Protein AF-0000000080438584 (afdb_homodimer)

Structure (mmCIF, N/CA/C/O backbone):
data_AF-0000000080438584-model_v1
#
loop_
_entity.id
_entity.type
_entity.pdbx_description
1 polymer 'PTS system, trehalose-specific IIBC component'
#
loop_
_atom_site.group_PDB
_atom_site.id
_atom_site.type_symbol
_atom_site.label_atom_id
_atom_site.label_alt_id
_atom_site.label_comp_id
_atom_site.label_asym_id
_atom_site.label_entity_id
_atom_site.label_seq_id
_atom_site.pdbx_PDB_ins_code
_atom_site.Cartn_x
_atom_site.Cartn_y
_atom_site.Cartn_z
_atom_site.occupancy
_atom_site.B_iso_or_equiv
_atom_site.auth_seq_id
_atom_site.auth_comp_id
_atom_site.auth_asym_id
_atom_site.auth_atom_id
_atom_site.pdbx_PDB_model_num
ATOM 1 N N . MET A 1 1 ? -42.281 -22.984 -20.922 1 45.28 1 MET A N 1
ATOM 2 C CA . MET A 1 1 ? -42.969 -23.578 -19.781 1 45.28 1 MET A CA 1
ATOM 3 C C . MET A 1 1 ? -42.281 -24.875 -19.344 1 45.28 1 MET A C 1
ATOM 5 O O . MET A 1 1 ? -42.062 -25.109 -18.156 1 45.28 1 MET A O 1
ATOM 9 N N . GLU A 1 2 ? -42 -25.75 -20.297 1 49.56 2 GLU A N 1
ATOM 10 C CA . GLU A 1 2 ? -41.312 -27.031 -20.109 1 49.56 2 GLU A CA 1
ATOM 11 C C . GLU A 1 2 ? -39.906 -26.812 -19.594 1 49.56 2 GLU A C 1
ATOM 13 O O . GLU A 1 2 ? -39.438 -27.547 -18.703 1 49.56 2 GLU A O 1
ATOM 18 N N . ASN A 1 3 ? -39.344 -25.703 -20.047 1 60.94 3 ASN A N 1
ATOM 19 C CA . ASN A 1 3 ? -37.969 -25.359 -19.734 1 60.94 3 ASN A CA 1
ATOM 20 C C . ASN A 1 3 ? -37.844 -24.828 -18.297 1 60.94 3 ASN A C 1
ATOM 22 O O . ASN A 1 3 ? -36.875 -25.156 -17.609 1 60.94 3 ASN A O 1
ATOM 26 N N . THR A 1 4 ? -39 -24.234 -17.891 1 71.56 4 THR A N 1
ATOM 27 C CA . THR A 1 4 ? -38.969 -23.703 -16.531 1 71.56 4 THR A CA 1
ATOM 28 C C . THR A 1 4 ? -39.219 -24.828 -15.516 1 71.56 4 THR A C 1
ATOM 30 O O . THR A 1 4 ? -38.625 -24.859 -14.453 1 71.56 4 THR A O 1
ATOM 33 N N . LYS A 1 5 ? -40.219 -25.75 -15.867 1 77.62 5 LYS A N 1
ATOM 34 C CA . LYS A 1 5 ? -40.531 -26.859 -14.969 1 77.62 5 LYS A CA 1
ATOM 35 C C . LYS A 1 5 ? -39.312 -27.766 -14.773 1 77.62 5 LYS A C 1
ATOM 37 O O . LYS A 1 5 ? -39.031 -28.203 -13.664 1 77.62 5 LYS A O 1
ATOM 42 N N . GLN A 1 6 ? -38.688 -28.109 -15.766 1 82.81 6 GLN A N 1
ATOM 43 C CA . GLN A 1 6 ? -37.5 -28.938 -15.688 1 82.81 6 GLN A CA 1
ATOM 44 C C . GLN A 1 6 ? -36.406 -28.266 -14.836 1 82.81 6 GLN A C 1
ATOM 46 O O . GLN A 1 6 ? -35.719 -28.938 -14.062 1 82.81 6 GLN A O 1
ATOM 51 N N . PHE A 1 7 ? -36.281 -27.047 -15.031 1 88.5 7 PHE A N 1
ATOM 52 C CA . PHE A 1 7 ? -35.344 -26.25 -14.25 1 88.5 7 PHE A CA 1
ATOM 53 C C . PHE A 1 7 ? -35.625 -26.391 -12.758 1 88.5 7 PHE A C 1
ATOM 55 O O . PHE A 1 7 ? -34.719 -26.641 -11.961 1 88.5 7 PHE A O 1
ATOM 62 N N . GLU A 1 8 ? -36.875 -26.25 -12.391 1 90.25 8 GLU A N 1
ATOM 63 C CA . GLU A 1 8 ? -37.25 -26.344 -10.992 1 90.25 8 GLU A CA 1
ATOM 64 C C . GLU A 1 8 ? -37.031 -27.75 -10.453 1 90.25 8 GLU A C 1
ATOM 66 O O . GLU A 1 8 ? -36.625 -27.922 -9.305 1 90.25 8 GLU A O 1
ATOM 71 N N . ASP A 1 9 ? -37.344 -28.641 -11.32 1 90.88 9 ASP A N 1
ATOM 72 C CA . ASP A 1 9 ? -37.156 -30.031 -10.922 1 90.88 9 ASP A CA 1
ATOM 73 C C . ASP A 1 9 ? -35.656 -30.328 -10.711 1 90.88 9 ASP A C 1
ATOM 75 O O . ASP A 1 9 ? -35.312 -31.031 -9.766 1 90.88 9 ASP A O 1
ATOM 79 N N . ASP A 1 10 ? -34.844 -29.906 -11.555 1 92.44 10 ASP A N 1
ATOM 80 C CA . ASP A 1 10 ? -33.406 -30.078 -11.43 1 92.44 10 ASP A CA 1
ATOM 81 C C . ASP A 1 10 ? -32.906 -29.484 -10.117 1 92.44 10 ASP A C 1
ATOM 83 O O . ASP A 1 10 ? -32.062 -30.094 -9.453 1 92.44 10 ASP A O 1
ATOM 87 N N . LEU A 1 11 ? -33.375 -28.359 -9.734 1 92.69 11 LEU A N 1
ATOM 88 C CA . LEU A 1 11 ? -32.938 -27.688 -8.523 1 92.69 11 LEU A CA 1
ATOM 89 C C . LEU A 1 11 ? -33.344 -28.453 -7.281 1 92.69 11 LEU A C 1
ATOM 91 O O . LEU A 1 11 ? -32.594 -28.531 -6.301 1 92.69 11 LEU A O 1
ATOM 95 N N . LYS A 1 12 ? -34.562 -28.922 -7.363 1 92.88 12 LYS A N 1
ATOM 96 C CA . LYS A 1 12 ? -35 -29.75 -6.258 1 92.88 12 LYS A CA 1
ATOM 97 C C . LYS A 1 12 ? -34.156 -31 -6.121 1 92.88 12 LYS A C 1
ATOM 99 O O . LYS A 1 12 ? -33.844 -31.438 -5.008 1 92.88 12 LYS A O 1
ATOM 104 N N . GLU A 1 13 ? -33.844 -31.469 -7.242 1 93.38 13 GLU A N 1
ATOM 105 C CA . GLU A 1 13 ? -32.969 -32.625 -7.242 1 93.38 13 GLU A CA 1
ATOM 106 C C . GLU A 1 13 ? -31.578 -32.281 -6.703 1 93.38 13 GLU A C 1
ATOM 108 O O . GLU A 1 13 ? -30.953 -33.125 -6.023 1 93.38 13 GLU A O 1
ATOM 113 N N . ILE A 1 14 ? -31.062 -31.156 -7.07 1 94.19 14 ILE A N 1
ATOM 114 C CA . ILE A 1 14 ? -29.781 -30.703 -6.547 1 94.19 14 ILE A CA 1
ATOM 115 C C . ILE A 1 14 ? -29.844 -30.625 -5.023 1 94.19 14 ILE A C 1
ATOM 117 O O . ILE A 1 14 ? -28.953 -31.094 -4.332 1 94.19 14 ILE A O 1
ATOM 121 N N . LEU A 1 15 ? -30.906 -30.078 -4.543 1 94.25 15 LEU A N 1
ATOM 122 C CA . LEU A 1 15 ? -31.094 -29.938 -3.104 1 94.25 15 LEU A CA 1
ATOM 123 C C . LEU A 1 15 ? -31.109 -31.312 -2.426 1 94.25 15 LEU A C 1
ATOM 125 O O . LEU A 1 15 ? -30.5 -31.484 -1.361 1 94.25 15 LEU A O 1
ATOM 129 N N . GLU A 1 16 ? -31.781 -32.156 -3.055 1 93.56 16 GLU A N 1
ATOM 130 C CA . GLU A 1 16 ? -31.828 -33.531 -2.518 1 93.56 16 GLU A CA 1
ATOM 131 C C . GLU A 1 16 ? -30.453 -34.188 -2.562 1 93.56 16 GLU A C 1
ATOM 133 O O . GLU A 1 16 ? -30.062 -34.875 -1.629 1 93.56 16 GLU A O 1
ATOM 138 N N . ALA A 1 17 ? -29.828 -33.938 -3.59 1 94.69 17 ALA A N 1
ATOM 139 C CA . ALA A 1 17 ? -28.516 -34.562 -3.812 1 94.69 17 ALA A CA 1
ATOM 140 C C . ALA A 1 17 ? -27.484 -34.031 -2.834 1 94.69 17 ALA A C 1
ATOM 142 O O . ALA A 1 17 ? -26.516 -34.75 -2.498 1 94.69 17 ALA A O 1
ATOM 143 N N . VAL A 1 18 ? -27.672 -32.844 -2.334 1 94.62 18 VAL A N 1
ATOM 144 C CA . VAL A 1 18 ? -26.703 -32.281 -1.4 1 94.62 18 VAL A CA 1
ATOM 145 C C . VAL A 1 18 ? -27.094 -32.625 0.032 1 94.62 18 VAL A C 1
ATOM 147 O O . VAL A 1 18 ? -26.516 -32.125 0.988 1 94.62 18 VAL A O 1
ATOM 150 N N . GLY A 1 19 ? -28.047 -33.469 0.205 1 92.94 19 GLY A N 1
ATOM 151 C CA . GLY A 1 19 ? -28.438 -33.969 1.517 1 92.94 19 GLY A CA 1
ATOM 152 C C . GLY A 1 19 ? -29.719 -33.375 2.031 1 92.94 19 GLY A C 1
ATOM 153 O O . GLY A 1 19 ? -30.062 -33.531 3.205 1 92.94 19 GLY A O 1
ATOM 154 N N . GLY A 1 20 ? -30.359 -32.625 1.155 1 92.56 20 GLY A N 1
ATOM 155 C CA . GLY A 1 20 ? -31.625 -32.031 1.567 1 92.56 20 GLY A CA 1
ATOM 156 C C . GLY A 1 20 ? -31.453 -30.688 2.244 1 92.56 20 GLY A C 1
ATOM 157 O O . GLY A 1 20 ? -30.344 -30.281 2.566 1 92.56 20 GLY A O 1
ATOM 158 N N . GLU A 1 21 ? -32.562 -30.062 2.4 1 92.88 21 GLU A N 1
ATOM 159 C CA . GLU A 1 21 ? -32.594 -28.719 2.99 1 92.88 21 GLU A CA 1
ATOM 160 C C . GLU A 1 21 ? -31.969 -28.719 4.383 1 92.88 21 GLU A C 1
ATOM 162 O O . GLU A 1 21 ? -31.266 -27.781 4.758 1 92.88 21 GLU A O 1
ATOM 167 N N . ASN A 1 22 ? -32.188 -29.688 5.094 1 92.31 22 ASN A N 1
ATOM 168 C CA . ASN A 1 22 ? -31.719 -29.781 6.473 1 92.31 22 ASN A CA 1
ATOM 169 C C . ASN A 1 22 ? -30.188 -29.891 6.535 1 92.31 22 ASN A C 1
ATOM 171 O O . ASN A 1 22 ? -29.594 -29.625 7.578 1 92.31 22 ASN A O 1
ATOM 175 N N . ASN A 1 23 ? -29.641 -30.234 5.453 1 94.44 23 ASN A N 1
ATOM 176 C CA . ASN A 1 23 ? -28.188 -30.406 5.426 1 94.44 23 ASN A CA 1
ATOM 177 C C . ASN A 1 23 ? -27.484 -29.125 5 1 94.44 23 ASN A C 1
ATOM 179 O O . ASN A 1 23 ? -26.25 -29.078 4.977 1 94.44 23 ASN A O 1
ATOM 183 N N . VAL A 1 24 ? -28.219 -28.172 4.605 1 93.56 24 VAL A N 1
ATOM 184 C CA . VAL A 1 24 ? -27.641 -26.922 4.113 1 93.56 24 VAL A CA 1
ATOM 185 C C . VAL A 1 24 ? -27.75 -25.844 5.191 1 93.56 24 VAL A C 1
ATOM 187 O O . VAL A 1 24 ? -28.844 -25.469 5.586 1 93.56 24 VAL A O 1
ATOM 190 N N . SER A 1 25 ? -26.625 -25.422 5.648 1 90.5 25 SER A N 1
ATOM 191 C CA . SER A 1 25 ? -26.594 -24.344 6.633 1 90.5 25 SER A CA 1
ATOM 192 C C . SER A 1 25 ? -26.844 -22.984 5.98 1 90.5 25 SER A C 1
ATOM 194 O O . SER A 1 25 ? -27.656 -22.203 6.453 1 90.5 25 SER A O 1
ATOM 196 N N . MET A 1 26 ? -26.062 -22.766 4.961 1 91.75 26 MET A N 1
ATOM 197 C CA . MET A 1 26 ? -26.141 -21.516 4.203 1 91.75 26 MET A CA 1
ATOM 198 C C . MET A 1 26 ? -25.844 -21.75 2.729 1 91.75 26 MET A C 1
ATOM 200 O O . MET A 1 26 ? -25.25 -22.781 2.367 1 91.75 26 MET A O 1
ATOM 204 N N . ALA A 1 27 ? -26.375 -20.828 1.953 1 91.75 27 ALA A N 1
ATOM 205 C CA . ALA A 1 27 ? -26.094 -20.891 0.523 1 91.75 27 ALA A CA 1
ATOM 206 C C . ALA A 1 27 ? -25.75 -19.516 -0.041 1 91.75 27 ALA A C 1
ATOM 208 O O . ALA A 1 27 ? -26.234 -18.5 0.47 1 91.75 27 ALA A O 1
ATOM 209 N N . THR A 1 28 ? -24.844 -19.422 -0.886 1 90.25 28 THR A N 1
ATOM 210 C CA . THR A 1 28 ? -24.516 -18.234 -1.672 1 90.25 28 THR A CA 1
ATOM 211 C C . THR A 1 28 ? -24.172 -18.625 -3.107 1 90.25 28 THR A C 1
ATOM 213 O O . THR A 1 28 ? -24.453 -19.75 -3.541 1 90.25 28 THR A O 1
ATOM 216 N N . HIS A 1 29 ? -24 -17.703 -3.932 1 84.88 29 HIS A N 1
ATOM 217 C CA . HIS A 1 29 ? -23.656 -18.047 -5.305 1 84.88 29 HIS A CA 1
ATOM 218 C C . HIS A 1 29 ? -22.672 -17.031 -5.887 1 84.88 29 HIS A C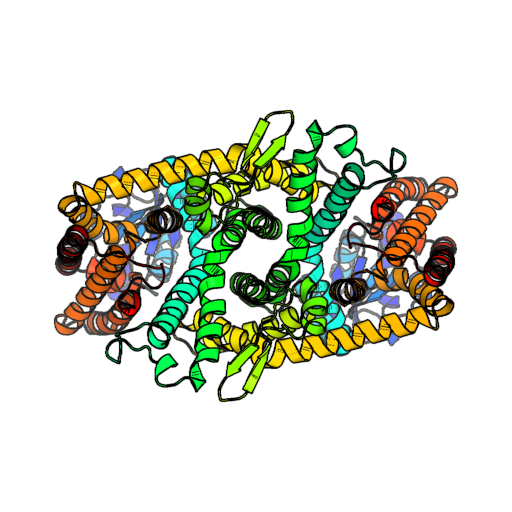 1
ATOM 220 O O . HIS A 1 29 ? -22.484 -15.945 -5.332 1 84.88 29 HIS A O 1
ATOM 226 N N . CYS A 1 30 ? -21.875 -17.438 -6.781 1 76.56 30 CYS A N 1
ATOM 227 C CA . CYS A 1 30 ? -21.078 -16.547 -7.605 1 76.56 30 CYS A CA 1
ATOM 228 C C . CYS A 1 30 ? -21.578 -16.531 -9.039 1 76.56 30 CYS A C 1
ATOM 230 O O . CYS A 1 30 ? -22.766 -16.719 -9.289 1 76.56 30 CYS A O 1
ATOM 232 N N . ILE A 1 31 ? -20.766 -16.25 -9.984 1 68.56 31 ILE A N 1
ATOM 233 C CA . ILE A 1 31 ? -21.172 -16.016 -11.367 1 68.56 31 ILE A CA 1
ATOM 234 C C . ILE A 1 31 ? -21.609 -17.328 -12 1 68.56 31 ILE A C 1
ATOM 236 O O . ILE A 1 31 ? -22.516 -17.359 -12.836 1 68.56 31 ILE A O 1
ATOM 240 N N . THR A 1 32 ? -20.969 -18.438 -11.578 1 69.62 32 THR A N 1
ATOM 241 C CA . THR A 1 32 ? -21.266 -19.672 -12.281 1 69.62 32 THR A CA 1
ATOM 242 C C . THR A 1 32 ? -21.672 -20.781 -11.305 1 69.62 32 THR A C 1
ATOM 244 O O . THR A 1 32 ? -22.094 -21.859 -11.711 1 69.62 32 THR A O 1
ATOM 247 N N . ARG A 1 33 ? -21.484 -20.531 -10.023 1 86.5 33 ARG A N 1
ATOM 248 C CA . ARG A 1 33 ? -21.594 -21.656 -9.094 1 86.5 33 ARG A CA 1
ATOM 249 C C . ARG A 1 33 ? -22.578 -21.328 -7.961 1 86.5 33 ARG A C 1
ATOM 251 O O . ARG A 1 33 ? -22.625 -20.188 -7.5 1 86.5 33 ARG A O 1
ATOM 258 N N . LEU A 1 34 ? -23.359 -22.406 -7.574 1 89.94 34 LEU A N 1
ATOM 259 C CA . LEU A 1 34 ? -24.047 -22.422 -6.289 1 89.94 34 LEU A CA 1
ATOM 260 C C . LEU A 1 34 ? -23.141 -22.938 -5.184 1 89.94 34 LEU A C 1
ATOM 262 O O . LEU A 1 34 ? -22.438 -23.938 -5.359 1 89.94 34 LEU A O 1
ATOM 266 N N . ARG A 1 35 ? -23.016 -22.188 -4.227 1 90.69 35 ARG A N 1
ATOM 267 C CA . ARG A 1 35 ? -22.156 -22.562 -3.117 1 90.69 35 ARG A CA 1
ATOM 268 C C . ARG A 1 35 ? -22.969 -22.906 -1.875 1 90.69 35 ARG A C 1
ATOM 270 O O . ARG A 1 35 ? -23.781 -22.094 -1.426 1 90.69 35 ARG A O 1
ATOM 277 N N . PHE A 1 36 ? -22.75 -24.109 -1.349 1 92.44 36 PHE A N 1
ATOM 278 C CA . PHE A 1 36 ? -23.469 -24.578 -0.174 1 92.44 36 PHE A CA 1
ATOM 279 C C . PHE A 1 36 ? -22.531 -24.781 1.004 1 92.44 36 PHE A C 1
ATOM 281 O O . PHE A 1 36 ? -21.422 -25.281 0.84 1 92.44 36 PHE A O 1
ATOM 288 N N . ILE A 1 37 ? -22.828 -24.25 2.082 1 92.56 37 ILE A N 1
ATOM 289 C CA . ILE A 1 37 ? -22.219 -24.688 3.338 1 92.56 37 ILE A CA 1
ATOM 290 C C . ILE A 1 37 ? -23.062 -25.812 3.953 1 92.56 37 ILE A C 1
ATOM 292 O O . ILE A 1 37 ? -24.156 -25.578 4.461 1 92.56 37 ILE A O 1
ATOM 296 N N . LEU A 1 38 ? -22.547 -26.984 3.914 1 92.19 38 LEU A N 1
ATOM 297 C CA . LEU A 1 38 ? -23.297 -28.156 4.32 1 92.19 38 LEU A CA 1
ATOM 298 C C . LEU A 1 38 ? -22.938 -28.562 5.746 1 92.19 38 LEU A C 1
ATOM 300 O O . LEU A 1 38 ? -21.797 -28.406 6.176 1 92.19 38 LEU A O 1
ATOM 304 N N . LYS A 1 39 ? -23.891 -29.031 6.418 1 90.75 39 LYS A N 1
ATOM 305 C CA . LYS A 1 39 ? -23.656 -29.562 7.75 1 90.75 39 LYS A CA 1
ATOM 306 C C . LYS A 1 39 ? -22.797 -30.828 7.68 1 90.75 39 LYS A C 1
ATOM 308 O O . LYS A 1 39 ? -21.906 -31.031 8.5 1 90.75 39 LYS A O 1
ATOM 313 N N . ASP A 1 40 ? -23.109 -31.656 6.75 1 91.75 40 ASP A N 1
ATOM 314 C CA . ASP A 1 40 ? -22.391 -32.906 6.523 1 91.75 40 ASP A CA 1
ATOM 315 C C . ASP A 1 40 ? -22.203 -33.188 5.031 1 91.75 40 ASP A C 1
ATOM 317 O O . ASP A 1 40 ? -23.156 -33.531 4.332 1 91.75 40 ASP A O 1
ATOM 321 N N . GLU A 1 41 ? -20.984 -33.125 4.605 1 90.06 41 GLU A N 1
ATOM 322 C CA . GLU A 1 41 ? -20.703 -33.312 3.186 1 90.06 41 GLU A CA 1
ATOM 323 C C . GLU A 1 41 ? -20.797 -34.781 2.795 1 90.06 41 GLU A C 1
ATOM 325 O O . GLU A 1 41 ? -20.922 -35.094 1.612 1 90.06 41 GLU A O 1
ATOM 330 N N . GLY A 1 42 ? -20.75 -35.625 3.758 1 89.75 42 GLY A N 1
ATOM 331 C CA . GLY A 1 42 ? -20.875 -37.062 3.504 1 89.75 42 GLY A CA 1
ATOM 332 C C . GLY A 1 42 ? -22.234 -37.438 2.963 1 89.75 42 GLY A C 1
ATOM 333 O O . GLY A 1 42 ? -22.391 -38.5 2.363 1 89.75 42 GLY A O 1
ATOM 334 N N . LYS A 1 43 ? -23.188 -36.594 3.121 1 92.88 43 LYS A N 1
ATOM 335 C CA . LYS A 1 43 ? -24.562 -36.875 2.697 1 92.88 43 LYS A CA 1
ATOM 336 C C . LYS A 1 43 ? -24.781 -36.5 1.234 1 92.88 43 LYS A C 1
ATOM 338 O O . LYS A 1 43 ? -25.844 -36.719 0.68 1 92.88 43 LYS A O 1
ATOM 343 N N . VAL A 1 44 ? -23.75 -35.938 0.698 1 93.12 44 VAL A N 1
ATOM 344 C CA . VAL A 1 44 ? -23.891 -35.5 -0.693 1 93.12 44 VAL A CA 1
ATOM 345 C C . VAL A 1 44 ? -23.828 -36.75 -1.61 1 93.12 44 VAL A C 1
ATOM 347 O O . VAL A 1 44 ? -22.953 -37.594 -1.477 1 93.12 44 VAL A O 1
ATOM 350 N N . ASN A 1 45 ? -24.812 -36.844 -2.457 1 92.06 45 ASN A N 1
ATOM 351 C CA . ASN A 1 45 ? -24.828 -37.875 -3.504 1 92.06 45 ASN A CA 1
ATOM 352 C C . ASN A 1 45 ? -24.266 -37.344 -4.816 1 92.06 45 ASN A C 1
ATOM 354 O O . ASN A 1 45 ? -25.016 -36.938 -5.703 1 92.06 45 ASN A O 1
ATOM 358 N N . GLU A 1 46 ? -22.984 -37.469 -4.961 1 86.38 46 GLU A N 1
ATOM 359 C CA . GLU A 1 46 ? -22.297 -36.875 -6.098 1 86.38 46 GLU A CA 1
ATOM 360 C C . GLU A 1 46 ? -22.719 -37.531 -7.406 1 86.38 46 GLU A C 1
ATOM 362 O O . GLU A 1 46 ? -22.766 -36.875 -8.453 1 86.38 46 GLU A O 1
ATOM 367 N N . LEU A 1 47 ? -22.969 -38.812 -7.367 1 81.75 47 LEU A N 1
ATOM 368 C CA . LEU A 1 47 ? -23.406 -39.531 -8.562 1 81.75 47 LEU A CA 1
ATOM 369 C C . LEU A 1 47 ? -24.719 -38.969 -9.086 1 81.75 47 LEU A C 1
ATOM 371 O O . LEU A 1 47 ? -24.875 -38.75 -10.289 1 81.75 47 LEU A O 1
ATOM 375 N N . ASN A 1 48 ? -25.578 -38.812 -8.188 1 87.5 48 ASN A N 1
ATOM 376 C CA . ASN A 1 48 ? -26.859 -38.219 -8.586 1 87.5 48 ASN A CA 1
ATOM 377 C C . ASN A 1 48 ? -26.703 -36.812 -9.109 1 87.5 48 ASN A C 1
ATOM 379 O O . ASN A 1 48 ? -27.344 -36.406 -10.078 1 87.5 48 ASN A O 1
ATOM 383 N N . LEU A 1 49 ? -25.844 -36.062 -8.477 1 88.69 49 LEU A N 1
ATOM 384 C CA . LEU A 1 49 ? -25.625 -34.688 -8.867 1 88.69 49 LEU A CA 1
ATOM 385 C C . LEU A 1 49 ? -25.125 -34.594 -10.305 1 88.69 49 LEU A C 1
ATOM 387 O O . LEU A 1 49 ? -25.547 -33.719 -11.062 1 88.69 49 LEU A O 1
ATOM 391 N N . LYS A 1 50 ? -24.328 -35.5 -10.672 1 78.81 50 LYS A N 1
ATOM 392 C CA . LYS A 1 50 ? -23.703 -35.531 -11.992 1 78.81 50 LYS A CA 1
ATOM 393 C C . LYS A 1 50 ? -24.734 -35.844 -13.078 1 78.81 50 LYS A C 1
ATOM 395 O O . LYS A 1 50 ? -24.547 -35.469 -14.234 1 78.81 50 LYS A O 1
ATOM 400 N N . ASN A 1 51 ? -25.797 -36.406 -12.68 1 80.31 51 ASN A N 1
ATOM 401 C CA . ASN A 1 51 ? -26.797 -36.844 -13.648 1 80.31 51 ASN A CA 1
ATOM 402 C C . ASN A 1 51 ? -27.891 -35.812 -13.852 1 80.31 51 ASN A C 1
ATOM 404 O O . ASN A 1 51 ? -28.75 -35.938 -14.711 1 80.31 51 ASN A O 1
ATOM 408 N N . ILE A 1 52 ? -27.719 -34.812 -13.07 1 86.75 52 ILE A N 1
ATOM 409 C CA . ILE A 1 52 ? -28.688 -33.75 -13.219 1 86.75 52 ILE A CA 1
ATOM 410 C C . ILE A 1 52 ? -28.297 -32.844 -14.398 1 86.75 52 ILE A C 1
ATOM 412 O O . ILE A 1 52 ? -27.156 -32.375 -14.469 1 86.75 52 ILE A O 1
ATOM 416 N N . GLY A 1 53 ? -29.141 -32.625 -15.203 1 79.5 53 GLY A N 1
ATOM 417 C CA . GLY A 1 53 ? -28.875 -31.891 -16.438 1 79.5 53 GLY A CA 1
ATOM 418 C C . GLY A 1 53 ? -28.344 -30.484 -16.188 1 79.5 53 GLY A C 1
ATOM 419 O O . GLY A 1 53 ? -27.438 -30.031 -16.906 1 79.5 53 GLY A O 1
ATOM 420 N N . LEU A 1 54 ? -28.766 -29.875 -15.18 1 81.44 54 LEU A N 1
ATOM 421 C CA . LEU A 1 54 ? -28.406 -28.5 -14.867 1 81.44 54 LEU A CA 1
ATOM 422 C C . LEU A 1 54 ? -27 -28.406 -14.32 1 81.44 54 LEU A C 1
ATOM 424 O O . LEU A 1 54 ? -26.375 -27.328 -14.352 1 81.44 54 LEU A O 1
ATOM 428 N N . VAL A 1 55 ? -26.5 -29.484 -13.891 1 85.69 55 VAL A N 1
ATOM 429 C CA . VAL A 1 55 ? -25.234 -29.5 -13.18 1 85.69 55 VAL A CA 1
ATOM 430 C C . VAL A 1 55 ? -24.094 -29.797 -14.164 1 85.69 55 VAL A C 1
ATOM 432 O O . VAL A 1 55 ? -24.125 -30.797 -14.875 1 85.69 55 VAL A O 1
ATOM 435 N N . LYS A 1 56 ? -23.141 -28.938 -14.148 1 73.38 56 LYS A N 1
ATOM 436 C CA . LYS A 1 56 ? -21.984 -29.078 -15.031 1 73.38 56 LYS A CA 1
ATOM 437 C C . LYS A 1 56 ? -20.797 -29.672 -14.281 1 73.38 56 LYS A C 1
ATOM 439 O O . LYS A 1 56 ? -19.812 -30.094 -14.898 1 73.38 56 LYS A O 1
ATOM 444 N N . GLY A 1 57 ? -20.844 -29.672 -13.016 1 75.44 57 GLY A N 1
ATOM 445 C CA . GLY A 1 57 ? -19.797 -30.203 -12.148 1 75.44 57 GLY A CA 1
ATOM 446 C C . GLY A 1 57 ? -19.984 -29.828 -10.695 1 75.44 57 GLY A C 1
ATOM 447 O O . GLY A 1 57 ? -20.875 -29.031 -10.359 1 75.44 57 GLY A O 1
ATOM 448 N N . ASN A 1 58 ? -19.375 -30.562 -9.836 1 81.81 58 ASN A N 1
ATOM 449 C CA . ASN A 1 58 ? -19.406 -30.234 -8.422 1 81.81 58 ASN A CA 1
ATOM 450 C C . ASN A 1 58 ? -18.047 -30.484 -7.754 1 81.81 58 ASN A C 1
ATOM 452 O O . ASN A 1 58 ? -17.234 -31.266 -8.266 1 81.81 58 ASN A O 1
ATOM 456 N N . PHE A 1 59 ? -17.703 -29.719 -6.832 1 77.75 59 PHE A N 1
ATOM 457 C CA . PHE A 1 59 ? -16.516 -29.969 -6.02 1 77.75 59 PHE A CA 1
ATOM 458 C C . PHE A 1 59 ? -16.641 -29.312 -4.652 1 77.75 59 PHE A C 1
ATOM 460 O O . PHE A 1 59 ? -17.516 -28.453 -4.453 1 77.75 59 PHE A O 1
ATOM 467 N N . SER A 1 60 ? -15.93 -29.875 -3.695 1 81.44 60 SER A N 1
ATOM 468 C CA . SER A 1 60 ? -15.82 -29.281 -2.367 1 81.44 60 SER A CA 1
ATOM 469 C C . SER A 1 60 ? -14.5 -28.547 -2.197 1 81.44 60 SER A C 1
ATOM 471 O O . SER A 1 60 ? -13.438 -29.094 -2.482 1 81.44 60 SER A O 1
ATOM 473 N N . ALA A 1 61 ? -14.664 -27.281 -1.983 1 76.31 61 ALA A N 1
ATOM 474 C CA . ALA A 1 61 ? -13.453 -26.484 -1.761 1 76.31 61 ALA A CA 1
ATOM 475 C C . ALA A 1 61 ? -13.68 -25.438 -0.678 1 76.31 61 ALA A C 1
ATOM 477 O O . ALA A 1 61 ? -14.727 -24.781 -0.644 1 76.31 61 ALA A O 1
ATOM 478 N N . ASN A 1 62 ? -12.711 -25.297 0.162 1 76.88 62 ASN A N 1
ATOM 479 C CA . ASN A 1 62 ? -12.711 -24.234 1.163 1 76.88 62 ASN A CA 1
ATOM 480 C C . ASN A 1 62 ? -13.938 -24.297 2.064 1 76.88 62 ASN A C 1
ATOM 482 O O . ASN A 1 62 ? -14.57 -23.281 2.348 1 76.88 62 ASN A O 1
ATOM 486 N N . GLY A 1 63 ? -14.383 -25.453 2.301 1 78.94 63 GLY A N 1
ATOM 487 C CA . GLY A 1 63 ? -15.5 -25.672 3.205 1 78.94 63 GLY A CA 1
ATOM 488 C C . GLY A 1 63 ? -16.844 -25.484 2.539 1 78.94 63 GLY A C 1
ATOM 489 O O . GLY A 1 63 ? -17.891 -25.484 3.209 1 78.94 63 GLY A O 1
ATOM 490 N N . GLN A 1 64 ? -16.734 -25.25 1.327 1 86.31 64 GLN A N 1
ATOM 491 C CA . GLN A 1 64 ? -17.969 -25.062 0.571 1 86.31 64 GLN A CA 1
ATOM 492 C C . GLN A 1 64 ? -18.141 -26.156 -0.481 1 86.31 64 GLN A C 1
ATOM 494 O O . GLN A 1 64 ? -17.156 -26.562 -1.122 1 86.31 64 GLN A O 1
ATOM 499 N N . PHE A 1 65 ? -19.328 -26.625 -0.495 1 89.19 65 PHE A N 1
ATOM 500 C CA . PHE A 1 65 ? -19.672 -27.516 -1.597 1 89.19 65 PHE A CA 1
ATOM 501 C C . PHE A 1 65 ? -20.25 -26.734 -2.766 1 89.19 65 PHE A C 1
ATOM 503 O O . PHE A 1 65 ? -21.266 -26.047 -2.615 1 89.19 65 PHE A O 1
ATOM 510 N N . GLN A 1 66 ? -19.547 -26.797 -3.826 1 88.19 66 GLN A N 1
ATOM 511 C CA . GLN A 1 66 ? -19.891 -25.938 -4.949 1 88.19 66 GLN A CA 1
ATOM 512 C C . GLN A 1 66 ? -20.438 -26.75 -6.121 1 88.19 66 GLN A C 1
ATOM 514 O O . GLN A 1 66 ? -19.906 -27.797 -6.457 1 88.19 66 GLN A O 1
ATOM 519 N N . VAL A 1 67 ? -21.641 -26.312 -6.625 1 88.44 67 VAL A N 1
ATOM 520 C CA . VAL A 1 67 ? -22.281 -26.906 -7.797 1 88.44 67 VAL A CA 1
ATOM 521 C C . VAL A 1 67 ? -22.219 -25.938 -8.969 1 88.44 67 VAL A C 1
ATOM 523 O O . VAL A 1 67 ? -22.75 -24.828 -8.891 1 88.44 67 VAL A O 1
ATOM 526 N N . ILE A 1 68 ? -21.578 -26.375 -10.016 1 82.31 68 ILE A N 1
ATOM 527 C CA . ILE A 1 68 ? -21.391 -25.516 -11.188 1 82.31 68 ILE A CA 1
ATOM 528 C C . ILE A 1 68 ? -22.625 -25.578 -12.078 1 82.31 68 ILE A C 1
ATOM 530 O O . ILE A 1 68 ? -23.016 -26.656 -12.547 1 82.31 68 ILE A O 1
ATOM 534 N N . ILE A 1 69 ? -23.297 -24.516 -12.273 1 80.75 69 ILE A N 1
ATOM 535 C CA . ILE A 1 69 ? -24.516 -24.438 -13.094 1 80.75 69 ILE A CA 1
ATOM 536 C C . ILE A 1 69 ? -24.219 -23.625 -14.352 1 80.75 69 ILE A C 1
ATOM 538 O O . ILE A 1 69 ? -24.578 -24.047 -15.461 1 80.75 69 ILE A O 1
ATOM 542 N N . GLY A 1 70 ? -23.594 -22.453 -14.234 1 71.12 70 GLY A N 1
ATOM 543 C CA . GLY A 1 70 ? -23.281 -21.578 -15.344 1 71.12 70 GLY A CA 1
ATOM 544 C C . GLY A 1 70 ? -23.734 -20.141 -15.109 1 71.12 70 GLY A C 1
ATOM 545 O O . GLY A 1 70 ? -24.562 -19.875 -14.227 1 71.12 70 GLY A O 1
ATOM 546 N N . PRO A 1 71 ? -23.156 -19.234 -15.898 1 65.75 71 PRO A N 1
ATOM 547 C CA . PRO A 1 71 ? -23.469 -17.828 -15.711 1 65.75 71 PRO A CA 1
ATOM 548 C C . PRO A 1 71 ? -24.922 -17.5 -16.047 1 65.75 71 PRO A C 1
ATOM 550 O O . PRO A 1 71 ? -25.484 -18.047 -17 1 65.75 71 PRO A O 1
ATOM 553 N N . GLY A 1 72 ? -25.594 -16.609 -15.312 1 69.06 72 GLY A N 1
ATOM 554 C CA . GLY A 1 72 ? -26.984 -16.219 -15.5 1 69.06 72 GLY A CA 1
ATOM 555 C C . GLY A 1 72 ? -27.969 -17.203 -14.875 1 69.06 72 GLY A C 1
ATOM 556 O O . GLY A 1 72 ? -28.828 -16.797 -14.086 1 69.06 72 GLY A O 1
ATOM 557 N N . THR A 1 73 ? -27.703 -18.422 -15.195 1 79.69 73 THR A N 1
ATOM 558 C CA . THR A 1 73 ? -28.594 -19.453 -14.703 1 79.69 73 THR A CA 1
ATOM 559 C C . THR A 1 73 ? -28.438 -19.625 -13.195 1 79.69 73 THR A C 1
ATOM 561 O O . THR A 1 73 ? -29.406 -19.953 -12.5 1 79.69 73 THR A O 1
ATOM 564 N N . VAL A 1 74 ? -27.281 -19.281 -12.75 1 86.94 74 VAL A N 1
ATOM 565 C CA . VAL A 1 74 ? -27 -19.5 -11.328 1 86.94 74 VAL A CA 1
ATOM 566 C C . VAL A 1 74 ? -27.812 -18.5 -10.492 1 86.94 74 VAL A C 1
ATOM 568 O O . VAL A 1 74 ? -28.281 -18.844 -9.406 1 86.94 74 VAL A O 1
ATOM 571 N N . ASP A 1 75 ? -28 -17.328 -10.953 1 81.94 75 ASP A N 1
ATOM 572 C CA . ASP A 1 75 ? -28.766 -16.328 -10.234 1 81.94 75 ASP A CA 1
ATOM 573 C C . ASP A 1 75 ? -30.219 -16.797 -10.031 1 81.94 75 ASP A C 1
ATOM 575 O O . ASP A 1 75 ? -30.766 -16.656 -8.938 1 81.94 75 ASP A O 1
ATOM 579 N N . ARG A 1 76 ? -30.781 -17.25 -11.102 1 86.38 76 ARG A N 1
ATOM 580 C CA . ARG A 1 76 ? -32.156 -17.766 -11.055 1 86.38 76 ARG A CA 1
ATOM 581 C C . ARG A 1 76 ? -32.25 -18.969 -10.133 1 86.38 76 ARG A C 1
ATOM 583 O O . ARG A 1 76 ? -33.25 -19.141 -9.43 1 86.38 76 ARG A O 1
ATOM 590 N N . ALA A 1 77 ? -31.219 -19.734 -10.234 1 89.81 77 ALA A N 1
ATOM 591 C CA . ALA A 1 77 ? -31.188 -20.953 -9.406 1 89.81 77 ALA A CA 1
ATOM 592 C C . ALA A 1 77 ? -31.141 -20.594 -7.926 1 89.81 77 ALA A C 1
ATOM 594 O O . ALA A 1 77 ? -31.891 -21.172 -7.121 1 89.81 77 ALA A O 1
ATOM 595 N N . TYR A 1 78 ? -30.25 -19.719 -7.605 1 91.25 78 TYR A N 1
ATOM 596 C CA . TYR A 1 78 ? -30.094 -19.266 -6.227 1 91.25 78 TYR A CA 1
ATOM 597 C C . TYR A 1 78 ? -31.391 -18.688 -5.691 1 91.25 78 TYR A C 1
ATOM 599 O O . TYR A 1 78 ? -31.844 -19.047 -4.598 1 91.25 78 TYR A O 1
ATOM 607 N N . ASP A 1 79 ? -32.031 -17.859 -6.434 1 88.06 79 ASP A N 1
ATOM 608 C CA . ASP A 1 79 ? -33.281 -17.234 -6.035 1 88.06 79 ASP A CA 1
ATOM 609 C C . ASP A 1 79 ? -34.375 -18.266 -5.809 1 88.06 79 ASP A C 1
ATOM 611 O O . ASP A 1 79 ? -35.156 -18.188 -4.84 1 88.06 79 ASP A O 1
ATOM 615 N N . TYR A 1 80 ? -34.469 -19.125 -6.715 1 89.5 80 TYR A N 1
ATOM 616 C CA . TYR A 1 80 ? -35.469 -20.172 -6.598 1 89.5 80 TYR A CA 1
ATOM 617 C C . TYR A 1 80 ? -35.219 -21.031 -5.363 1 89.5 80 TYR A C 1
ATOM 619 O O . TYR A 1 80 ? -36.156 -21.359 -4.625 1 89.5 80 TYR A O 1
ATOM 627 N N . LEU A 1 81 ? -34 -21.375 -5.164 1 90.62 81 LEU A N 1
ATOM 628 C CA . LEU A 1 81 ? -33.625 -22.203 -4.02 1 90.62 81 LEU A CA 1
ATOM 629 C C . LEU A 1 81 ? -34.031 -21.531 -2.711 1 90.62 81 LEU A C 1
ATOM 631 O O . LEU A 1 81 ? -34.594 -22.188 -1.816 1 90.62 81 LEU A O 1
ATOM 635 N N . LEU A 1 82 ? -33.781 -20.297 -2.629 1 90 82 LEU A N 1
ATOM 636 C CA . LEU A 1 82 ? -34.125 -19.562 -1.419 1 90 82 LEU A CA 1
ATOM 637 C C . LEU A 1 82 ? -35.656 -19.438 -1.259 1 90 82 LEU A C 1
ATOM 639 O O . LEU A 1 82 ? -36.156 -19.375 -0.137 1 90 82 LEU A O 1
ATOM 643 N N . SER A 1 83 ? -36.312 -19.406 -2.355 1 89.19 83 SER A N 1
ATOM 644 C CA . SER A 1 83 ? -37.75 -19.25 -2.32 1 89.19 83 SER A CA 1
ATOM 645 C C . SER A 1 83 ? -38.438 -20.531 -1.866 1 89.19 83 SER A C 1
ATOM 647 O O . SER A 1 83 ? -39.531 -20.469 -1.284 1 89.19 83 SER A O 1
ATOM 649 N N . ILE A 1 84 ? -37.875 -21.625 -2.158 1 89.69 84 ILE A N 1
ATOM 650 C CA . ILE A 1 84 ? -38.562 -22.891 -1.891 1 89.69 84 ILE A CA 1
ATOM 651 C C . ILE A 1 84 ? -38.031 -23.5 -0.598 1 89.69 84 ILE A C 1
ATOM 653 O O . ILE A 1 84 ? -38.5 -24.562 -0.16 1 89.69 84 ILE A O 1
ATOM 657 N N . THR A 1 85 ? -37.031 -22.906 -0.099 1 90.5 85 THR A N 1
ATOM 658 C CA . THR A 1 85 ? -36.406 -23.453 1.105 1 90.5 85 THR A CA 1
ATOM 659 C C . THR A 1 85 ? -36.281 -22.391 2.186 1 90.5 85 THR A C 1
ATOM 661 O O . THR A 1 85 ? -36.562 -21.203 1.935 1 90.5 85 THR A O 1
ATOM 664 N N . ASN A 1 86 ? -35.906 -22.844 3.385 1 86.69 86 ASN A N 1
ATOM 665 C CA . ASN A 1 86 ? -35.656 -21.938 4.492 1 86.69 86 ASN A CA 1
ATOM 666 C C . ASN A 1 86 ? -34.156 -21.688 4.684 1 86.69 86 ASN A C 1
ATOM 668 O O . ASN A 1 86 ? -33.719 -21.297 5.77 1 86.69 86 ASN A O 1
ATOM 672 N N . ILE A 1 87 ? -33.438 -22.062 3.73 1 87.31 87 ILE A N 1
ATOM 673 C CA . ILE A 1 87 ? -32 -21.859 3.791 1 87.31 87 ILE A CA 1
ATOM 674 C C . ILE A 1 87 ? -31.703 -20.359 3.857 1 87.31 87 ILE A C 1
ATOM 676 O O . ILE A 1 87 ? -32.344 -19.562 3.17 1 87.31 87 ILE A O 1
ATOM 680 N N . LYS A 1 88 ? -30.797 -19.969 4.73 1 81.44 88 LYS A N 1
ATOM 681 C CA . LYS A 1 88 ? -30.391 -18.578 4.871 1 81.44 88 LYS A CA 1
ATOM 682 C C . LYS A 1 88 ? -29.469 -18.141 3.727 1 81.44 88 LYS A C 1
ATOM 684 O O . LYS A 1 88 ? -28.406 -18.719 3.537 1 81.44 88 LYS A O 1
ATOM 689 N N . GLY A 1 89 ? -29.984 -17.359 2.912 1 83.88 89 GLY A N 1
ATOM 690 C CA . GLY A 1 89 ? -29.125 -16.719 1.928 1 83.88 89 GLY A CA 1
ATOM 691 C C . GLY A 1 89 ? -28.203 -15.664 2.527 1 83.88 89 GLY A C 1
ATOM 692 O O . GLY A 1 89 ? -28.625 -14.844 3.338 1 83.88 89 GLY A O 1
ATOM 693 N N . VAL A 1 90 ? -26.984 -15.844 2.348 1 79.62 90 VAL A N 1
ATOM 694 C CA . VAL A 1 90 ? -26.047 -14.922 2.975 1 79.62 90 VAL A CA 1
ATOM 695 C C . VAL A 1 90 ? -25.141 -14.312 1.912 1 79.62 90 VAL A C 1
ATOM 697 O O . VAL A 1 90 ? -25.125 -14.758 0.763 1 79.62 90 VAL A O 1
ATOM 700 N N . SER A 1 91 ? -24.562 -13.172 2.334 1 74.62 91 SER A N 1
ATOM 701 C CA . SER A 1 91 ? -23.578 -12.562 1.455 1 74.62 91 SER A CA 1
ATOM 702 C C . SER A 1 91 ? -22.375 -13.477 1.267 1 74.62 91 SER A C 1
ATOM 704 O O . SER A 1 91 ? -22.188 -14.438 2.02 1 74.62 91 SER A O 1
ATOM 706 N N . LYS A 1 92 ? -21.656 -13.312 0.267 1 73.5 92 LYS A N 1
ATOM 707 C CA . LYS A 1 92 ? -20.438 -14.07 -0.014 1 73.5 92 LYS A CA 1
ATOM 708 C C . LYS A 1 92 ? -19.484 -14.039 1.173 1 73.5 92 LYS A C 1
ATOM 710 O O . LYS A 1 92 ? -18.875 -15.055 1.52 1 73.5 92 LYS A O 1
ATOM 715 N N . SER A 1 93 ? -19.391 -12.891 1.768 1 73.31 93 SER A N 1
ATOM 716 C CA . SER A 1 93 ? -18.469 -12.711 2.887 1 73.31 93 SER A CA 1
ATOM 717 C C . SER A 1 93 ? -18.891 -13.547 4.09 1 73.31 93 SER A C 1
ATOM 719 O O . SER A 1 93 ? -18.062 -14.203 4.723 1 73.31 93 SER A O 1
ATOM 721 N N . GLU A 1 94 ? -20.125 -13.547 4.336 1 75.25 94 GLU A N 1
ATOM 722 C CA . GLU A 1 94 ? -20.656 -14.328 5.449 1 75.25 94 GLU A CA 1
ATOM 723 C C . GLU A 1 94 ? -20.5 -15.82 5.203 1 75.25 94 GLU A C 1
ATOM 725 O O . GLU A 1 94 ? -20.172 -16.578 6.125 1 75.25 94 GLU A O 1
ATOM 730 N N . ALA A 1 95 ? -20.797 -16.234 3.953 1 78.06 95 ALA A N 1
ATOM 731 C CA . ALA A 1 95 ? -20.625 -17.641 3.598 1 78.06 95 ALA A CA 1
ATOM 732 C C . ALA A 1 95 ? -19.172 -18.078 3.771 1 78.06 95 ALA A C 1
ATOM 734 O O . ALA A 1 95 ? -18.906 -19.188 4.254 1 78.06 95 ALA A O 1
ATOM 735 N N . LYS A 1 96 ? -18.312 -17.25 3.43 1 76.88 96 LYS A N 1
ATOM 736 C CA . LYS A 1 96 ? -16.891 -17.562 3.555 1 76.88 96 LYS A CA 1
ATOM 737 C C . LYS A 1 96 ? -16.5 -17.719 5.02 1 76.88 96 LYS A C 1
ATOM 739 O O . LYS A 1 96 ? -15.711 -18.609 5.355 1 76.88 96 LYS A O 1
ATOM 744 N N . ASP A 1 97 ? -17 -16.922 5.777 1 77.88 97 ASP A N 1
ATOM 745 C CA . ASP A 1 97 ? -16.688 -16.969 7.203 1 77.88 97 ASP A CA 1
ATOM 746 C C . ASP A 1 97 ? -17.188 -18.281 7.82 1 77.88 97 ASP A C 1
ATOM 748 O O . ASP A 1 97 ? -16.5 -18.891 8.633 1 77.88 97 ASP A O 1
ATOM 752 N N . GLU A 1 98 ? -18.359 -18.656 7.453 1 78.19 98 GLU A N 1
ATOM 753 C CA . GLU A 1 98 ? -18.938 -19.891 7.98 1 78.19 98 GLU A CA 1
ATOM 754 C C . GLU A 1 98 ? -18.203 -21.109 7.445 1 78.19 98 GLU A C 1
ATOM 756 O O . GLU A 1 98 ? -18.016 -22.109 8.164 1 78.19 98 GLU A O 1
ATOM 761 N N . ALA A 1 99 ? -17.828 -21.078 6.219 1 79.94 99 ALA A N 1
ATOM 762 C CA . ALA A 1 99 ? -17.094 -22.172 5.594 1 79.94 99 ALA A CA 1
ATOM 763 C C . ALA A 1 99 ? -15.719 -22.359 6.227 1 79.94 99 ALA A C 1
ATOM 765 O O . ALA A 1 99 ? -15.234 -23.484 6.359 1 79.94 99 ALA A O 1
ATOM 766 N N . ALA A 1 100 ? -15.195 -21.312 6.574 1 77.44 100 ALA A N 1
ATOM 767 C CA . ALA A 1 100 ? -13.852 -21.328 7.152 1 77.44 100 ALA A CA 1
ATOM 768 C C . ALA A 1 100 ? -13.828 -22.141 8.445 1 77.44 100 ALA A C 1
ATOM 770 O O . ALA A 1 100 ? -12.812 -22.734 8.797 1 77.44 100 ALA A O 1
ATOM 771 N N . LYS A 1 101 ? -14.922 -22.25 9.102 1 77.56 101 LYS A N 1
ATOM 772 C CA . LYS A 1 101 ? -15.023 -22.953 10.375 1 77.56 101 LYS A CA 1
ATOM 773 C C . LYS A 1 101 ? -14.875 -24.453 10.188 1 77.56 101 LYS A C 1
ATOM 775 O O . LYS A 1 101 ? -14.555 -25.188 11.133 1 77.56 101 LYS A O 1
ATOM 780 N N . LYS A 1 102 ? -14.969 -24.875 9.008 1 79.19 102 LYS A N 1
ATOM 781 C CA . LYS A 1 102 ? -14.953 -26.312 8.734 1 79.19 102 LYS A CA 1
ATOM 782 C C . LYS A 1 102 ? -13.586 -26.766 8.227 1 79.19 102 LYS A C 1
ATOM 784 O O . LYS A 1 102 ? -13.344 -27.953 8.047 1 79.19 102 LYS A O 1
ATOM 789 N N . LEU A 1 103 ? -12.727 -25.875 8.062 1 81.06 103 LEU A N 1
ATOM 790 C CA . LEU A 1 103 ? -11.422 -26.188 7.496 1 81.06 103 LEU A CA 1
ATOM 791 C C . LEU A 1 103 ? -10.445 -26.609 8.586 1 81.06 103 LEU A C 1
ATOM 793 O O . LEU A 1 103 ? -10.516 -26.109 9.711 1 81.06 103 LEU A O 1
ATOM 797 N N . ASN A 1 104 ? -9.57 -27.672 8.281 1 82.31 104 ASN A N 1
ATOM 798 C CA . ASN A 1 104 ? -8.469 -27.984 9.188 1 82.31 104 ASN A CA 1
ATOM 799 C C . ASN A 1 104 ? -7.41 -26.891 9.188 1 82.31 104 ASN A C 1
ATOM 801 O O . ASN A 1 104 ? -7.453 -25.984 8.359 1 82.31 104 ASN A O 1
ATOM 805 N N . PRO A 1 105 ? -6.547 -26.875 10.109 1 84.44 105 PRO A N 1
ATOM 806 C CA . PRO A 1 105 ? -5.59 -25.781 10.258 1 84.44 105 PRO A CA 1
ATOM 807 C C . PRO A 1 105 ? -4.711 -25.594 9.023 1 84.44 105 PRO A C 1
ATOM 809 O O . PRO A 1 105 ? -4.387 -24.453 8.648 1 84.44 105 PRO A O 1
ATOM 812 N N . ILE A 1 106 ? -4.32 -26.578 8.406 1 83.38 106 ILE A N 1
ATOM 813 C CA . ILE A 1 106 ? -3.473 -26.484 7.223 1 83.38 106 ILE A CA 1
ATOM 814 C C . ILE A 1 106 ? -4.266 -25.891 6.062 1 83.38 106 ILE A C 1
ATOM 816 O O . ILE A 1 106 ? -3.764 -25.016 5.352 1 83.38 106 ILE A O 1
ATOM 820 N N . GLN A 1 107 ? -5.535 -26.375 5.875 1 79.25 107 GLN A N 1
ATOM 821 C CA . GLN A 1 107 ? -6.398 -25.844 4.828 1 79.25 107 GLN A CA 1
ATOM 822 C C . GLN A 1 107 ? -6.676 -24.359 5.055 1 79.25 107 GLN A C 1
ATOM 824 O O . GLN A 1 107 ? -6.738 -23.578 4.098 1 79.25 107 GLN A O 1
ATOM 829 N N . LEU A 1 108 ? -6.781 -24.062 6.285 1 83.38 108 LEU A N 1
ATOM 830 C CA . LEU A 1 108 ? -7.035 -22.672 6.629 1 83.38 108 LEU A CA 1
ATOM 831 C C . LEU A 1 108 ? -5.828 -21.797 6.301 1 83.38 108 LEU A C 1
ATOM 833 O O . LEU A 1 108 ? -5.98 -20.672 5.809 1 83.38 108 LEU A O 1
ATOM 837 N N . ALA A 1 109 ? -4.676 -22.266 6.582 1 85.69 109 ALA A N 1
ATOM 838 C CA . ALA A 1 109 ? -3.449 -21.531 6.27 1 85.69 109 ALA A CA 1
ATOM 839 C C . ALA A 1 109 ? -3.309 -21.312 4.766 1 85.69 109 ALA A C 1
ATOM 841 O O . ALA A 1 109 ? -2.945 -20.234 4.32 1 85.69 109 ALA A O 1
ATOM 842 N N . ILE A 1 110 ? -3.619 -22.312 4.078 1 83.25 110 ILE A N 1
ATOM 843 C CA . ILE A 1 110 ? -3.514 -22.25 2.625 1 83.25 110 ILE A CA 1
ATOM 844 C C . ILE A 1 110 ? -4.523 -21.234 2.078 1 83.25 110 ILE A C 1
ATOM 846 O O . ILE A 1 110 ? -4.199 -20.438 1.194 1 83.25 110 ILE A O 1
ATOM 850 N N . LYS A 1 111 ? -5.715 -21.266 2.58 1 82 111 LYS A N 1
ATOM 851 C CA . LYS A 1 111 ? -6.742 -20.328 2.16 1 82 111 LYS A CA 1
ATOM 852 C C . LYS A 1 111 ? -6.328 -18.891 2.469 1 82 111 LYS A C 1
ATOM 854 O O . LYS A 1 111 ? -6.543 -17.984 1.656 1 82 111 LYS A O 1
ATOM 859 N N . THR A 1 112 ? -5.793 -18.719 3.6 1 87 112 THR A N 1
ATOM 860 C CA . THR A 1 112 ? -5.332 -17.391 4.008 1 87 112 THR A CA 1
ATOM 861 C C . THR A 1 112 ? -4.266 -16.875 3.051 1 87 112 THR A C 1
ATOM 863 O O . THR A 1 112 ? -4.309 -15.711 2.645 1 87 112 THR A O 1
ATOM 866 N N . LEU A 1 113 ? -3.416 -17.703 2.732 1 87.38 113 LEU A N 1
ATOM 867 C CA . LEU A 1 113 ? -2.361 -17.344 1.796 1 87.38 113 LEU A CA 1
ATOM 868 C C . LEU A 1 113 ? -2.949 -16.953 0.444 1 87.38 113 LEU A C 1
ATOM 870 O O . LEU A 1 113 ? -2.529 -15.953 -0.155 1 87.38 113 LEU A O 1
ATOM 874 N N . SER A 1 114 ? -3.885 -17.703 0.018 1 83.56 114 SER A N 1
ATOM 875 C CA . SER A 1 114 ? -4.535 -17.406 -1.256 1 83.56 114 SER A CA 1
ATOM 876 C C . SER A 1 114 ? -5.254 -16.062 -1.213 1 83.56 114 SER A C 1
ATOM 878 O O . SER A 1 114 ? -5.168 -15.281 -2.156 1 83.56 114 SER A O 1
ATOM 880 N N . ASP A 1 115 ? -5.914 -15.852 -0.137 1 86.06 115 ASP A N 1
ATOM 881 C CA . ASP A 1 115 ? -6.672 -14.609 0.031 1 86.06 115 ASP A CA 1
ATOM 882 C C . ASP A 1 115 ? -5.742 -13.398 0.046 1 86.06 115 ASP A C 1
ATOM 884 O O . ASP A 1 115 ? -6.137 -12.305 -0.367 1 86.06 115 ASP A O 1
ATOM 888 N N . ILE A 1 116 ? -4.551 -13.594 0.464 1 92.56 116 ILE A N 1
ATOM 889 C CA . ILE A 1 116 ? -3.58 -12.508 0.566 1 92.56 116 ILE A CA 1
ATOM 890 C C . ILE A 1 116 ? -2.967 -12.234 -0.804 1 92.56 116 ILE A C 1
ATOM 892 O O . ILE A 1 116 ? -2.695 -11.078 -1.151 1 92.56 116 ILE A O 1
ATOM 896 N N . PHE A 1 117 ? -2.854 -13.211 -1.633 1 88.44 117 PHE A N 1
ATOM 897 C CA . PHE A 1 117 ? -2.111 -13.062 -2.879 1 88.44 117 PHE A CA 1
ATOM 898 C C . PHE A 1 117 ? -3.035 -12.641 -4.012 1 88.44 117 PHE A C 1
ATOM 900 O O . PHE A 1 117 ? -2.596 -12.008 -4.977 1 88.44 117 PHE A O 1
ATOM 907 N N . ILE A 1 118 ? -4.27 -12.93 -3.936 1 86.44 118 ILE A N 1
ATOM 908 C CA . ILE A 1 118 ? -5.211 -12.633 -5.012 1 86.44 118 ILE A CA 1
ATOM 909 C C . ILE A 1 118 ? -5.211 -11.133 -5.297 1 86.44 118 ILE A C 1
ATOM 911 O O . ILE A 1 118 ? -5.082 -10.711 -6.453 1 86.44 118 ILE A O 1
ATOM 915 N N . PRO A 1 119 ? -5.227 -10.328 -4.25 1 89.94 119 PRO A N 1
ATOM 916 C CA . PRO A 1 119 ? -5.277 -8.883 -4.516 1 89.94 119 PRO A CA 1
ATOM 917 C C . PRO A 1 119 ? -3.975 -8.352 -5.105 1 89.94 119 PRO A C 1
ATOM 919 O O . PRO A 1 119 ? -3.963 -7.273 -5.707 1 89.94 119 PRO A O 1
ATOM 922 N N . ILE A 1 120 ? -2.883 -9.039 -4.957 1 93.75 120 ILE A N 1
ATOM 923 C CA . ILE A 1 120 ? -1.606 -8.5 -5.41 1 93.75 120 ILE A CA 1
ATOM 924 C C . ILE A 1 120 ? -1.233 -9.109 -6.758 1 93.75 120 ILE A C 1
ATOM 926 O O . ILE A 1 120 ? -0.215 -8.75 -7.352 1 93.75 120 ILE A O 1
ATOM 930 N N . LEU A 1 121 ? -2.082 -10.016 -7.324 1 88.19 121 LEU A N 1
ATOM 931 C CA . LEU A 1 121 ? -1.818 -10.719 -8.57 1 88.19 121 LEU A CA 1
ATOM 932 C C . LEU A 1 121 ? -1.599 -9.734 -9.719 1 88.19 121 LEU A C 1
ATOM 934 O O . LEU A 1 121 ? -0.696 -9.922 -10.539 1 88.19 121 LEU A O 1
ATOM 938 N N . PRO A 1 122 ? -2.393 -8.625 -9.797 1 90.38 122 PRO A N 1
ATOM 939 C CA . PRO A 1 122 ? -2.172 -7.699 -10.906 1 90.38 122 PRO A CA 1
ATOM 940 C C . PRO A 1 122 ? -0.756 -7.129 -10.922 1 90.38 122 PRO A C 1
ATOM 942 O O . PRO A 1 122 ? -0.179 -6.934 -12 1 90.38 122 PRO A O 1
ATOM 945 N N . ALA A 1 123 ? -0.21 -6.883 -9.789 1 94.25 123 ALA A N 1
ATOM 946 C CA . ALA A 1 123 ? 1.152 -6.359 -9.703 1 94.25 123 ALA A CA 1
ATOM 947 C C . ALA A 1 123 ? 2.168 -7.414 -10.141 1 94.25 123 ALA A C 1
ATOM 949 O O . ALA A 1 123 ? 3.143 -7.102 -10.828 1 94.25 123 ALA A O 1
ATOM 950 N N . ILE A 1 124 ? 1.928 -8.664 -9.734 1 89.19 124 ILE A N 1
ATOM 951 C CA . ILE A 1 124 ? 2.834 -9.766 -10.047 1 89.19 124 ILE A CA 1
ATOM 952 C C . ILE A 1 124 ? 2.791 -10.055 -11.547 1 89.19 124 ILE A C 1
ATOM 954 O O . ILE A 1 124 ? 3.834 -10.195 -12.188 1 89.19 124 ILE A O 1
ATOM 958 N N . VAL A 1 125 ? 1.605 -10.117 -12.094 1 87.5 125 VAL A N 1
ATOM 959 C CA . VAL A 1 125 ? 1.417 -10.367 -13.516 1 87.5 125 VAL A CA 1
ATOM 960 C C . VAL A 1 125 ? 2.074 -9.25 -14.328 1 87.5 125 VAL A C 1
ATOM 962 O O . VAL A 1 125 ? 2.74 -9.508 -15.328 1 87.5 125 VAL A O 1
ATOM 965 N N . THR A 1 126 ? 1.895 -8.016 -13.891 1 92.62 126 THR A N 1
ATOM 966 C CA . THR A 1 126 ? 2.514 -6.871 -14.547 1 92.62 126 THR A CA 1
ATOM 967 C C . THR A 1 126 ? 4.035 -7.008 -14.555 1 92.62 126 THR A C 1
ATOM 969 O O . THR A 1 126 ? 4.672 -6.824 -15.594 1 92.62 126 THR A O 1
ATOM 972 N N . ALA A 1 127 ? 4.59 -7.344 -13.422 1 92.5 127 ALA A N 1
ATOM 973 C CA . ALA A 1 127 ? 6.035 -7.508 -13.305 1 92.5 127 ALA A CA 1
ATOM 974 C C . ALA A 1 127 ? 6.539 -8.594 -14.25 1 92.5 127 ALA A C 1
ATOM 976 O O . ALA A 1 127 ? 7.523 -8.391 -14.969 1 92.5 127 ALA A O 1
ATOM 977 N N . GLY A 1 128 ? 5.855 -9.68 -14.297 1 86.69 128 GLY A N 1
ATOM 978 C CA . GLY A 1 128 ? 6.254 -10.781 -15.164 1 86.69 128 GLY A CA 1
ATOM 979 C C . GLY A 1 128 ? 6.191 -10.43 -16.641 1 86.69 128 GLY A C 1
ATOM 980 O O . GLY A 1 128 ? 7.117 -10.742 -17.391 1 86.69 128 GLY A O 1
ATOM 981 N N . LEU A 1 129 ? 5.137 -9.812 -17.047 1 88.75 129 LEU A N 1
ATOM 982 C CA . LEU A 1 129 ? 4.949 -9.453 -18.438 1 88.75 129 LEU A CA 1
ATOM 983 C C . LEU A 1 129 ? 5.992 -8.43 -18.891 1 88.75 129 LEU A C 1
ATOM 985 O O . LEU A 1 129 ? 6.562 -8.555 -19.969 1 88.75 129 LEU A O 1
ATOM 989 N N . LEU A 1 130 ? 6.188 -7.445 -18.078 1 92.5 130 LEU A N 1
ATOM 990 C CA . LEU A 1 130 ? 7.117 -6.387 -18.438 1 92.5 130 LEU A CA 1
ATOM 991 C C . LEU A 1 130 ? 8.562 -6.883 -18.375 1 92.5 130 LEU A C 1
ATOM 993 O O . LEU A 1 130 ? 9.414 -6.434 -19.141 1 92.5 130 LEU A O 1
ATOM 997 N N . LEU A 1 131 ? 8.852 -7.758 -17.469 1 88.94 131 LEU A N 1
ATOM 998 C CA . LEU A 1 131 ? 10.172 -8.391 -17.484 1 88.94 131 LEU A CA 1
ATOM 999 C C . LEU A 1 131 ? 10.367 -9.188 -18.766 1 88.94 131 LEU A C 1
ATOM 1001 O O . LEU A 1 131 ? 11.484 -9.25 -19.297 1 88.94 131 LEU A O 1
ATOM 1005 N N . GLY A 1 132 ? 9.281 -9.906 -19.172 1 85.94 132 GLY A N 1
ATOM 1006 C CA . GLY A 1 132 ? 9.328 -10.547 -20.484 1 85.94 132 GLY A CA 1
ATOM 1007 C C . GLY A 1 132 ? 9.641 -9.578 -21.609 1 85.94 132 GLY A C 1
ATOM 1008 O O . GLY A 1 132 ? 10.453 -9.883 -22.484 1 85.94 132 GLY A O 1
ATOM 1009 N N . LEU A 1 133 ? 8.992 -8.461 -21.578 1 89.88 133 LEU A N 1
ATOM 1010 C CA . LEU A 1 133 ? 9.258 -7.43 -22.578 1 89.88 133 LEU A CA 1
ATOM 1011 C C . LEU A 1 133 ? 10.711 -6.973 -22.5 1 89.88 133 LEU A C 1
ATOM 1013 O O . LEU A 1 133 ? 11.359 -6.793 -23.531 1 89.88 133 LEU A O 1
ATOM 1017 N N . ASN A 1 134 ? 11.188 -6.75 -21.328 1 90.5 134 ASN A N 1
ATOM 1018 C CA . ASN A 1 134 ? 12.594 -6.375 -21.156 1 90.5 134 ASN A CA 1
ATOM 1019 C C . ASN A 1 134 ? 13.531 -7.445 -21.703 1 90.5 134 ASN A C 1
ATOM 1021 O O . ASN A 1 134 ? 14.562 -7.129 -22.297 1 90.5 134 ASN A O 1
ATOM 1025 N N . ASN A 1 135 ? 13.188 -8.664 -21.516 1 85.88 135 ASN A N 1
ATOM 1026 C CA . ASN A 1 135 ? 14.008 -9.758 -22.016 1 85.88 135 ASN A CA 1
ATOM 1027 C C . ASN A 1 135 ? 14.047 -9.773 -23.547 1 85.88 135 ASN A C 1
ATOM 1029 O O . ASN A 1 135 ? 15.078 -10.102 -24.141 1 85.88 135 ASN A O 1
ATOM 1033 N N . ILE A 1 136 ? 12.938 -9.484 -24.141 1 88.69 136 ILE A N 1
ATOM 1034 C CA . ILE A 1 136 ? 12.875 -9.414 -25.594 1 88.69 136 ILE A CA 1
ATOM 1035 C C . ILE A 1 136 ? 13.805 -8.305 -26.094 1 88.69 136 ILE A C 1
ATOM 1037 O O . ILE A 1 136 ? 14.484 -8.461 -27.109 1 88.69 136 ILE A O 1
ATOM 1041 N N . LEU A 1 137 ? 13.891 -7.262 -25.375 1 91.06 137 LEU A N 1
ATOM 1042 C CA . LEU A 1 137 ? 14.672 -6.102 -25.781 1 91.06 137 LEU A CA 1
ATOM 1043 C C . LEU A 1 137 ? 16.141 -6.285 -25.438 1 91.06 137 LEU A C 1
ATOM 1045 O O . LEU A 1 137 ? 17.016 -5.973 -26.266 1 91.06 137 LEU A O 1
ATOM 1049 N N . ALA A 1 138 ? 16.484 -6.832 -24.312 1 90 138 ALA A N 1
ATOM 1050 C CA . ALA A 1 138 ? 17.844 -6.82 -23.781 1 90 138 ALA A CA 1
ATOM 1051 C C . ALA A 1 138 ? 18.453 -8.219 -23.797 1 90 138 ALA A C 1
ATOM 1053 O O . ALA A 1 138 ? 19.672 -8.375 -23.641 1 90 138 ALA A O 1
ATOM 1054 N N . GLY A 1 139 ? 17.578 -9.227 -24 1 86.62 139 GLY A N 1
ATOM 1055 C CA . GLY A 1 139 ? 18.094 -10.586 -24.016 1 86.62 139 GLY A CA 1
ATOM 1056 C C . GLY A 1 139 ? 18.891 -10.898 -25.281 1 86.62 139 GLY A C 1
ATOM 1057 O O . GLY A 1 139 ? 18.531 -10.453 -26.375 1 86.62 139 GLY A O 1
ATOM 1058 N N . GLN A 1 140 ? 19.891 -11.617 -25.078 1 86.81 140 GLN A N 1
ATOM 1059 C CA . GLN A 1 140 ? 20.719 -11.984 -26.219 1 86.81 140 GLN A CA 1
ATOM 1060 C C . GLN A 1 140 ? 20.219 -13.25 -26.891 1 86.81 140 GLN A C 1
ATOM 1062 O O . GLN A 1 140 ? 19.672 -14.133 -26.234 1 86.81 140 GLN A O 1
ATOM 1067 N N . GLY A 1 141 ? 20.297 -13.367 -28.203 1 81.81 141 GLY A N 1
ATOM 1068 C CA . GLY A 1 141 ? 20.062 -14.609 -28.922 1 81.81 141 GLY A CA 1
ATOM 1069 C C . GLY A 1 141 ? 18.594 -14.828 -29.25 1 81.81 141 GLY A C 1
ATOM 1070 O O . GLY A 1 141 ? 18.188 -15.938 -29.609 1 81.81 141 GLY A O 1
ATOM 1071 N N . ILE A 1 142 ? 17.781 -13.82 -29.062 1 81.81 142 ILE A N 1
ATOM 1072 C CA . ILE A 1 142 ? 16.359 -13.992 -29.344 1 81.81 142 ILE A CA 1
ATOM 1073 C C . ILE A 1 142 ? 16.078 -13.727 -30.812 1 81.81 142 ILE A C 1
ATOM 1075 O O . ILE A 1 142 ? 15.461 -14.555 -31.484 1 81.81 142 ILE A O 1
ATOM 1079 N N . PHE A 1 143 ? 16.578 -12.57 -31.281 1 85.56 143 PHE A N 1
ATOM 1080 C CA . PHE A 1 143 ? 16.344 -12.211 -32.656 1 85.56 143 PHE A CA 1
ATOM 1081 C C . PHE A 1 143 ? 17.625 -12.297 -33.469 1 85.56 143 PHE A C 1
ATOM 1083 O O . PHE A 1 143 ? 17.594 -12.492 -34.688 1 85.56 143 PHE A O 1
ATOM 1090 N N . TYR A 1 144 ? 18.734 -11.984 -32.812 1 87 144 TYR A N 1
ATOM 1091 C CA . TYR A 1 144 ? 20.047 -11.984 -33.438 1 87 144 TYR A CA 1
ATOM 1092 C C . TYR A 1 144 ? 21.016 -12.898 -32.688 1 87 144 TYR A C 1
ATOM 1094 O O . TYR A 1 144 ? 20.953 -13 -31.469 1 87 144 TYR A O 1
ATOM 1102 N N . ALA A 1 145 ? 21.938 -13.375 -33.438 1 86.12 145 ALA A N 1
ATOM 1103 C CA . ALA A 1 145 ? 22.922 -14.266 -32.844 1 86.12 145 ALA A CA 1
ATOM 1104 C C . ALA A 1 145 ? 23.844 -13.5 -31.875 1 86.12 145 ALA A C 1
ATOM 1106 O O . ALA A 1 145 ? 24.516 -12.555 -32.281 1 86.12 145 ALA A O 1
ATOM 1107 N N . ASN A 1 146 ? 23.828 -13.703 -30.656 1 86.56 146 ASN A N 1
ATOM 1108 C CA . ASN A 1 146 ? 24.703 -13.258 -29.594 1 86.56 146 ASN A CA 1
ATOM 1109 C C . ASN A 1 146 ? 24.516 -11.773 -29.297 1 86.56 146 ASN A C 1
ATOM 1111 O O . ASN A 1 146 ? 25.406 -11.125 -28.75 1 86.56 146 ASN A O 1
ATOM 1115 N N . LYS A 1 147 ? 23.516 -11.227 -29.984 1 90.56 147 LYS A N 1
ATOM 1116 C CA . LYS A 1 147 ? 23.25 -9.812 -29.719 1 90.56 147 LYS A CA 1
ATOM 1117 C C . LYS A 1 147 ? 21.812 -9.609 -29.266 1 90.56 147 LYS A C 1
ATOM 1119 O O . LYS A 1 147 ? 20.922 -10.375 -29.625 1 90.56 147 LYS A O 1
ATOM 1124 N N . SER A 1 148 ? 21.625 -8.602 -28.422 1 91.06 148 SER A N 1
ATOM 1125 C CA . SER A 1 148 ? 20.281 -8.195 -28.031 1 91.06 148 SER A CA 1
ATOM 1126 C C . SER A 1 148 ? 19.734 -7.129 -28.984 1 91.06 148 SER A C 1
ATOM 1128 O O . SER A 1 148 ? 20.484 -6.551 -29.781 1 91.06 148 SER A O 1
ATOM 1130 N N . LEU A 1 149 ? 18.453 -6.922 -28.953 1 91.25 149 LEU A N 1
ATOM 1131 C CA . LEU A 1 149 ? 17.812 -5.914 -29.797 1 91.25 149 LEU A CA 1
ATOM 1132 C C . LEU A 1 149 ? 18.375 -4.531 -29.516 1 91.25 149 LEU A C 1
ATOM 1134 O O . LEU A 1 149 ? 18.562 -3.736 -30.438 1 91.25 149 LEU A O 1
ATOM 1138 N N . ILE A 1 150 ? 18.688 -4.246 -28.266 1 91.5 150 ILE A N 1
ATOM 1139 C CA . ILE A 1 150 ? 19.125 -2.904 -27.906 1 91.5 150 ILE A CA 1
ATOM 1140 C C . ILE A 1 150 ? 20.594 -2.727 -28.281 1 91.5 150 ILE A C 1
ATOM 1142 O O . ILE A 1 150 ? 21.078 -1.598 -28.406 1 91.5 150 ILE A O 1
ATOM 1146 N N . GLN A 1 151 ? 21.297 -3.734 -28.391 1 91 151 GLN A N 1
ATOM 1147 C CA . GLN A 1 151 ? 22.656 -3.639 -28.906 1 91 151 GLN A CA 1
ATOM 1148 C C . GLN A 1 151 ? 22.656 -3.303 -30.391 1 91 151 GLN A C 1
ATOM 1150 O O . GLN A 1 151 ? 23.531 -2.594 -30.875 1 91 151 GLN A O 1
ATOM 1155 N N . VAL A 1 152 ? 21.719 -3.84 -31.156 1 92.31 152 VAL A N 1
ATOM 1156 C CA . VAL A 1 152 ? 21.562 -3.553 -32.594 1 92.31 152 VAL A CA 1
ATOM 1157 C C . VAL A 1 152 ? 20.953 -2.168 -32.781 1 92.31 152 VAL A C 1
ATOM 1159 O O . VAL A 1 152 ? 21.344 -1.421 -33.656 1 92.31 152 VAL A O 1
ATOM 1162 N N . TYR A 1 153 ? 20.016 -1.841 -31.922 1 93.25 153 TYR A N 1
ATOM 1163 C CA . TYR A 1 153 ? 19.344 -0.54 -31.938 1 93.25 153 TYR A CA 1
ATOM 1164 C C . TYR A 1 153 ? 19.547 0.196 -30.625 1 93.25 153 TYR A C 1
ATOM 1166 O O . TYR A 1 153 ? 18.609 0.304 -29.828 1 93.25 153 TYR A O 1
ATOM 1174 N N . PRO A 1 154 ? 20.641 0.86 -30.453 1 91.38 154 PRO A N 1
ATOM 1175 C CA . PRO A 1 154 ? 21 1.473 -29.172 1 91.38 154 PRO A CA 1
ATOM 1176 C C . PRO A 1 154 ? 20.062 2.594 -28.75 1 91.38 154 PRO A C 1
ATOM 1178 O O . PRO A 1 154 ? 19.984 2.936 -27.578 1 91.38 154 PRO A O 1
ATOM 1181 N N . ALA A 1 155 ? 19.297 3.113 -29.734 1 91.5 155 ALA A N 1
ATOM 1182 C CA . ALA A 1 155 ? 18.359 4.199 -29.469 1 91.5 155 ALA A CA 1
ATOM 1183 C C . ALA A 1 155 ? 17.25 3.748 -28.5 1 91.5 155 ALA A C 1
ATOM 1185 O O . ALA A 1 155 ? 16.625 4.574 -27.844 1 91.5 155 ALA A O 1
ATOM 1186 N N . TRP A 1 156 ? 17.109 2.383 -28.297 1 93.12 156 TRP A N 1
ATOM 1187 C CA . TRP A 1 156 ? 16.031 1.837 -27.484 1 93.12 156 TRP A CA 1
ATOM 1188 C C . TRP A 1 156 ? 16.547 1.423 -26.109 1 93.12 156 TRP A C 1
ATOM 1190 O O . TRP A 1 156 ? 15.789 0.939 -25.266 1 93.12 156 TRP A O 1
ATOM 1200 N N . ALA A 1 157 ? 17.828 1.657 -25.844 1 93 157 ALA A N 1
ATOM 1201 C CA . ALA A 1 157 ? 18.453 1.192 -24.609 1 93 157 ALA A CA 1
ATOM 1202 C C . ALA A 1 157 ? 17.812 1.858 -23.391 1 93 157 ALA A C 1
ATOM 1204 O O . ALA A 1 157 ? 17.531 1.2 -22.391 1 93 157 ALA A O 1
ATOM 1205 N N . GLY A 1 158 ? 17.609 3.166 -23.516 1 94.94 158 GLY A N 1
ATOM 1206 C CA . GLY A 1 158 ? 16.953 3.875 -22.438 1 94.94 158 GLY A CA 1
ATOM 1207 C C . GLY A 1 158 ? 15.555 3.365 -22.156 1 94.94 158 GLY A C 1
ATOM 1208 O O . GLY A 1 158 ? 15.148 3.26 -20.984 1 94.94 158 GLY A O 1
ATOM 1209 N N . PHE A 1 159 ? 14.859 3.055 -23.156 1 95.88 159 PHE A N 1
ATOM 1210 C CA . PHE A 1 159 ? 13.516 2.514 -23.016 1 95.88 159 PHE A CA 1
ATOM 1211 C C . PHE A 1 159 ? 13.539 1.17 -22.297 1 95.88 159 PHE A C 1
ATOM 1213 O O . PHE A 1 159 ? 12.75 0.936 -21.391 1 95.88 159 PHE A O 1
ATOM 1220 N N . ALA A 1 160 ? 14.43 0.336 -22.719 1 94.62 160 ALA A N 1
ATOM 1221 C CA . ALA A 1 160 ? 14.547 -0.989 -22.125 1 94.62 160 ALA A CA 1
ATOM 1222 C C . ALA A 1 160 ? 14.867 -0.889 -20.625 1 94.62 160 ALA A C 1
ATOM 1224 O O . ALA A 1 160 ? 14.32 -1.636 -19.812 1 94.62 160 ALA A O 1
ATOM 1225 N N . GLU A 1 161 ? 15.742 0.01 -20.312 1 95.5 161 GLU A N 1
ATOM 1226 C CA . GLU A 1 161 ? 16.125 0.179 -18.906 1 95.5 161 GLU A CA 1
ATOM 1227 C C . GLU A 1 161 ? 14.969 0.716 -18.078 1 95.5 161 GLU A C 1
ATOM 1229 O O . GLU A 1 161 ? 14.781 0.304 -16.938 1 95.5 161 GLU A O 1
ATOM 1234 N N . MET A 1 162 ? 14.25 1.661 -18.641 1 97.31 162 MET A N 1
ATOM 1235 C CA . MET A 1 162 ? 13.078 2.18 -17.953 1 97.31 162 MET A CA 1
ATOM 1236 C C . MET A 1 162 ? 12.047 1.075 -17.719 1 97.31 162 MET A C 1
ATOM 1238 O O . MET A 1 162 ? 11.484 0.965 -16.625 1 97.31 162 MET A O 1
ATOM 1242 N N . VAL A 1 163 ? 11.852 0.262 -18.703 1 96.44 163 VAL A N 1
ATOM 1243 C CA . VAL A 1 163 ? 10.922 -0.86 -18.609 1 96.44 163 VAL A CA 1
ATOM 1244 C C . VAL A 1 163 ? 11.391 -1.817 -17.5 1 96.44 163 VAL A C 1
ATOM 1246 O O . VAL A 1 163 ? 10.578 -2.318 -16.719 1 96.44 163 VAL A O 1
ATOM 1249 N N . ASN A 1 164 ? 12.641 -2.023 -17.469 1 95.12 164 ASN A N 1
ATOM 1250 C CA . ASN A 1 164 ? 13.195 -2.924 -16.453 1 95.12 164 ASN A CA 1
ATOM 1251 C C . ASN A 1 164 ? 12.938 -2.406 -15.047 1 95.12 164 ASN A C 1
ATOM 1253 O O . ASN A 1 164 ? 12.617 -3.182 -14.141 1 95.12 164 ASN A O 1
ATOM 1257 N N . VAL A 1 165 ? 13.086 -1.096 -14.844 1 96.81 165 VAL A N 1
ATOM 1258 C CA . VAL A 1 165 ? 12.859 -0.486 -13.539 1 96.81 165 VAL A CA 1
ATOM 1259 C C . VAL A 1 165 ? 11.391 -0.658 -13.133 1 96.81 165 VAL A C 1
ATOM 1261 O O . VAL A 1 165 ? 11.094 -1.05 -12.008 1 96.81 165 VAL A O 1
ATOM 1264 N N . ILE A 1 166 ? 10.508 -0.389 -14.062 1 97.69 166 ILE A N 1
ATOM 1265 C CA . ILE A 1 166 ? 9.078 -0.512 -13.812 1 97.69 166 ILE A CA 1
ATOM 1266 C C . ILE A 1 166 ? 8.727 -1.969 -13.523 1 97.69 166 ILE A C 1
ATOM 1268 O O . ILE A 1 166 ? 7.973 -2.258 -12.586 1 97.69 166 ILE A O 1
ATOM 1272 N N . ALA A 1 167 ? 9.32 -2.859 -14.25 1 93.88 167 ALA A N 1
ATOM 1273 C CA . ALA A 1 167 ? 9.008 -4.285 -14.188 1 93.88 167 ALA A CA 1
ATOM 1274 C C . ALA A 1 167 ? 9.469 -4.891 -12.867 1 93.88 167 ALA A C 1
ATOM 1276 O O . ALA A 1 167 ? 8.734 -5.648 -12.234 1 93.88 167 ALA A O 1
ATOM 1277 N N . ASN A 1 168 ? 10.609 -4.574 -12.422 1 93.19 168 ASN A N 1
ATOM 1278 C CA . ASN A 1 168 ? 11.211 -5.277 -11.289 1 93.19 168 ASN A CA 1
ATOM 1279 C C . ASN A 1 168 ? 10.75 -4.699 -9.961 1 93.19 168 ASN A C 1
ATOM 1281 O O . ASN A 1 168 ? 10.992 -5.285 -8.898 1 93.19 168 ASN A O 1
ATOM 1285 N N . THR A 1 169 ? 10.055 -3.586 -9.961 1 97.25 169 THR A N 1
ATOM 1286 C CA . THR A 1 169 ? 9.695 -2.859 -8.75 1 97.25 169 THR A CA 1
ATOM 1287 C C . THR A 1 169 ? 8.805 -3.711 -7.848 1 97.25 169 THR A C 1
ATOM 1289 O O . THR A 1 169 ? 9.039 -3.809 -6.645 1 97.25 169 THR A O 1
ATOM 1292 N N . SER A 1 170 ? 7.805 -4.344 -8.438 1 95.25 170 SER A N 1
ATOM 1293 C CA . SER A 1 170 ? 6.883 -5.141 -7.637 1 95.25 170 SER A CA 1
ATOM 1294 C C . SER A 1 170 ? 7.605 -6.273 -6.918 1 95.25 170 SER A C 1
ATOM 1296 O O . SER A 1 170 ? 7.297 -6.582 -5.766 1 95.25 170 SER A O 1
ATOM 1298 N N . PHE A 1 171 ? 8.578 -6.852 -7.578 1 90.12 171 PHE A N 1
ATOM 1299 C CA . PHE A 1 171 ? 9.312 -7.949 -6.969 1 90.12 171 PHE A CA 1
ATOM 1300 C C . PHE A 1 171 ? 10.273 -7.434 -5.906 1 90.12 171 PHE A C 1
ATOM 1302 O O . PHE A 1 171 ? 10.445 -8.062 -4.859 1 90.12 171 PHE A O 1
ATOM 1309 N N . THR A 1 172 ? 10.898 -6.312 -6.199 1 93.06 172 THR A N 1
ATOM 1310 C CA . THR A 1 172 ? 11.836 -5.707 -5.266 1 93.06 172 THR A CA 1
ATOM 1311 C C . THR A 1 172 ? 11.148 -5.363 -3.947 1 93.06 172 THR A C 1
ATOM 1313 O O . THR A 1 172 ? 11.742 -5.48 -2.877 1 93.06 172 THR A O 1
ATOM 1316 N N . PHE A 1 173 ? 9.883 -4.988 -4.047 1 97.44 173 PHE A N 1
ATOM 1317 C CA . PHE A 1 173 ? 9.148 -4.547 -2.863 1 97.44 173 PHE A CA 1
ATOM 1318 C C . PHE A 1 173 ? 7.949 -5.449 -2.605 1 97.44 173 PHE A C 1
ATOM 1320 O O . PHE A 1 173 ? 6.906 -4.984 -2.15 1 97.44 173 PHE A O 1
ATOM 1327 N N . LEU A 1 174 ? 8.086 -6.68 -3 1 94.94 174 LEU A N 1
ATOM 1328 C CA . LEU A 1 174 ? 7 -7.648 -2.852 1 94.94 174 LEU A CA 1
ATOM 1329 C C . LEU A 1 174 ? 6.477 -7.664 -1.42 1 94.94 174 LEU A C 1
ATOM 1331 O O . LEU A 1 174 ? 5.277 -7.832 -1.194 1 94.94 174 LEU A O 1
ATOM 1335 N N . THR A 1 175 ? 7.324 -7.473 -0.406 1 97 175 THR A N 1
ATOM 1336 C CA . THR A 1 175 ? 6.953 -7.516 1.005 1 97 175 THR A CA 1
ATOM 1337 C C . THR A 1 175 ? 5.957 -6.41 1.335 1 97 175 THR A C 1
ATOM 1339 O O . THR A 1 175 ? 5.062 -6.598 2.162 1 97 175 THR A O 1
ATOM 1342 N N . ALA A 1 176 ? 6.086 -5.234 0.722 1 98.44 176 ALA A N 1
ATOM 1343 C CA . ALA A 1 176 ? 5.148 -4.141 0.952 1 98.44 176 ALA A CA 1
ATOM 1344 C C . ALA A 1 176 ? 3.756 -4.492 0.435 1 98.44 176 ALA A C 1
ATOM 1346 O O . ALA A 1 176 ? 2.75 -4.184 1.079 1 98.44 176 ALA A O 1
ATOM 1347 N N . LEU A 1 177 ? 3.734 -5.125 -0.738 1 97.88 177 LEU A N 1
ATOM 1348 C CA . LEU A 1 177 ? 2.461 -5.508 -1.336 1 97.88 177 LEU A CA 1
ATOM 1349 C C . LEU A 1 177 ? 1.782 -6.602 -0.519 1 97.88 177 LEU A C 1
ATOM 1351 O O . LEU A 1 177 ? 0.578 -6.535 -0.263 1 97.88 177 LEU A O 1
ATOM 1355 N N . VAL A 1 178 ? 2.566 -7.59 -0.097 1 96.25 178 VAL A N 1
ATOM 1356 C CA . VAL A 1 178 ? 2.041 -8.664 0.736 1 96.25 178 VAL A CA 1
ATOM 1357 C C . VAL A 1 178 ? 1.583 -8.102 2.08 1 96.25 178 VAL A C 1
ATOM 1359 O O . VAL A 1 178 ? 0.532 -8.492 2.596 1 96.25 178 VAL A O 1
ATOM 1362 N N . GLY A 1 179 ? 2.381 -7.223 2.65 1 98.31 179 GLY A N 1
ATOM 1363 C CA . GLY A 1 179 ? 1.995 -6.586 3.9 1 98.31 179 GLY A CA 1
ATOM 1364 C C . GLY A 1 179 ? 0.675 -5.844 3.811 1 98.31 179 GLY A C 1
ATOM 1365 O O . GLY A 1 179 ? -0.158 -5.938 4.715 1 98.31 179 GLY A O 1
ATOM 1366 N N . TRP A 1 180 ? 0.478 -5.098 2.754 1 98.38 180 TRP A N 1
ATOM 1367 C CA . TRP A 1 180 ? -0.773 -4.391 2.502 1 98.38 180 TRP A CA 1
ATOM 1368 C C . TRP A 1 180 ? -1.951 -5.355 2.482 1 98.38 180 TRP A C 1
ATOM 1370 O O . TRP A 1 180 ? -2.939 -5.156 3.193 1 98.38 180 TRP A O 1
ATOM 1380 N N . SER A 1 181 ? -1.835 -6.383 1.684 1 96.62 181 SER A N 1
ATOM 1381 C CA . SER A 1 181 ? -2.918 -7.344 1.513 1 96.62 181 SER A CA 1
ATOM 1382 C C . SER A 1 181 ? -3.145 -8.156 2.785 1 96.62 181 SER A C 1
ATOM 1384 O O . SER A 1 181 ? -4.285 -8.438 3.154 1 96.62 181 SER A O 1
ATOM 1386 N N . ALA A 1 182 ? -2.092 -8.562 3.438 1 97.38 182 ALA A N 1
ATOM 1387 C CA . ALA A 1 182 ? -2.193 -9.344 4.668 1 97.38 182 ALA A CA 1
ATOM 1388 C C . ALA A 1 182 ? -2.873 -8.539 5.773 1 97.38 182 ALA A C 1
ATOM 1390 O O . ALA A 1 182 ? -3.709 -9.062 6.508 1 97.38 182 ALA A O 1
ATOM 1391 N N . ALA A 1 183 ? -2.451 -7.262 5.945 1 98.25 183 ALA A N 1
ATOM 1392 C CA . ALA A 1 183 ? -3.088 -6.422 6.957 1 98.25 183 ALA A CA 1
ATOM 1393 C C . ALA A 1 183 ? -4.594 -6.332 6.727 1 98.25 183 ALA A C 1
ATOM 1395 O O . ALA A 1 183 ? -5.375 -6.387 7.68 1 98.25 183 ALA A O 1
ATOM 1396 N N . LYS A 1 184 ? -4.984 -6.164 5.496 1 95.75 184 LYS A N 1
ATOM 1397 C CA . LYS A 1 184 ? -6.406 -6.125 5.16 1 95.75 184 LYS A CA 1
ATOM 1398 C C . LYS A 1 184 ? -7.098 -7.434 5.531 1 95.75 184 LYS A C 1
ATOM 1400 O O . LYS A 1 184 ? -8.172 -7.426 6.129 1 95.75 184 LYS A O 1
ATOM 1405 N N . LYS A 1 185 ? -6.48 -8.5 5.176 1 93.56 185 LYS A N 1
ATOM 1406 C CA . LYS A 1 185 ? -7.051 -9.82 5.441 1 93.56 185 LYS A CA 1
ATOM 1407 C C . LYS A 1 185 ? -7.227 -10.055 6.938 1 93.56 185 LYS A C 1
ATOM 1409 O O . LYS A 1 185 ? -8.242 -10.602 7.371 1 93.56 185 LYS A O 1
ATOM 1414 N N . PHE A 1 186 ? -6.27 -9.633 7.727 1 96.62 186 PHE A N 1
ATOM 1415 C CA . PHE A 1 186 ? -6.281 -9.891 9.164 1 96.62 186 PHE A CA 1
ATOM 1416 C C . PHE A 1 186 ? -7.105 -8.836 9.891 1 96.62 186 PHE A C 1
ATOM 1418 O O . PHE A 1 186 ? -7.281 -8.906 11.109 1 96.62 186 PHE A O 1
ATOM 1425 N N . GLY A 1 187 ? -7.598 -7.816 9.18 1 94.94 187 GLY A N 1
ATOM 1426 C CA . GLY A 1 187 ? -8.5 -6.832 9.75 1 94.94 187 GLY A CA 1
ATOM 1427 C C . GLY A 1 187 ? -7.785 -5.656 10.383 1 94.94 187 GLY A C 1
ATOM 1428 O O . GLY A 1 187 ? -8.312 -5.023 11.305 1 94.94 187 GLY A O 1
ATOM 1429 N N . GLY A 1 188 ? -6.613 -5.406 9.953 1 96.62 188 GLY A N 1
ATOM 1430 C CA . GLY A 1 188 ? -5.855 -4.281 10.477 1 96.62 188 GLY A CA 1
ATOM 1431 C C . GLY A 1 188 ? -5.785 -3.113 9.516 1 96.62 188 GLY A C 1
ATOM 1432 O O . GLY A 1 188 ? -6.523 -3.068 8.523 1 96.62 188 GLY A O 1
ATOM 1433 N N . ASN A 1 189 ? -4.98 -2.092 9.852 1 96.25 189 ASN A N 1
ATOM 1434 C CA . ASN A 1 189 ? -4.75 -0.924 9.008 1 96.25 189 ASN A CA 1
ATOM 1435 C C . ASN A 1 189 ? -3.811 -1.243 7.852 1 96.25 189 ASN A C 1
ATOM 1437 O O . ASN A 1 189 ? -2.631 -1.532 8.07 1 96.25 189 ASN A O 1
ATOM 1441 N N . PRO A 1 190 ? -4.301 -1.176 6.633 1 97.69 190 PRO A N 1
ATOM 1442 C CA . PRO A 1 190 ? -3.457 -1.502 5.48 1 97.69 190 PRO A CA 1
ATOM 1443 C C . PRO A 1 190 ? -2.205 -0.633 5.398 1 97.69 190 PRO A C 1
ATOM 1445 O O . PRO A 1 190 ? -1.154 -1.099 4.949 1 97.69 190 PRO A O 1
ATOM 1448 N N . LEU A 1 191 ? -2.316 0.582 5.844 1 98 191 LEU A N 1
ATOM 1449 C CA . LEU A 1 191 ? -1.176 1.491 5.836 1 98 191 LEU A CA 1
ATOM 1450 C C . LEU A 1 191 ? -0.015 0.917 6.641 1 98 191 LEU A C 1
ATOM 1452 O O . LEU A 1 191 ? 1.132 0.938 6.188 1 98 191 LEU A O 1
ATOM 1456 N N . LEU A 1 192 ? -0.312 0.408 7.824 1 98.31 192 LEU A N 1
ATOM 1457 C CA . LEU A 1 192 ? 0.731 -0.129 8.688 1 98.31 192 LEU A CA 1
ATOM 1458 C C . LEU A 1 192 ? 1.342 -1.39 8.086 1 98.31 192 LEU A C 1
ATOM 1460 O O . LEU A 1 192 ? 2.533 -1.653 8.266 1 98.31 192 LEU A O 1
ATOM 1464 N N . GLY A 1 193 ? 0.516 -2.162 7.359 1 98.62 193 GLY A N 1
ATOM 1465 C CA . GLY A 1 193 ? 1.038 -3.314 6.645 1 98.62 193 GLY A CA 1
ATOM 1466 C C . GLY A 1 193 ? 2.043 -2.941 5.57 1 98.62 193 GLY A C 1
ATOM 1467 O O . GLY A 1 193 ? 3.064 -3.613 5.406 1 98.62 193 GLY A O 1
ATOM 1468 N N . ILE A 1 194 ? 1.757 -1.866 4.809 1 98.75 194 ILE A N 1
ATOM 1469 C CA . ILE A 1 194 ? 2.678 -1.376 3.787 1 98.75 194 ILE A CA 1
ATOM 1470 C C . ILE A 1 194 ? 3.998 -0.972 4.438 1 98.75 194 ILE A C 1
ATOM 1472 O O . ILE A 1 194 ? 5.07 -1.382 3.984 1 98.75 194 ILE A O 1
ATOM 1476 N N . VAL A 1 195 ? 3.904 -0.223 5.535 1 98.69 195 VAL A N 1
ATOM 1477 C CA . VAL A 1 195 ? 5.094 0.307 6.195 1 98.69 195 VAL A CA 1
ATOM 1478 C C . VAL A 1 195 ? 5.934 -0.842 6.75 1 98.69 195 VAL A C 1
ATOM 1480 O O . VAL A 1 195 ? 7.156 -0.854 6.602 1 98.69 195 VAL A O 1
ATOM 1483 N N . LEU A 1 196 ? 5.242 -1.796 7.383 1 98.75 196 LEU A N 1
ATOM 1484 C CA . LEU A 1 196 ? 5.965 -2.941 7.922 1 98.75 196 LEU A CA 1
ATOM 1485 C C . LEU A 1 196 ? 6.688 -3.699 6.816 1 98.75 196 LEU A C 1
ATOM 1487 O O . LEU A 1 196 ? 7.848 -4.09 6.98 1 98.75 196 LEU A O 1
ATOM 1491 N N . GLY A 1 197 ? 5.984 -3.961 5.703 1 98.56 197 GLY A N 1
ATOM 1492 C CA . GLY A 1 197 ? 6.629 -4.609 4.57 1 98.56 197 GLY A CA 1
ATOM 1493 C C . GLY A 1 197 ? 7.844 -3.854 4.066 1 98.56 197 GLY A C 1
ATOM 1494 O O . GLY A 1 197 ? 8.844 -4.465 3.672 1 98.56 197 GLY A O 1
ATOM 1495 N N . LEU A 1 198 ? 7.77 -2.531 4.078 1 98.62 198 LEU A N 1
ATOM 1496 C CA . LEU A 1 198 ? 8.859 -1.688 3.604 1 98.62 198 LEU A CA 1
ATOM 1497 C C . LEU A 1 198 ? 10.016 -1.679 4.602 1 98.62 198 LEU A C 1
ATOM 1499 O O . LEU A 1 198 ? 11.18 -1.591 4.211 1 98.62 198 LEU A O 1
ATOM 1503 N N . ILE A 1 199 ? 9.711 -1.774 5.922 1 98.62 199 ILE A N 1
ATOM 1504 C CA . ILE A 1 199 ? 10.742 -1.869 6.953 1 98.62 199 ILE A CA 1
ATOM 1505 C C . ILE A 1 199 ? 11.625 -3.082 6.684 1 98.62 199 ILE A C 1
ATOM 1507 O O . ILE A 1 199 ? 12.852 -3.002 6.805 1 98.62 199 ILE A O 1
ATOM 1511 N N . LEU A 1 200 ? 11.047 -4.141 6.215 1 97.94 200 LEU A N 1
ATOM 1512 C CA . LEU A 1 200 ? 11.742 -5.414 6.047 1 97.94 200 LEU A CA 1
ATOM 1513 C C . LEU A 1 200 ? 12.617 -5.391 4.797 1 97.94 200 LEU A C 1
ATOM 1515 O O . LEU A 1 200 ? 13.43 -6.297 4.582 1 97.94 200 LEU A O 1
ATOM 1519 N N . VAL A 1 201 ? 12.453 -4.336 3.951 1 97.06 201 VAL A N 1
ATOM 1520 C CA . VAL A 1 201 ? 13.297 -4.25 2.76 1 97.06 201 VAL A CA 1
ATOM 1521 C C . VAL A 1 201 ? 13.945 -2.869 2.688 1 97.06 201 VAL A C 1
ATOM 1523 O O . VAL A 1 201 ? 14.258 -2.381 1.599 1 97.06 201 VAL A O 1
ATOM 1526 N N . ASN A 1 202 ? 14.008 -2.217 3.838 1 97.12 202 ASN A N 1
ATOM 1527 C CA . ASN A 1 202 ? 14.648 -0.908 3.904 1 97.12 202 ASN A CA 1
ATOM 1528 C C . ASN A 1 202 ? 16.047 -0.94 3.309 1 97.12 202 ASN A C 1
ATOM 1530 O O . ASN A 1 202 ? 16.797 -1.901 3.514 1 97.12 202 ASN A O 1
ATOM 1534 N N . PRO A 1 203 ? 16.516 0.072 2.584 1 94.31 203 PRO A N 1
ATOM 1535 C CA . PRO A 1 203 ? 17.828 0.081 1.912 1 94.31 203 PRO A CA 1
ATOM 1536 C C . PRO A 1 203 ? 19 0.036 2.891 1 94.31 203 PRO A C 1
ATOM 1538 O O . PRO A 1 203 ? 20.125 -0.277 2.498 1 94.31 203 PRO A O 1
ATOM 1541 N N . ALA A 1 204 ? 18.766 0.316 4.152 1 94.44 204 ALA A N 1
ATOM 1542 C CA . ALA A 1 204 ? 19.812 0.241 5.172 1 94.44 204 ALA A CA 1
ATOM 1543 C C . ALA A 1 204 ? 20.156 -1.209 5.488 1 94.44 204 ALA A C 1
ATOM 1545 O O . ALA A 1 204 ? 21.188 -1.484 6.098 1 94.44 204 ALA A O 1
ATOM 1546 N N . LEU A 1 205 ? 19.359 -2.145 5.078 1 95.75 205 LEU A N 1
ATOM 1547 C CA . LEU A 1 205 ? 19.578 -3.568 5.312 1 95.75 205 LEU A CA 1
ATOM 1548 C C . LEU A 1 205 ? 20.266 -4.215 4.117 1 95.75 205 LEU A C 1
ATOM 1550 O O . LEU A 1 205 ? 20.109 -3.758 2.98 1 95.75 205 LEU A O 1
ATOM 1554 N N . LEU A 1 206 ? 21.031 -5.191 4.406 1 93.5 206 LEU A N 1
ATOM 1555 C CA . LEU A 1 206 ? 21.609 -5.973 3.318 1 93.5 206 LEU A CA 1
ATOM 1556 C C . LEU A 1 206 ? 20.516 -6.621 2.475 1 93.5 206 LEU A C 1
ATOM 1558 O O . LEU A 1 206 ? 19.625 -7.285 3.008 1 93.5 206 LEU A O 1
ATOM 1562 N N . ASN A 1 207 ? 20.578 -6.406 1.185 1 90.5 207 ASN A N 1
ATOM 1563 C CA . ASN A 1 207 ? 19.594 -6.996 0.285 1 90.5 207 ASN A CA 1
ATOM 1564 C C . ASN A 1 207 ? 19.609 -8.523 0.345 1 90.5 207 ASN A C 1
ATOM 1566 O O . ASN A 1 207 ? 20.688 -9.125 0.295 1 90.5 207 ASN A O 1
ATOM 1570 N N . ALA A 1 208 ? 18.531 -9.086 0.388 1 85.12 208 ALA A N 1
ATOM 1571 C CA . ALA A 1 208 ? 18.422 -10.539 0.516 1 85.12 208 ALA A CA 1
ATOM 1572 C C . ALA A 1 208 ? 19.062 -11.242 -0.679 1 85.12 208 ALA A C 1
ATOM 1574 O O . ALA A 1 208 ? 19.625 -12.328 -0.539 1 85.12 208 ALA A O 1
ATOM 1575 N N . TYR A 1 209 ? 19.016 -10.648 -1.836 1 80.31 209 TYR A N 1
ATOM 1576 C CA . TYR A 1 209 ? 19.562 -11.242 -3.049 1 80.31 209 TYR A CA 1
ATOM 1577 C C . TYR A 1 209 ? 21.094 -11.25 -3.01 1 80.31 209 TYR A C 1
ATOM 1579 O O . TYR A 1 209 ? 21.734 -12.008 -3.744 1 80.31 209 TYR A O 1
ATOM 1587 N N . SER A 1 210 ? 21.672 -10.414 -2.137 1 84.38 210 SER A N 1
ATOM 1588 C CA . SER A 1 210 ? 23.125 -10.328 -1.999 1 84.38 210 SER A CA 1
ATOM 1589 C C . SER A 1 210 ? 23.609 -11.102 -0.775 1 84.38 210 SER A C 1
ATOM 1591 O O . SER A 1 210 ? 24.781 -11.062 -0.44 1 84.38 210 SER A O 1
ATOM 1593 N N . TYR A 1 211 ? 22.688 -11.742 -0.066 1 84.94 211 TYR A N 1
ATOM 1594 C CA . TYR A 1 211 ? 23 -12.438 1.178 1 84.94 211 TYR A CA 1
ATOM 1595 C C . TYR A 1 211 ? 24 -13.57 0.936 1 84.94 211 TYR A C 1
ATOM 1597 O O . TYR A 1 211 ? 24.969 -13.727 1.684 1 84.94 211 TYR A O 1
ATOM 1605 N N . GLY A 1 212 ? 23.797 -14.391 -0.103 1 81 212 GLY A N 1
ATOM 1606 C CA . GLY A 1 212 ? 24.688 -15.5 -0.408 1 81 212 GLY A CA 1
ATOM 1607 C C . GLY A 1 212 ? 26.125 -15.062 -0.598 1 81 212 GLY A C 1
ATOM 1608 O O . GLY A 1 212 ? 27.047 -15.688 -0.066 1 81 212 GLY A O 1
ATOM 1609 N N . GLN A 1 213 ? 26.266 -13.953 -1.33 1 83.81 213 GLN A N 1
ATOM 1610 C CA . GLN A 1 213 ? 27.609 -13.422 -1.57 1 83.81 213 GLN A CA 1
ATOM 1611 C C . GLN A 1 213 ? 28.219 -12.883 -0.283 1 83.81 213 GLN A C 1
ATOM 1613 O O . GLN A 1 213 ? 29.422 -13.039 -0.053 1 83.81 213 GLN A O 1
ATOM 1618 N N . ALA A 1 214 ? 27.406 -12.289 0.51 1 88.38 214 ALA A N 1
ATOM 1619 C CA . ALA A 1 214 ? 27.875 -11.734 1.776 1 88.38 214 ALA A CA 1
ATOM 1620 C C . ALA A 1 214 ? 28.312 -12.844 2.732 1 88.38 214 ALA A C 1
ATOM 1622 O O . ALA A 1 214 ? 29.281 -12.688 3.469 1 88.38 214 ALA A O 1
ATOM 1623 N N . VAL A 1 215 ? 27.594 -13.914 2.762 1 87 215 VAL A N 1
ATOM 1624 C CA . VAL A 1 215 ? 27.938 -15.055 3.605 1 87 215 VAL A CA 1
ATOM 1625 C C . VAL A 1 215 ? 29.281 -15.648 3.152 1 87 215 VAL A C 1
ATOM 1627 O O . VAL A 1 215 ? 30.141 -15.945 3.977 1 87 215 VAL A O 1
ATOM 1630 N N . ALA A 1 216 ? 29.453 -15.812 1.868 1 86.06 216 ALA A N 1
ATOM 1631 C CA . ALA A 1 216 ? 30.672 -16.375 1.306 1 86.06 216 ALA A CA 1
ATOM 1632 C C . ALA A 1 216 ? 31.891 -15.516 1.646 1 86.06 216 ALA A C 1
ATOM 1634 O O . ALA A 1 216 ? 32.969 -16.047 1.87 1 86.06 216 ALA A O 1
ATOM 1635 N N . LYS A 1 217 ? 31.688 -14.242 1.763 1 92.12 217 LYS A N 1
ATOM 1636 C CA . LYS A 1 217 ? 32.781 -13.312 2.043 1 92.12 217 LYS A CA 1
ATOM 1637 C C . LYS A 1 217 ? 32.875 -13 3.535 1 92.12 217 LYS A C 1
ATOM 1639 O O . LYS A 1 217 ? 33.656 -12.156 3.953 1 92.12 217 LYS A O 1
ATOM 1644 N N . HIS A 1 218 ? 32 -13.602 4.336 1 90.75 218 HIS A N 1
ATOM 1645 C CA . HIS A 1 218 ? 31.953 -13.375 5.777 1 90.75 218 HIS A CA 1
ATOM 1646 C C . HIS A 1 218 ? 31.75 -11.891 6.09 1 90.75 218 HIS A C 1
ATOM 1648 O O . HIS A 1 218 ? 32.406 -11.344 6.961 1 90.75 218 HIS A O 1
ATOM 1654 N N . ALA A 1 219 ? 30.891 -11.273 5.293 1 92.5 219 ALA A N 1
ATOM 1655 C CA . ALA A 1 219 ? 30.703 -9.828 5.402 1 92.5 219 ALA A CA 1
ATOM 1656 C C . ALA A 1 219 ? 29.25 -9.477 5.66 1 92.5 219 ALA A C 1
ATOM 1658 O O . ALA A 1 219 ? 28.75 -8.453 5.188 1 92.5 219 ALA A O 1
ATOM 1659 N N . VAL A 1 220 ? 28.562 -10.367 6.332 1 92.69 220 VAL A N 1
ATOM 1660 C CA . VAL A 1 220 ? 27.172 -10.062 6.672 1 92.69 220 VAL A CA 1
ATOM 1661 C C . VAL A 1 220 ? 27.141 -9.047 7.812 1 92.69 220 VAL A C 1
ATOM 1663 O O . VAL A 1 220 ? 27.672 -9.297 8.891 1 92.69 220 VAL A O 1
ATOM 1666 N N . PRO A 1 221 ? 26.547 -7.875 7.574 1 95.31 221 PRO A N 1
ATOM 1667 C CA . PRO A 1 221 ? 26.469 -6.883 8.648 1 95.31 221 PRO A CA 1
ATOM 1668 C C . PRO A 1 221 ? 25.609 -7.344 9.82 1 95.31 221 PRO A C 1
ATOM 1670 O O . PRO A 1 221 ? 24.641 -8.094 9.625 1 95.31 221 PRO A O 1
ATOM 1673 N N . THR A 1 222 ? 25.969 -6.883 11.031 1 95.06 222 THR A N 1
ATOM 1674 C CA . THR A 1 222 ? 25.25 -7.297 12.219 1 95.06 222 THR A CA 1
ATOM 1675 C C . THR A 1 222 ? 24.969 -6.105 13.133 1 95.06 222 THR A C 1
ATOM 1677 O O . THR A 1 222 ? 25.656 -5.086 13.055 1 95.06 222 THR A O 1
ATOM 1680 N N . TRP A 1 223 ? 23.906 -6.156 13.836 1 95.06 223 TRP A N 1
ATOM 1681 C CA . TRP A 1 223 ? 23.625 -5.293 14.977 1 95.06 223 TRP A CA 1
ATOM 1682 C C . TRP A 1 223 ? 24.078 -5.949 16.281 1 95.06 223 TRP A C 1
ATOM 1684 O O . TRP A 1 223 ? 23.938 -7.164 16.453 1 95.06 223 TRP A O 1
ATOM 1694 N N . SER A 1 224 ? 24.641 -5.137 17.156 1 93.06 224 SER A N 1
ATOM 1695 C CA . SER A 1 224 ? 24.969 -5.625 18.5 1 93.06 224 SER A CA 1
ATOM 1696 C C . SER A 1 224 ? 23.906 -5.191 19.516 1 93.06 224 SER A C 1
ATOM 1698 O O . SER A 1 224 ? 23.688 -3.996 19.703 1 93.06 224 SER A O 1
ATOM 1700 N N . LEU A 1 225 ? 23.188 -6.168 20.047 1 92.5 225 LEU A N 1
ATOM 1701 C CA . LEU A 1 225 ? 22.172 -5.898 21.047 1 92.5 225 LEU A CA 1
ATOM 1702 C C . LEU A 1 225 ? 22.438 -6.699 22.328 1 92.5 225 LEU A C 1
ATOM 1704 O O . LEU A 1 225 ? 22.344 -7.93 22.312 1 92.5 225 LEU A O 1
ATOM 1708 N N . PHE A 1 226 ? 22.844 -6 23.375 1 92 226 PHE A N 1
ATOM 1709 C CA . PHE A 1 226 ? 23.109 -6.578 24.672 1 92 226 PHE A CA 1
ATOM 1710 C C . PHE A 1 226 ? 24.141 -7.699 24.562 1 92 226 PHE A C 1
ATOM 1712 O O . PHE A 1 226 ? 23.969 -8.773 25.141 1 92 226 PHE A O 1
ATOM 1719 N N . GLY A 1 227 ? 25.125 -7.594 23.703 1 88.25 227 GLY A N 1
ATOM 1720 C CA . GLY A 1 227 ? 26.219 -8.539 23.578 1 88.25 227 GLY A CA 1
ATOM 1721 C C . GLY A 1 227 ? 25.953 -9.633 22.547 1 88.25 227 GLY A C 1
ATOM 1722 O O . GLY A 1 227 ? 26.812 -10.461 22.266 1 88.25 227 GLY A O 1
ATOM 1723 N N . HIS A 1 228 ? 24.797 -9.656 21.984 1 93.06 228 HIS A N 1
ATOM 1724 C CA . HIS A 1 228 ? 24.438 -10.641 20.953 1 93.06 228 HIS A CA 1
ATOM 1725 C C . HIS A 1 228 ? 24.406 -10 19.578 1 93.06 228 HIS A C 1
ATOM 1727 O O . HIS A 1 228 ? 23.969 -8.852 19.422 1 93.06 228 HIS A O 1
ATOM 1733 N N . ALA A 1 229 ? 24.875 -10.75 18.625 1 93.62 229 ALA A N 1
ATOM 1734 C CA . ALA A 1 229 ? 24.891 -10.258 17.25 1 93.62 229 ALA A CA 1
ATOM 1735 C C . ALA A 1 229 ? 23.656 -10.711 16.484 1 93.62 229 ALA A C 1
ATOM 1737 O O . ALA A 1 229 ? 23.281 -11.883 16.531 1 93.62 229 ALA A O 1
ATOM 1738 N N . PHE A 1 230 ? 23 -9.781 15.867 1 94.75 230 PHE A N 1
ATOM 1739 C CA . PHE A 1 230 ? 21.844 -10.047 15.016 1 94.75 230 PHE A CA 1
ATOM 1740 C C . PHE A 1 230 ? 22.109 -9.586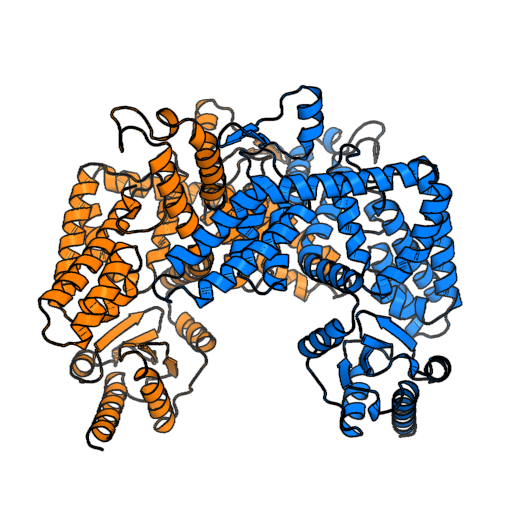 13.586 1 94.75 230 PHE A C 1
ATOM 1742 O O . PHE A 1 230 ? 22.656 -8.508 13.367 1 94.75 230 PHE A O 1
ATOM 1749 N N . GLN A 1 231 ? 21.75 -10.406 12.656 1 94.19 231 GLN A N 1
ATOM 1750 C CA . GLN A 1 231 ? 22.031 -10.086 11.266 1 94.19 231 GLN A CA 1
ATOM 1751 C C . GLN A 1 231 ? 21.188 -8.906 10.789 1 94.19 231 GLN A C 1
ATOM 1753 O O . GLN A 1 231 ? 19.984 -8.844 11.062 1 94.19 231 GLN A O 1
ATOM 1758 N N . LYS A 1 232 ? 21.875 -7.957 10.164 1 95.75 232 LYS A N 1
ATOM 1759 C CA . LYS A 1 232 ? 21.234 -6.777 9.578 1 95.75 232 LYS A CA 1
ATOM 1760 C C . LYS A 1 232 ? 20.875 -7.012 8.117 1 95.75 232 LYS A C 1
ATOM 1762 O O . LYS A 1 232 ? 21.5 -6.43 7.223 1 95.75 232 LYS A O 1
ATOM 1767 N N . ILE A 1 233 ? 19.891 -7.828 7.863 1 93.94 233 ILE A N 1
ATOM 1768 C CA . ILE A 1 233 ? 19.562 -8.25 6.508 1 93.94 233 ILE A CA 1
ATOM 1769 C C . ILE A 1 233 ? 18.109 -7.902 6.199 1 93.94 233 ILE A C 1
ATOM 1771 O O . ILE A 1 233 ? 17.281 -7.816 7.105 1 93.94 233 ILE A O 1
ATOM 1775 N N . GLY A 1 234 ? 17.875 -7.645 4.953 1 94.5 234 GLY A N 1
ATOM 1776 C CA . GLY A 1 234 ? 16.516 -7.465 4.465 1 94.5 234 GLY A CA 1
ATOM 1777 C C . GLY A 1 234 ? 15.852 -8.766 4.051 1 94.5 234 GLY A C 1
ATOM 1778 O O . GLY A 1 234 ? 16.5 -9.812 4.016 1 94.5 234 GLY A O 1
ATOM 1779 N N . TYR A 1 235 ? 14.594 -8.672 3.777 1 93.56 235 TYR A N 1
ATOM 1780 C CA . TYR A 1 235 ? 13.828 -9.875 3.459 1 93.56 235 TYR A CA 1
ATOM 1781 C C . TYR A 1 235 ? 13.133 -9.734 2.107 1 93.56 235 TYR A C 1
ATOM 1783 O O . TYR A 1 235 ? 11.953 -10.062 1.971 1 93.56 235 TYR A O 1
ATOM 1791 N N . GLN A 1 236 ? 13.836 -9.148 1.153 1 90.25 236 GLN A N 1
ATOM 1792 C CA . GLN A 1 236 ? 13.32 -9.047 -0.208 1 90.25 236 GLN A CA 1
ATOM 1793 C C . GLN A 1 236 ? 12.945 -10.422 -0.76 1 90.25 236 GLN A C 1
ATOM 1795 O O . GLN A 1 236 ? 13.703 -11.383 -0.604 1 90.25 236 GLN A O 1
ATOM 1800 N N . GLY A 1 237 ? 11.797 -10.5 -1.356 1 85.88 237 GLY A N 1
ATOM 1801 C CA . GLY A 1 237 ? 11.359 -11.734 -1.983 1 85.88 237 GLY A CA 1
ATOM 1802 C C . GLY A 1 237 ? 10.875 -12.773 -0.986 1 85.88 237 GLY A C 1
ATOM 1803 O O . GLY A 1 237 ? 10.391 -13.836 -1.375 1 85.88 237 GLY A O 1
ATOM 1804 N N . GLN A 1 238 ? 11.023 -12.492 0.282 1 88.19 238 GLN A N 1
ATOM 1805 C CA . GLN A 1 238 ? 10.594 -13.43 1.314 1 88.19 238 GLN A CA 1
ATOM 1806 C C . GLN A 1 238 ? 9.156 -13.156 1.739 1 88.19 238 GLN A C 1
ATOM 1808 O O . GLN A 1 238 ? 8.859 -12.094 2.289 1 88.19 238 GLN A O 1
ATOM 1813 N N . VAL A 1 239 ? 8.312 -14.133 1.63 1 90.19 239 VAL A N 1
ATOM 1814 C CA . VAL A 1 239 ? 6.891 -13.945 1.9 1 90.19 239 VAL A CA 1
ATOM 1815 C C . VAL A 1 239 ? 6.59 -14.289 3.357 1 90.19 239 VAL A C 1
ATOM 1817 O O . VAL A 1 239 ? 5.789 -13.617 4.012 1 90.19 239 VAL A O 1
ATOM 1820 N N . LEU A 1 240 ? 7.273 -15.281 3.908 1 92.06 240 LEU A N 1
ATOM 1821 C CA . LEU A 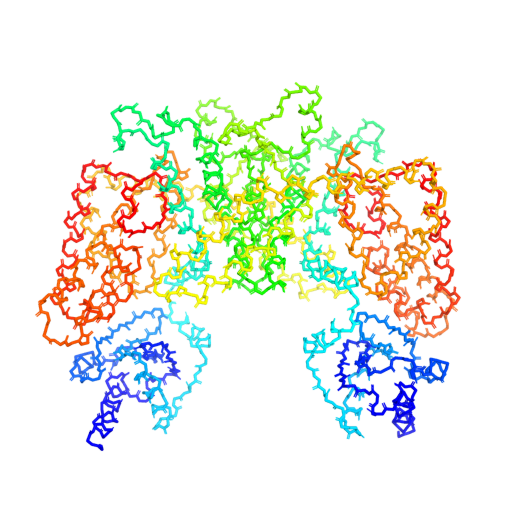1 240 ? 6.922 -15.812 5.223 1 92.06 240 LEU A CA 1
ATOM 1822 C C . LEU A 1 240 ? 7.195 -14.789 6.316 1 92.06 240 LEU A C 1
ATOM 1824 O O . LEU A 1 240 ? 6.355 -14.57 7.191 1 92.06 240 LEU A O 1
ATOM 1828 N N . PRO A 1 241 ? 8.336 -14.102 6.289 1 94.94 241 PRO A N 1
ATOM 1829 C CA . PRO A 1 241 ? 8.609 -13.117 7.336 1 94.94 241 PRO A CA 1
ATOM 1830 C C . PRO A 1 241 ? 7.555 -12.016 7.395 1 94.94 241 PRO A C 1
ATOM 1832 O O . PRO A 1 241 ? 7.105 -11.641 8.484 1 94.94 241 PRO A O 1
ATOM 1835 N N . VAL A 1 242 ? 7.137 -11.508 6.281 1 96.81 242 VAL A N 1
ATOM 1836 C CA . VAL A 1 242 ? 6.195 -10.391 6.273 1 96.81 242 VAL A CA 1
ATOM 1837 C C . VAL A 1 242 ? 4.809 -10.883 6.684 1 96.81 242 VAL A C 1
ATOM 1839 O O . VAL A 1 242 ? 4.055 -10.164 7.34 1 96.81 242 VAL A O 1
ATOM 1842 N N . LEU A 1 243 ? 4.461 -12.133 6.328 1 95.44 243 LEU A N 1
ATOM 1843 C CA . LEU A 1 243 ? 3.16 -12.68 6.691 1 95.44 243 LEU A CA 1
ATOM 1844 C C . LEU A 1 243 ? 3.025 -12.805 8.203 1 95.44 243 LEU A C 1
ATOM 1846 O O . LEU A 1 243 ? 2.045 -12.328 8.789 1 95.44 243 LEU A O 1
ATOM 1850 N N . VAL A 1 244 ? 3.988 -13.367 8.836 1 96.75 244 VAL A N 1
ATOM 1851 C CA . VAL A 1 244 ? 3.951 -13.586 10.273 1 96.75 244 VAL A CA 1
ATOM 1852 C C . VAL A 1 244 ? 4.059 -12.242 11 1 96.75 244 VAL A C 1
ATOM 1854 O O . VAL A 1 244 ? 3.338 -12 11.977 1 96.75 244 VAL A O 1
ATOM 1857 N N . SER A 1 245 ? 4.938 -11.398 10.578 1 98.5 245 SER A N 1
ATOM 1858 C CA . SER A 1 245 ? 5.102 -10.086 11.195 1 98.5 245 SER A CA 1
ATOM 1859 C C . SER A 1 245 ? 3.814 -9.273 11.117 1 98.5 245 SER A C 1
ATOM 1861 O O . SER A 1 245 ? 3.438 -8.602 12.086 1 98.5 245 SER A O 1
ATOM 1863 N N . THR A 1 246 ? 3.182 -9.305 9.945 1 98.62 246 THR A N 1
ATOM 1864 C CA . THR A 1 246 ? 1.952 -8.539 9.781 1 98.62 246 THR A CA 1
ATOM 1865 C C . THR A 1 246 ? 0.849 -9.086 10.688 1 98.62 246 THR A C 1
ATOM 1867 O O . THR A 1 246 ? 0.052 -8.32 11.234 1 98.62 246 THR A O 1
ATOM 1870 N N . TYR A 1 247 ? 0.778 -10.422 10.805 1 98.19 247 TYR A N 1
ATOM 1871 C CA . TYR A 1 247 ? -0.204 -11.023 11.695 1 98.19 247 TYR A CA 1
ATOM 1872 C C . TYR A 1 247 ? -0.025 -10.523 13.125 1 98.19 247 TYR A C 1
ATOM 1874 O O . TYR A 1 247 ? -0.994 -10.125 13.773 1 98.19 247 TYR A O 1
ATOM 1882 N N . ILE A 1 248 ? 1.187 -10.484 13.57 1 98.5 248 ILE A N 1
ATOM 1883 C CA . ILE A 1 248 ? 1.505 -10.039 14.922 1 98.5 248 ILE A CA 1
ATOM 1884 C C . ILE A 1 248 ? 1.229 -8.547 15.047 1 98.5 248 ILE A C 1
ATOM 1886 O O . ILE A 1 248 ? 0.69 -8.094 16.062 1 98.5 248 ILE A O 1
ATOM 1890 N N . MET A 1 249 ? 1.578 -7.766 14.102 1 98.62 249 MET A N 1
ATOM 1891 C CA . MET A 1 249 ? 1.35 -6.32 14.109 1 98.62 249 MET A CA 1
ATOM 1892 C C . MET A 1 249 ? -0.133 -6.008 14.281 1 98.62 249 MET A C 1
ATOM 1894 O O . MET A 1 249 ? -0.499 -5.125 15.062 1 98.62 249 MET A O 1
ATOM 1898 N N . VAL A 1 250 ? -0.962 -6.746 13.531 1 98.44 250 VAL A N 1
ATOM 1899 C CA . VAL A 1 250 ? -2.4 -6.512 13.578 1 98.44 250 VAL A CA 1
ATOM 1900 C C . VAL A 1 250 ? -2.939 -6.871 14.961 1 98.44 250 VAL A C 1
ATOM 1902 O O . VAL A 1 250 ? -3.82 -6.188 15.492 1 98.44 250 VAL A O 1
ATOM 1905 N N . LYS A 1 251 ? -2.432 -7.926 15.539 1 98.25 251 LYS A N 1
ATOM 1906 C CA . LYS A 1 251 ? -2.842 -8.305 16.891 1 98.25 251 LYS A CA 1
ATOM 1907 C C . LYS A 1 251 ? -2.48 -7.219 17.891 1 98.25 251 LYS A C 1
ATOM 1909 O O . LYS A 1 251 ? -3.279 -6.887 18.781 1 98.25 251 LYS A O 1
ATOM 1914 N N . ILE A 1 252 ? -1.326 -6.691 17.781 1 98.38 252 ILE A N 1
ATOM 1915 C CA . ILE A 1 252 ? -0.887 -5.625 18.672 1 98.38 252 ILE A CA 1
ATOM 1916 C C . ILE A 1 252 ? -1.729 -4.375 18.438 1 98.38 252 ILE A C 1
ATOM 1918 O O . ILE A 1 252 ? -2.148 -3.713 19.391 1 98.38 252 ILE A O 1
ATOM 1922 N N . GLU A 1 253 ? -1.887 -4.039 17.172 1 97.62 253 GLU A N 1
ATOM 1923 C CA . GLU A 1 253 ? -2.699 -2.879 16.812 1 97.62 253 GLU A CA 1
ATOM 1924 C C . GLU A 1 253 ? -4.094 -2.971 17.438 1 97.62 253 GLU A C 1
ATOM 1926 O O . GLU A 1 253 ? -4.582 -2.008 18.031 1 97.62 253 GLU A O 1
ATOM 1931 N N . LYS A 1 254 ? -4.738 -4.121 17.297 1 96 254 LYS A N 1
ATOM 1932 C CA . LYS A 1 254 ? -6.086 -4.328 17.828 1 96 254 LYS A CA 1
ATOM 1933 C C . LYS A 1 254 ? -6.094 -4.25 19.359 1 96 254 LYS A C 1
ATOM 1935 O O . LYS A 1 254 ? -7.012 -3.686 19.953 1 96 254 LYS A O 1
ATOM 1940 N N . PHE A 1 255 ? -5.098 -4.84 19.953 1 97.69 255 PHE A N 1
ATOM 1941 C CA . PHE A 1 255 ? -4.961 -4.777 21.406 1 97.69 255 PHE A CA 1
ATOM 1942 C C . PHE A 1 255 ? -4.82 -3.336 21.875 1 97.69 255 PHE A C 1
ATOM 1944 O O . PHE A 1 255 ? -5.492 -2.918 22.828 1 97.69 255 PHE A O 1
ATOM 1951 N N . MET A 1 256 ? -3.959 -2.596 21.188 1 96.44 256 MET A N 1
ATOM 1952 C CA . MET A 1 256 ? -3.719 -1.203 21.562 1 96.44 256 MET A CA 1
ATOM 1953 C C . MET A 1 256 ? -4.969 -0.36 21.344 1 96.44 256 MET A C 1
ATOM 1955 O O . MET A 1 256 ? -5.273 0.526 22.141 1 96.44 256 MET A O 1
ATOM 1959 N N . ASN A 1 257 ? -5.68 -0.6 20.266 1 91.81 257 ASN A N 1
ATOM 1960 C CA . ASN A 1 257 ? -6.895 0.153 19.969 1 91.81 257 ASN A CA 1
ATOM 1961 C C . ASN A 1 257 ? -7.953 -0.049 21.047 1 91.81 257 ASN A C 1
ATOM 1963 O O . ASN A 1 257 ? -8.773 0.838 21.297 1 91.81 257 ASN A O 1
ATOM 1967 N N . LYS A 1 258 ? -7.965 -1.162 21.688 1 92.25 258 LYS A N 1
ATOM 1968 C CA . LYS A 1 258 ? -8.93 -1.481 22.734 1 92.25 258 LYS A CA 1
ATOM 1969 C C . LYS A 1 258 ? -8.578 -0.767 24.031 1 92.25 258 LYS A C 1
ATOM 1971 O O . LYS A 1 258 ? -9.469 -0.341 24.766 1 92.25 258 LYS A O 1
ATOM 1976 N N . ILE A 1 259 ? -7.34 -0.509 24.297 1 95.31 259 ILE A N 1
ATOM 1977 C CA . ILE A 1 259 ? -6.945 -0.043 25.625 1 95.31 259 ILE A CA 1
ATOM 1978 C C . ILE A 1 259 ? -6.629 1.45 25.562 1 95.31 259 ILE A C 1
ATOM 1980 O O . ILE A 1 259 ? -6.723 2.146 26.578 1 95.31 259 ILE A O 1
ATOM 1984 N N . VAL A 1 260 ? -6.184 1.959 24.453 1 90.62 260 VAL A N 1
ATOM 1985 C CA . VAL A 1 260 ? -5.75 3.35 24.359 1 90.62 260 VAL A CA 1
ATOM 1986 C C . VAL A 1 260 ? -6.961 4.254 24.125 1 90.62 260 VAL A C 1
ATOM 1988 O O . VAL A 1 260 ? -7.793 3.982 23.266 1 90.62 260 VAL A O 1
ATOM 1991 N N . PRO A 1 261 ? -7.027 5.32 24.938 1 84.38 261 PRO A N 1
ATOM 1992 C CA . PRO A 1 261 ? -8.109 6.285 24.703 1 84.38 261 PRO A CA 1
ATOM 1993 C C . PRO A 1 261 ? -8.031 6.938 23.328 1 84.38 261 PRO A C 1
ATOM 1995 O O . PRO A 1 261 ? -6.941 7.145 22.797 1 84.38 261 PRO A O 1
ATOM 1998 N N . ASP A 1 262 ? -9.078 7.309 22.719 1 78.88 262 ASP A N 1
ATOM 1999 C CA . ASP A 1 262 ? -9.227 7.812 21.359 1 78.88 262 ASP A CA 1
ATOM 2000 C C . ASP A 1 262 ? -8.297 9 21.109 1 78.88 262 ASP A C 1
ATOM 2002 O O . ASP A 1 262 ? -7.711 9.125 20.031 1 78.88 262 ASP A O 1
ATOM 2006 N N . SER A 1 263 ? -8.125 9.836 22.109 1 74.88 263 SER A N 1
ATOM 2007 C CA . SER A 1 263 ? -7.348 11.062 21.953 1 74.88 263 SER A CA 1
ATOM 2008 C C . SER A 1 263 ? -5.863 10.75 21.781 1 74.88 263 SER A C 1
ATOM 2010 O O . SER A 1 263 ? -5.109 11.594 21.281 1 74.88 263 SER A O 1
ATOM 2012 N N . PHE A 1 264 ? -5.453 9.5 22.125 1 85 264 PHE A N 1
ATOM 2013 C CA . PHE A 1 264 ? -4.035 9.164 22.109 1 85 264 PHE A CA 1
ATOM 2014 C C . PHE A 1 264 ? -3.748 8.102 21.047 1 85 264 PHE A C 1
ATOM 2016 O O . PHE A 1 264 ? -2.6 7.691 20.875 1 85 264 PHE A O 1
ATOM 2023 N N . LYS A 1 265 ? -4.715 7.684 20.344 1 86.88 265 LYS A N 1
ATOM 2024 C CA . LYS A 1 265 ? -4.566 6.562 19.422 1 86.88 265 LYS A CA 1
ATOM 2025 C C . LYS A 1 265 ? -3.576 6.895 18.312 1 86.88 265 LYS A C 1
ATOM 2027 O O . LYS A 1 265 ? -2.736 6.066 17.953 1 86.88 265 LYS A O 1
ATOM 2032 N N . LEU A 1 266 ? -3.605 8.125 17.797 1 83.38 266 LEU A N 1
ATOM 2033 C CA . LEU A 1 266 ? -2.717 8.531 16.719 1 83.38 266 LEU A CA 1
ATOM 2034 C C . LEU A 1 266 ? -1.261 8.5 17.172 1 83.38 266 LEU A C 1
ATOM 2036 O O . LEU A 1 266 ? -0.367 8.195 16.375 1 83.38 266 LEU A O 1
ATOM 2040 N N . LEU A 1 267 ? -1.033 8.695 18.469 1 86.12 267 LEU A N 1
ATOM 2041 C CA . LEU A 1 267 ? 0.315 8.852 19 1 86.12 267 LEU A CA 1
ATOM 2042 C C . LEU A 1 267 ? 0.878 7.52 19.469 1 86.12 267 LEU A C 1
ATOM 2044 O O . LEU A 1 267 ? 2.098 7.34 19.531 1 86.12 267 LEU A O 1
ATOM 2048 N N . LEU A 1 268 ? -0.014 6.594 19.797 1 92.81 268 LEU A N 1
ATOM 2049 C CA . LEU A 1 268 ? 0.498 5.434 20.516 1 92.81 268 LEU A CA 1
ATOM 2050 C C . LEU A 1 268 ? 0.281 4.152 19.719 1 92.81 268 LEU A C 1
ATOM 2052 O O . LEU A 1 268 ? 1.139 3.268 19.703 1 92.81 268 LEU A O 1
ATOM 2056 N N . VAL A 1 269 ? -0.784 4.055 19.031 1 94.44 269 VAL A N 1
ATOM 2057 C CA . VAL A 1 269 ? -1.182 2.768 18.469 1 94.44 269 VAL A CA 1
ATOM 2058 C C . VAL A 1 269 ? -0.22 2.377 17.344 1 94.44 269 VAL A C 1
ATOM 2060 O O . VAL A 1 269 ? 0.457 1.349 17.438 1 94.44 269 VAL A O 1
ATOM 2063 N N . ALA A 1 270 ? -0.103 3.244 16.328 1 95.44 270 ALA A N 1
ATOM 2064 C CA . ALA A 1 270 ? 0.744 2.922 15.18 1 95.44 270 ALA A CA 1
ATOM 2065 C C . ALA A 1 270 ? 2.215 2.865 15.586 1 95.44 270 ALA A C 1
ATOM 2067 O O . ALA A 1 270 ? 2.926 1.921 15.234 1 95.44 270 ALA A O 1
ATOM 2068 N N . PRO A 1 271 ? 2.715 3.838 16.406 1 95.5 271 PRO A N 1
ATOM 2069 C CA . PRO A 1 271 ? 4.125 3.805 16.797 1 95.5 271 PRO A CA 1
ATOM 2070 C C . PRO A 1 271 ? 4.488 2.553 17.594 1 95.5 271 PRO A C 1
ATOM 2072 O O . PRO A 1 271 ? 5.52 1.929 17.328 1 95.5 271 PRO A O 1
ATOM 2075 N N . ILE A 1 272 ? 3.664 2.154 18.5 1 97.94 272 ILE A N 1
ATOM 2076 C CA . ILE A 1 272 ? 3.951 0.979 19.312 1 97.94 272 ILE A CA 1
ATOM 2077 C C . ILE A 1 272 ? 3.84 -0.282 18.453 1 97.94 272 ILE A C 1
ATOM 2079 O O . ILE A 1 272 ? 4.691 -1.17 18.531 1 97.94 272 ILE A O 1
ATOM 2083 N N . ALA A 1 273 ? 2.807 -0.361 17.641 1 98.31 273 ALA A N 1
ATOM 2084 C CA . ALA A 1 273 ? 2.604 -1.534 16.797 1 98.31 273 ALA A CA 1
ATOM 2085 C C . ALA A 1 273 ? 3.789 -1.745 15.859 1 98.31 273 ALA A C 1
ATOM 2087 O O . ALA A 1 273 ? 4.309 -2.857 15.75 1 98.31 273 ALA A O 1
ATOM 2088 N N . LEU A 1 274 ? 4.242 -0.708 15.211 1 98.31 274 LEU A N 1
ATOM 2089 C CA . LEU A 1 274 ? 5.324 -0.823 14.242 1 98.31 274 LEU A CA 1
ATOM 2090 C C . LEU A 1 274 ? 6.668 -1.018 14.945 1 98.31 274 LEU A C 1
ATOM 2092 O O . LEU A 1 274 ? 7.52 -1.769 14.469 1 98.31 274 LEU A O 1
ATOM 2096 N N . LEU A 1 275 ? 6.867 -0.335 16.062 1 98.25 275 LEU A N 1
ATOM 2097 C CA . LEU A 1 275 ? 8.133 -0.457 16.781 1 98.25 275 LEU A CA 1
ATOM 2098 C C . LEU A 1 275 ? 8.305 -1.867 17.328 1 98.25 275 LEU A C 1
ATOM 2100 O O . LEU A 1 275 ? 9.336 -2.506 17.094 1 98.25 275 LEU A O 1
ATOM 2104 N N . VAL A 1 276 ? 7.297 -2.352 18.062 1 98.44 276 VAL A N 1
ATOM 2105 C CA . VAL A 1 276 ? 7.387 -3.662 18.703 1 98.44 276 VAL A CA 1
ATOM 2106 C C . VAL A 1 276 ? 7.5 -4.746 17.625 1 98.44 276 VAL A C 1
ATOM 2108 O O . VAL A 1 276 ? 8.352 -5.633 17.719 1 98.44 276 VAL A O 1
ATOM 2111 N N . THR A 1 277 ? 6.703 -4.684 16.609 1 98.56 277 THR A N 1
ATOM 2112 C CA . THR A 1 277 ? 6.727 -5.711 15.578 1 98.56 277 THR A CA 1
ATOM 2113 C C . THR A 1 277 ? 8.016 -5.633 14.766 1 98.56 277 THR A C 1
ATOM 2115 O O . THR A 1 277 ? 8.562 -6.66 14.359 1 98.56 277 THR A O 1
ATOM 2118 N N . GLY A 1 278 ? 8.414 -4.363 14.422 1 98.25 278 GLY A N 1
ATOM 2119 C CA . GLY A 1 278 ? 9.68 -4.219 13.734 1 98.25 278 GLY A CA 1
ATOM 2120 C C . GLY A 1 278 ? 10.844 -4.863 14.469 1 98.25 278 GLY A C 1
ATOM 2121 O O . GLY A 1 278 ? 11.625 -5.605 13.875 1 98.25 278 GLY A O 1
ATOM 2122 N N . LEU A 1 279 ? 10.914 -4.602 15.789 1 97.94 279 LEU A N 1
ATOM 2123 C CA . LEU A 1 279 ? 11.961 -5.188 16.625 1 97.94 279 LEU A CA 1
ATOM 2124 C C . LEU A 1 279 ? 11.852 -6.711 16.641 1 97.94 279 LEU A C 1
ATOM 2126 O O . LEU A 1 279 ? 12.844 -7.414 16.484 1 97.94 279 LEU A O 1
ATOM 2130 N N . LEU A 1 280 ? 10.648 -7.199 16.828 1 98.19 280 LEU A N 1
ATOM 2131 C CA . LEU A 1 280 ? 10.43 -8.641 16.844 1 98.19 280 LEU A CA 1
ATOM 2132 C C . LEU A 1 280 ? 10.805 -9.266 15.508 1 98.19 280 LEU A C 1
ATOM 2134 O O . LEU A 1 280 ? 11.305 -10.391 15.461 1 98.19 280 LEU A O 1
ATOM 2138 N N . SER A 1 281 ? 10.516 -8.586 14.406 1 97.88 281 SER A N 1
ATOM 2139 C CA . SER A 1 281 ? 10.82 -9.094 13.078 1 97.88 281 SER A CA 1
ATOM 2140 C C . SER A 1 281 ? 12.32 -9.242 12.875 1 97.88 281 SER A C 1
ATOM 2142 O O . SER A 1 281 ? 12.781 -10.242 12.312 1 97.88 281 SER A O 1
ATOM 2144 N N . PHE A 1 282 ? 13.086 -8.266 13.336 1 97.12 282 PHE A N 1
ATOM 2145 C CA . PHE A 1 282 ? 14.531 -8.273 13.156 1 97.12 282 PHE A CA 1
ATOM 2146 C C . PHE A 1 282 ? 15.18 -9.305 14.07 1 97.12 282 PHE A C 1
ATOM 2148 O O . PHE A 1 282 ? 16.156 -9.945 13.695 1 97.12 282 PHE A O 1
ATOM 2155 N N . ILE A 1 283 ? 14.625 -9.508 15.266 1 96.44 283 ILE A N 1
ATOM 2156 C CA . ILE A 1 283 ? 15.312 -10.266 16.312 1 96.44 283 ILE A CA 1
ATOM 2157 C C . ILE A 1 283 ? 14.883 -11.727 16.25 1 96.44 283 ILE A C 1
ATOM 2159 O O . ILE A 1 283 ? 15.711 -12.633 16.422 1 96.44 283 ILE A O 1
ATOM 2163 N N . ILE A 1 284 ? 13.57 -11.977 15.969 1 97.31 284 ILE A N 1
ATOM 2164 C CA . ILE A 1 284 ? 13.086 -13.336 16.141 1 97.31 284 ILE A CA 1
ATOM 2165 C C . ILE A 1 284 ? 12.375 -13.789 14.867 1 97.31 284 ILE A C 1
ATOM 2167 O O . ILE A 1 284 ? 12.781 -14.773 14.242 1 97.31 284 ILE A O 1
ATOM 2171 N N . ILE A 1 285 ? 11.398 -13.109 14.375 1 97.25 285 ILE A N 1
ATOM 2172 C CA . ILE A 1 285 ? 10.508 -13.57 13.32 1 97.25 285 ILE A CA 1
ATOM 2173 C C . ILE A 1 285 ? 11.297 -13.766 12.023 1 97.25 285 ILE A C 1
ATOM 2175 O O . ILE A 1 285 ? 11.188 -14.812 11.375 1 97.25 285 ILE A O 1
ATOM 2179 N N . GLY A 1 286 ? 12.039 -12.703 11.648 1 94.69 286 GLY A N 1
ATOM 2180 C CA . GLY A 1 286 ? 12.812 -12.766 10.422 1 94.69 286 GLY A CA 1
ATOM 2181 C C . GLY A 1 286 ? 13.742 -13.961 10.359 1 94.69 286 GLY A C 1
ATOM 2182 O O . GLY A 1 286 ? 13.617 -14.805 9.469 1 94.69 286 GLY A O 1
ATOM 2183 N N . PRO A 1 287 ? 14.641 -14.047 11.344 1 93.88 287 PRO A N 1
ATOM 2184 C CA . PRO A 1 287 ? 15.594 -15.148 11.352 1 93.88 287 PRO A CA 1
ATOM 2185 C C . PRO A 1 287 ? 14.922 -16.516 11.383 1 93.88 287 PRO A C 1
ATOM 2187 O O . PRO A 1 287 ? 15.336 -17.438 10.672 1 93.88 287 PRO A O 1
ATOM 2190 N N . VAL A 1 288 ? 13.867 -16.688 12.086 1 95.81 288 VAL A N 1
ATOM 2191 C CA . VAL A 1 288 ? 13.188 -17.969 12.211 1 95.81 288 VAL A CA 1
ATOM 2192 C C . VAL A 1 288 ? 12.477 -18.312 10.898 1 95.81 288 VAL A C 1
ATOM 2194 O O . VAL A 1 288 ? 12.617 -19.422 10.383 1 95.81 288 VAL A O 1
ATOM 2197 N N . THR A 1 289 ? 11.758 -17.406 10.398 1 93.94 289 THR A N 1
ATOM 2198 C CA . THR A 1 289 ? 11 -17.672 9.18 1 93.94 289 THR A CA 1
ATOM 2199 C C . THR A 1 289 ? 11.93 -17.781 7.98 1 93.94 289 THR A C 1
ATOM 2201 O O . THR A 1 289 ? 11.641 -18.516 7.031 1 93.94 289 THR A O 1
ATOM 2204 N N . PHE A 1 290 ? 12.977 -17.047 8.07 1 89 290 PHE A N 1
ATOM 2205 C CA . PHE A 1 290 ? 13.992 -17.172 7.027 1 89 290 PHE A CA 1
ATOM 2206 C C . PHE A 1 290 ? 14.586 -18.562 7.012 1 89 290 PHE A C 1
ATOM 2208 O O . PHE A 1 290 ? 14.789 -19.156 5.941 1 89 290 PHE A O 1
ATOM 2215 N N . ALA A 1 291 ? 14.867 -19.062 8.164 1 90.62 291 ALA A N 1
ATOM 2216 C CA . ALA A 1 291 ? 15.391 -20.422 8.281 1 90.62 291 ALA A CA 1
ATOM 2217 C C . ALA A 1 291 ? 14.383 -21.438 7.781 1 90.62 291 ALA A C 1
ATOM 2219 O O . ALA A 1 291 ? 14.742 -22.406 7.102 1 90.62 291 ALA A O 1
ATOM 2220 N N . ILE A 1 292 ? 13.148 -21.234 8.094 1 92.25 292 ILE A N 1
ATOM 2221 C CA . ILE A 1 292 ? 12.086 -22.125 7.633 1 92.25 292 ILE A CA 1
ATOM 2222 C C . ILE A 1 292 ? 11.992 -22.078 6.109 1 92.25 292 ILE A C 1
ATOM 2224 O O . ILE A 1 292 ? 11.859 -23.109 5.453 1 92.25 292 ILE A O 1
ATOM 2228 N N . GLY A 1 293 ? 12.047 -20.875 5.602 1 89.06 293 GLY A N 1
ATOM 2229 C CA . GLY A 1 293 ? 12.016 -20.703 4.156 1 89.06 293 GLY A CA 1
ATOM 2230 C C . GLY A 1 293 ? 13.172 -21.391 3.453 1 89.06 293 GLY A C 1
ATOM 2231 O O . GLY A 1 293 ? 12.977 -22.031 2.418 1 89.06 293 GLY A O 1
ATOM 2232 N N . ASN A 1 294 ? 14.305 -21.312 4.051 1 86.75 294 ASN A N 1
ATOM 2233 C CA . ASN A 1 294 ? 15.484 -21.953 3.48 1 86.75 294 ASN A CA 1
ATOM 2234 C C . ASN A 1 294 ? 15.367 -23.469 3.539 1 86.75 294 ASN A C 1
ATOM 2236 O O . ASN A 1 294 ? 15.789 -24.172 2.611 1 86.75 294 ASN A O 1
ATOM 2240 N N . ALA A 1 295 ? 14.875 -23.906 4.617 1 91.06 295 ALA A N 1
ATOM 2241 C CA . ALA A 1 295 ? 14.664 -25.344 4.746 1 91.06 295 ALA A CA 1
ATOM 2242 C C . ALA A 1 295 ? 13.688 -25.859 3.693 1 91.06 295 ALA A C 1
ATOM 2244 O O . ALA A 1 295 ? 13.891 -26.922 3.102 1 91.06 295 ALA A O 1
ATOM 2245 N N . MET A 1 296 ? 12.656 -25.125 3.496 1 90 296 MET A N 1
ATOM 2246 C CA . MET A 1 296 ? 11.664 -25.469 2.479 1 90 296 MET A CA 1
ATOM 2247 C C . MET A 1 296 ? 12.297 -25.469 1.089 1 90 296 MET A C 1
ATOM 2249 O O . MET A 1 296 ? 12.094 -26.406 0.312 1 90 296 MET A O 1
ATOM 2253 N N . SER A 1 297 ? 13.031 -24.422 0.801 1 88.5 297 SER A N 1
ATOM 2254 C CA . SER A 1 297 ? 13.688 -24.312 -0.497 1 88.5 297 SER A CA 1
ATOM 2255 C C . SER A 1 297 ? 14.656 -25.469 -0.729 1 88.5 297 SER A C 1
ATOM 2257 O O . SER A 1 297 ? 14.703 -26.031 -1.819 1 88.5 297 SER A O 1
ATOM 2259 N N . SER A 1 298 ? 15.422 -25.812 0.289 1 90.62 298 SER A N 1
ATOM 2260 C CA . SER A 1 298 ? 16.359 -26.906 0.185 1 90.62 298 SER A CA 1
ATOM 2261 C C . SER A 1 298 ? 15.641 -28.234 -0.037 1 90.62 298 SER A C 1
ATOM 2263 O O . SER A 1 298 ? 16.141 -29.109 -0.747 1 90.62 298 SER A O 1
ATOM 2265 N N . GLY A 1 299 ? 14.555 -28.328 0.593 1 92.62 299 GLY A N 1
ATOM 2266 C CA . GLY A 1 299 ? 13.75 -29.516 0.393 1 92.62 299 GLY A CA 1
ATOM 2267 C C . GLY A 1 299 ? 13.273 -29.672 -1.039 1 92.62 299 GLY A C 1
ATOM 2268 O O . GLY A 1 299 ? 13.359 -30.766 -1.602 1 92.62 299 GLY A O 1
ATOM 2269 N N . PHE A 1 300 ? 12.812 -28.656 -1.658 1 90.5 300 PHE A N 1
ATOM 2270 C CA . PHE A 1 300 ? 12.352 -28.719 -3.039 1 90.5 300 PHE A CA 1
ATOM 2271 C C . PHE A 1 300 ? 13.516 -28.953 -3.992 1 90.5 300 PHE A C 1
ATOM 2273 O O . PHE A 1 300 ? 13.398 -29.719 -4.953 1 90.5 300 PHE A O 1
ATOM 2280 N N . VAL A 1 301 ? 14.617 -28.281 -3.703 1 90.06 301 VAL A N 1
ATOM 2281 C CA . VAL A 1 301 ? 15.805 -28.453 -4.539 1 90.06 301 VAL A CA 1
ATOM 2282 C C . VAL A 1 301 ? 16.266 -29.906 -4.477 1 90.06 301 VAL A C 1
ATOM 2284 O O . VAL A 1 301 ? 16.594 -30.516 -5.5 1 90.06 301 VAL A O 1
ATOM 2287 N N . TYR A 1 302 ? 16.266 -30.469 -3.297 1 93.56 302 TYR A N 1
ATOM 2288 C CA . TYR A 1 302 ? 16.641 -31.859 -3.115 1 93.56 302 TYR A CA 1
ATOM 2289 C C . TYR A 1 302 ? 15.695 -32.781 -3.885 1 93.56 302 TYR A C 1
ATOM 2291 O O . TYR A 1 302 ? 16.141 -33.719 -4.574 1 93.56 302 TYR A O 1
ATOM 2299 N N . LEU A 1 303 ? 14.469 -32.5 -3.748 1 93.38 303 LEU A N 1
ATOM 2300 C CA . LEU A 1 303 ? 13.453 -33.312 -4.406 1 93.38 303 LEU A CA 1
ATOM 2301 C C . LEU A 1 303 ? 13.648 -33.312 -5.918 1 93.38 303 LEU A C 1
ATOM 2303 O O . LEU A 1 303 ? 13.641 -34.375 -6.551 1 93.38 303 LEU A O 1
ATOM 2307 N N . PHE A 1 304 ? 13.93 -32.219 -6.555 1 92.5 304 PHE A N 1
ATOM 2308 C CA . PHE A 1 304 ? 13.984 -32.094 -8.008 1 92.5 304 PHE A CA 1
ATOM 2309 C C . PHE A 1 304 ? 15.367 -32.469 -8.523 1 92.5 304 PHE A C 1
ATOM 2311 O O . PHE A 1 304 ? 15.531 -32.781 -9.703 1 92.5 304 PHE A O 1
ATOM 2318 N N . LYS A 1 305 ? 16.328 -32.438 -7.652 1 92 305 LYS A N 1
ATOM 2319 C CA . LYS A 1 305 ? 17.656 -32.906 -8.039 1 92 305 LYS A CA 1
ATOM 2320 C C . LYS A 1 305 ? 17.719 -34.438 -8.102 1 92 305 LYS A C 1
ATOM 2322 O O . LYS A 1 305 ? 18.328 -35 -9.008 1 92 305 LYS A O 1
ATOM 2327 N N . ASN A 1 306 ? 17.047 -35.062 -7.188 1 95.38 306 ASN A N 1
ATOM 2328 C CA . ASN A 1 306 ? 17.188 -36.531 -7.047 1 95.38 306 ASN A CA 1
ATOM 2329 C C . ASN A 1 306 ? 15.992 -37.25 -7.652 1 95.38 306 ASN A C 1
ATOM 2331 O O . ASN A 1 306 ? 16.094 -38.438 -8.008 1 95.38 306 ASN A O 1
ATOM 2335 N N . TYR A 1 307 ? 14.859 -36.594 -7.68 1 96.94 307 TYR A N 1
ATOM 2336 C CA . TYR A 1 307 ? 13.641 -37.25 -8.125 1 96.94 307 TYR A CA 1
ATOM 2337 C C . TYR A 1 307 ? 12.883 -36.375 -9.125 1 96.94 307 TYR A C 1
ATOM 2339 O O . TYR A 1 307 ? 11.672 -36.188 -9.008 1 96.94 307 TYR A O 1
ATOM 2347 N N . ALA A 1 308 ? 13.523 -35.844 -10.039 1 95.81 308 ALA A N 1
ATOM 2348 C CA . ALA A 1 308 ? 12.977 -34.875 -10.984 1 95.81 308 ALA A CA 1
ATOM 2349 C C . ALA A 1 308 ? 11.789 -35.469 -11.75 1 95.81 308 ALA A C 1
ATOM 2351 O O . ALA A 1 308 ? 10.773 -34.812 -11.93 1 95.81 308 ALA A O 1
ATOM 2352 N N . LEU A 1 309 ? 11.961 -36.688 -12.25 1 97 309 LEU A N 1
ATOM 2353 C CA . LEU A 1 309 ? 10.914 -37.312 -13.039 1 97 309 LEU A CA 1
ATOM 2354 C C . LEU A 1 309 ? 9.625 -37.469 -12.234 1 97 309 LEU A C 1
ATOM 2356 O O . LEU A 1 309 ? 8.555 -37.062 -12.695 1 97 309 LEU A O 1
ATOM 2360 N N . PHE A 1 310 ? 9.766 -37.938 -11.07 1 97.38 310 PHE A N 1
ATOM 2361 C CA . PHE A 1 310 ? 8.617 -38.156 -10.203 1 97.38 310 PHE A CA 1
ATOM 2362 C C . PHE A 1 310 ? 7.992 -36.844 -9.789 1 97.38 310 PHE A C 1
ATOM 2364 O O . PHE A 1 310 ? 6.77 -36.688 -9.82 1 97.38 310 PHE A O 1
ATOM 2371 N N . ALA A 1 311 ? 8.805 -35.969 -9.336 1 96.62 311 ALA A N 1
ATOM 2372 C CA . ALA A 1 311 ? 8.328 -34.656 -8.891 1 96.62 311 ALA A CA 1
ATOM 2373 C C . ALA A 1 311 ? 7.59 -33.938 -10.008 1 96.62 311 ALA A C 1
ATOM 2375 O O . ALA A 1 311 ? 6.539 -33.344 -9.789 1 96.62 311 ALA A O 1
ATOM 2376 N N . GLY A 1 312 ? 8.133 -33.969 -11.164 1 96.88 312 GLY A N 1
ATOM 2377 C CA . GLY A 1 312 ? 7.504 -33.344 -12.312 1 96.88 312 GLY A CA 1
ATOM 2378 C C . GLY A 1 312 ? 6.164 -33.969 -12.672 1 96.88 312 GLY A C 1
ATOM 2379 O O . GLY A 1 312 ? 5.199 -33.25 -12.953 1 96.88 312 GLY A O 1
ATOM 2380 N N . LEU A 1 313 ? 6.137 -35.281 -12.656 1 97.62 313 LEU A N 1
ATOM 2381 C CA . LEU A 1 313 ? 4.898 -36 -12.953 1 97.62 313 LEU A CA 1
ATOM 2382 C C . LEU A 1 313 ? 3.809 -35.656 -11.945 1 97.62 313 LEU A C 1
ATOM 2384 O O . LEU A 1 313 ? 2.672 -35.375 -12.336 1 97.62 313 LEU A O 1
ATOM 2388 N N . LEU A 1 314 ? 4.246 -35.625 -10.773 1 96.56 314 LEU A N 1
ATOM 2389 C CA . LEU A 1 314 ? 3.281 -35.406 -9.711 1 96.56 314 LEU A CA 1
ATOM 2390 C C . LEU A 1 314 ? 2.764 -33.969 -9.758 1 96.56 314 LEU A C 1
ATOM 2392 O O . LEU A 1 314 ? 1.552 -33.719 -9.734 1 96.56 314 LEU A O 1
ATOM 2396 N N . PHE A 1 315 ? 3.645 -33.062 -9.773 1 96 315 PHE A N 1
ATOM 2397 C CA . PHE A 1 315 ? 3.256 -31.656 -9.789 1 96 315 PHE A CA 1
ATOM 2398 C C . PHE A 1 315 ? 2.434 -31.328 -11.031 1 96 315 PHE A C 1
ATOM 2400 O O . PHE A 1 315 ? 1.39 -30.688 -10.938 1 96 315 PHE A O 1
ATOM 2407 N N . GLY A 1 316 ? 2.883 -31.75 -12.172 1 96.38 316 GLY A N 1
ATOM 2408 C CA . GLY A 1 316 ? 2.184 -31.5 -13.422 1 96.38 316 GLY A CA 1
ATOM 2409 C C . GLY A 1 316 ? 0.784 -32.094 -13.453 1 96.38 316 GLY A C 1
ATOM 2410 O O . GLY A 1 316 ? -0.138 -31.469 -14 1 96.38 316 GLY A O 1
ATOM 2411 N N . PHE A 1 317 ? 0.646 -33.188 -12.828 1 96.62 317 PHE A N 1
ATOM 2412 C CA . PHE A 1 317 ? -0.643 -33.875 -12.844 1 96.62 317 PHE A CA 1
ATOM 2413 C C . PHE A 1 317 ? -1.614 -33.219 -11.867 1 96.62 317 PHE A C 1
ATOM 2415 O O . PHE A 1 317 ? -2.812 -33.125 -12.148 1 96.62 317 PHE A O 1
ATOM 2422 N N . THR A 1 318 ? -1.111 -32.719 -10.805 1 94.62 318 THR A N 1
ATOM 2423 C CA . THR A 1 318 ? -1.993 -32.312 -9.719 1 94.62 318 THR A CA 1
ATOM 2424 C C . THR A 1 318 ? -2.234 -30.797 -9.758 1 94.62 318 THR A C 1
ATOM 2426 O O . THR A 1 318 ? -3.197 -30.312 -9.172 1 94.62 318 THR A O 1
ATOM 2429 N N . TYR A 1 319 ? -1.404 -30.062 -10.414 1 94 319 TYR A N 1
ATOM 2430 C CA . TYR A 1 319 ? -1.461 -28.609 -10.328 1 94 319 TYR A CA 1
ATOM 2431 C C . TYR A 1 319 ? -2.832 -28.078 -10.75 1 94 319 TYR A C 1
ATOM 2433 O O . TYR A 1 319 ? -3.439 -27.281 -10.039 1 94 319 TYR A O 1
ATOM 2441 N N . ALA A 1 320 ? -3.363 -28.547 -11.875 1 91.81 320 ALA A N 1
ATOM 2442 C CA . ALA A 1 320 ? -4.652 -28.078 -12.375 1 91.81 320 ALA A CA 1
ATOM 2443 C C . ALA A 1 320 ? -5.777 -28.438 -11.406 1 91.81 320 ALA A C 1
ATOM 2445 O O . ALA A 1 320 ? -6.742 -27.672 -11.266 1 91.81 320 ALA A O 1
ATOM 2446 N N . ILE A 1 321 ? -5.641 -29.516 -10.703 1 87.38 321 ILE A N 1
ATOM 2447 C CA . ILE A 1 321 ? -6.609 -29.922 -9.695 1 87.38 321 ILE A CA 1
ATOM 2448 C C . ILE A 1 321 ? -6.574 -28.938 -8.516 1 87.38 321 ILE A C 1
ATOM 2450 O O . ILE A 1 321 ? -7.617 -28.531 -8.016 1 87.38 321 ILE A O 1
ATOM 2454 N N . ILE A 1 322 ? -5.395 -28.562 -8.242 1 86.75 322 ILE A N 1
ATOM 2455 C CA . ILE A 1 322 ? -5.203 -27.641 -7.125 1 86.75 322 ILE A CA 1
ATOM 2456 C C . ILE A 1 322 ? -5.75 -26.266 -7.496 1 86.75 322 ILE A C 1
ATOM 2458 O O . ILE A 1 322 ? -6.309 -25.562 -6.652 1 86.75 322 ILE A O 1
ATOM 2462 N N . VAL A 1 323 ? -5.645 -25.891 -8.719 1 85.25 323 VAL A N 1
ATOM 2463 C CA . VAL A 1 323 ? -6.164 -24.625 -9.203 1 85.25 323 VAL A CA 1
ATOM 2464 C C . VAL A 1 323 ? -7.672 -24.562 -8.992 1 85.25 323 VAL A C 1
ATOM 2466 O O . VAL A 1 323 ? -8.219 -23.516 -8.625 1 85.25 323 VAL A O 1
ATOM 2469 N N . ILE A 1 324 ? -8.336 -25.641 -9.164 1 74.38 324 ILE A N 1
ATOM 2470 C CA . ILE A 1 324 ? -9.789 -25.719 -8.984 1 74.38 324 ILE A CA 1
ATOM 2471 C C . ILE A 1 324 ? -10.148 -25.391 -7.539 1 74.38 324 ILE A C 1
ATOM 2473 O O . ILE A 1 324 ? -11.164 -24.734 -7.281 1 74.38 324 ILE A O 1
ATOM 2477 N N . THR A 1 325 ? -9.305 -25.781 -6.652 1 71.12 325 THR A N 1
ATOM 2478 C CA . THR A 1 325 ? -9.57 -25.547 -5.238 1 71.12 325 THR A CA 1
ATOM 2479 C C . THR A 1 325 ? -9.227 -24.094 -4.859 1 71.12 325 THR A C 1
ATOM 2481 O O . THR A 1 325 ? -9.625 -23.625 -3.793 1 71.12 325 THR A O 1
ATOM 2484 N N . GLY A 1 326 ? -8.547 -23.516 -5.684 1 72.31 326 GLY A N 1
ATOM 2485 C CA . GLY A 1 326 ? -8.141 -22.141 -5.398 1 72.31 326 GLY A CA 1
ATOM 2486 C C . GLY A 1 326 ? -6.895 -22.062 -4.535 1 72.31 326 GLY A C 1
ATOM 2487 O O . GLY A 1 326 ? -6.48 -20.969 -4.137 1 72.31 326 GLY A O 1
ATOM 2488 N N . MET A 1 327 ? -6.191 -23.141 -4.277 1 76.31 327 MET A N 1
ATOM 2489 C CA . MET A 1 327 ? -5.07 -23.172 -3.344 1 76.31 327 MET A CA 1
ATOM 2490 C C . MET A 1 327 ? -3.738 -23.125 -4.086 1 76.31 327 MET A C 1
ATOM 2492 O O . MET A 1 327 ? -2.676 -23.25 -3.477 1 76.31 327 MET A O 1
ATOM 2496 N N . HIS A 1 328 ? -3.807 -22.875 -5.344 1 85.81 328 HIS A N 1
ATOM 2497 C CA . HIS A 1 328 ? -2.588 -22.953 -6.141 1 85.81 328 HIS A CA 1
ATOM 2498 C C . HIS A 1 328 ? -1.67 -21.766 -5.863 1 85.81 328 HIS A C 1
ATOM 2500 O O . HIS A 1 328 ? -0.474 -21.828 -6.16 1 85.81 328 HIS A O 1
ATOM 2506 N N . ASN A 1 329 ? -2.133 -20.75 -5.234 1 82.81 329 ASN A N 1
ATOM 2507 C CA . ASN A 1 329 ? -1.331 -19.562 -4.945 1 82.81 329 ASN A CA 1
ATOM 2508 C C . ASN A 1 329 ? -0.255 -19.859 -3.904 1 82.81 329 ASN A C 1
ATOM 2510 O O . ASN A 1 329 ? 0.716 -19.109 -3.781 1 82.81 329 ASN A O 1
ATOM 2514 N N . THR A 1 330 ? -0.384 -20.906 -3.219 1 81.75 330 THR A N 1
ATOM 2515 C CA . THR A 1 330 ? 0.63 -21.328 -2.262 1 81.75 330 THR A CA 1
ATOM 2516 C C . THR A 1 330 ? 1.95 -21.625 -2.969 1 81.75 330 THR A C 1
ATOM 2518 O O . THR A 1 330 ? 3.025 -21.391 -2.412 1 81.75 330 THR A O 1
ATOM 2521 N N . PHE A 1 331 ? 1.846 -22.031 -4.121 1 87.88 331 PHE A N 1
ATOM 2522 C CA . PHE A 1 331 ? 3.062 -22.391 -4.84 1 87.88 331 PHE A CA 1
ATOM 2523 C C . PHE A 1 331 ? 3.797 -21.156 -5.32 1 87.88 331 PHE A C 1
ATOM 2525 O O . PHE A 1 331 ? 4.996 -21.203 -5.598 1 87.88 331 PHE A O 1
ATOM 2532 N N . LEU A 1 332 ? 3.045 -20.047 -5.395 1 87.69 332 LEU A N 1
ATOM 2533 C CA . LEU A 1 332 ? 3.715 -18.781 -5.652 1 87.69 332 LEU A CA 1
ATOM 2534 C C . LEU A 1 332 ? 4.695 -18.453 -4.531 1 87.69 332 LEU A C 1
ATOM 2536 O O . LEU A 1 332 ? 5.793 -17.953 -4.793 1 87.69 332 LEU A O 1
ATOM 2540 N N . VAL A 1 333 ? 4.277 -18.781 -3.346 1 86.38 333 VAL A N 1
ATOM 2541 C CA . VAL A 1 333 ? 5.121 -18.531 -2.178 1 86.38 333 VAL A CA 1
ATOM 2542 C C . VAL A 1 333 ? 6.402 -19.344 -2.283 1 86.38 333 VAL A C 1
ATOM 2544 O O . VAL A 1 333 ? 7.496 -18.844 -2.031 1 86.38 333 VAL A O 1
ATOM 2547 N N . VAL A 1 334 ? 6.195 -20.547 -2.66 1 88.56 334 VAL A N 1
ATOM 2548 C CA . VAL A 1 334 ? 7.336 -21.453 -2.783 1 88.56 334 VAL A CA 1
ATOM 2549 C C . VAL A 1 334 ? 8.297 -20.922 -3.85 1 88.56 334 VAL A C 1
ATOM 2551 O O . VAL A 1 334 ? 9.508 -20.875 -3.629 1 88.56 334 VAL A O 1
ATOM 2554 N N . ASP A 1 335 ? 7.766 -20.484 -4.941 1 91.44 335 ASP A N 1
ATOM 2555 C CA . ASP A 1 335 ? 8.602 -20 -6.035 1 91.44 335 ASP A CA 1
ATOM 2556 C C . ASP A 1 335 ? 9.312 -18.719 -5.652 1 91.44 335 ASP A C 1
ATOM 2558 O O . ASP A 1 335 ? 10.469 -18.5 -6.02 1 91.44 335 ASP A O 1
ATOM 2562 N N . PHE A 1 336 ? 8.68 -17.859 -4.961 1 88.81 336 PHE A N 1
ATOM 2563 C CA . PHE A 1 336 ? 9.344 -16.641 -4.512 1 88.81 336 PHE A CA 1
ATOM 2564 C C . PHE A 1 336 ? 10.477 -16.969 -3.553 1 88.81 336 PHE A C 1
ATOM 2566 O O . PHE A 1 336 ? 11.547 -16.344 -3.617 1 88.81 336 PHE A O 1
ATOM 2573 N N . GLN A 1 337 ? 10.195 -17.922 -2.689 1 86.19 337 GLN A N 1
ATOM 2574 C CA . GLN A 1 337 ? 11.234 -18.359 -1.759 1 86.19 337 GLN A CA 1
ATOM 2575 C C . GLN A 1 337 ? 12.438 -18.938 -2.504 1 86.19 337 GLN A C 1
ATOM 2577 O O . GLN A 1 337 ? 13.586 -18.688 -2.123 1 86.19 337 GLN A O 1
ATOM 2582 N N . LEU A 1 338 ? 12.219 -19.688 -3.512 1 88.88 338 LEU A N 1
ATOM 2583 C CA . LEU A 1 338 ? 13.289 -20.297 -4.297 1 88.88 338 LEU A CA 1
ATOM 2584 C C . LEU A 1 338 ? 14.078 -19.234 -5.055 1 88.88 338 LEU A C 1
ATOM 2586 O O . LEU A 1 338 ? 15.305 -19.312 -5.152 1 88.88 338 LEU A O 1
ATOM 2590 N N . LEU A 1 339 ? 13.352 -18.234 -5.535 1 86.62 339 LEU A N 1
ATOM 2591 C CA . LEU A 1 339 ? 14.008 -17.141 -6.234 1 86.62 339 LEU A CA 1
ATOM 2592 C C . LEU A 1 339 ? 14.938 -16.375 -5.301 1 86.62 339 LEU A C 1
ATOM 2594 O O . LEU A 1 339 ? 15.992 -15.898 -5.719 1 86.62 339 LEU A O 1
ATOM 2598 N N . ALA A 1 340 ? 14.523 -16.281 -4.102 1 81.62 340 ALA A N 1
ATOM 2599 C CA . ALA A 1 340 ? 15.273 -15.508 -3.109 1 81.62 340 ALA A CA 1
ATOM 2600 C C . ALA A 1 340 ? 16.359 -16.359 -2.461 1 81.62 340 ALA A C 1
ATOM 2602 O O . ALA A 1 340 ? 17.203 -15.852 -1.717 1 81.62 340 ALA A O 1
ATOM 2603 N N . SER A 1 341 ? 16.375 -17.609 -2.715 1 81.06 341 SER A N 1
ATOM 2604 C CA . SER A 1 341 ? 17.375 -18.531 -2.197 1 81.06 341 SER A CA 1
ATOM 2605 C C . SER A 1 341 ? 18.641 -18.516 -3.062 1 81.06 341 SER A C 1
ATOM 2607 O O . SER A 1 341 ? 18.672 -17.859 -4.098 1 81.06 341 SER A O 1
ATOM 2609 N N . PRO A 1 342 ? 19.641 -19.172 -2.682 1 76.5 342 PRO A N 1
ATOM 2610 C CA . PRO A 1 342 ? 20.859 -19.219 -3.473 1 76.5 342 PRO A CA 1
ATOM 2611 C C . PRO A 1 342 ? 20.656 -19.844 -4.852 1 76.5 342 PRO A C 1
ATOM 2613 O O . PRO A 1 342 ? 21.484 -19.672 -5.742 1 76.5 342 PRO A O 1
ATOM 2616 N N . LEU A 1 343 ? 19.562 -20.562 -5.027 1 78.62 343 LEU A N 1
ATOM 2617 C CA . LEU A 1 343 ? 19.25 -21.094 -6.352 1 78.62 343 LEU A CA 1
ATOM 2618 C C . LEU A 1 343 ? 18.969 -19.969 -7.332 1 78.62 343 LEU A C 1
ATOM 2620 O O . LEU A 1 343 ? 19.328 -20.047 -8.508 1 78.62 343 LEU A O 1
ATOM 2624 N N . HIS A 1 344 ? 18.219 -18.844 -6.941 1 81.06 344 HIS A N 1
ATOM 2625 C CA . HIS A 1 344 ? 17.906 -17.625 -7.672 1 81.06 344 HIS A CA 1
ATOM 2626 C C . HIS A 1 344 ? 16.984 -17.906 -8.852 1 81.06 344 HIS A C 1
ATOM 2628 O O . HIS A 1 344 ? 16.922 -17.109 -9.797 1 81.06 344 HIS A O 1
ATOM 2634 N N . TRP A 1 345 ? 16.406 -19.141 -8.867 1 88.31 345 TRP A N 1
ATOM 2635 C CA . TRP A 1 345 ? 15.508 -19.531 -9.945 1 88.31 345 TRP A CA 1
ATOM 2636 C C . TRP A 1 345 ? 14.188 -20.078 -9.398 1 88.31 345 TRP A C 1
ATOM 2638 O O . TRP A 1 345 ? 14.141 -20.594 -8.281 1 88.31 345 TRP A O 1
ATOM 2648 N N . ALA A 1 346 ? 13.18 -19.844 -10.227 1 90.31 346 ALA A N 1
ATOM 2649 C CA . ALA A 1 346 ? 11.906 -20.5 -9.922 1 90.31 346 ALA A CA 1
ATOM 2650 C C . ALA A 1 346 ? 11.852 -21.891 -10.516 1 90.31 346 ALA A C 1
ATOM 2652 O O . ALA A 1 346 ? 12.062 -22.078 -11.719 1 90.31 346 ALA A O 1
ATOM 2653 N N . LEU A 1 347 ? 11.578 -22.812 -9.68 1 90.56 347 LEU A N 1
ATOM 2654 C CA . LEU A 1 347 ? 11.602 -24.219 -10.07 1 90.56 347 LEU A CA 1
ATOM 2655 C C . LEU A 1 347 ? 10.234 -24.688 -10.562 1 90.56 347 LEU A C 1
ATOM 2657 O O . LEU A 1 347 ? 10.141 -25.469 -11.508 1 90.56 347 LEU A O 1
ATOM 2661 N N . LEU A 1 348 ? 9.188 -24.188 -9.953 1 93.69 348 LEU A N 1
ATOM 2662 C CA . LEU A 1 348 ? 7.848 -24.703 -10.203 1 93.69 348 LEU A CA 1
ATOM 2663 C C . LEU A 1 348 ? 7.172 -23.922 -11.328 1 93.69 348 LEU A C 1
ATOM 2665 O O . LEU A 1 348 ? 6.246 -24.422 -11.969 1 93.69 348 LEU A O 1
ATOM 2669 N N . TRP A 1 349 ? 7.582 -22.734 -11.625 1 93.31 349 TRP A N 1
ATOM 2670 C CA . TRP A 1 349 ? 6.867 -21.812 -12.492 1 93.31 349 TRP A CA 1
ATOM 2671 C C . TRP A 1 349 ? 6.797 -22.344 -13.922 1 93.31 349 TRP A C 1
ATOM 2673 O O . TRP A 1 349 ? 5.766 -22.219 -14.586 1 93.31 349 TRP A O 1
ATOM 2683 N N . PRO A 1 350 ? 7.906 -22.922 -14.445 1 95 350 PRO A N 1
ATOM 2684 C CA . PRO A 1 350 ? 7.797 -23.484 -15.789 1 95 350 PRO A CA 1
ATOM 2685 C C . PRO A 1 350 ? 6.723 -24.562 -15.891 1 95 350 PRO A C 1
ATOM 2687 O O . PRO A 1 350 ? 6.012 -24.641 -16.891 1 95 350 PRO A O 1
ATOM 2690 N N . MET A 1 351 ? 6.594 -25.328 -14.875 1 95.81 351 MET A N 1
ATOM 2691 C CA . MET A 1 351 ? 5.594 -26.391 -14.867 1 95.81 351 MET A CA 1
ATOM 2692 C C . MET A 1 351 ? 4.188 -25.812 -14.742 1 95.81 351 MET A C 1
ATOM 2694 O O . MET A 1 351 ? 3.238 -26.344 -15.32 1 95.81 351 MET A O 1
ATOM 2698 N N . VAL A 1 352 ? 4.066 -24.75 -14 1 94.62 352 VAL A N 1
ATOM 2699 C CA . VAL A 1 352 ? 2.797 -24.047 -13.906 1 94.62 352 VAL A CA 1
ATOM 2700 C C . VAL A 1 352 ? 2.385 -23.531 -15.281 1 94.62 352 VAL A C 1
ATOM 2702 O O . VAL A 1 352 ? 1.231 -23.688 -15.688 1 94.62 352 VAL A O 1
ATOM 2705 N N . ALA A 1 353 ? 3.299 -22.938 -15.992 1 95.19 353 ALA A N 1
ATOM 2706 C CA . ALA A 1 353 ? 3.035 -22.422 -17.328 1 95.19 353 ALA A CA 1
ATOM 2707 C C . ALA A 1 353 ? 2.58 -23.531 -18.266 1 95.19 353 ALA A C 1
ATOM 2709 O O . ALA A 1 353 ? 1.631 -23.359 -19.031 1 95.19 353 ALA A O 1
ATOM 2710 N N . LEU A 1 354 ? 3.234 -24.656 -18.172 1 96.25 354 LEU A N 1
ATOM 2711 C CA . LEU A 1 354 ? 2.893 -25.781 -19.047 1 96.25 354 LEU A CA 1
ATOM 2712 C C . LEU A 1 354 ? 1.509 -26.328 -18.703 1 96.25 354 LEU A C 1
ATOM 2714 O O . LEU A 1 354 ? 0.749 -26.688 -19.609 1 96.25 354 LEU A O 1
ATOM 2718 N N . SER A 1 355 ? 1.219 -26.391 -17.438 1 96.12 355 SER A N 1
ATOM 2719 C CA . SER A 1 355 ? -0.114 -26.828 -17.031 1 96.12 355 SER A CA 1
ATOM 2720 C C . SER A 1 355 ? -1.193 -25.938 -17.625 1 96.12 355 SER A C 1
ATOM 2722 O O . SER A 1 355 ? -2.199 -26.422 -18.141 1 96.12 355 SER A O 1
ATOM 2724 N N . ASN A 1 356 ? -0.971 -24.656 -17.547 1 94.69 356 ASN A N 1
ATOM 2725 C CA . ASN A 1 356 ? -1.936 -23.703 -18.078 1 94.69 356 ASN A CA 1
ATOM 2726 C C . ASN A 1 356 ? -2.051 -23.797 -19.594 1 94.69 356 ASN A C 1
ATOM 2728 O O . ASN A 1 356 ? -3.148 -23.703 -20.156 1 94.69 356 ASN A O 1
ATOM 2732 N N . ILE A 1 357 ? -0.962 -24.016 -20.266 1 96.12 357 ILE A N 1
ATOM 2733 C CA . ILE A 1 357 ? -0.934 -24.156 -21.719 1 96.12 357 ILE A CA 1
ATOM 2734 C C . ILE A 1 357 ? -1.72 -25.406 -22.125 1 96.12 357 ILE A C 1
ATOM 2736 O O . ILE A 1 357 ? -2.459 -25.391 -23.109 1 96.12 357 ILE A O 1
ATOM 2740 N N . THR A 1 358 ? -1.579 -26.469 -21.375 1 96.94 358 THR A N 1
ATOM 2741 C CA . THR A 1 358 ? -2.311 -27.688 -21.688 1 96.94 358 THR A CA 1
ATOM 2742 C C . THR A 1 358 ? -3.812 -27.469 -21.547 1 96.94 358 THR A C 1
ATOM 2744 O O . THR A 1 358 ? -4.602 -28 -22.328 1 96.94 358 THR A O 1
ATOM 2747 N N . GLN A 1 359 ? -4.215 -26.75 -20.562 1 93.81 359 GLN A N 1
ATOM 2748 C CA . GLN A 1 359 ? -5.629 -26.422 -20.406 1 93.81 359 GLN A CA 1
ATOM 2749 C C . GLN A 1 359 ? -6.141 -25.594 -21.578 1 93.81 359 GLN A C 1
ATOM 2751 O O . GLN A 1 359 ? -7.258 -25.812 -22.047 1 93.81 359 GLN A O 1
ATOM 2756 N N . GLY A 1 360 ? -5.328 -24.656 -22 1 94.69 360 GLY A N 1
ATOM 2757 C CA . GLY A 1 360 ? -5.672 -23.906 -23.188 1 94.69 360 GLY A CA 1
ATOM 2758 C C . GLY A 1 360 ? -5.797 -24.766 -24.438 1 94.69 360 GLY A C 1
ATOM 2759 O O . GLY A 1 360 ? -6.723 -24.594 -25.234 1 94.69 360 GLY A O 1
ATOM 2760 N N . SER A 1 361 ? -4.895 -25.641 -24.562 1 96.38 361 SER A N 1
ATOM 2761 C CA . SER A 1 361 ? -4.902 -26.547 -25.688 1 96.38 361 SER A CA 1
ATOM 2762 C C . SER A 1 361 ? -6.117 -27.469 -25.656 1 96.38 361 SER A C 1
ATOM 2764 O O . SER A 1 361 ? -6.688 -27.797 -26.688 1 96.38 361 SER A O 1
ATOM 2766 N N . GLY A 1 362 ? -6.406 -27.938 -24.484 1 95.38 362 GLY A N 1
ATOM 2767 C CA . GLY A 1 362 ? -7.617 -28.719 -24.328 1 95.38 362 GLY A CA 1
ATOM 2768 C C . GLY A 1 362 ? -8.875 -27.969 -24.734 1 95.38 362 GLY A C 1
ATOM 2769 O O . GLY A 1 362 ? -9.734 -28.516 -25.422 1 95.38 362 GLY A O 1
ATOM 2770 N N . ALA A 1 363 ? -8.992 -26.781 -24.281 1 92.81 363 ALA A N 1
ATOM 2771 C CA . ALA A 1 363 ? -10.141 -25.938 -24.656 1 92.81 363 ALA A CA 1
ATOM 2772 C C . ALA A 1 363 ? -10.188 -25.703 -26.156 1 92.81 363 ALA A C 1
ATOM 2774 O O . ALA A 1 363 ? -11.258 -25.734 -26.766 1 92.81 363 ALA A O 1
ATOM 2775 N N . LEU A 1 364 ? -9.039 -25.438 -26.719 1 94.19 364 LEU A N 1
ATOM 2776 C CA . LEU A 1 364 ? -8.961 -25.25 -28.156 1 94.19 364 LEU A CA 1
ATOM 2777 C C . LEU A 1 364 ? -9.359 -26.516 -28.906 1 94.19 364 LEU A C 1
ATOM 2779 O O . LEU A 1 364 ? -9.992 -26.453 -29.953 1 94.19 364 LEU A O 1
ATOM 2783 N N . ALA A 1 365 ? -8.875 -27.609 -28.438 1 94.94 365 ALA A N 1
ATOM 2784 C CA . ALA A 1 365 ? -9.258 -28.875 -29.047 1 94.94 365 ALA A CA 1
ATOM 2785 C C . ALA A 1 365 ? -10.773 -29.047 -29.062 1 94.94 365 ALA A C 1
ATOM 2787 O O . ALA A 1 365 ? -11.344 -29.531 -30.047 1 94.94 365 ALA A O 1
ATOM 2788 N N . MET A 1 366 ? -11.43 -28.703 -28.016 1 91.38 366 MET A N 1
ATOM 2789 C CA . MET A 1 366 ? -12.883 -28.828 -27.922 1 91.38 366 MET A CA 1
ATOM 2790 C C . MET A 1 366 ? -13.57 -27.875 -28.891 1 91.38 366 MET A C 1
ATOM 2792 O O . MET A 1 366 ? -14.68 -28.156 -29.359 1 91.38 366 MET A O 1
ATOM 2796 N N . PHE A 1 367 ? -12.945 -26.766 -29.141 1 91.5 367 PHE A N 1
ATOM 2797 C CA . PHE A 1 367 ? -13.43 -25.859 -30.172 1 91.5 367 PHE A CA 1
ATOM 2798 C C . PHE A 1 367 ? -13.555 -26.578 -31.5 1 91.5 367 PHE A C 1
ATOM 2800 O O . PHE A 1 367 ? -14.523 -26.359 -32.25 1 91.5 367 PHE A O 1
ATOM 2807 N N . PHE A 1 368 ? -12.625 -27.391 -31.812 1 93.19 368 PHE A N 1
ATOM 2808 C CA . PHE A 1 368 ? -12.602 -28.078 -33.094 1 93.19 368 PHE A CA 1
ATOM 2809 C C . PHE A 1 368 ? -13.469 -29.328 -33.062 1 93.19 368 PHE A C 1
ATOM 2811 O O . PHE A 1 368 ? -14.031 -29.734 -34.094 1 93.19 368 PHE A O 1
ATOM 2818 N N . LEU A 1 369 ? -13.664 -29.922 -31.938 1 91.81 369 LEU A N 1
ATOM 2819 C CA . LEU A 1 369 ? -14.281 -31.25 -31.859 1 91.81 369 LEU A CA 1
ATOM 2820 C C . LEU A 1 369 ? -15.758 -31.141 -31.484 1 91.81 369 LEU A C 1
ATOM 2822 O O . LEU A 1 369 ? -16.562 -32 -31.859 1 91.81 369 LEU A O 1
ATOM 2826 N N . SER A 1 370 ? -16.062 -30.172 -30.719 1 87.31 370 SER A N 1
ATOM 2827 C CA . SER A 1 370 ? -17.438 -30.062 -30.219 1 87.31 370 SER A CA 1
ATOM 2828 C C . SER A 1 370 ? -18.391 -29.625 -31.312 1 87.31 370 SER A C 1
ATOM 2830 O O . SER A 1 370 ? -18.016 -28.812 -32.188 1 87.31 370 SER A O 1
ATOM 2832 N N . LYS A 1 371 ? -19.594 -30.047 -31.234 1 84.06 371 LYS A N 1
ATOM 2833 C CA . LYS A 1 371 ? -20.641 -29.641 -32.188 1 84.06 371 LYS A CA 1
ATOM 2834 C C . LYS A 1 371 ? -21.547 -28.578 -31.562 1 84.06 371 LYS A C 1
ATOM 2836 O O . LYS A 1 371 ? -22.281 -27.891 -32.281 1 84.06 371 LYS A O 1
ATOM 2841 N N . ASP A 1 372 ? -21.5 -28.453 -30.312 1 80.19 372 ASP A N 1
ATOM 2842 C CA . ASP A 1 372 ? -22.297 -27.469 -29.594 1 80.19 372 ASP A CA 1
ATOM 2843 C C . ASP A 1 372 ? -21.734 -26.062 -29.781 1 80.19 372 ASP A C 1
ATOM 2845 O O . ASP A 1 372 ? -20.562 -25.812 -29.484 1 80.19 372 ASP A O 1
ATOM 2849 N N . LYS A 1 373 ? -22.547 -25.141 -30.297 1 75.31 373 LYS A N 1
ATOM 2850 C CA . LYS A 1 373 ? -22.109 -23.781 -30.625 1 75.31 373 LYS A CA 1
ATOM 2851 C C . LYS A 1 373 ? -21.609 -23.062 -29.375 1 75.31 373 LYS A C 1
ATOM 2853 O O . LYS A 1 373 ? -20.656 -22.281 -29.453 1 75.31 373 LYS A O 1
ATOM 2858 N N . LYS A 1 374 ? -22.219 -23.25 -28.297 1 70.38 374 LYS A N 1
ATOM 2859 C CA . LYS A 1 374 ? -21.828 -22.594 -27.047 1 70.38 374 LYS A CA 1
ATOM 2860 C C . LYS A 1 374 ? -20.438 -23.047 -26.594 1 70.38 374 LYS A C 1
ATOM 2862 O O . LYS A 1 374 ? -19.609 -22.219 -26.203 1 70.38 374 LYS A O 1
ATOM 2867 N N . THR A 1 375 ? -20.266 -24.328 -26.656 1 79.06 375 THR A N 1
ATOM 2868 C CA . THR A 1 375 ? -18.984 -24.906 -26.281 1 79.06 375 THR A CA 1
ATOM 2869 C C . THR A 1 375 ? -17.891 -24.469 -27.25 1 79.06 375 THR A C 1
ATOM 2871 O O . THR A 1 375 ? -16.75 -24.203 -26.828 1 79.06 375 THR A O 1
ATOM 2874 N N . LYS A 1 376 ? -18.203 -24.391 -28.5 1 83.56 376 LYS A N 1
ATOM 2875 C CA . LYS A 1 376 ? -17.25 -23.938 -29.5 1 83.56 376 LYS A CA 1
ATOM 2876 C C . LYS A 1 376 ? -16.828 -22.484 -29.25 1 83.56 376 LYS A C 1
ATOM 2878 O O . LYS A 1 376 ? -15.633 -22.172 -29.312 1 83.56 376 LYS A O 1
ATOM 2883 N N . GLY A 1 377 ? -17.781 -21.656 -29.031 1 77.94 377 GLY A N 1
ATOM 2884 C CA . GLY A 1 377 ? -17.484 -20.266 -28.75 1 77.94 377 GLY A CA 1
ATOM 2885 C C . GLY A 1 377 ? -16.641 -20.078 -27.5 1 77.94 377 GLY A C 1
ATOM 2886 O O . GLY A 1 377 ? -15.672 -19.312 -27.516 1 77.94 377 GLY A O 1
ATOM 2887 N N . LEU A 1 378 ? -16.891 -20.766 -26.484 1 78.94 378 LEU A N 1
ATOM 2888 C CA . LEU A 1 378 ? -16.141 -20.703 -25.234 1 78.94 378 LEU A CA 1
ATOM 2889 C C . LEU A 1 378 ? -14.75 -21.312 -25.375 1 78.94 378 LEU A C 1
ATOM 2891 O O . LEU A 1 378 ? -13.789 -20.828 -24.781 1 78.94 378 LEU A O 1
ATOM 2895 N N . GLY A 1 379 ? -14.727 -22.359 -26.125 1 86.06 379 GLY A N 1
ATOM 2896 C CA . GLY A 1 379 ? -13.453 -23.016 -26.359 1 86.06 379 GLY A CA 1
ATOM 2897 C C . GLY A 1 379 ? -12.406 -22.094 -26.969 1 86.06 379 GLY A C 1
ATOM 2898 O O . GLY A 1 379 ? -11.242 -22.125 -26.562 1 86.06 379 GLY A O 1
ATOM 2899 N N . ALA A 1 380 ? -12.812 -21.312 -27.859 1 86.75 380 ALA A N 1
ATOM 2900 C CA . ALA A 1 380 ? -11.875 -20.391 -28.516 1 86.75 380 ALA A CA 1
ATOM 2901 C C . ALA A 1 380 ? -11.438 -19.297 -27.562 1 86.75 380 ALA A C 1
ATOM 2903 O O . ALA A 1 380 ? -10.234 -19.078 -27.359 1 86.75 380 ALA A O 1
ATOM 2904 N N . THR A 1 381 ? -12.375 -18.656 -26.984 1 80.12 381 THR A N 1
ATOM 2905 C CA . THR A 1 381 ? -12.062 -17.516 -26.125 1 80.12 381 THR A CA 1
ATOM 2906 C C . THR A 1 381 ? -11.359 -17.969 -24.844 1 80.12 381 THR A C 1
ATOM 2908 O O . THR A 1 381 ? -10.367 -17.359 -24.438 1 80.12 381 THR A O 1
ATOM 2911 N N . ALA A 1 382 ? -11.812 -19.031 -24.266 1 84.31 382 ALA A N 1
ATOM 2912 C CA . ALA A 1 382 ? -11.234 -19.547 -23.031 1 84.31 382 ALA A CA 1
ATOM 2913 C C . ALA A 1 382 ? -9.867 -20.172 -23.297 1 84.31 382 ALA A C 1
ATOM 2915 O O . ALA A 1 382 ? -8.984 -20.125 -22.438 1 84.31 382 ALA A O 1
ATOM 2916 N N . GLY A 1 383 ? -9.727 -20.719 -24.453 1 90.81 383 GLY A N 1
ATOM 2917 C CA . GLY A 1 383 ? -8.422 -21.234 -24.812 1 90.81 383 GLY A CA 1
ATOM 2918 C C . GLY A 1 383 ? -7.348 -20.172 -24.875 1 90.81 383 GLY A C 1
ATOM 2919 O O . GLY A 1 383 ? -6.246 -20.344 -24.359 1 90.81 383 GLY A O 1
ATOM 2920 N N . ILE A 1 384 ? -7.676 -19.125 -25.438 1 89.38 384 ILE A N 1
ATOM 2921 C CA . ILE A 1 384 ? -6.738 -18.016 -25.578 1 89.38 384 ILE A CA 1
ATOM 2922 C C . ILE A 1 384 ? -6.359 -17.484 -24.203 1 89.38 384 ILE A C 1
ATOM 2924 O O . ILE A 1 384 ? -5.18 -17.234 -23.922 1 89.38 384 ILE A O 1
ATOM 2928 N N . THR A 1 385 ? -7.309 -17.312 -23.359 1 85.31 385 THR A N 1
ATOM 2929 C CA . THR A 1 385 ? -7.023 -16.781 -22.031 1 85.31 385 THR A CA 1
ATOM 2930 C C . THR A 1 385 ? -6.156 -17.75 -21.234 1 85.31 385 THR A C 1
ATOM 2932 O O . THR A 1 385 ? -5.301 -17.328 -20.453 1 85.31 385 THR A O 1
ATOM 2935 N N . ALA A 1 386 ? -6.379 -19 -21.438 1 91.38 386 ALA A N 1
ATOM 2936 C CA . ALA A 1 386 ? -5.57 -20 -20.766 1 91.38 386 ALA A CA 1
ATOM 2937 C C . ALA A 1 386 ? -4.125 -19.969 -21.25 1 91.38 386 ALA A C 1
ATOM 2939 O O . ALA A 1 386 ? -3.191 -20.125 -20.453 1 91.38 386 ALA A O 1
ATOM 2940 N N . TYR A 1 387 ? -3.932 -19.797 -22.547 1 93.44 387 TYR A N 1
ATOM 2941 C CA . TYR A 1 387 ? -2.588 -19.656 -23.094 1 93.44 387 TYR A CA 1
ATOM 2942 C C . TYR A 1 387 ? -1.881 -18.438 -22.5 1 93.44 387 TYR A C 1
ATOM 2944 O O . TYR A 1 387 ? -0.649 -18.375 -22.5 1 93.44 387 TYR A O 1
ATOM 2952 N N . LEU A 1 388 ? -2.727 -17.594 -21.984 1 87.69 388 LEU A N 1
ATOM 2953 C CA . LEU A 1 388 ? -2.164 -16.375 -21.406 1 87.69 388 LEU A CA 1
ATOM 2954 C C . LEU A 1 388 ? -2.158 -16.453 -19.891 1 87.69 388 LEU A C 1
ATOM 2956 O O . LEU A 1 388 ? -1.913 -15.453 -19.219 1 87.69 388 LEU A O 1
ATOM 2960 N N . GLY A 1 389 ? -2.473 -17.578 -19.328 1 87.81 389 GLY A N 1
ATOM 2961 C CA . GLY A 1 389 ? -2.248 -17.812 -17.922 1 87.81 389 GLY A CA 1
ATOM 2962 C C . GLY A 1 389 ? -3.523 -17.781 -17.094 1 87.81 389 GLY A C 1
ATOM 2963 O O . GLY A 1 389 ? -3.494 -18 -15.883 1 87.81 389 GLY A O 1
ATOM 2964 N N . VAL A 1 390 ? -4.668 -17.469 -17.672 1 83.94 390 VAL A N 1
ATOM 2965 C CA . VAL A 1 390 ? -5.957 -17.5 -16.984 1 83.94 390 VAL A CA 1
ATOM 2966 C C . VAL A 1 390 ? -6.738 -18.75 -17.406 1 83.94 390 VAL A C 1
ATOM 2968 O O . VAL A 1 390 ? -7.387 -18.75 -18.453 1 83.94 390 VAL A O 1
ATOM 2971 N N . THR A 1 391 ? -6.816 -19.688 -16.516 1 89 391 THR A N 1
ATOM 2972 C CA . THR A 1 391 ? -7.27 -21.016 -16.938 1 89 391 THR A CA 1
ATOM 2973 C C . THR A 1 391 ? -8.703 -21.266 -16.484 1 89 391 THR A C 1
ATOM 2975 O O . THR A 1 391 ? -9.352 -22.203 -16.953 1 89 391 THR A O 1
ATOM 2978 N N . GLU A 1 392 ? -9.242 -20.453 -15.602 1 76.19 392 GLU A N 1
ATOM 2979 C CA . GLU A 1 392 ? -10.531 -20.719 -14.977 1 76.19 392 GLU A CA 1
ATOM 2980 C C . GLU A 1 392 ? -11.641 -20.812 -16.016 1 76.19 392 GLU A C 1
ATOM 2982 O O . GLU A 1 392 ? -12.461 -21.734 -15.992 1 76.19 392 GLU A O 1
ATOM 2987 N N . PRO A 1 393 ? -11.719 -19.938 -17 1 76.19 393 PRO A N 1
ATOM 2988 C CA . PRO A 1 393 ? -12.75 -20.078 -18.031 1 76.19 393 PRO A CA 1
ATOM 2989 C C . PRO A 1 393 ? -12.602 -21.359 -18.828 1 76.19 393 PRO A C 1
ATOM 2991 O O . PRO A 1 393 ? -13.602 -22 -19.188 1 76.19 393 PRO A O 1
ATOM 2994 N N . ALA A 1 394 ? -11.414 -21.734 -19.094 1 86.56 394 ALA A N 1
ATOM 2995 C CA . ALA A 1 394 ? -11.172 -22.953 -19.859 1 86.56 394 ALA A CA 1
ATOM 2996 C C . ALA A 1 394 ? -11.516 -24.203 -19.047 1 86.56 394 ALA A C 1
ATOM 2998 O O . ALA A 1 394 ? -12.125 -25.141 -19.562 1 86.56 394 ALA A O 1
ATOM 2999 N N . MET A 1 395 ? -11.109 -24.172 -17.844 1 85.88 395 MET A N 1
ATOM 3000 C CA . MET A 1 395 ? -11.312 -25.328 -16.984 1 85.88 395 MET A CA 1
ATOM 3001 C C . MET A 1 395 ? -12.789 -25.5 -16.641 1 85.88 395 MET A C 1
ATOM 3003 O O . MET A 1 395 ? -13.367 -26.562 -16.891 1 85.88 395 MET A O 1
ATOM 3007 N N . TYR A 1 396 ? -13.43 -24.484 -16.281 1 72.19 396 TYR A N 1
ATOM 3008 C CA . TYR A 1 396 ? -14.812 -24.562 -15.812 1 72.19 396 TYR A CA 1
ATOM 3009 C C . TYR A 1 396 ? -15.789 -24.562 -16.984 1 72.19 396 TYR A C 1
ATOM 3011 O O . TYR A 1 396 ? -16.859 -25.172 -16.922 1 72.19 396 TYR A O 1
ATOM 3019 N N . GLY A 1 397 ? -15.398 -23.938 -17.969 1 73.56 397 GLY A N 1
ATOM 3020 C CA . GLY A 1 397 ? -16.328 -23.766 -19.062 1 73.56 397 GLY A CA 1
ATOM 3021 C C . GLY A 1 397 ? -16.234 -24.859 -20.109 1 73.56 397 GLY A C 1
ATOM 3022 O O . GLY A 1 397 ? -17.188 -25.109 -20.844 1 73.56 397 GLY A O 1
ATOM 3023 N N . VAL A 1 398 ? -15.086 -25.484 -20.125 1 84 398 VAL A N 1
ATOM 3024 C CA . VAL A 1 398 ? -14.906 -26.375 -21.266 1 84 398 VAL A CA 1
ATOM 3025 C C . VAL A 1 398 ? -14.375 -27.719 -20.781 1 84 398 VAL A C 1
ATOM 3027 O O . VAL A 1 398 ? -15.109 -28.719 -20.75 1 84 398 VAL A O 1
ATOM 3030 N N . THR A 1 399 ? -13.188 -27.766 -20.219 1 87.12 399 THR A N 1
ATOM 3031 C CA . THR A 1 399 ? -12.477 -29.031 -20.047 1 87.12 399 THR A CA 1
ATOM 3032 C C . THR A 1 399 ? -13.094 -29.844 -18.922 1 87.12 399 THR A C 1
ATOM 3034 O O . THR A 1 399 ? -13.258 -31.062 -19.047 1 87.12 399 THR A O 1
ATOM 3037 N N . LEU A 1 400 ? -13.422 -29.234 -17.859 1 79.62 400 LEU A N 1
ATOM 3038 C CA . LEU A 1 400 ? -13.953 -29.969 -16.703 1 79.62 400 LEU A CA 1
ATOM 3039 C C . LEU A 1 400 ? -15.336 -30.531 -17 1 79.62 400 LEU A C 1
ATOM 3041 O O . LEU A 1 400 ? -15.766 -31.484 -16.375 1 79.62 400 LEU A O 1
ATOM 3045 N N . ARG A 1 401 ? -15.984 -29.844 -17.922 1 73.5 401 ARG A N 1
ATOM 3046 C CA . ARG A 1 401 ? -17.328 -30.266 -18.281 1 73.5 401 ARG A CA 1
ATOM 3047 C C . ARG A 1 401 ? -17.297 -31.656 -18.938 1 73.5 401 ARG A C 1
ATOM 3049 O O . ARG A 1 401 ? -18.266 -32.406 -18.844 1 73.5 401 ARG A O 1
ATOM 3056 N N . TYR A 1 402 ? -16.188 -31.797 -19.547 1 76.62 402 TYR A N 1
ATOM 3057 C CA . TYR A 1 402 ? -16.031 -33.062 -20.25 1 76.62 402 TYR A CA 1
ATOM 3058 C C . TYR A 1 402 ? -14.945 -33.938 -19.594 1 76.62 402 TYR A C 1
ATOM 3060 O O . TYR A 1 402 ? -13.844 -33.438 -19.344 1 76.62 402 TYR A O 1
ATOM 3068 N N . LYS A 1 403 ? -15.117 -35.031 -19.094 1 76.81 403 LYS A N 1
ATOM 3069 C CA . LYS A 1 403 ? -14.203 -35.875 -18.359 1 76.81 403 LYS A CA 1
ATOM 3070 C C . LYS A 1 403 ? -12.93 -36.156 -19.156 1 76.81 403 LYS A C 1
ATOM 3072 O O . LYS A 1 403 ? -11.82 -36 -18.641 1 76.81 403 LYS A O 1
ATOM 3077 N N . TRP A 1 404 ? -13.031 -36.438 -20.391 1 87.12 404 TRP A N 1
ATOM 3078 C CA . TRP A 1 404 ? -11.891 -36.906 -21.156 1 87.12 404 TRP A CA 1
ATOM 3079 C C . TRP A 1 404 ? -10.961 -35.75 -21.516 1 87.12 404 TRP A C 1
ATOM 3081 O O . TRP A 1 404 ? -9.742 -35.875 -21.375 1 87.12 404 TRP A O 1
ATOM 3091 N N . PRO A 1 405 ? -11.555 -34.625 -21.938 1 90.06 405 PRO A N 1
ATOM 3092 C CA . PRO A 1 405 ? -10.656 -33.5 -22.203 1 90.06 405 PRO A CA 1
ATOM 3093 C C . PRO A 1 405 ? -9.859 -33.094 -20.969 1 90.06 405 PRO A C 1
ATOM 3095 O O . PRO A 1 405 ? -8.672 -32.781 -21.078 1 90.06 405 PRO A O 1
ATOM 3098 N N . TYR A 1 406 ? -10.398 -33.062 -19.828 1 91.56 406 TYR A N 1
ATOM 3099 C CA . TYR A 1 406 ? -9.703 -32.656 -18.609 1 91.56 406 TYR A CA 1
ATOM 3100 C C . TYR A 1 406 ? -8.602 -33.656 -18.25 1 91.56 406 TYR A C 1
ATOM 3102 O O . TYR A 1 406 ? -7.488 -33.25 -17.906 1 91.56 406 TYR A O 1
ATOM 3110 N N . LEU A 1 407 ? -8.914 -34.906 -18.375 1 94.06 407 LEU A N 1
ATOM 3111 C CA . LEU A 1 407 ? -7.934 -35.938 -18.094 1 94.06 407 LEU A CA 1
ATOM 3112 C C . LEU A 1 407 ? -6.766 -35.875 -19.062 1 94.06 407 LEU A C 1
ATOM 3114 O O . LEU A 1 407 ? -5.613 -36.062 -18.672 1 94.06 407 LEU A O 1
ATOM 3118 N N . ALA A 1 408 ? -7.074 -35.656 -20.297 1 96.12 408 ALA A N 1
ATOM 3119 C CA . ALA A 1 408 ? -6.023 -35.5 -21.297 1 96.12 408 ALA A CA 1
ATOM 3120 C C . ALA A 1 408 ? -5.102 -34.312 -20.953 1 96.12 408 ALA A C 1
ATOM 3122 O O . ALA A 1 408 ? -3.887 -34.406 -21.156 1 96.12 408 ALA A O 1
ATOM 3123 N N . CYS A 1 409 ? -5.668 -33.219 -20.484 1 96.94 409 CYS A N 1
ATOM 3124 C CA . CYS A 1 409 ? -4.875 -32.062 -20.078 1 96.94 409 CYS A CA 1
ATOM 3125 C C . CYS A 1 409 ? -3.975 -32.406 -18.891 1 96.94 409 CYS A C 1
ATOM 3127 O O . CYS A 1 409 ? -2.809 -32.031 -18.859 1 96.94 409 CYS A O 1
ATOM 3129 N N . LEU A 1 410 ? -4.473 -33.188 -17.938 1 96.62 410 LEU A N 1
ATOM 3130 C CA . LEU A 1 410 ? -3.701 -33.562 -16.75 1 96.62 410 LEU A CA 1
ATOM 3131 C C . LEU A 1 410 ? -2.514 -34.438 -17.141 1 96.62 410 LEU A C 1
ATOM 3133 O O . LEU A 1 410 ? -1.394 -34.188 -16.672 1 96.62 410 LEU A O 1
ATOM 3137 N N . ILE A 1 411 ? -2.762 -35.375 -17.969 1 97.62 411 ILE A N 1
ATOM 3138 C CA . ILE A 1 411 ? -1.725 -36.312 -18.391 1 97.62 411 ILE A CA 1
ATOM 3139 C C . ILE A 1 411 ? -0.671 -35.562 -19.203 1 97.62 411 ILE A C 1
ATOM 3141 O O . ILE A 1 411 ? 0.53 -35.781 -19.031 1 97.62 411 ILE A O 1
ATOM 3145 N N . SER A 1 412 ? -1.153 -34.75 -20.125 1 97.94 412 SER A N 1
ATOM 3146 C CA . SER A 1 412 ? -0.23 -33.969 -20.938 1 97.94 412 SER A CA 1
ATOM 3147 C C . SER A 1 412 ? 0.641 -33.062 -20.078 1 97.94 412 SER A C 1
ATOM 3149 O O . SER A 1 412 ? 1.84 -32.938 -20.328 1 97.94 412 SER A O 1
ATOM 3151 N N . SER A 1 413 ? 0.03 -32.375 -19.125 1 97.69 413 SER A N 1
ATOM 3152 C CA . SER A 1 413 ? 0.766 -31.531 -18.203 1 97.69 413 SER A CA 1
ATOM 3153 C C . SER A 1 413 ? 1.793 -32.344 -17.406 1 97.69 413 SER A C 1
ATOM 3155 O O . SER A 1 413 ? 2.918 -31.875 -17.188 1 97.69 413 SER A O 1
ATOM 3157 N N . ALA A 1 414 ? 1.413 -33.5 -16.969 1 98.25 414 ALA A N 1
ATOM 3158 C CA . ALA A 1 414 ? 2.324 -34.375 -16.234 1 98.25 414 ALA A CA 1
ATOM 3159 C C . ALA A 1 414 ? 3.541 -34.75 -17.078 1 98.25 414 ALA A C 1
ATOM 3161 O O . ALA A 1 414 ? 4.68 -34.656 -16.609 1 98.25 414 ALA A O 1
ATOM 3162 N N . CYS A 1 415 ? 3.332 -35.125 -18.281 1 98.19 415 CYS A N 1
ATOM 3163 C CA . CYS A 1 415 ? 4.406 -35.531 -19.188 1 98.19 415 CYS A CA 1
ATOM 3164 C C . CYS A 1 415 ? 5.316 -34.344 -19.5 1 98.19 415 CYS A C 1
ATOM 3166 O O . CYS A 1 415 ? 6.539 -34.5 -19.453 1 98.19 415 CYS A O 1
ATOM 3168 N N . ALA A 1 416 ? 4.746 -33.25 -19.828 1 97.62 416 ALA A N 1
ATOM 3169 C CA . ALA A 1 416 ? 5.523 -32.062 -20.141 1 97.62 416 ALA A CA 1
ATOM 3170 C C . ALA A 1 416 ? 6.348 -31.609 -18.938 1 97.62 416 ALA A C 1
ATOM 3172 O O . ALA A 1 416 ? 7.516 -31.234 -19.094 1 97.62 416 ALA A O 1
ATOM 3173 N N . SER A 1 417 ? 5.73 -31.562 -17.781 1 97.62 417 SER A N 1
ATOM 3174 C CA . SER A 1 417 ? 6.414 -31.156 -16.562 1 97.62 417 SER A CA 1
ATOM 3175 C C . SER A 1 417 ? 7.559 -32.094 -16.219 1 97.62 417 SER A C 1
ATOM 3177 O O . SER A 1 417 ? 8.633 -31.656 -15.805 1 97.62 417 SER A O 1
ATOM 3179 N N . ALA A 1 418 ? 7.293 -33.406 -16.375 1 97.62 418 ALA A N 1
ATOM 3180 C CA . ALA A 1 418 ? 8.344 -34.375 -16.141 1 97.62 418 ALA A CA 1
ATOM 3181 C C . ALA A 1 418 ? 9.531 -34.156 -17.062 1 97.62 418 ALA A C 1
ATOM 3183 O O . ALA A 1 418 ? 10.688 -34.25 -16.641 1 97.62 418 ALA A O 1
ATOM 3184 N N . TYR A 1 419 ? 9.266 -33.906 -18.281 1 97.75 419 TYR A N 1
ATOM 3185 C CA . TYR A 1 419 ? 10.305 -33.688 -19.281 1 97.75 419 TYR A CA 1
ATOM 3186 C C . TYR A 1 419 ? 11.18 -32.5 -18.906 1 97.75 419 TYR A C 1
ATOM 3188 O O . TYR A 1 419 ? 12.414 -32.594 -18.891 1 97.75 419 TYR A O 1
ATOM 3196 N N . ILE A 1 420 ? 10.594 -31.391 -18.578 1 96.44 420 ILE A N 1
ATOM 3197 C CA . ILE A 1 420 ? 11.391 -30.203 -18.312 1 96.44 420 ILE A CA 1
ATOM 3198 C C . ILE A 1 420 ? 12.07 -30.312 -16.953 1 96.44 420 ILE A C 1
ATOM 3200 O O . ILE A 1 420 ? 13.18 -29.797 -16.75 1 96.44 420 ILE A O 1
ATOM 3204 N N . ALA A 1 421 ? 11.398 -31 -16.016 1 95.81 421 ALA A N 1
ATOM 3205 C CA . ALA A 1 421 ? 12.023 -31.203 -14.719 1 95.81 421 ALA A CA 1
ATOM 3206 C C . ALA A 1 421 ? 13.312 -32 -14.852 1 95.81 421 ALA A C 1
ATOM 3208 O O . ALA A 1 421 ? 14.328 -31.672 -14.242 1 95.81 421 ALA A O 1
ATOM 3209 N N . VAL A 1 422 ? 13.336 -33.062 -15.656 1 96.25 422 VAL A N 1
ATOM 3210 C CA . VAL A 1 422 ? 14.484 -33.938 -15.844 1 96.25 422 VAL A CA 1
ATOM 3211 C C . VAL A 1 422 ? 15.594 -33.156 -16.562 1 96.25 422 VAL A C 1
ATOM 3213 O O . VAL A 1 422 ? 16.781 -33.406 -16.312 1 96.25 422 VAL A O 1
ATOM 3216 N N . HIS A 1 423 ? 15.227 -32.25 -17.391 1 95.94 423 HIS A N 1
ATOM 3217 C CA . HIS A 1 423 ? 16.219 -31.5 -18.156 1 95.94 423 HIS A CA 1
ATOM 3218 C C . HIS A 1 423 ? 16.641 -30.234 -17.438 1 95.94 423 HIS A C 1
ATOM 3220 O O . HIS A 1 423 ? 17.375 -29.406 -17.984 1 95.94 423 HIS A O 1
ATOM 3226 N N . GLY A 1 424 ? 16.109 -29.938 -16.328 1 93.12 424 GLY A N 1
ATOM 3227 C CA . GLY A 1 424 ? 16.578 -28.875 -15.453 1 93.12 424 GLY A CA 1
ATOM 3228 C C . GLY A 1 424 ? 16.156 -27.5 -15.914 1 93.12 424 GLY A C 1
ATOM 3229 O O . GLY A 1 424 ? 16.922 -26.531 -15.766 1 93.12 424 GLY A O 1
ATOM 3230 N N . VAL A 1 425 ? 15.008 -27.375 -16.531 1 92.69 425 VAL A N 1
ATOM 3231 C CA . VAL A 1 425 ? 14.516 -26.078 -16.984 1 92.69 425 VAL A CA 1
ATOM 3232 C C . VAL A 1 425 ? 14.039 -25.266 -15.797 1 92.69 425 VAL A C 1
ATOM 3234 O O . VAL A 1 425 ? 13.227 -25.734 -14.992 1 92.69 425 VAL A O 1
ATOM 3237 N N . LEU A 1 426 ? 14.547 -24.016 -15.641 1 91.5 426 LEU A N 1
ATOM 3238 C CA . LEU A 1 426 ? 14.219 -23.094 -14.562 1 91.5 426 LEU A CA 1
ATOM 3239 C C . LEU A 1 426 ? 13.781 -21.75 -15.125 1 91.5 426 LEU A C 1
ATOM 3241 O O . LEU A 1 426 ? 13.992 -21.453 -16.312 1 91.5 426 LEU A O 1
ATOM 3245 N N . ALA A 1 427 ? 13.078 -21.047 -14.289 1 90.19 427 ALA A N 1
ATOM 3246 C CA . ALA A 1 427 ? 12.633 -19.719 -14.703 1 90.19 427 ALA A CA 1
ATOM 3247 C C . ALA A 1 427 ? 13.344 -18.625 -13.906 1 90.19 427 ALA A C 1
ATOM 3249 O O . ALA A 1 427 ? 13.617 -18.797 -12.719 1 90.19 427 ALA A O 1
ATOM 3250 N N . THR A 1 428 ? 13.555 -17.484 -14.555 1 83.75 428 THR A N 1
ATOM 3251 C CA . THR A 1 428 ? 14.273 -16.375 -13.938 1 83.75 428 THR A CA 1
ATOM 3252 C C . THR A 1 428 ? 13.305 -15.453 -13.188 1 83.75 428 THR A C 1
ATOM 3254 O O . THR A 1 428 ? 13.727 -14.641 -12.359 1 83.75 428 THR A O 1
ATOM 3257 N N . SER A 1 429 ? 12.078 -15.523 -13.539 1 84.62 429 SER A N 1
ATOM 3258 C CA . SER A 1 429 ? 11.062 -14.688 -12.906 1 84.62 429 SER A CA 1
ATOM 3259 C C . SER A 1 429 ? 9.703 -15.375 -12.891 1 84.62 429 SER A C 1
ATOM 3261 O O . SER A 1 429 ? 9.539 -16.438 -13.492 1 84.62 429 SER A O 1
ATOM 3263 N N . ILE A 1 430 ? 8.844 -14.828 -12.086 1 87.19 430 ILE A N 1
ATOM 3264 C CA . ILE A 1 430 ? 7.449 -15.258 -12.016 1 87.19 430 ILE A CA 1
ATOM 3265 C C . ILE A 1 430 ? 6.551 -14.211 -12.672 1 87.19 430 ILE A C 1
ATOM 3267 O O . ILE A 1 430 ? 6.77 -13.008 -12.508 1 87.19 430 ILE A O 1
ATOM 3271 N N . GLY A 1 431 ? 5.57 -14.625 -13.461 1 85.31 431 GLY A N 1
ATOM 3272 C CA . GLY A 1 431 ? 4.688 -13.703 -14.156 1 85.31 431 GLY A CA 1
ATOM 3273 C C . GLY A 1 431 ? 3.43 -14.367 -14.688 1 85.31 431 GLY A C 1
ATOM 3274 O O . GLY A 1 431 ? 2.65 -14.93 -13.922 1 85.31 431 GLY A O 1
ATOM 3275 N N . VAL A 1 432 ? 3.346 -14.312 -16 1 82.38 432 VAL A N 1
ATOM 3276 C CA . VAL A 1 432 ? 2.193 -14.938 -16.641 1 82.38 432 VAL A CA 1
ATOM 3277 C C . VAL A 1 432 ? 2.48 -16.422 -16.891 1 82.38 432 VAL A C 1
ATOM 3279 O O . VAL A 1 432 ? 3.424 -16.75 -17.609 1 82.38 432 VAL A O 1
ATOM 3282 N N . GLY A 1 433 ? 1.664 -17.219 -16.25 1 88.62 433 GLY A N 1
ATOM 3283 C CA . GLY A 1 433 ? 1.868 -18.656 -16.328 1 88.62 433 GLY A CA 1
ATOM 3284 C C . GLY A 1 433 ? 1.29 -19.266 -17.578 1 88.62 433 GLY A C 1
ATOM 3285 O O . GLY A 1 433 ? 0.476 -20.188 -17.5 1 88.62 433 GLY A O 1
ATOM 3286 N N . GLY A 1 434 ? 1.634 -18.766 -18.688 1 91.81 434 GLY A N 1
ATOM 3287 C CA . GLY A 1 434 ? 1.252 -19.266 -20 1 91.81 434 GLY A CA 1
ATOM 3288 C C . GLY A 1 434 ? 2.361 -19.141 -21.031 1 91.81 434 GLY A C 1
ATOM 3289 O O . GLY A 1 434 ? 3.535 -19.328 -20.719 1 91.81 434 GLY A O 1
ATOM 3290 N N . LEU A 1 435 ? 2.027 -18.875 -22.234 1 90.12 435 LEU A N 1
ATOM 3291 C CA . LEU A 1 435 ? 2.977 -18.797 -23.344 1 90.12 435 LEU A CA 1
ATOM 3292 C C . LEU A 1 435 ? 4.023 -17.719 -23.078 1 90.12 435 LEU A C 1
ATOM 3294 O O . LEU A 1 435 ? 5.203 -17.906 -23.406 1 90.12 435 LEU A O 1
ATOM 3298 N N . PRO A 1 436 ? 3.619 -16.641 -22.469 1 85.88 436 PRO A N 1
ATOM 3299 C CA . PRO A 1 436 ? 4.621 -15.594 -22.219 1 85.88 436 PRO A CA 1
ATOM 3300 C C . PRO A 1 436 ? 5.711 -16.047 -21.25 1 85.88 436 PRO A C 1
ATOM 3302 O O . PRO A 1 436 ? 6.758 -15.406 -21.141 1 85.88 436 PRO A O 1
ATOM 3305 N N . ALA A 1 437 ? 5.48 -17.094 -20.5 1 88.88 437 ALA A N 1
ATOM 3306 C CA . ALA A 1 437 ? 6.445 -17.594 -19.531 1 88.88 437 ALA A CA 1
ATOM 3307 C C . ALA A 1 437 ? 7.727 -18.062 -20.203 1 88.88 437 ALA A C 1
ATOM 3309 O O . ALA A 1 437 ? 8.766 -18.203 -19.562 1 88.88 437 ALA A O 1
ATOM 3310 N N . PHE A 1 438 ? 7.742 -18.312 -21.531 1 86.31 438 PHE A N 1
ATOM 3311 C CA . PHE A 1 438 ? 8.914 -18.75 -22.281 1 86.31 438 PHE A CA 1
ATOM 3312 C C . PHE A 1 438 ? 9.93 -17.609 -22.422 1 86.31 438 PHE A C 1
ATOM 3314 O O . PHE A 1 438 ? 11.102 -17.844 -22.703 1 86.31 438 PHE A O 1
ATOM 3321 N N . LEU A 1 439 ? 9.367 -16.484 -22.156 1 78.5 439 LEU A N 1
ATOM 3322 C CA . LEU A 1 439 ? 10.227 -15.312 -22.266 1 78.5 439 LEU A CA 1
ATOM 3323 C C . LEU A 1 439 ? 10.898 -15.008 -20.922 1 78.5 439 LEU A C 1
ATOM 3325 O O . LEU A 1 439 ? 11.922 -14.32 -20.891 1 78.5 439 LEU A O 1
ATOM 3329 N N . MET B 1 1 ? -38.25 19.156 30.391 1 44.5 1 MET B N 1
ATOM 3330 C CA . MET B 1 1 ? -39.219 19.688 29.438 1 44.5 1 MET B CA 1
ATOM 3331 C C . MET B 1 1 ? -38.75 21.031 28.891 1 44.5 1 MET B C 1
ATOM 3333 O O . MET B 1 1 ? -38.844 21.281 27.688 1 44.5 1 MET B O 1
ATOM 3337 N N . GLU B 1 2 ? -38.344 21.969 29.766 1 48.97 2 GLU B N 1
ATOM 3338 C CA . GLU B 1 2 ? -37.844 23.297 29.453 1 48.97 2 GLU B CA 1
ATOM 3339 C C . GLU B 1 2 ? -36.562 23.219 28.625 1 48.97 2 GLU B C 1
ATOM 3341 O O . GLU B 1 2 ? -36.406 23.984 27.672 1 48.97 2 GLU B O 1
ATOM 3346 N N . ASN B 1 3 ? -35.844 22.156 28.906 1 60.62 3 ASN B N 1
ATOM 3347 C CA . ASN B 1 3 ? -34.562 21.922 28.281 1 60.62 3 ASN B CA 1
ATOM 3348 C C . ASN B 1 3 ? -34.719 21.422 26.844 1 60.62 3 ASN B C 1
ATOM 3350 O O . ASN B 1 3 ? -33.969 21.828 25.953 1 60.62 3 ASN B O 1
ATOM 3354 N N . THR B 1 4 ? -35.875 20.703 26.703 1 71.44 4 THR B N 1
ATOM 3355 C CA . THR B 1 4 ? -36.125 20.188 25.359 1 71.44 4 THR B CA 1
ATOM 3356 C C . THR B 1 4 ? -36.688 21.281 24.453 1 71.44 4 THR B C 1
ATOM 3358 O O . THR B 1 4 ? -36.344 21.359 23.281 1 71.44 4 THR B O 1
ATOM 3361 N N . LYS B 1 5 ? -37.656 22.094 25.031 1 77.56 5 LYS B N 1
ATOM 3362 C CA . LYS B 1 5 ? -38.25 23.156 24.25 1 77.56 5 LYS B CA 1
ATOM 3363 C C . LYS B 1 5 ? -37.219 24.188 23.797 1 77.56 5 LYS B C 1
ATOM 3365 O O . LYS B 1 5 ? -37.25 24.641 22.656 1 77.56 5 LYS B O 1
ATOM 3370 N N . GLN B 1 6 ? -36.406 24.578 24.641 1 82.69 6 GLN B N 1
ATOM 3371 C CA . GLN B 1 6 ? -35.344 25.516 24.297 1 82.69 6 GLN B CA 1
ATOM 3372 C C . GLN B 1 6 ? -34.438 24.953 23.219 1 82.69 6 GLN B C 1
ATOM 3374 O O . GLN B 1 6 ? -34 25.672 22.312 1 82.69 6 GLN B O 1
ATOM 3379 N N . PHE B 1 7 ? -34.156 23.75 23.344 1 88.5 7 PHE B N 1
ATOM 3380 C CA . PHE B 1 7 ? -33.344 23.031 22.359 1 88.5 7 PHE B CA 1
ATOM 3381 C C . PHE B 1 7 ? -34 23.141 20.969 1 88.5 7 PHE B C 1
ATOM 3383 O O . PHE B 1 7 ? -33.312 23.469 20 1 88.5 7 PHE B O 1
ATOM 3390 N N . GLU B 1 8 ? -35.25 22.891 20.906 1 90.25 8 GLU B N 1
ATOM 3391 C CA . GLU B 1 8 ? -35.969 22.938 19.641 1 90.25 8 GLU B CA 1
ATOM 3392 C C . GLU B 1 8 ? -36 24.359 19.078 1 90.25 8 GLU B C 1
ATOM 3394 O O . GLU B 1 8 ? -35.844 24.562 17.875 1 90.25 8 GLU B O 1
ATOM 3399 N N . ASP B 1 9 ? -36.188 25.219 20.016 1 90.81 9 ASP B N 1
ATOM 3400 C CA . ASP B 1 9 ? -36.188 26.625 19.594 1 90.81 9 ASP B CA 1
ATOM 3401 C C . ASP B 1 9 ? -34.844 27.062 19.062 1 90.81 9 ASP B C 1
ATOM 3403 O O . ASP B 1 9 ? -34.75 27.797 18.078 1 90.81 9 ASP B O 1
ATOM 3407 N N . ASP B 1 10 ? -33.812 26.703 19.688 1 92.44 10 ASP B N 1
ATOM 3408 C CA . ASP B 1 10 ? -32.469 27.016 19.25 1 92.44 10 ASP B CA 1
ATOM 3409 C C . ASP B 1 10 ? -32.219 26.469 17.844 1 92.44 10 ASP B C 1
ATOM 3411 O O . ASP B 1 10 ? -31.594 27.125 17.016 1 92.44 10 ASP B O 1
ATOM 3415 N N . LEU B 1 11 ? -32.656 25.281 17.562 1 92.62 11 LEU B N 1
ATOM 3416 C CA . LEU B 1 11 ? -32.438 24.656 16.266 1 92.62 11 LEU B CA 1
ATOM 3417 C C . LEU B 1 11 ? -33.219 25.375 15.164 1 92.62 11 LEU B C 1
ATOM 3419 O O . LEU B 1 11 ? -32.719 25.5 14.047 1 92.62 11 LEU B O 1
ATOM 3423 N N . LYS B 1 12 ? -34.406 25.734 15.531 1 92.88 12 LYS B N 1
ATOM 3424 C CA . LYS B 1 12 ? -35.156 26.516 14.562 1 92.88 12 LYS B CA 1
ATOM 3425 C C . LYS B 1 12 ? -34.469 27.844 14.258 1 92.88 12 LYS B C 1
ATOM 3427 O O . LYS B 1 12 ? -34.469 28.297 13.109 1 92.88 12 LYS B O 1
ATOM 3432 N N . GLU B 1 13 ? -33.969 28.328 15.289 1 93.31 13 GLU B N 1
ATOM 3433 C CA . GLU B 1 13 ? -33.219 29.578 15.109 1 93.31 13 GLU B CA 1
ATOM 3434 C C . GLU B 1 13 ? -31.969 29.359 14.266 1 93.31 13 GLU B C 1
ATOM 3436 O O . GLU B 1 13 ? -31.578 30.219 13.477 1 93.31 13 GLU B O 1
ATOM 3441 N N . ILE B 1 14 ? -31.281 28.266 14.492 1 94.25 14 ILE B N 1
ATOM 3442 C CA . ILE B 1 14 ? -30.125 27.922 13.68 1 94.25 14 ILE B CA 1
ATOM 3443 C C . ILE B 1 14 ? -30.531 27.828 12.211 1 94.25 14 ILE B C 1
ATOM 3445 O O . ILE B 1 14 ? -29.844 28.375 11.336 1 94.25 14 ILE B O 1
ATOM 3449 N N . LEU B 1 15 ? -31.609 27.188 11.969 1 94.25 15 LEU B N 1
ATOM 3450 C CA . LEU B 1 15 ? -32.094 27.031 10.609 1 94.25 15 LEU B CA 1
ATOM 3451 C C . LEU B 1 15 ? -32.375 28.375 9.969 1 94.25 15 LEU B C 1
ATOM 3453 O O . LEU B 1 15 ? -32.062 28.594 8.797 1 94.25 15 LEU B O 1
ATOM 3457 N N . GLU B 1 16 ? -32.969 29.188 10.742 1 93.5 16 GLU B N 1
ATOM 3458 C CA . GLU B 1 16 ? -33.25 30.531 10.25 1 93.5 16 GLU B CA 1
ATOM 3459 C C . GLU B 1 16 ? -31.969 31.312 9.992 1 93.5 16 GLU B C 1
ATOM 3461 O O . GLU B 1 16 ? -31.875 32.031 9 1 93.5 16 GLU B O 1
ATOM 3466 N N . ALA B 1 17 ? -31.109 31.141 10.844 1 94.69 17 ALA B N 1
ATOM 3467 C CA . ALA B 1 17 ? -29.859 31.875 10.773 1 94.69 17 ALA B CA 1
ATOM 3468 C C . ALA B 1 17 ? -29.031 31.438 9.57 1 94.69 17 ALA B C 1
ATOM 3470 O O . ALA B 1 17 ? -28.234 32.219 9.031 1 94.69 17 ALA B O 1
ATOM 3471 N N . VAL B 1 18 ? -29.234 30.234 9.117 1 94.62 18 VAL B N 1
ATOM 3472 C CA . VAL B 1 18 ? -28.453 29.75 7.984 1 94.62 18 VAL B CA 1
ATOM 3473 C C . VAL B 1 18 ? -29.188 30.062 6.684 1 94.62 18 VAL B C 1
ATOM 3475 O O . VAL B 1 18 ? -28.781 29.594 5.613 1 94.62 18 VAL B O 1
ATOM 3478 N N . GLY B 1 19 ? -30.234 30.797 6.738 1 92.94 19 GLY B N 1
ATOM 3479 C CA . GLY B 1 19 ? -30.938 31.25 5.555 1 92.94 19 GLY B CA 1
ATOM 3480 C C . GLY B 1 19 ? -32.25 30.516 5.34 1 92.94 19 GLY B C 1
ATOM 3481 O O . GLY B 1 19 ? -32.875 30.641 4.277 1 92.94 19 GLY B O 1
ATOM 3482 N N . GLY B 1 20 ? -32.594 29.734 6.32 1 92.69 20 GLY B N 1
ATOM 3483 C CA . GLY B 1 20 ? -33.875 29.031 6.199 1 92.69 20 GLY B CA 1
ATOM 3484 C C . GLY B 1 20 ? -33.75 27.703 5.488 1 92.69 20 GLY B C 1
ATOM 3485 O O . GLY B 1 20 ? -32.688 27.391 4.914 1 92.69 20 GLY B O 1
ATOM 3486 N N . GLU B 1 21 ? -34.781 26.953 5.582 1 92.88 21 GLU B N 1
ATOM 3487 C CA . GLU B 1 21 ? -34.812 25.625 5 1 92.88 21 GLU B CA 1
ATOM 3488 C C . GLU B 1 21 ? -34.531 25.672 3.5 1 92.88 21 GLU B C 1
ATOM 3490 O O . GLU B 1 21 ? -33.844 24.797 2.965 1 92.88 21 GLU B O 1
ATOM 3495 N N . ASN B 1 22 ? -35 26.625 2.865 1 92.31 22 ASN B N 1
ATOM 3496 C CA . ASN B 1 22 ? -34.844 26.734 1.418 1 92.31 22 ASN B CA 1
ATOM 3497 C C . ASN B 1 22 ? -33.406 26.984 1.012 1 92.31 22 ASN B C 1
ATOM 3499 O O . ASN B 1 22 ? -33.031 26.781 -0.145 1 92.31 22 ASN B O 1
ATOM 3503 N N . ASN B 1 23 ? -32.656 27.391 1.95 1 94.44 23 ASN B N 1
ATOM 3504 C CA . ASN B 1 23 ? -31.266 27.688 1.649 1 94.44 23 ASN B CA 1
ATOM 3505 C C . ASN B 1 23 ? -30.359 26.484 1.884 1 94.44 23 ASN B C 1
ATOM 3507 O O . ASN B 1 23 ? -29.156 26.531 1.619 1 94.44 23 ASN B O 1
ATOM 3511 N N . VAL B 1 24 ? -30.891 25.469 2.422 1 93.62 24 VAL B N 1
ATOM 3512 C CA . VAL B 1 24 ? -30.109 24.281 2.75 1 93.62 24 VAL B CA 1
ATOM 3513 C C . VAL B 1 24 ? -30.359 23.203 1.708 1 93.62 24 VAL B C 1
ATOM 3515 O O . VAL B 1 24 ? -31.484 22.703 1.565 1 93.62 24 VAL B O 1
ATOM 3518 N N . SER B 1 25 ? -29.328 22.859 0.997 1 90.5 25 SER B N 1
ATOM 3519 C CA . SER B 1 25 ? -29.438 21.781 0.015 1 90.5 25 SER B CA 1
ATOM 3520 C C . SER B 1 25 ? -29.391 20.422 0.687 1 90.5 25 SER B C 1
ATOM 3522 O O . SER B 1 25 ? -30.219 19.547 0.389 1 90.5 25 SER B O 1
ATOM 3524 N N . MET B 1 26 ? -28.391 20.281 1.501 1 91.75 26 MET B N 1
ATOM 3525 C CA . MET B 1 26 ? -28.188 19.031 2.236 1 91.75 26 MET B CA 1
ATOM 3526 C C . MET B 1 26 ? -27.578 19.297 3.607 1 91.75 26 MET B C 1
ATOM 3528 O O . MET B 1 26 ? -27.016 20.375 3.842 1 91.75 26 MET B O 1
ATOM 3532 N N . ALA B 1 27 ? -27.844 18.328 4.477 1 91.75 27 ALA B N 1
ATOM 3533 C CA . ALA B 1 27 ? -27.234 18.438 5.801 1 91.75 27 ALA B CA 1
ATOM 3534 C C . ALA B 1 27 ? -26.656 17.094 6.258 1 91.75 27 ALA B C 1
ATOM 3536 O O . ALA B 1 27 ? -27.141 16.031 5.848 1 91.75 27 ALA B O 1
ATOM 3537 N N . THR B 1 28 ? -25.562 17.109 6.871 1 90.31 28 THR B N 1
ATOM 3538 C CA . THR B 1 28 ? -24.969 15.969 7.547 1 90.31 28 THR B CA 1
ATOM 3539 C C . THR B 1 28 ? -24.344 16.391 8.875 1 90.31 28 THR B C 1
ATOM 3541 O O . THR B 1 28 ? -24.609 17.484 9.375 1 90.31 28 THR B O 1
ATOM 3544 N N . HIS B 1 29 ? -23.906 15.484 9.625 1 84.88 29 HIS B N 1
ATOM 3545 C CA . HIS B 1 29 ? -23.281 15.867 10.883 1 84.88 29 HIS B CA 1
ATOM 3546 C C . HIS B 1 29 ? -22.109 14.953 11.219 1 84.88 29 HIS B C 1
ATOM 3548 O O . HIS B 1 29 ? -21.953 13.891 10.617 1 84.88 29 HIS B O 1
ATOM 3554 N N . CYS B 1 30 ? -21.172 15.453 11.906 1 76.56 30 CYS B N 1
ATOM 3555 C CA . CYS B 1 30 ? -20.125 14.641 12.508 1 76.56 30 CYS B CA 1
ATOM 3556 C C . CYS B 1 30 ? -20.281 14.586 14.023 1 76.56 30 CYS B C 1
ATOM 3558 O O . CYS B 1 30 ? -21.391 14.68 14.539 1 76.56 30 CYS B O 1
ATOM 3560 N N . ILE B 1 31 ? -19.234 14.414 14.758 1 68.88 31 ILE B N 1
ATOM 3561 C CA . ILE B 1 31 ? -19.297 14.156 16.188 1 68.88 31 ILE B CA 1
ATOM 3562 C C . ILE B 1 31 ? -19.703 15.43 16.938 1 68.88 31 ILE B C 1
ATOM 3564 O O . ILE B 1 31 ? -20.391 15.367 17.953 1 68.88 31 ILE B O 1
ATOM 3568 N N . THR B 1 32 ? -19.297 16.594 16.406 1 69.69 32 THR B N 1
ATOM 3569 C CA . THR B 1 32 ? -19.547 17.797 17.172 1 69.69 32 THR B CA 1
ATOM 3570 C C . THR B 1 32 ? -20.25 18.844 16.312 1 69.69 32 THR B C 1
ATOM 3572 O O . THR B 1 32 ? -20.672 19.891 16.828 1 69.69 32 THR B O 1
ATOM 3575 N N . ARG B 1 33 ? -20.359 18.609 15.031 1 86.5 33 ARG B N 1
ATOM 3576 C CA . ARG B 1 33 ? -20.781 19.703 14.172 1 86.5 33 ARG B CA 1
ATOM 3577 C C . ARG B 1 33 ? -21.953 19.281 13.281 1 86.5 33 ARG B C 1
ATOM 3579 O O . ARG B 1 33 ? -22.016 18.141 12.828 1 86.5 33 ARG B O 1
ATOM 3586 N N . LEU B 1 34 ? -22.906 20.281 13.094 1 90.06 34 LEU B N 1
ATOM 3587 C CA . LEU B 1 34 ? -23.859 20.219 11.992 1 90.06 34 LEU B CA 1
ATOM 3588 C C . LEU B 1 34 ? -23.266 20.812 10.719 1 90.06 34 LEU B C 1
ATOM 3590 O O . LEU B 1 34 ? -22.641 21.875 10.75 1 90.06 34 LEU B O 1
ATOM 3594 N N . ARG B 1 35 ? -23.297 20.047 9.75 1 90.69 35 ARG B N 1
ATOM 3595 C CA . ARG B 1 35 ? -22.75 20.5 8.477 1 90.69 35 ARG B CA 1
ATOM 3596 C C . ARG B 1 35 ? -23.859 20.75 7.457 1 90.69 35 ARG B C 1
ATOM 3598 O O . ARG B 1 35 ? -24.688 19.875 7.199 1 90.69 35 ARG B O 1
ATOM 3605 N N . PHE B 1 36 ? -23.875 21.969 6.914 1 92.44 36 PHE B N 1
ATOM 3606 C CA . PHE B 1 36 ? -24.891 22.375 5.941 1 92.44 36 PHE B CA 1
ATOM 3607 C C . PHE B 1 36 ? -24.25 22.641 4.582 1 92.44 36 PHE B C 1
ATOM 3609 O O . PHE B 1 36 ? -23.188 23.25 4.496 1 92.44 36 PHE B O 1
ATOM 3616 N N . ILE B 1 37 ? -24.75 22.094 3.592 1 92.44 37 ILE B N 1
ATOM 3617 C CA . ILE B 1 37 ? -24.484 22.562 2.238 1 92.44 37 ILE B CA 1
ATOM 3618 C C . ILE B 1 37 ? -25.531 23.609 1.848 1 92.44 37 ILE B C 1
ATOM 3620 O O . ILE B 1 37 ? -26.703 23.266 1.6 1 92.44 37 ILE B O 1
ATOM 3624 N N . LEU B 1 38 ? -25.141 24.828 1.779 1 92.12 38 LEU B N 1
ATOM 3625 C CA . LEU B 1 38 ? -26.062 25.922 1.571 1 92.12 38 LEU B CA 1
ATOM 3626 C C . LEU B 1 38 ? -26.078 26.359 0.108 1 92.12 38 LEU B C 1
ATOM 3628 O O . LEU B 1 38 ? -25.062 26.297 -0.573 1 92.12 38 LEU B O 1
ATOM 3632 N N . LYS B 1 39 ? -27.203 26.719 -0.315 1 90.69 39 LYS B N 1
ATOM 3633 C CA . LYS B 1 39 ? -27.312 27.281 -1.661 1 90.69 39 LYS B CA 1
ATOM 3634 C C . LYS B 1 39 ? -26.594 28.625 -1.768 1 90.69 39 LYS B C 1
ATOM 3636 O O . LYS B 1 39 ? -25.938 28.906 -2.773 1 90.69 39 LYS B O 1
ATOM 3641 N N . ASP B 1 40 ? -26.75 29.422 -0.783 1 91.69 40 ASP B N 1
ATOM 3642 C CA . ASP B 1 40 ? -26.125 30.734 -0.708 1 91.69 40 ASP B CA 1
ATOM 3643 C C . ASP B 1 40 ? -25.625 31.016 0.705 1 91.69 40 ASP B C 1
ATOM 3645 O O . ASP B 1 40 ? -26.422 31.297 1.608 1 91.69 40 ASP B O 1
ATOM 3649 N N . GLU B 1 41 ? -24.344 31.078 0.844 1 90 41 GLU B N 1
ATOM 3650 C CA . GLU B 1 41 ? -23.766 31.297 2.164 1 90 41 GLU B CA 1
ATOM 3651 C C . GLU B 1 41 ? -23.891 32.75 2.588 1 90 41 GLU B C 1
ATOM 3653 O O . GLU B 1 41 ? -23.781 33.094 3.771 1 90 41 GLU B O 1
ATOM 3658 N N . GLY B 1 42 ? -24.172 33.594 1.652 1 89.81 42 GLY B N 1
ATOM 3659 C CA . GLY B 1 42 ? -24.359 35.031 1.949 1 89.81 42 GLY B CA 1
ATOM 3660 C C . GLY B 1 42 ? -25.594 35.281 2.793 1 89.81 42 GLY B C 1
ATOM 3661 O O . GLY B 1 42 ? -25.703 36.344 3.432 1 89.81 42 GLY B O 1
ATOM 3662 N N . LYS B 1 43 ? -26.469 34.344 2.859 1 92.88 43 LYS B N 1
ATOM 3663 C CA . LYS B 1 43 ? -27.719 34.5 3.586 1 92.88 43 LYS B CA 1
ATOM 3664 C C . LYS B 1 43 ? -27.562 34.125 5.055 1 92.88 43 LYS B C 1
ATOM 3666 O O . LYS B 1 43 ? -28.5 34.25 5.844 1 92.88 43 LYS B O 1
ATOM 3671 N N . VAL B 1 44 ? -26.391 33.656 5.332 1 93.06 44 VAL B N 1
ATOM 3672 C CA . VAL B 1 44 ? -26.156 33.25 6.711 1 93.06 44 VAL B CA 1
ATOM 3673 C C . VAL B 1 44 ? -26.016 34.469 7.609 1 93.06 44 VAL B C 1
ATOM 3675 O O . VAL B 1 44 ? -25.266 35.375 7.293 1 93.06 44 VAL B O 1
ATOM 3678 N N . ASN B 1 45 ? -26.797 34.5 8.664 1 92.06 45 ASN B N 1
ATOM 3679 C CA . ASN B 1 45 ? -26.656 35.5 9.703 1 92.06 45 ASN B CA 1
ATOM 3680 C C . ASN B 1 45 ? -25.766 35.031 10.844 1 92.06 45 ASN B C 1
ATOM 3682 O O . ASN B 1 45 ? -26.266 34.562 11.875 1 92.06 45 ASN B O 1
ATOM 3686 N N . GLU B 1 46 ? -24.5 35.281 10.695 1 86.38 46 GLU B N 1
ATOM 3687 C CA . GLU B 1 46 ? -23.516 34.75 11.633 1 86.38 46 GLU B CA 1
ATOM 3688 C C . GLU B 1 46 ? -23.688 35.406 13.016 1 86.38 46 GLU B C 1
ATOM 3690 O O . GLU B 1 46 ? -23.453 34.75 14.039 1 86.38 46 GLU B O 1
ATOM 3695 N N . LEU B 1 47 ? -24.062 36.656 13.039 1 81.75 47 LEU B N 1
ATOM 3696 C CA . LEU B 1 47 ? -24.281 37.312 14.312 1 81.75 47 LEU B CA 1
ATOM 3697 C C . LEU B 1 47 ? -25.391 36.656 15.117 1 81.75 47 LEU B C 1
ATOM 3699 O O . LEU B 1 47 ? -25.234 36.438 16.328 1 81.75 47 LEU B O 1
ATOM 3703 N N . ASN B 1 48 ? -26.406 36.406 14.438 1 87.44 48 ASN B N 1
ATOM 3704 C CA . ASN B 1 48 ? -27.516 35.719 15.102 1 87.44 48 ASN B CA 1
ATOM 3705 C C . ASN B 1 48 ? -27.109 34.312 15.562 1 87.44 48 ASN B C 1
ATOM 3707 O O . ASN B 1 48 ? -27.484 33.875 16.641 1 87.44 48 ASN B O 1
ATOM 3711 N N . LEU B 1 49 ? -26.359 33.656 14.742 1 88.69 49 LEU B N 1
ATOM 3712 C CA . LEU B 1 49 ? -25.922 32.281 15.047 1 88.69 49 LEU B CA 1
ATOM 3713 C C . LEU B 1 49 ? -25.109 32.25 16.344 1 88.69 49 LEU B C 1
ATOM 3715 O O . LEU B 1 49 ? -25.266 31.359 17.156 1 88.69 49 LEU B O 1
ATOM 3719 N N . LYS B 1 50 ? -24.344 33.25 16.531 1 78.69 50 LYS B N 1
ATOM 3720 C CA . LYS B 1 50 ? -23.438 33.312 17.672 1 78.69 50 LYS B CA 1
ATOM 3721 C C . LYS B 1 50 ? -24.219 33.562 18.969 1 78.69 50 LYS B C 1
ATOM 3723 O O . LYS B 1 50 ? -23.75 33.219 20.062 1 78.69 50 LYS B O 1
ATOM 3728 N N . ASN B 1 51 ? -25.406 34.031 18.828 1 80.12 51 ASN B N 1
ATOM 3729 C CA . ASN B 1 51 ? -26.188 34.375 20 1 80.12 51 ASN B CA 1
ATOM 3730 C C . ASN B 1 51 ? -27.109 33.25 20.422 1 80.12 51 ASN B C 1
ATOM 3732 O O . ASN B 1 51 ? -27.766 33.312 21.469 1 80.12 51 ASN B O 1
ATOM 3736 N N . ILE B 1 52 ? -27.016 32.281 19.625 1 86.88 52 ILE B N 1
ATOM 3737 C CA . ILE B 1 52 ? -27.828 31.109 19.969 1 86.88 52 ILE B CA 1
ATOM 3738 C C . ILE B 1 52 ? -27.094 30.266 21.016 1 86.88 52 ILE B C 1
ATOM 3740 O O . ILE B 1 52 ? -25.938 29.906 20.828 1 86.88 52 ILE B O 1
ATOM 3744 N N . GLY B 1 53 ? -27.719 29.953 21.984 1 79.56 53 GLY B N 1
ATOM 3745 C CA . GLY B 1 53 ? -27.109 29.266 23.125 1 79.56 53 GLY B CA 1
ATOM 3746 C C . GLY B 1 53 ? -26.516 27.922 22.734 1 79.56 53 GLY B C 1
ATOM 3747 O O . GLY B 1 53 ? -25.453 27.547 23.234 1 79.56 53 GLY B O 1
ATOM 3748 N N . LEU B 1 54 ? -27.094 27.266 21.828 1 81.56 54 LEU B N 1
ATOM 3749 C CA . LEU B 1 54 ? -26.703 25.922 21.438 1 81.56 54 LEU B CA 1
ATOM 3750 C C . LEU B 1 54 ? -25.438 25.953 20.578 1 81.56 54 LEU B C 1
ATOM 3752 O O . LEU B 1 54 ? -24.734 24.938 20.453 1 81.56 54 LEU B O 1
ATOM 3756 N N . VAL B 1 55 ? -25.156 27.078 20.078 1 85.81 55 VAL B N 1
ATOM 3757 C CA . VAL B 1 55 ? -24.078 27.219 19.094 1 85.81 55 VAL B CA 1
ATOM 3758 C C . VAL B 1 55 ? -22.781 27.609 19.797 1 85.81 55 VAL B C 1
ATOM 3760 O O . VAL B 1 55 ? -22.75 28.609 20.516 1 85.81 55 VAL B O 1
ATOM 3763 N N . LYS B 1 56 ? -21.781 26.844 19.547 1 73.81 56 LYS B N 1
ATOM 3764 C CA . LYS B 1 56 ? -20.484 27.109 20.141 1 73.81 56 LYS B CA 1
ATOM 3765 C C . LYS B 1 56 ? -19.547 27.797 19.156 1 73.81 56 LYS B C 1
ATOM 3767 O O . LYS B 1 56 ? -18.5 28.312 19.531 1 73.81 56 LYS B O 1
ATOM 3772 N N . GLY B 1 57 ? -19.875 27.766 17.922 1 75.69 57 GLY B N 1
ATOM 3773 C CA . GLY B 1 57 ? -19.109 28.391 16.844 1 75.69 57 GLY B CA 1
ATOM 3774 C C . GLY B 1 57 ? -19.594 27.984 15.469 1 75.69 57 GLY B C 1
ATOM 3775 O O . GLY B 1 57 ? -20.453 27.125 15.328 1 75.69 57 GLY B O 1
ATOM 3776 N N . ASN B 1 58 ? -19.25 28.781 14.508 1 81.81 58 ASN B N 1
ATOM 3777 C CA . ASN B 1 58 ? -19.578 28.438 13.125 1 81.81 58 ASN B CA 1
ATOM 3778 C C . ASN B 1 58 ? -18.438 28.812 12.172 1 81.81 58 ASN B C 1
ATOM 3780 O O . ASN B 1 58 ? -17.609 29.672 12.5 1 81.81 58 ASN B O 1
ATOM 3784 N N . PHE B 1 59 ? -18.234 28.078 11.188 1 77.81 59 PHE B N 1
ATOM 3785 C CA . PHE B 1 59 ? -17.297 28.422 10.125 1 77.81 59 PHE B CA 1
ATOM 3786 C C . PHE B 1 59 ? -17.688 27.75 8.82 1 77.81 59 PHE B C 1
ATOM 3788 O O . PHE B 1 59 ? -18.484 26.812 8.805 1 77.81 59 PHE B O 1
ATOM 3795 N N . SER B 1 60 ? -17.25 28.375 7.734 1 81.38 60 SER B N 1
ATOM 3796 C CA . SER B 1 60 ? -17.406 27.781 6.406 1 81.3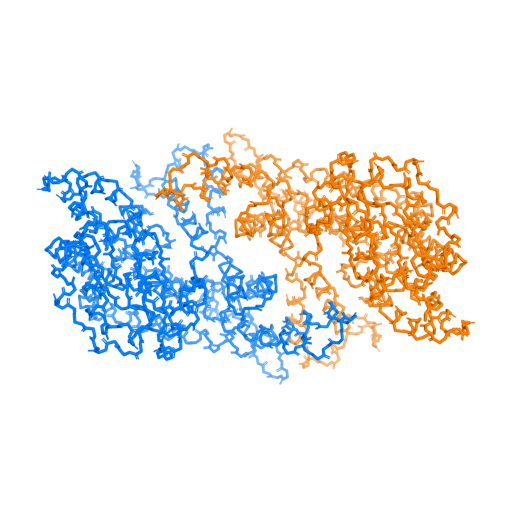8 60 SER B CA 1
ATOM 3797 C C . SER B 1 60 ? -16.094 27.156 5.93 1 81.38 60 SER B C 1
ATOM 3799 O O . SER B 1 60 ? -15.039 27.797 5.977 1 81.38 60 SER B O 1
ATOM 3801 N N . ALA B 1 61 ? -16.188 25.891 5.734 1 76.12 61 ALA B N 1
ATOM 3802 C CA . ALA B 1 61 ? -15 25.203 5.238 1 76.12 61 ALA B CA 1
ATOM 3803 C C . ALA B 1 61 ? -15.367 24.141 4.215 1 76.12 61 ALA B C 1
ATOM 3805 O O . ALA B 1 61 ? -16.344 23.391 4.402 1 76.12 61 ALA B O 1
ATOM 3806 N N . ASN B 1 62 ? -14.609 24.078 3.172 1 77 62 ASN B N 1
ATOM 3807 C CA . ASN B 1 62 ? -14.727 23.016 2.178 1 77 62 ASN B CA 1
ATOM 3808 C C . ASN B 1 62 ? -16.141 22.969 1.582 1 77 62 ASN B C 1
ATOM 3810 O O . ASN B 1 62 ? -16.719 21.891 1.436 1 77 62 ASN B O 1
ATOM 3814 N N . GLY B 1 63 ? -16.719 24.062 1.463 1 78.62 63 GLY B N 1
ATOM 3815 C CA . GLY B 1 63 ? -18.031 24.172 0.841 1 78.62 63 GLY B CA 1
ATOM 3816 C C . GLY B 1 63 ? -19.172 23.859 1.795 1 78.62 63 GLY B C 1
ATOM 3817 O O . GLY B 1 63 ? -20.328 23.766 1.381 1 78.62 63 GLY B O 1
ATOM 3818 N N . GLN B 1 64 ? -18.766 23.641 2.953 1 86.12 64 GLN B N 1
ATOM 3819 C CA . GLN B 1 64 ? -19.766 23.359 3.969 1 86.12 64 GLN B CA 1
ATOM 3820 C C . GLN B 1 64 ? -19.797 24.438 5.043 1 86.12 64 GLN B C 1
ATOM 3822 O O . GLN B 1 64 ? -18.734 24.938 5.445 1 86.12 64 GLN B O 1
ATOM 3827 N N . PHE B 1 65 ? -20.984 24.797 5.34 1 89.06 65 PHE B N 1
ATOM 3828 C CA . PHE B 1 65 ? -21.156 25.656 6.504 1 89.06 65 PHE B CA 1
ATOM 3829 C C . PHE B 1 65 ? -21.375 24.828 7.766 1 89.06 65 PHE B C 1
ATOM 3831 O O . PHE B 1 65 ? -22.328 24.047 7.84 1 89.06 65 PHE B O 1
ATOM 3838 N N . GLN B 1 66 ? -20.453 24.984 8.633 1 88.25 66 GLN B N 1
ATOM 3839 C CA . GLN B 1 66 ? -20.453 24.094 9.789 1 88.25 66 GLN B CA 1
ATOM 3840 C C . GLN B 1 66 ? -20.797 24.859 11.062 1 88.25 66 GLN B C 1
ATOM 3842 O O . GLN B 1 66 ? -20.297 25.969 11.281 1 88.25 66 GLN B O 1
ATOM 3847 N N . VAL B 1 67 ? -21.797 24.312 11.844 1 88.38 67 VAL B N 1
ATOM 3848 C CA . VAL B 1 67 ? -22.203 24.859 13.133 1 88.38 67 VAL B CA 1
ATOM 3849 C C . VAL B 1 67 ? -21.797 23.906 14.25 1 88.38 67 VAL B C 1
ATOM 3851 O O . VAL B 1 67 ? -22.234 22.75 14.281 1 88.38 67 VAL B O 1
ATOM 3854 N N . ILE B 1 68 ? -20.969 24.391 15.133 1 82.31 68 ILE B N 1
ATOM 3855 C CA . ILE B 1 68 ? -20.438 23.578 16.219 1 82.31 68 ILE B CA 1
ATOM 3856 C C . ILE B 1 68 ? -21.453 23.531 17.359 1 82.31 68 ILE B C 1
ATOM 3858 O O . ILE B 1 68 ? -21.812 24.578 17.906 1 82.31 68 ILE B O 1
ATOM 3862 N N . ILE B 1 69 ? -21.953 22.422 17.703 1 80.81 69 ILE B N 1
ATOM 3863 C CA . ILE B 1 69 ? -22.922 22.234 18.766 1 80.81 69 ILE B CA 1
ATOM 3864 C C . ILE B 1 69 ? -22.281 21.453 19.922 1 80.81 69 ILE B C 1
ATOM 3866 O O . ILE B 1 69 ? -22.391 21.859 21.078 1 80.81 69 ILE B O 1
ATOM 3870 N N . GLY B 1 70 ? -21.609 20.344 19.656 1 71.25 70 GLY B N 1
ATOM 3871 C CA . GLY B 1 70 ? -20.984 19.484 20.656 1 71.25 70 GLY B CA 1
ATOM 3872 C C . GLY B 1 70 ? -21.344 18.031 20.5 1 71.25 70 GLY B C 1
ATOM 3873 O O . GLY B 1 70 ? -22.297 17.688 19.812 1 71.25 70 GLY B O 1
ATOM 3874 N N . PRO B 1 71 ? -20.516 17.172 21.141 1 66.12 71 PRO B N 1
ATOM 3875 C CA . PRO B 1 71 ? -20.734 15.734 21 1 66.12 71 PRO B CA 1
ATOM 3876 C C . PRO B 1 71 ? -22.047 15.273 21.656 1 66.12 71 PRO B C 1
ATOM 3878 O O . PRO B 1 71 ? -22.406 15.773 22.719 1 66.12 71 PRO B O 1
ATOM 3881 N N . GLY B 1 72 ? -22.781 14.352 21.062 1 69.75 72 GLY B N 1
ATOM 3882 C CA . GLY B 1 72 ? -24.047 13.836 21.547 1 69.75 72 GLY B CA 1
ATOM 3883 C C . GLY B 1 72 ? -25.219 14.719 21.172 1 69.75 72 GLY B C 1
ATOM 3884 O O . GLY B 1 72 ? -26.203 14.242 20.594 1 69.75 72 GLY B O 1
ATOM 3885 N N . THR B 1 73 ? -25 15.953 21.453 1 79.88 73 THR B N 1
ATOM 3886 C CA . THR B 1 73 ? -26.062 16.906 21.188 1 79.88 73 THR B CA 1
ATOM 3887 C C . THR B 1 73 ? -26.281 17.078 19.688 1 79.88 73 THR B C 1
ATOM 3889 O O . THR B 1 73 ? -27.406 17.312 19.234 1 79.88 73 THR B O 1
ATOM 3892 N N . VAL B 1 74 ? -25.219 16.828 18.984 1 87.12 74 VAL B N 1
ATOM 3893 C CA . VAL B 1 74 ? -25.297 17.062 17.547 1 87.12 74 VAL B CA 1
ATOM 3894 C C . VAL B 1 74 ? -26.172 15.992 16.891 1 87.12 74 VAL B C 1
ATOM 3896 O O . VAL B 1 74 ? -26.906 16.281 15.953 1 87.12 74 VAL B O 1
ATOM 3899 N N . ASP B 1 75 ? -26.141 14.805 17.375 1 82.06 75 ASP B N 1
ATOM 3900 C CA . ASP B 1 75 ? -26.969 13.734 16.844 1 82.06 75 ASP B CA 1
ATOM 3901 C C . ASP B 1 75 ? -28.453 14.055 16.984 1 82.06 75 ASP B C 1
ATOM 3903 O O . ASP B 1 75 ? -29.234 13.867 16.031 1 82.06 75 ASP B O 1
ATOM 3907 N N . ARG B 1 76 ? -28.797 14.484 18.141 1 86.31 76 ARG B N 1
ATOM 3908 C CA . ARG B 1 76 ? -30.188 14.867 18.406 1 86.31 76 ARG B CA 1
ATOM 3909 C C . ARG B 1 76 ? -30.609 16.047 17.547 1 86.31 76 ARG B C 1
ATOM 3911 O O . ARG B 1 76 ? -31.766 16.141 17.125 1 86.31 76 ARG B O 1
ATOM 3918 N N . ALA B 1 77 ? -29.641 16.922 17.438 1 89.88 77 ALA B N 1
ATOM 3919 C CA . ALA B 1 77 ? -29.922 18.109 16.641 1 89.88 77 ALA B CA 1
ATOM 3920 C C . ALA B 1 77 ? -30.188 17.75 15.188 1 89.88 77 ALA B C 1
ATOM 3922 O O . ALA B 1 77 ? -31.141 18.25 14.578 1 89.88 77 ALA B O 1
ATOM 3923 N N . TYR B 1 78 ? -29.312 16.953 14.664 1 91.56 78 TYR B N 1
ATOM 3924 C CA . TYR B 1 78 ? -29.438 16.5 13.281 1 91.56 78 TYR B CA 1
ATOM 3925 C C . TYR B 1 78 ? -30.766 15.797 13.055 1 91.56 78 TYR B C 1
ATOM 3927 O O . TYR B 1 78 ? -31.469 16.094 12.086 1 91.56 78 TYR B O 1
ATOM 3935 N N . ASP B 1 79 ? -31.141 14.93 13.898 1 88.12 79 ASP B N 1
ATOM 3936 C CA . ASP B 1 79 ? -32.406 14.188 13.789 1 88.12 79 ASP B CA 1
ATOM 3937 C C . ASP B 1 79 ? -33.594 15.125 13.836 1 88.12 79 ASP B C 1
ATOM 3939 O O . ASP B 1 79 ? -34.562 14.953 13.07 1 88.12 79 ASP B O 1
ATOM 394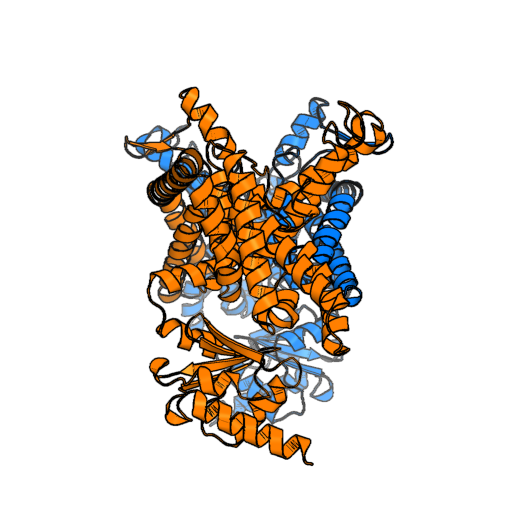3 N N . TYR B 1 80 ? -33.562 15.961 14.75 1 89.5 80 TYR B N 1
ATOM 3944 C CA . TYR B 1 80 ? -34.656 16.922 14.875 1 89.5 80 TYR B CA 1
ATOM 3945 C C . TYR B 1 80 ? -34.75 17.781 13.625 1 89.5 80 TYR B C 1
ATOM 3947 O O . TYR B 1 80 ? -35.875 18.016 13.125 1 89.5 80 TYR B O 1
ATOM 3955 N N . LEU B 1 81 ? -33.656 18.25 13.156 1 90.62 81 LEU B N 1
ATOM 3956 C CA . LEU B 1 81 ? -33.656 19.094 11.969 1 90.62 81 LEU B CA 1
ATOM 3957 C C . LEU B 1 81 ? -34.281 18.375 10.781 1 90.62 81 LEU B C 1
ATOM 3959 O O . LEU B 1 81 ? -35.062 18.969 10.039 1 90.62 81 LEU B O 1
ATOM 3963 N N . LEU B 1 82 ? -33.938 17.156 10.633 1 90.06 82 LEU B N 1
ATOM 3964 C CA . LEU B 1 82 ? -34.469 16.375 9.523 1 90.06 82 LEU B CA 1
ATOM 3965 C C . LEU B 1 82 ? -35.969 16.125 9.711 1 90.06 82 LEU B C 1
ATOM 3967 O O . LEU B 1 82 ? -36.719 16 8.734 1 90.06 82 LEU B O 1
ATOM 3971 N N . SER B 1 83 ? -36.344 16.047 10.914 1 89.31 83 SER B N 1
ATOM 3972 C CA . SER B 1 83 ? -37.75 15.742 11.211 1 89.31 83 SER B CA 1
ATOM 3973 C C . SER B 1 83 ? -38.656 16.953 10.945 1 89.31 83 SER B C 1
ATOM 3975 O O . SER B 1 83 ? -39.812 16.797 10.625 1 89.31 83 SER B O 1
ATOM 3977 N N . ILE B 1 84 ? -38.125 18.109 11.117 1 89.62 84 ILE B N 1
ATOM 3978 C CA . ILE B 1 84 ? -38.969 19.297 11.031 1 89.62 84 ILE B CA 1
ATOM 3979 C C . ILE B 1 84 ? -38.812 19.938 9.664 1 89.62 84 ILE B C 1
ATOM 3981 O O . ILE B 1 84 ? -39.469 20.938 9.359 1 89.62 84 ILE B O 1
ATOM 3985 N N . THR B 1 85 ? -37.906 19.438 8.93 1 90.5 85 THR B N 1
ATOM 3986 C CA . THR B 1 85 ? -37.625 20.031 7.625 1 90.5 85 THR B CA 1
ATOM 3987 C C . THR B 1 85 ? -37.656 18.969 6.531 1 90.5 85 THR B C 1
ATOM 3989 O O . THR B 1 85 ? -37.75 17.781 6.824 1 90.5 85 THR B O 1
ATOM 3992 N N . ASN B 1 86 ? -37.594 19.453 5.273 1 86.69 86 ASN B N 1
ATOM 3993 C CA . ASN B 1 86 ? -37.5 18.562 4.125 1 86.69 86 ASN B CA 1
ATOM 3994 C C . ASN B 1 86 ? -36.094 18.453 3.596 1 86.69 86 ASN B C 1
ATOM 3996 O O . ASN B 1 86 ? -35.875 18.094 2.438 1 86.69 86 ASN B O 1
ATOM 4000 N N . ILE B 1 87 ? -35.219 18.891 4.375 1 87.5 87 ILE B N 1
ATOM 4001 C CA . ILE B 1 87 ? -33.812 18.812 3.986 1 87.5 87 ILE B CA 1
ATOM 4002 C C . ILE B 1 87 ? -33.375 17.359 3.83 1 87.5 87 ILE B C 1
ATOM 4004 O O . ILE B 1 87 ? -33.781 16.5 4.629 1 87.5 87 ILE B O 1
ATOM 4008 N N . LYS B 1 88 ? -32.688 17.062 2.771 1 81.62 88 LYS B N 1
ATOM 4009 C CA . LYS B 1 88 ? -32.188 15.703 2.521 1 81.62 88 LYS B CA 1
ATOM 4010 C C . LYS B 1 88 ? -31 15.375 3.42 1 81.62 88 LYS B C 1
ATOM 4012 O O . LYS B 1 88 ? -29.969 16.047 3.371 1 81.62 88 LYS B O 1
ATOM 4017 N N . GLY B 1 89 ? -31.234 14.531 4.312 1 84 89 GLY B N 1
ATOM 4018 C CA . GLY B 1 89 ? -30.109 13.984 5.066 1 84 89 GLY B CA 1
ATOM 4019 C C . GLY B 1 89 ? -29.266 13.023 4.258 1 84 89 GLY B C 1
ATOM 4020 O O . GLY B 1 89 ? -29.797 12.148 3.564 1 84 89 GLY B O 1
ATOM 4021 N N . VAL B 1 90 ? -28.062 13.328 4.152 1 79.5 90 VAL B N 1
ATOM 4022 C CA . VAL B 1 90 ? -27.203 12.492 3.314 1 79.5 90 VAL B CA 1
ATOM 4023 C C . VAL B 1 90 ? -26.031 11.969 4.137 1 79.5 90 VAL B C 1
ATOM 4025 O O . VAL B 1 90 ? -25.797 12.43 5.258 1 79.5 90 VAL B O 1
ATOM 4028 N N . SER B 1 91 ? -25.453 10.883 3.584 1 74.62 91 SER B N 1
ATOM 4029 C CA . SER B 1 91 ? -24.234 10.383 4.207 1 74.62 91 SER B CA 1
ATOM 4030 C C . SER B 1 91 ? -23.109 11.406 4.129 1 74.62 91 SER B C 1
ATOM 4032 O O . SER B 1 91 ? -23.203 12.375 3.369 1 74.62 91 SER B O 1
ATOM 4034 N N . LYS B 1 92 ? -22.172 11.328 4.945 1 73.38 92 LYS B N 1
ATOM 4035 C CA . LYS B 1 92 ? -21 12.195 4.949 1 73.38 92 LYS B CA 1
ATOM 4036 C C . LYS B 1 92 ? -20.344 12.242 3.576 1 73.38 92 LYS B C 1
ATOM 4038 O O . LYS B 1 92 ? -19.922 13.305 3.113 1 73.38 92 LYS B O 1
ATOM 4043 N N . SER B 1 93 ? -20.297 11.094 2.957 1 73.38 93 SER B N 1
ATOM 4044 C CA . SER B 1 93 ? -19.641 10.992 1.656 1 73.38 93 SER B CA 1
ATOM 4045 C C . SER B 1 93 ? -20.406 11.773 0.593 1 73.38 93 SER B C 1
ATOM 4047 O O . SER B 1 93 ? -19.812 12.492 -0.208 1 73.38 93 SER B O 1
ATOM 4049 N N . GLU B 1 94 ? -21.672 11.656 0.632 1 75.25 94 GLU B N 1
ATOM 4050 C CA . GLU B 1 94 ? -22.516 12.375 -0.318 1 75.25 94 GLU B CA 1
ATOM 4051 C C . GLU B 1 94 ? -22.422 13.883 -0.098 1 75.25 94 GLU B C 1
ATOM 4053 O O . GLU B 1 94 ? -22.406 14.656 -1.058 1 75.25 94 GLU B O 1
ATOM 4058 N N . ALA B 1 95 ? -22.453 14.281 1.191 1 77.81 95 ALA B N 1
ATOM 4059 C CA . ALA B 1 95 ? -22.344 15.703 1.516 1 77.81 95 ALA B CA 1
ATOM 4060 C C . ALA B 1 95 ? -21.016 16.266 1.02 1 77.81 95 ALA B C 1
ATOM 4062 O O . ALA B 1 95 ? -20.969 17.391 0.504 1 77.81 95 ALA B O 1
ATOM 4063 N N . LYS B 1 96 ? -20.031 15.523 1.14 1 76.81 96 LYS B N 1
ATOM 4064 C CA . LYS B 1 96 ? -18.703 15.953 0.696 1 76.81 96 LYS B CA 1
ATOM 4065 C C . LYS B 1 96 ? -18.672 16.141 -0.817 1 76.81 96 LYS B C 1
ATOM 4067 O O . LYS B 1 96 ? -18.062 17.094 -1.313 1 76.81 96 LYS B O 1
ATOM 4072 N N . ASP B 1 97 ? -19.266 15.281 -1.445 1 77.69 97 ASP B N 1
ATOM 4073 C CA . ASP B 1 97 ? -19.297 15.352 -2.902 1 77.69 97 ASP B CA 1
ATOM 4074 C C . ASP B 1 97 ? -20.047 16.594 -3.371 1 77.69 97 ASP B C 1
ATOM 4076 O O . ASP B 1 97 ? -19.625 17.266 -4.316 1 77.69 97 ASP B O 1
ATOM 4080 N N . GLU B 1 98 ? -21.125 16.891 -2.734 1 78.19 98 GLU B N 1
ATOM 4081 C CA . GLU B 1 98 ? -21.906 18.062 -3.1 1 78.19 98 GLU B CA 1
ATOM 4082 C C . GLU B 1 98 ? -21.188 19.344 -2.732 1 78.19 98 GLU B C 1
ATOM 4084 O O . GLU B 1 98 ? -21.266 20.344 -3.459 1 78.19 98 GLU B O 1
ATOM 4089 N N . ALA B 1 99 ? -20.531 19.344 -1.632 1 79.81 99 ALA B N 1
ATOM 4090 C CA . ALA B 1 99 ? -19.781 20.516 -1.174 1 79.81 99 ALA B CA 1
ATOM 4091 C C . ALA B 1 99 ? -18.594 20.812 -2.102 1 79.81 99 ALA B C 1
ATOM 4093 O O . ALA B 1 99 ? -18.25 21.969 -2.328 1 79.81 99 ALA B O 1
ATOM 4094 N N . ALA B 1 100 ? -18.094 19.812 -2.572 1 77.25 100 ALA B N 1
ATOM 4095 C CA . ALA B 1 100 ? -16.922 19.938 -3.445 1 77.25 100 ALA B CA 1
ATOM 4096 C C . ALA B 1 100 ? -17.266 20.734 -4.703 1 77.25 100 ALA B C 1
ATOM 4098 O O . ALA B 1 100 ? -16.422 21.422 -5.266 1 77.25 100 ALA B O 1
ATOM 4099 N N . LYS B 1 101 ? -18.484 20.75 -5.078 1 77.44 101 LYS B N 1
ATOM 4100 C CA . LYS B 1 101 ? -18.938 21.438 -6.285 1 77.44 101 LYS B CA 1
ATOM 4101 C C . LYS B 1 101 ? -18.891 22.953 -6.109 1 77.44 101 LYS B C 1
ATOM 4103 O O . LYS B 1 101 ? -18.859 23.703 -7.094 1 77.44 101 LYS B O 1
ATOM 4108 N N . LYS B 1 102 ? -18.734 23.375 -4.938 1 78.88 102 LYS B N 1
ATOM 4109 C CA . LYS B 1 102 ? -18.781 24.812 -4.656 1 78.88 102 LYS B CA 1
ATOM 4110 C C . LYS B 1 102 ? -17.375 25.375 -4.469 1 78.88 102 LYS B C 1
ATOM 4112 O O . LYS B 1 102 ? -17.219 26.594 -4.32 1 78.88 102 LYS B O 1
ATOM 4117 N N . LEU B 1 103 ? -16.438 24.562 -4.527 1 80.81 103 LEU B N 1
ATOM 4118 C CA . LEU B 1 103 ? -15.078 25 -4.273 1 80.81 103 LEU B CA 1
ATOM 4119 C C . LEU B 1 103 ? -14.414 25.5 -5.555 1 80.81 103 LEU B C 1
ATOM 4121 O O . LEU B 1 103 ? -14.695 24.984 -6.641 1 80.81 103 LEU B O 1
ATOM 4125 N N . ASN B 1 104 ? -13.586 26.641 -5.438 1 82.06 104 ASN B N 1
ATOM 4126 C CA . ASN B 1 104 ? -12.758 27.031 -6.57 1 82.06 104 ASN B CA 1
ATOM 4127 C C . ASN B 1 104 ? -11.633 26.031 -6.82 1 82.06 104 ASN B C 1
ATOM 4129 O O . ASN B 1 104 ? -11.398 25.141 -6.008 1 82.06 104 ASN B O 1
ATOM 4133 N N . PRO B 1 105 ? -11 26.094 -7.914 1 84.19 105 PRO B N 1
ATOM 4134 C CA . PRO B 1 105 ? -10.008 25.078 -8.281 1 84.19 105 PRO B CA 1
ATOM 4135 C C . PRO B 1 105 ? -8.859 24.984 -7.285 1 84.19 105 PRO B C 1
ATOM 4137 O O . PRO B 1 105 ? -8.359 23.891 -7.012 1 84.19 105 PRO B O 1
ATOM 4140 N N . ILE B 1 106 ? -8.43 26.016 -6.773 1 83.19 106 ILE B N 1
ATOM 4141 C CA . ILE B 1 106 ? -7.328 26.016 -5.812 1 83.19 106 ILE B CA 1
ATOM 4142 C C . ILE B 1 106 ? -7.777 25.344 -4.516 1 83.19 106 ILE B C 1
ATOM 4144 O O . ILE B 1 106 ? -7.055 24.531 -3.945 1 83.19 106 ILE B O 1
ATOM 4148 N N . GLN B 1 107 ? -9.008 25.734 -4.039 1 78.94 107 GLN B N 1
ATOM 4149 C CA . GLN B 1 107 ? -9.562 25.125 -2.828 1 78.94 107 GLN B CA 1
ATOM 4150 C C . GLN B 1 107 ? -9.75 23.625 -3 1 78.94 107 GLN B C 1
ATOM 4152 O O . GLN B 1 107 ? -9.523 22.844 -2.064 1 78.94 107 GLN B O 1
ATOM 4157 N N . LEU B 1 108 ? -10.109 23.312 -4.176 1 83.12 108 LEU B N 1
ATOM 4158 C CA . LEU B 1 108 ? -10.312 21.891 -4.465 1 83.12 108 LEU B CA 1
ATOM 4159 C C . LEU B 1 108 ? -8.992 21.141 -4.434 1 83.12 108 LEU B C 1
ATOM 4161 O O . LEU B 1 108 ? -8.93 20.016 -3.93 1 83.12 108 LEU B O 1
ATOM 4165 N N . ALA B 1 109 ? -7.977 21.703 -4.965 1 85.44 109 ALA B N 1
ATOM 4166 C CA . ALA B 1 109 ? -6.652 21.078 -4.949 1 85.44 109 ALA B CA 1
ATOM 4167 C C . ALA B 1 109 ? -6.152 20.891 -3.521 1 85.44 109 ALA B C 1
ATOM 4169 O O . ALA B 1 109 ? -5.602 19.844 -3.184 1 85.44 109 ALA B O 1
ATOM 4170 N N . ILE B 1 110 ? -6.387 21.859 -2.773 1 82.88 110 ILE B N 1
ATOM 4171 C CA . ILE B 1 110 ? -5.945 21.812 -1.383 1 82.88 110 ILE B CA 1
ATOM 4172 C C . ILE B 1 110 ? -6.707 20.734 -0.63 1 82.88 110 ILE B C 1
ATOM 4174 O O . ILE B 1 110 ? -6.121 19.969 0.149 1 82.88 110 ILE B O 1
ATOM 4178 N N . LYS B 1 111 ? -7.984 20.656 -0.837 1 81.69 111 LYS B N 1
ATOM 4179 C CA . LYS B 1 111 ? -8.805 19.641 -0.202 1 81.69 111 LYS B CA 1
ATOM 4180 C C . LYS B 1 111 ? -8.344 18.234 -0.612 1 81.69 111 LYS B C 1
ATOM 4182 O O . LYS B 1 111 ? -8.281 17.328 0.22 1 81.69 111 LYS B O 1
ATOM 4187 N N . THR B 1 112 ? -8.07 18.094 -1.844 1 86.88 112 THR B N 1
ATOM 4188 C CA . THR B 1 112 ? -7.605 16.812 -2.359 1 86.88 112 THR B CA 1
ATOM 4189 C C . THR B 1 112 ? -6.305 16.406 -1.675 1 86.88 112 THR B C 1
ATOM 4191 O O . THR B 1 112 ? -6.148 15.242 -1.282 1 86.88 112 THR B O 1
ATOM 4194 N N . LEU B 1 113 ? -5.48 17.312 -1.55 1 87.19 113 LEU B N 1
ATOM 4195 C CA . LEU B 1 113 ? -4.211 17.047 -0.884 1 87.19 113 LEU B CA 1
ATOM 4196 C C . LEU B 1 113 ? -4.434 16.625 0.562 1 87.19 113 LEU B C 1
ATOM 4198 O O . LEU B 1 113 ? -3.803 15.672 1.039 1 87.19 113 LEU B O 1
ATOM 4202 N N . SER B 1 114 ? -5.309 17.281 1.197 1 83.31 114 SER B N 1
ATOM 4203 C CA . SER B 1 114 ? -5.621 16.953 2.582 1 83.31 114 SER B CA 1
ATOM 4204 C C . SER B 1 114 ? -6.211 15.547 2.689 1 83.31 114 SER B C 1
ATOM 4206 O O . SER B 1 114 ? -5.84 14.781 3.582 1 83.31 114 SER B O 1
ATOM 4208 N N . ASP B 1 115 ? -7.086 15.266 1.791 1 86 115 ASP B N 1
ATOM 4209 C CA . ASP B 1 115 ? -7.75 13.969 1.788 1 86 115 ASP B CA 1
ATOM 4210 C C . ASP B 1 115 ? -6.746 12.836 1.552 1 86 115 ASP B C 1
ATOM 4212 O O . ASP B 1 115 ? -6.938 11.719 2.035 1 86 115 ASP B O 1
ATOM 4216 N N . ILE B 1 116 ? -5.703 13.133 0.871 1 92.5 116 ILE B N 1
ATOM 4217 C CA . ILE B 1 116 ? -4.691 12.133 0.54 1 92.5 116 ILE B CA 1
ATOM 4218 C C . ILE B 1 116 ? -3.76 11.93 1.731 1 92.5 116 ILE B C 1
ATOM 4220 O O . ILE B 1 116 ? -3.314 10.812 1.995 1 92.5 116 ILE B O 1
ATOM 4224 N N . PHE B 1 117 ? -3.551 12.922 2.525 1 88.25 117 PHE B N 1
ATOM 4225 C CA . PHE B 1 117 ? -2.533 12.852 3.568 1 88.25 117 PHE B CA 1
ATOM 4226 C C . PHE B 1 117 ? -3.135 12.352 4.879 1 88.25 117 PHE B C 1
ATOM 4228 O O . PHE B 1 117 ? -2.432 11.773 5.711 1 88.25 117 PHE B O 1
ATOM 4235 N N . ILE B 1 118 ? -4.367 12.531 5.086 1 86.38 118 ILE B N 1
ATOM 4236 C CA . ILE B 1 118 ? -5.008 12.164 6.344 1 86.38 118 ILE B CA 1
ATOM 4237 C C . ILE B 1 118 ? -4.805 10.672 6.609 1 86.38 118 ILE B C 1
ATOM 4239 O O . ILE B 1 118 ? -4.383 10.281 7.703 1 86.38 118 ILE B O 1
ATOM 4243 N N . PRO B 1 119 ? -4.996 9.859 5.578 1 89.94 119 PRO B N 1
ATOM 4244 C CA . PRO B 1 119 ? -4.852 8.43 5.836 1 89.94 119 PRO B CA 1
ATOM 4245 C C . PRO B 1 119 ? -3.404 8.016 6.109 1 89.94 119 PRO B C 1
ATOM 4247 O O . PRO B 1 119 ? -3.156 6.953 6.68 1 89.94 119 PRO B O 1
ATOM 4250 N N . ILE B 1 120 ? -2.441 8.805 5.727 1 93.75 120 ILE B N 1
ATOM 4251 C CA . ILE B 1 120 ? -1.05 8.383 5.867 1 93.75 120 ILE B CA 1
ATOM 4252 C C . ILE B 1 120 ? -0.439 9.039 7.105 1 93.75 120 ILE B C 1
ATOM 4254 O O . ILE B 1 120 ? 0.712 8.766 7.453 1 93.75 120 ILE B O 1
ATOM 4258 N N . LEU B 1 121 ? -1.211 9.867 7.863 1 88.25 121 LEU B N 1
ATOM 4259 C CA . LEU B 1 121 ? -0.737 10.602 9.031 1 88.25 121 LEU B CA 1
ATOM 4260 C C . LEU B 1 121 ? -0.179 9.656 10.086 1 88.25 121 LEU B C 1
ATOM 4262 O O . LEU B 1 121 ? 0.867 9.922 10.68 1 88.25 121 LEU B O 1
ATOM 4266 N N . PRO B 1 122 ? -0.833 8.477 10.328 1 90.31 122 PRO B N 1
ATOM 4267 C CA . PRO B 1 122 ? -0.285 7.586 11.344 1 90.31 122 PRO B CA 1
ATOM 4268 C C . PRO B 1 122 ? 1.143 7.141 11.039 1 90.31 122 PRO B C 1
ATOM 4270 O O . PRO B 1 122 ? 1.963 7.008 11.945 1 90.31 122 PRO B O 1
ATOM 4273 N N . ALA B 1 123 ? 1.424 6.93 9.797 1 94.19 123 ALA B N 1
ATOM 4274 C CA . ALA B 1 123 ? 2.771 6.531 9.406 1 94.19 123 ALA B CA 1
ATOM 4275 C C . ALA B 1 123 ? 3.764 7.672 9.609 1 94.19 123 ALA B C 1
ATOM 4277 O O . ALA B 1 123 ? 4.895 7.453 10.047 1 94.19 123 ALA B O 1
ATOM 4278 N N . ILE B 1 124 ? 3.33 8.898 9.289 1 89.12 124 ILE B N 1
ATOM 4279 C CA . ILE B 1 124 ? 4.184 10.078 9.398 1 89.12 124 ILE B CA 1
ATOM 4280 C C . ILE B 1 124 ? 4.457 10.375 10.875 1 89.12 124 ILE B C 1
ATOM 4282 O O . ILE B 1 124 ? 5.602 10.609 11.258 1 89.12 124 ILE B O 1
ATOM 4286 N N . VAL B 1 125 ? 3.428 10.336 11.672 1 87.38 125 VAL B N 1
ATOM 4287 C CA . VAL B 1 125 ? 3.549 10.57 13.102 1 87.38 125 VAL B CA 1
ATOM 4288 C C . VAL B 1 125 ? 4.469 9.523 13.727 1 87.38 125 VAL B C 1
ATOM 4290 O O . VAL B 1 125 ? 5.316 9.852 14.562 1 87.38 125 VAL B O 1
ATOM 4293 N N . THR B 1 126 ? 4.297 8.289 13.32 1 92.69 126 THR B N 1
ATOM 4294 C CA . THR B 1 126 ? 5.148 7.207 13.812 1 92.69 126 THR B CA 1
ATOM 4295 C C . THR B 1 126 ? 6.613 7.477 13.477 1 92.69 126 THR B C 1
ATOM 4297 O O . THR B 1 126 ? 7.484 7.355 14.336 1 92.69 126 THR B O 1
ATOM 4300 N N . ALA B 1 127 ? 6.871 7.844 12.242 1 92.56 127 ALA B N 1
ATOM 4301 C CA . ALA B 1 127 ? 8.234 8.133 11.805 1 92.56 127 ALA B CA 1
ATOM 4302 C C . ALA B 1 127 ? 8.844 9.266 12.625 1 92.56 127 ALA B C 1
ATOM 4304 O O . ALA B 1 127 ? 9.977 9.164 13.094 1 92.56 127 ALA B O 1
ATOM 4305 N N . GLY B 1 128 ? 8.094 10.297 12.836 1 86.56 128 GLY B N 1
ATOM 4306 C CA . GLY B 1 128 ? 8.578 11.438 13.602 1 86.56 128 GLY B CA 1
ATOM 4307 C C . GLY B 1 128 ? 8.883 11.094 15.047 1 86.56 128 GLY B C 1
ATOM 4308 O O . GLY B 1 128 ? 9.922 11.492 15.578 1 86.56 128 GLY B O 1
ATOM 4309 N N . LEU B 1 129 ? 8 10.391 15.672 1 88.62 129 LEU B N 1
ATOM 4310 C CA . LEU B 1 129 ? 8.172 10.031 17.078 1 88.62 129 LEU B CA 1
ATOM 4311 C C . LEU B 1 129 ? 9.367 9.102 17.266 1 88.62 129 LEU B C 1
ATOM 4313 O O . LEU B 1 129 ? 10.156 9.281 18.188 1 88.62 129 LEU B O 1
ATOM 4317 N N . LEU B 1 130 ? 9.461 8.133 16.406 1 92.44 130 LEU B N 1
ATOM 4318 C CA . LEU B 1 130 ? 10.547 7.16 16.547 1 92.44 130 LEU B CA 1
ATOM 4319 C C . LEU B 1 130 ? 11.883 7.781 16.156 1 92.44 130 LEU B C 1
ATOM 4321 O O . LEU B 1 130 ? 12.922 7.414 16.719 1 92.44 130 LEU B O 1
ATOM 4325 N N . LEU B 1 131 ? 11.883 8.672 15.219 1 88.81 131 LEU B N 1
ATOM 4326 C CA . LEU B 1 131 ? 13.109 9.414 14.945 1 88.81 131 LEU B CA 1
ATOM 4327 C C . LEU B 1 131 ? 13.523 10.242 16.156 1 88.81 131 LEU B C 1
ATOM 4329 O O . LEU B 1 131 ? 14.719 10.406 16.422 1 88.81 131 LEU B O 1
ATOM 4333 N N . GLY B 1 132 ? 12.5 10.859 16.812 1 85.75 132 GLY B N 1
ATOM 4334 C CA . GLY B 1 132 ? 12.781 11.516 18.078 1 85.75 132 GLY B CA 1
ATOM 4335 C C . GLY B 1 132 ? 13.422 10.594 19.094 1 85.75 132 GLY B C 1
ATOM 4336 O O . GLY B 1 132 ? 14.383 10.977 19.766 1 85.75 132 GLY B O 1
ATOM 4337 N N . LEU B 1 133 ? 12.891 9.422 19.203 1 89.81 133 LEU B N 1
ATOM 4338 C CA . LEU B 1 133 ? 13.461 8.422 20.094 1 89.81 133 LEU B CA 1
ATOM 4339 C C . LEU B 1 133 ? 14.898 8.102 19.703 1 89.81 133 LEU B C 1
ATOM 4341 O O . LEU B 1 133 ? 15.781 7.988 20.562 1 89.81 133 LEU B O 1
ATOM 4345 N N . ASN B 1 134 ? 15.109 7.914 18.438 1 90.5 134 ASN B N 1
ATOM 4346 C CA . ASN B 1 134 ? 16.469 7.66 17.953 1 90.5 134 ASN B CA 1
ATOM 4347 C C . ASN B 1 134 ? 17.406 8.82 18.281 1 90.5 134 ASN B C 1
ATOM 4349 O O . ASN B 1 134 ? 18.562 8.602 18.625 1 90.5 134 ASN B O 1
ATOM 4353 N N . ASN B 1 135 ? 16.906 10 18.188 1 85.75 135 ASN B N 1
ATOM 4354 C CA . ASN B 1 135 ? 17.719 11.172 18.5 1 85.75 135 ASN B CA 1
ATOM 4355 C C . ASN B 1 135 ? 18.109 11.203 19.984 1 85.75 135 ASN B C 1
ATOM 4357 O O . ASN B 1 135 ? 19.203 11.625 20.328 1 85.75 135 ASN B O 1
ATOM 4361 N N . ILE B 1 136 ? 17.203 10.812 20.812 1 88.62 136 ILE B N 1
ATOM 4362 C CA . ILE B 1 136 ? 17.484 10.742 22.25 1 88.62 136 ILE B CA 1
ATOM 4363 C C . ILE B 1 136 ? 18.594 9.727 22.5 1 88.62 136 ILE B C 1
ATOM 4365 O O . ILE B 1 136 ? 19.469 9.961 23.344 1 88.62 136 ILE B O 1
ATOM 4369 N N . LEU B 1 137 ? 18.609 8.703 21.766 1 91 137 LEU B N 1
ATOM 4370 C CA . LEU B 1 137 ? 19.562 7.621 21.969 1 91 137 LEU B CA 1
ATOM 4371 C C . LEU B 1 137 ? 20.906 7.934 21.312 1 91 137 LEU B C 1
ATOM 4373 O O . LEU B 1 137 ? 21.953 7.707 21.906 1 91 137 LEU B O 1
ATOM 4377 N N . ALA B 1 138 ? 20.922 8.492 20.125 1 90 138 ALA B N 1
ATOM 4378 C CA . ALA B 1 138 ? 22.125 8.602 19.312 1 90 138 ALA B CA 1
ATOM 4379 C C . ALA B 1 138 ? 22.594 10.047 19.203 1 90 138 ALA B C 1
ATOM 4381 O O . ALA B 1 138 ? 23.703 10.312 18.766 1 90 138 ALA B O 1
ATOM 4382 N N . GLY B 1 139 ? 21.703 10.969 19.609 1 86.62 139 GLY B N 1
ATOM 4383 C CA . GLY B 1 139 ? 22.078 12.375 19.547 1 86.62 139 GLY B CA 1
ATOM 4384 C C . GLY B 1 139 ? 23.109 12.766 20.578 1 86.62 139 GLY B C 1
ATOM 4385 O O . GLY B 1 139 ? 23.047 12.297 21.719 1 86.62 139 GLY B O 1
ATOM 4386 N N . GLN B 1 140 ? 23.969 13.57 20.172 1 86.75 140 GLN B N 1
ATOM 4387 C CA . GLN B 1 140 ? 25 14.023 21.078 1 86.75 140 GLN B CA 1
ATOM 4388 C C . GLN B 1 140 ? 24.547 15.25 21.875 1 86.75 140 GLN B C 1
ATOM 4390 O O . GLN B 1 140 ? 23.781 16.078 21.359 1 86.75 140 GLN B O 1
ATOM 4395 N N . GLY B 1 141 ? 24.922 15.383 23.109 1 81.62 141 GLY B N 1
ATOM 4396 C CA . GLY B 1 141 ? 24.75 16.609 23.875 1 81.62 141 GLY B CA 1
ATOM 4397 C C . GLY B 1 141 ? 23.391 16.703 24.547 1 81.62 141 GLY B C 1
ATOM 4398 O O . GLY B 1 141 ? 22.984 17.781 24.984 1 81.62 141 GLY B O 1
ATOM 4399 N N . ILE B 1 142 ? 22.641 15.617 24.562 1 81.94 142 ILE B N 1
ATOM 4400 C CA . ILE B 1 142 ? 21.312 15.664 25.141 1 81.94 142 ILE B CA 1
ATOM 4401 C C . ILE B 1 142 ? 21.391 15.398 26.641 1 81.94 142 ILE B C 1
ATOM 4403 O O . ILE B 1 142 ? 20.875 16.172 27.453 1 81.94 142 ILE B O 1
ATOM 4407 N N . PHE B 1 143 ? 22.094 14.289 26.953 1 85.62 143 PHE B N 1
ATOM 4408 C CA . PHE B 1 143 ? 22.219 13.922 28.359 1 85.62 143 PHE B CA 1
ATOM 4409 C C . PHE B 1 143 ? 23.641 14.125 28.859 1 85.62 143 PHE B C 1
ATOM 4411 O O . PHE B 1 143 ? 23.875 14.32 30.047 1 85.62 143 PHE B O 1
ATOM 4418 N N . TYR B 1 144 ? 24.562 13.914 27.953 1 87.12 144 TYR B N 1
ATOM 4419 C CA . TYR B 1 144 ? 25.984 14.023 28.266 1 87.12 144 TYR B CA 1
ATOM 4420 C C . TYR B 1 144 ? 26.672 15.016 27.328 1 87.12 144 TYR B C 1
ATOM 4422 O O . TYR B 1 144 ? 26.328 15.102 26.141 1 87.12 144 TYR B O 1
ATOM 4430 N N . ALA B 1 145 ? 27.719 15.562 27.844 1 86.12 145 ALA B N 1
ATOM 4431 C CA . ALA B 1 145 ? 28.453 16.531 27.031 1 86.12 145 ALA B CA 1
ATOM 4432 C C . ALA B 1 145 ? 29.188 15.828 25.891 1 86.12 145 ALA B C 1
ATOM 4434 O O . ALA B 1 145 ? 30.016 14.953 26.141 1 86.12 145 ALA B O 1
ATOM 4435 N N . ASN B 1 146 ? 28.891 16.031 24.719 1 86.25 146 ASN B N 1
ATOM 4436 C CA . ASN B 1 146 ? 29.547 15.648 23.484 1 86.25 146 ASN B CA 1
ATOM 4437 C C . ASN B 1 146 ? 29.422 14.148 23.219 1 86.25 146 ASN B C 1
ATOM 4439 O O . ASN B 1 146 ? 30.234 13.57 22.484 1 86.25 146 ASN B O 1
ATOM 4443 N N . LYS B 1 147 ? 28.641 13.539 24.125 1 90.56 147 LYS B N 1
ATOM 4444 C CA . LYS B 1 147 ? 28.453 12.109 23.906 1 90.56 147 LYS B CA 1
ATOM 4445 C C . LYS B 1 147 ? 26.969 11.766 23.781 1 90.56 147 LYS B C 1
ATOM 4447 O O . LYS B 1 147 ? 26.125 12.461 24.359 1 90.56 147 LYS B O 1
ATOM 4452 N N . SER B 1 148 ? 26.688 10.75 23 1 91.12 148 SER B N 1
ATOM 4453 C CA . SER B 1 148 ? 25.328 10.227 22.922 1 91.12 148 SER B CA 1
ATOM 4454 C C . SER B 1 148 ? 25.094 9.125 23.953 1 91.12 148 SER B C 1
ATOM 4456 O O . SER B 1 148 ? 26.047 8.625 24.547 1 91.12 148 SER B O 1
ATOM 4458 N N . LEU B 1 149 ? 23.859 8.805 24.219 1 91.25 149 LEU B N 1
ATOM 4459 C CA . LEU B 1 149 ? 23.516 7.75 25.172 1 91.25 149 LEU B CA 1
ATOM 4460 C C . LEU B 1 149 ? 24.125 6.418 24.766 1 91.25 149 LEU B C 1
ATOM 4462 O O . LEU B 1 149 ? 24.578 5.652 25.609 1 91.25 149 LEU B O 1
ATOM 4466 N N . ILE B 1 150 ? 24.172 6.148 23.469 1 91.5 150 ILE B N 1
ATOM 4467 C CA . ILE B 1 150 ? 24.625 4.848 23 1 91.5 150 ILE B CA 1
ATOM 4468 C C . ILE B 1 150 ? 26.156 4.801 23.047 1 91.5 150 ILE B C 1
ATOM 4470 O O . ILE B 1 150 ? 26.75 3.719 23.047 1 91.5 150 ILE B O 1
ATOM 4474 N N . GLN B 1 151 ? 26.781 5.879 23 1 91 151 GLN B N 1
ATOM 4475 C CA . GLN B 1 151 ? 28.219 5.902 23.203 1 91 151 GLN B CA 1
ATOM 4476 C C . GLN B 1 151 ? 28.578 5.586 24.641 1 91 151 GLN B C 1
ATOM 4478 O O . GLN B 1 151 ? 29.609 4.961 24.922 1 91 151 GLN B O 1
ATOM 4483 N N . VAL B 1 152 ? 27.797 6.039 25.594 1 92.31 152 VAL B N 1
ATOM 4484 C CA . VAL B 1 152 ? 27.984 5.754 27.016 1 92.31 152 VAL B CA 1
ATOM 4485 C C . VAL B 1 152 ? 27.547 4.32 27.312 1 92.31 152 VAL B C 1
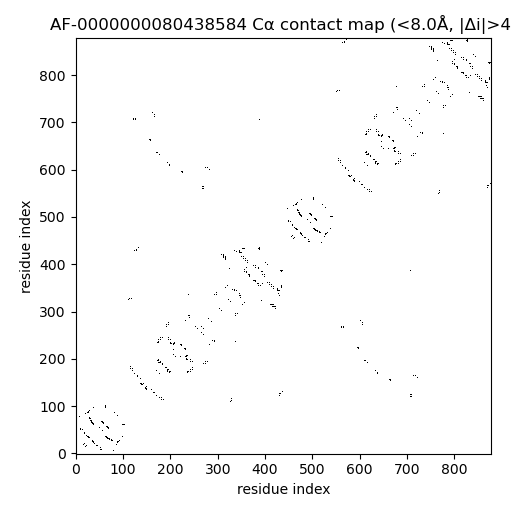ATOM 4487 O O . VAL B 1 152 ? 28.188 3.621 28.109 1 92.31 152 VAL B O 1
ATOM 4490 N N . TYR B 1 153 ? 26.484 3.908 26.688 1 93.25 153 TYR B N 1
ATOM 4491 C CA . TYR B 1 153 ? 25.953 2.555 26.844 1 93.25 153 TYR B CA 1
ATOM 4492 C C . TYR B 1 153 ? 25.922 1.828 25.5 1 93.25 153 TYR B C 1
ATOM 4494 O O . TYR B 1 153 ? 24.844 1.631 24.938 1 93.25 153 TYR B O 1
ATOM 4502 N N . PRO B 1 154 ? 27 1.26 25.094 1 91.31 154 PRO B N 1
ATOM 4503 C CA . PRO B 1 154 ? 27.125 0.673 23.75 1 91.31 154 PRO B CA 1
ATOM 4504 C C . PRO B 1 154 ? 26.203 -0.529 23.547 1 91.31 154 PRO B C 1
ATOM 4506 O O . PRO B 1 154 ? 25.891 -0.886 22.406 1 91.31 154 PRO B O 1
ATOM 4509 N N . ALA B 1 155 ? 25.734 -1.104 24.672 1 91.62 155 ALA B N 1
ATOM 4510 C CA . ALA B 1 155 ? 24.859 -2.27 24.609 1 91.62 155 ALA B CA 1
ATOM 4511 C C . ALA B 1 155 ? 23.531 -1.92 23.922 1 91.62 155 ALA B C 1
ATOM 4513 O O . ALA B 1 155 ? 22.828 -2.803 23.422 1 91.62 155 ALA B O 1
ATOM 4514 N N . TRP B 1 156 ? 23.234 -0.578 23.781 1 93.19 156 TRP B N 1
ATOM 4515 C CA . TRP B 1 156 ? 21.953 -0.135 23.234 1 93.19 156 TRP B CA 1
ATOM 4516 C C . TRP B 1 156 ? 22.094 0.31 21.781 1 93.19 156 TRP B C 1
ATOM 4518 O O . TRP B 1 156 ? 21.125 0.721 21.141 1 93.19 156 TRP B O 1
ATOM 4528 N N . ALA B 1 157 ? 23.312 0.186 21.234 1 93.06 157 ALA B N 1
ATOM 4529 C CA . ALA B 1 157 ? 23.578 0.688 19.891 1 93.06 157 ALA B CA 1
ATOM 4530 C C . ALA B 1 157 ? 22.75 -0.044 18.859 1 93.06 157 ALA B C 1
ATOM 4532 O O . ALA B 1 157 ? 22.188 0.578 17.938 1 93.06 157 ALA B O 1
ATOM 4533 N N . GLY B 1 158 ? 22.703 -1.36 19.016 1 95.12 158 GLY B N 1
ATOM 4534 C CA . GLY B 1 158 ? 21.891 -2.137 18.094 1 95.12 158 GLY B CA 1
ATOM 4535 C C . GLY B 1 158 ? 20.422 -1.755 18.141 1 95.12 158 GLY B C 1
ATOM 4536 O O . GLY B 1 158 ? 19.75 -1.694 17.109 1 95.12 158 GLY B O 1
ATOM 4537 N N . PHE B 1 159 ? 19.938 -1.49 19.281 1 95.94 159 PHE B N 1
ATOM 4538 C CA . PHE B 1 159 ? 18.547 -1.069 19.469 1 95.94 159 PHE B CA 1
ATOM 4539 C C . PHE B 1 159 ? 18.297 0.263 18.766 1 95.94 159 PHE B C 1
ATOM 4541 O O . PHE B 1 159 ? 17.297 0.419 18.062 1 95.94 159 PHE B O 1
ATOM 4548 N N . ALA B 1 160 ? 19.203 1.169 18.969 1 94.69 160 ALA B N 1
ATOM 4549 C CA . ALA B 1 160 ? 19.062 2.492 18.375 1 94.69 160 ALA B CA 1
ATOM 4550 C C . ALA B 1 160 ? 19.047 2.406 16.844 1 94.69 160 ALA B C 1
ATOM 4552 O O . ALA B 1 160 ? 18.266 3.096 16.188 1 94.69 160 ALA B O 1
ATOM 4553 N N . GLU B 1 161 ? 19.891 1.578 16.328 1 95.5 161 GLU B N 1
ATOM 4554 C CA . GLU B 1 161 ? 19.953 1.431 14.883 1 95.5 161 GLU B CA 1
ATOM 4555 C C . GLU B 1 161 ? 18.688 0.783 14.328 1 95.5 161 GLU B C 1
ATOM 4557 O O . GLU B 1 161 ? 18.219 1.165 13.258 1 95.5 161 GLU B O 1
ATOM 4562 N N . MET B 1 162 ? 18.203 -0.221 15.039 1 97.31 162 MET B N 1
ATOM 4563 C CA . MET B 1 162 ? 16.953 -0.849 14.625 1 97.31 162 MET B CA 1
ATOM 4564 C C . MET B 1 162 ? 15.805 0.159 14.648 1 97.31 162 MET B C 1
ATOM 4566 O O . MET B 1 162 ? 15 0.206 13.719 1 97.31 162 MET B O 1
ATOM 4570 N N . VAL B 1 163 ? 15.773 0.967 15.656 1 96.44 163 VAL B N 1
ATOM 4571 C CA . VAL B 1 163 ? 14.75 2.004 15.781 1 96.44 163 VAL B CA 1
ATOM 4572 C C . VAL B 1 163 ? 14.867 2.986 14.617 1 96.44 163 VAL B C 1
ATOM 4574 O O . VAL B 1 163 ? 13.859 3.408 14.047 1 96.44 163 VAL B O 1
ATOM 4577 N N . ASN B 1 164 ? 16.062 3.301 14.289 1 95.19 164 ASN B N 1
ATOM 4578 C CA . ASN B 1 164 ? 16.281 4.234 13.195 1 95.19 164 ASN B CA 1
ATOM 4579 C C . ASN B 1 164 ? 15.766 3.684 11.867 1 95.19 164 ASN B C 1
ATOM 4581 O O . ASN B 1 164 ? 15.18 4.418 11.07 1 95.19 164 ASN B O 1
ATOM 4585 N N . VAL B 1 165 ? 15.977 2.393 11.625 1 96.88 165 VAL B N 1
ATOM 4586 C CA . VAL B 1 165 ? 15.516 1.751 10.398 1 96.88 165 VAL B CA 1
ATOM 4587 C C . VAL B 1 165 ? 13.984 1.791 10.344 1 96.88 165 VAL B C 1
ATOM 4589 O O . VAL B 1 165 ? 13.406 2.146 9.312 1 96.88 165 VAL B O 1
ATOM 4592 N N . ILE B 1 166 ? 13.359 1.448 11.445 1 97.75 166 ILE B N 1
ATOM 4593 C CA . ILE B 1 166 ? 11.906 1.442 11.531 1 97.75 166 ILE B CA 1
ATOM 4594 C C . ILE B 1 166 ? 11.367 2.861 11.344 1 97.75 166 ILE B C 1
ATOM 4596 O O . ILE B 1 166 ? 10.406 3.074 10.609 1 97.75 166 ILE B O 1
ATOM 4600 N N . ALA B 1 167 ? 12.039 3.809 11.93 1 93.88 167 ALA B N 1
ATOM 4601 C CA . ALA B 1 167 ? 11.594 5.199 11.953 1 93.88 167 ALA B CA 1
ATOM 4602 C C . ALA B 1 167 ? 11.688 5.832 10.57 1 93.88 167 ALA B C 1
ATOM 4604 O O . ALA B 1 167 ? 10.766 6.516 10.125 1 93.88 167 ALA B O 1
ATOM 4605 N N . ASN B 1 168 ? 12.727 5.613 9.867 1 93.19 168 ASN B N 1
ATOM 4606 C CA . ASN B 1 168 ? 12.992 6.352 8.633 1 93.19 168 ASN B CA 1
ATOM 4607 C C . ASN B 1 168 ? 12.281 5.719 7.438 1 93.19 168 ASN B C 1
ATOM 4609 O O . ASN B 1 168 ? 12.227 6.316 6.359 1 93.19 168 ASN B O 1
ATOM 4613 N N . THR B 1 169 ? 11.703 4.559 7.59 1 97.25 169 THR B N 1
ATOM 4614 C CA . THR B 1 169 ? 11.148 3.791 6.484 1 97.25 169 THR B CA 1
ATOM 4615 C C . THR B 1 169 ? 10 4.551 5.82 1 97.25 169 THR B C 1
ATOM 4617 O O . THR B 1 169 ? 9.953 4.66 4.594 1 97.25 169 THR B O 1
ATOM 4620 N N . SER B 1 170 ? 9.109 5.105 6.621 1 95.25 170 SER B N 1
ATOM 4621 C CA . SER B 1 170 ? 7.961 5.809 6.059 1 95.25 170 SER B CA 1
ATOM 4622 C C . SER B 1 170 ? 8.398 6.992 5.207 1 95.25 170 SER B C 1
ATOM 4624 O O . SER B 1 170 ? 7.816 7.262 4.156 1 95.25 170 SER B O 1
ATOM 4626 N N . PHE B 1 171 ? 9.438 7.656 5.637 1 90.06 171 PHE B N 1
ATOM 4627 C CA . PHE B 1 171 ? 9.922 8.812 4.887 1 90.06 171 PHE B CA 1
ATOM 4628 C C . PHE B 1 171 ? 10.664 8.367 3.629 1 90.06 171 PHE B C 1
ATOM 4630 O O . PHE B 1 171 ? 10.539 9 2.576 1 90.06 171 PHE B O 1
ATOM 4637 N N . THR B 1 172 ? 11.43 7.316 3.762 1 93.06 172 THR B N 1
ATOM 4638 C CA . THR B 1 172 ? 12.18 6.785 2.633 1 93.06 172 THR B CA 1
ATOM 4639 C C . THR B 1 172 ? 11.242 6.367 1.505 1 93.06 172 THR B C 1
ATOM 4641 O O . THR B 1 172 ? 11.57 6.523 0.327 1 93.06 172 THR B O 1
ATOM 4644 N N . PHE B 1 173 ? 10.078 5.879 1.88 1 97.44 173 PHE B N 1
ATOM 4645 C CA . PHE B 1 173 ? 9.141 5.367 0.89 1 97.44 173 PHE B CA 1
ATOM 4646 C C . PHE B 1 173 ? 7.836 6.156 0.918 1 97.44 173 PHE B C 1
ATOM 4648 O O . PHE B 1 173 ? 6.758 5.594 0.709 1 97.44 173 PHE B O 1
ATOM 4655 N N . LEU B 1 174 ? 7.945 7.406 1.284 1 95 174 LEU B N 1
ATOM 4656 C CA . LEU B 1 174 ? 6.777 8.273 1.397 1 95 174 LEU B CA 1
ATOM 4657 C C . LEU B 1 174 ? 5.941 8.227 0.122 1 95 174 LEU B C 1
ATOM 4659 O O . LEU B 1 174 ? 4.711 8.281 0.178 1 95 174 LEU B O 1
ATOM 4663 N N . THR B 1 175 ? 6.551 8.094 -1.063 1 97 175 THR B N 1
ATOM 4664 C CA . THR B 1 175 ? 5.867 8.094 -2.352 1 97 175 THR B CA 1
ATOM 4665 C C . THR B 1 175 ? 4.926 6.898 -2.459 1 97 175 THR B C 1
ATOM 4667 O O . THR B 1 175 ? 3.854 7 -3.061 1 97 175 THR B O 1
ATOM 4670 N N . ALA B 1 176 ? 5.293 5.75 -1.903 1 98.44 176 ALA B N 1
ATOM 4671 C CA . ALA B 1 176 ? 4.43 4.57 -1.924 1 98.44 176 ALA B CA 1
ATOM 4672 C C . ALA B 1 176 ? 3.166 4.805 -1.101 1 98.44 176 ALA B C 1
ATOM 4674 O O . ALA B 1 176 ? 2.07 4.406 -1.504 1 98.44 176 ALA B O 1
ATOM 4675 N N . LEU B 1 177 ? 3.352 5.449 0.059 1 97.88 177 LEU B N 1
ATOM 4676 C CA . LEU B 1 177 ? 2.217 5.723 0.937 1 97.88 177 LEU B CA 1
ATOM 4677 C C . LEU B 1 177 ? 1.277 6.742 0.307 1 97.88 177 LEU B C 1
ATOM 4679 O O . LEU B 1 177 ? 0.057 6.566 0.332 1 97.88 177 LEU B O 1
ATOM 4683 N N . VAL B 1 178 ? 1.853 7.785 -0.274 1 96.19 178 VAL B N 1
ATOM 4684 C CA . VAL B 1 178 ? 1.058 8.805 -0.953 1 96.19 178 VAL B CA 1
ATOM 4685 C C . VAL B 1 178 ? 0.358 8.188 -2.164 1 96.19 178 VAL B C 1
ATOM 4687 O O . VAL B 1 178 ? -0.813 8.477 -2.424 1 96.19 178 VAL B O 1
ATOM 4690 N N . GLY B 1 179 ? 1.08 7.383 -2.916 1 98.31 179 GLY B N 1
ATOM 4691 C CA . GLY B 1 179 ? 0.477 6.703 -4.051 1 98.31 179 GLY B CA 1
ATOM 4692 C C . GLY B 1 179 ? -0.716 5.848 -3.672 1 98.31 179 GLY B C 1
ATOM 4693 O O . GLY B 1 179 ? -1.738 5.855 -4.359 1 98.31 179 GLY B O 1
ATOM 4694 N N . TRP B 1 180 ? -0.602 5.094 -2.6 1 98.44 180 TRP B N 1
ATOM 4695 C CA . TRP B 1 180 ? -1.693 4.281 -2.074 1 98.44 180 TRP B CA 1
ATOM 4696 C C . TRP B 1 180 ? -2.918 5.141 -1.778 1 98.44 180 TRP B C 1
ATOM 4698 O O . TRP B 1 180 ? -4.02 4.848 -2.25 1 98.44 180 TRP B O 1
ATOM 4708 N N . SER B 1 181 ? -2.709 6.18 -1.015 1 96.56 181 SER B N 1
ATOM 4709 C CA . SER B 1 181 ? -3.807 7.043 -0.592 1 96.56 181 SER B CA 1
ATOM 4710 C C . SER B 1 181 ? -4.387 7.816 -1.771 1 96.56 181 SER B C 1
ATOM 4712 O O . SER B 1 181 ? -5.605 7.988 -1.868 1 96.56 181 SER B O 1
ATOM 4714 N N . ALA B 1 182 ? -3.547 8.312 -2.643 1 97.38 182 ALA B N 1
ATOM 4715 C CA . ALA B 1 182 ? -3.996 9.062 -3.811 1 97.38 182 ALA B CA 1
ATOM 4716 C C . ALA B 1 182 ? -4.836 8.188 -4.738 1 97.38 182 ALA B C 1
ATOM 4718 O O . ALA B 1 182 ? -5.859 8.633 -5.262 1 97.38 182 ALA B O 1
ATOM 4719 N N . ALA B 1 183 ? -4.352 6.957 -5.012 1 98.25 183 ALA B N 1
ATOM 4720 C CA . ALA B 1 183 ? -5.125 6.055 -5.859 1 98.25 183 ALA B CA 1
ATOM 4721 C C . ALA B 1 183 ? -6.523 5.832 -5.293 1 98.25 183 ALA B C 1
ATOM 4723 O O . ALA B 1 183 ? -7.504 5.801 -6.039 1 98.25 183 ALA B O 1
ATOM 4724 N N . LYS B 1 184 ? -6.605 5.637 -4.012 1 95.62 184 LYS B N 1
ATOM 4725 C CA . LYS B 1 184 ? -7.902 5.477 -3.357 1 95.62 184 LYS B CA 1
ATOM 4726 C C . LYS B 1 184 ? -8.773 6.715 -3.553 1 95.62 184 LYS B C 1
ATOM 4728 O O . LYS B 1 184 ? -9.953 6.602 -3.893 1 95.62 184 LYS B O 1
ATOM 4733 N N . LYS B 1 185 ? -8.195 7.832 -3.326 1 93.5 185 LYS B N 1
ATOM 4734 C CA . LYS B 1 185 ? -8.93 9.094 -3.438 1 93.5 185 LYS B CA 1
ATOM 4735 C C . LYS B 1 185 ? -9.461 9.297 -4.855 1 93.5 185 LYS B C 1
ATOM 4737 O O . LYS B 1 185 ? -10.594 9.75 -5.039 1 93.5 185 LYS B O 1
ATOM 4742 N N . PHE B 1 186 ? -8.68 8.961 -5.844 1 96.56 186 PHE B N 1
ATOM 4743 C CA . PHE B 1 186 ? -9.039 9.195 -7.234 1 96.56 186 PHE B CA 1
ATOM 4744 C C . PHE B 1 186 ? -9.914 8.07 -7.77 1 96.56 186 PHE B C 1
ATOM 4746 O O . PHE B 1 186 ? -10.367 8.117 -8.914 1 96.56 186 PHE B O 1
ATOM 4753 N N . GLY B 1 187 ? -10.133 7.023 -6.98 1 94.94 187 GLY B N 1
ATOM 4754 C CA . GLY B 1 187 ? -11.055 5.953 -7.336 1 94.94 187 GLY B CA 1
ATOM 4755 C C . GLY B 1 187 ? -10.406 4.84 -8.133 1 94.94 187 GLY B C 1
ATOM 4756 O O . GLY B 1 187 ? -11.07 4.152 -8.906 1 94.94 187 GLY B O 1
ATOM 4757 N N . GLY B 1 188 ? -9.141 4.711 -7.988 1 96.62 188 GLY B N 1
ATOM 4758 C CA . GLY B 1 188 ? -8.422 3.652 -8.68 1 96.62 188 GLY B CA 1
ATOM 4759 C C . GLY B 1 188 ? -8.031 2.502 -7.77 1 96.62 188 GLY B C 1
ATOM 4760 O O . GLY B 1 188 ? -8.523 2.402 -6.645 1 96.62 188 GLY B O 1
ATOM 4761 N N . ASN B 1 189 ? -7.234 1.55 -8.297 1 96.25 189 ASN B N 1
ATOM 4762 C CA . ASN B 1 189 ? -6.719 0.413 -7.539 1 96.25 189 ASN B CA 1
ATOM 4763 C C . ASN B 1 189 ? -5.57 0.825 -6.621 1 96.25 189 ASN B C 1
ATOM 4765 O O . ASN B 1 189 ? -4.5 1.212 -7.094 1 96.25 189 ASN B O 1
ATOM 4769 N N . PRO B 1 190 ? -5.762 0.724 -5.324 1 97.69 190 PRO B N 1
ATOM 4770 C CA . PRO B 1 190 ? -4.711 1.136 -4.387 1 97.69 190 PRO B CA 1
ATOM 4771 C C . PRO B 1 190 ? -3.4 0.382 -4.602 1 97.69 190 PRO B C 1
ATOM 4773 O O . PRO B 1 190 ? -2.322 0.942 -4.395 1 97.69 190 PRO B O 1
ATOM 4776 N N . LEU B 1 191 ? -3.51 -0.844 -5.027 1 98 191 LEU B N 1
ATOM 4777 C CA . LEU B 1 191 ? -2.322 -1.649 -5.285 1 98 191 LEU B CA 1
ATOM 4778 C C . LEU B 1 191 ? -1.433 -0.984 -6.332 1 98 191 LEU B C 1
ATOM 4780 O O . LEU B 1 191 ? -0.216 -0.898 -6.152 1 98 191 LEU B O 1
ATOM 4784 N N . LEU B 1 192 ? -2.031 -0.521 -7.414 1 98.31 192 LEU B N 1
ATOM 4785 C CA . LEU B 1 192 ? -1.266 0.099 -8.492 1 98.31 192 LEU B CA 1
ATOM 4786 C C . LEU B 1 192 ? -0.645 1.413 -8.023 1 98.31 192 LEU B C 1
ATOM 4788 O O . LEU B 1 192 ? 0.447 1.777 -8.469 1 98.31 192 LEU B O 1
ATOM 4792 N N . GLY B 1 193 ? -1.347 2.119 -7.121 1 98.62 193 GLY B N 1
ATOM 4793 C CA . GLY B 1 193 ? -0.779 3.32 -6.527 1 98.62 193 GLY B CA 1
ATOM 4794 C C . GLY B 1 193 ? 0.472 3.051 -5.715 1 98.62 193 GLY B C 1
ATOM 4795 O O . GLY B 1 193 ? 1.439 3.811 -5.781 1 98.62 193 GLY B O 1
ATOM 4796 N N . ILE B 1 194 ? 0.461 1.962 -4.922 1 98.75 194 ILE B N 1
ATOM 4797 C CA . ILE B 1 194 ? 1.629 1.565 -4.141 1 98.75 194 ILE B CA 1
ATOM 4798 C C . ILE B 1 194 ? 2.799 1.273 -5.074 1 98.75 194 ILE B C 1
ATOM 4800 O O . ILE B 1 194 ? 3.906 1.777 -4.871 1 98.75 194 ILE B O 1
ATOM 4804 N N . VAL B 1 195 ? 2.525 0.503 -6.133 1 98.69 195 VAL B N 1
ATOM 4805 C CA . VAL B 1 195 ? 3.576 0.074 -7.051 1 98.69 195 VAL B CA 1
ATOM 4806 C C . VAL B 1 195 ? 4.16 1.287 -7.77 1 98.69 195 VAL B C 1
ATOM 4808 O O . VAL B 1 195 ? 5.383 1.407 -7.902 1 98.69 195 VAL B O 1
ATOM 4811 N N . LEU B 1 196 ? 3.266 2.174 -8.227 1 98.75 196 LEU B N 1
ATOM 4812 C CA . LEU B 1 196 ? 3.742 3.375 -8.906 1 98.75 196 LEU B CA 1
ATOM 4813 C C . LEU B 1 196 ? 4.629 4.203 -7.988 1 98.75 196 LEU B C 1
ATOM 4815 O O . LEU B 1 196 ? 5.68 4.695 -8.406 1 98.75 196 LEU B O 1
ATOM 4819 N N . GLY B 1 197 ? 4.172 4.41 -6.738 1 98.56 197 GLY B N 1
ATOM 4820 C CA . GLY B 1 197 ? 5 5.125 -5.777 1 98.56 197 GLY B CA 1
ATOM 4821 C C . GLY B 1 197 ? 6.359 4.484 -5.566 1 98.56 197 GLY B C 1
ATOM 4822 O O . GLY B 1 197 ? 7.359 5.184 -5.402 1 98.56 197 GLY B O 1
ATOM 4823 N N . LEU B 1 198 ? 6.398 3.162 -5.578 1 98.62 198 LEU B N 1
ATOM 4824 C CA . LEU B 1 198 ? 7.641 2.424 -5.371 1 98.62 198 LEU B CA 1
ATOM 4825 C C . LEU B 1 198 ? 8.531 2.504 -6.605 1 98.62 198 LEU B C 1
ATOM 4827 O O . LEU B 1 198 ? 9.758 2.521 -6.492 1 98.62 198 LEU B O 1
ATOM 4831 N N . ILE B 1 199 ? 7.93 2.564 -7.824 1 98.62 199 ILE B N 1
ATOM 4832 C CA . ILE B 1 199 ? 8.688 2.74 -9.062 1 98.62 199 ILE B CA 1
ATOM 4833 C C . ILE B 1 199 ? 9.5 4.031 -8.984 1 98.62 199 ILE B C 1
ATOM 4835 O O . ILE B 1 199 ? 10.672 4.059 -9.383 1 98.62 199 ILE B O 1
ATOM 4839 N N . LEU B 1 200 ? 8.953 5.039 -8.391 1 97.94 200 LEU B N 1
ATOM 4840 C CA . LEU B 1 200 ? 9.562 6.367 -8.367 1 97.94 200 LEU B CA 1
ATOM 4841 C C . LEU B 1 200 ? 10.695 6.43 -7.344 1 97.94 200 LEU B C 1
ATOM 4843 O O . LEU B 1 200 ? 11.445 7.406 -7.309 1 97.94 200 LEU B O 1
ATOM 4847 N N . VAL B 1 201 ? 10.812 5.371 -6.496 1 97.06 201 VAL B N 1
ATOM 4848 C CA . VAL B 1 201 ? 11.906 5.371 -5.523 1 97.06 201 VAL B CA 1
ATOM 4849 C C . VAL B 1 201 ? 12.68 4.055 -5.617 1 97.06 201 VAL B C 1
ATOM 4851 O O . VAL B 1 201 ? 13.273 3.607 -4.637 1 97.06 201 VAL B O 1
ATOM 4854 N N . ASN B 1 202 ? 12.531 3.396 -6.766 1 97.19 202 ASN B N 1
ATOM 4855 C CA . ASN B 1 202 ? 13.258 2.148 -6.992 1 97.19 202 ASN B CA 1
ATOM 4856 C C . ASN B 1 202 ? 14.75 2.312 -6.727 1 97.19 202 ASN B C 1
ATOM 4858 O O . ASN B 1 202 ? 15.336 3.334 -7.086 1 97.19 202 ASN B O 1
ATOM 4862 N N . PRO B 1 203 ? 15.453 1.352 -6.148 1 94.44 203 PRO B N 1
ATOM 4863 C CA . PRO B 1 203 ? 16.875 1.467 -5.785 1 94.44 203 PRO B CA 1
ATOM 4864 C C . PRO B 1 203 ? 17.781 1.604 -7.004 1 94.44 203 PRO B C 1
ATOM 4866 O O . PRO B 1 203 ? 18.938 2.018 -6.871 1 94.44 203 PRO B O 1
ATOM 4869 N N . ALA B 1 204 ? 17.297 1.29 -8.18 1 94.5 204 ALA B N 1
ATOM 4870 C CA . ALA B 1 204 ? 18.078 1.444 -9.406 1 94.5 204 ALA B CA 1
ATOM 4871 C C . ALA B 1 204 ? 18.219 2.916 -9.781 1 94.5 204 ALA B C 1
ATOM 4873 O O . ALA B 1 204 ? 19.062 3.271 -10.609 1 94.5 204 ALA B O 1
ATOM 4874 N N . LEU B 1 205 ? 17.453 3.787 -9.188 1 95.81 205 LEU B N 1
ATOM 4875 C CA . LEU B 1 205 ? 17.5 5.223 -9.453 1 95.81 205 LEU B CA 1
ATOM 4876 C C . LEU B 1 205 ? 18.391 5.938 -8.438 1 95.81 205 LEU B C 1
ATOM 4878 O O . LEU B 1 205 ? 18.531 5.48 -7.301 1 95.81 205 LEU B O 1
ATOM 4882 N N . LEU B 1 206 ? 18.953 6.984 -8.883 1 93.56 206 LEU B N 1
ATOM 4883 C CA . LEU B 1 206 ? 19.703 7.824 -7.949 1 93.56 206 LEU B CA 1
ATOM 4884 C C . LEU B 1 206 ? 18.766 8.383 -6.871 1 93.56 206 LEU B C 1
ATOM 4886 O O . LEU B 1 206 ? 17.734 8.953 -7.184 1 93.56 206 LEU B O 1
ATOM 4890 N N . ASN B 1 207 ? 19.141 8.18 -5.625 1 90.69 207 ASN B N 1
ATOM 4891 C CA . ASN B 1 207 ? 18.328 8.688 -4.52 1 90.69 207 ASN B CA 1
ATOM 4892 C C . ASN B 1 207 ? 18.203 10.211 -4.566 1 90.69 207 ASN B C 1
ATOM 4894 O O . ASN B 1 207 ? 19.203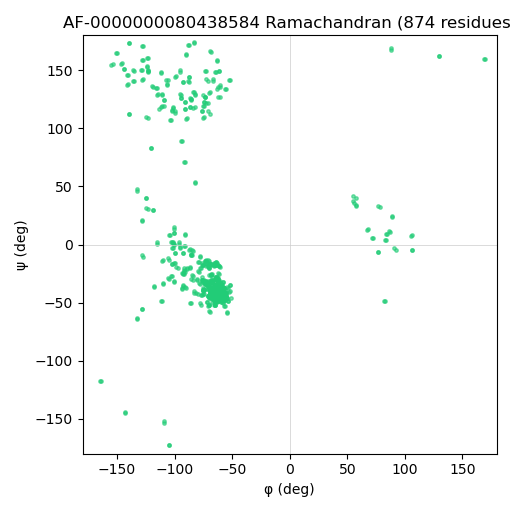 10.914 -4.758 1 90.69 207 ASN B O 1
ATOM 4898 N N . ALA B 1 208 ? 17.094 10.68 -4.344 1 85.5 208 ALA B N 1
ATOM 4899 C CA . ALA B 1 208 ? 16.828 12.117 -4.43 1 85.5 208 ALA B CA 1
ATOM 4900 C C . ALA B 1 208 ? 17.672 12.883 -3.406 1 85.5 208 ALA B C 1
ATOM 4902 O O . ALA B 1 208 ? 18.094 14.016 -3.662 1 85.5 208 ALA B O 1
ATOM 4903 N N . TYR B 1 209 ? 17.938 12.305 -2.283 1 80.62 209 TYR B N 1
ATOM 4904 C CA . TYR B 1 209 ? 18.703 12.953 -1.222 1 80.62 209 TYR B CA 1
ATOM 4905 C C . TYR B 1 209 ? 20.172 13.094 -1.607 1 80.62 209 TYR B C 1
ATOM 4907 O O . TYR B 1 209 ? 20.891 13.906 -1.031 1 80.62 209 TYR B O 1
ATOM 4915 N N . SER B 1 210 ? 20.594 12.305 -2.598 1 84.69 210 SER B N 1
ATOM 4916 C CA . SER B 1 210 ? 21.969 12.344 -3.064 1 84.69 210 SER B CA 1
ATOM 4917 C C . SER B 1 210 ? 22.094 13.148 -4.359 1 84.69 210 SER B C 1
ATOM 4919 O O . SER B 1 210 ? 23.172 13.219 -4.953 1 84.69 210 SER B O 1
ATOM 4921 N N . TYR B 1 211 ? 21 13.703 -4.832 1 85.31 211 TYR B N 1
ATOM 4922 C CA . TYR B 1 211 ? 20.953 14.406 -6.105 1 85.31 211 TYR B CA 1
ATOM 4923 C C . TYR B 1 211 ? 21.875 15.625 -6.082 1 85.31 211 TYR B C 1
ATOM 4925 O O . TYR B 1 211 ? 22.625 15.859 -7.031 1 85.31 211 TYR B O 1
ATOM 4933 N N . GLY B 1 212 ? 21.828 16.438 -5.008 1 80.81 212 GLY B N 1
ATOM 4934 C CA . GLY B 1 212 ? 22.672 17.625 -4.902 1 80.81 212 GLY B CA 1
ATOM 4935 C C . GLY B 1 212 ? 24.141 17.328 -5.051 1 80.81 212 GLY B C 1
ATOM 4936 O O . GLY B 1 212 ? 24.859 18.031 -5.773 1 80.81 212 GLY B O 1
ATOM 4937 N N . GLN B 1 213 ? 24.562 16.25 -4.391 1 83.88 213 GLN B N 1
ATOM 4938 C CA . GLN B 1 213 ? 25.953 15.844 -4.469 1 83.88 213 GLN B CA 1
ATOM 4939 C C . GLN B 1 213 ? 26.312 15.344 -5.871 1 83.88 213 GLN B C 1
ATOM 4941 O O . GLN B 1 213 ? 27.406 15.609 -6.367 1 83.88 213 GLN B O 1
ATOM 4946 N N . ALA B 1 214 ? 25.391 14.672 -6.453 1 88.56 214 ALA B N 1
ATOM 4947 C CA . ALA B 1 214 ? 25.609 14.148 -7.797 1 88.56 214 ALA B CA 1
ATOM 4948 C C . ALA B 1 214 ? 25.719 15.281 -8.82 1 88.56 214 ALA B C 1
ATOM 4950 O O . ALA B 1 214 ? 26.516 15.203 -9.758 1 88.56 214 ALA B O 1
ATOM 4951 N N . VAL B 1 215 ? 24.906 16.281 -8.688 1 87.12 215 VAL B N 1
ATOM 4952 C CA . VAL B 1 215 ? 24.938 17.438 -9.578 1 87.12 215 VAL B CA 1
ATOM 4953 C C . VAL B 1 215 ? 26.281 18.156 -9.43 1 87.12 215 VAL B C 1
ATOM 4955 O O . VAL B 1 215 ? 26.906 18.516 -10.43 1 87.12 215 VAL B O 1
ATOM 4958 N N . ALA B 1 216 ? 26.734 18.344 -8.234 1 86.25 216 ALA B N 1
ATOM 4959 C CA . ALA B 1 216 ? 28 19.016 -7.957 1 86.25 216 ALA B CA 1
ATOM 4960 C C . ALA B 1 216 ? 29.172 18.266 -8.57 1 86.25 216 ALA B C 1
ATOM 4962 O O . ALA B 1 216 ? 30.141 18.891 -9.039 1 86.25 216 ALA B O 1
ATOM 4963 N N . LYS B 1 217 ? 29.078 16.969 -8.648 1 91.5 217 LYS B N 1
ATOM 4964 C CA . LYS B 1 217 ? 30.156 16.141 -9.18 1 91.5 217 LYS B CA 1
ATOM 4965 C C . LYS B 1 217 ? 29.922 15.82 -10.656 1 91.5 217 LYS B C 1
ATOM 4967 O O . LYS B 1 217 ? 30.688 15.047 -11.25 1 91.5 217 LYS B O 1
ATOM 4972 N N . HIS B 1 218 ? 28.875 16.344 -11.227 1 89.94 218 HIS B N 1
ATOM 4973 C CA . HIS B 1 218 ? 28.516 16.109 -12.617 1 89.94 218 HIS B CA 1
ATOM 4974 C C . HIS B 1 218 ? 28.391 14.609 -12.898 1 89.94 218 HIS B C 1
ATOM 4976 O O . HIS B 1 218 ? 28.891 14.117 -13.914 1 89.94 218 HIS B O 1
ATOM 4982 N N . ALA B 1 219 ? 27.781 13.922 -11.945 1 92.38 219 ALA B N 1
ATOM 4983 C CA . ALA B 1 219 ? 27.703 12.461 -12.023 1 92.38 219 ALA B CA 1
ATOM 4984 C C . ALA B 1 219 ? 26.266 11.977 -11.938 1 92.38 219 ALA B C 1
ATOM 4986 O O . ALA B 1 219 ? 25.984 10.93 -11.344 1 92.38 219 ALA B O 1
ATOM 4987 N N . VAL B 1 220 ? 25.359 12.797 -12.438 1 92.75 220 VAL B N 1
ATOM 4988 C CA . VAL B 1 220 ? 23.969 12.359 -12.453 1 92.75 220 VAL B CA 1
ATOM 4989 C C . VAL B 1 220 ? 23.75 11.336 -13.562 1 92.75 220 VAL B C 1
ATOM 4991 O O . VAL B 1 220 ? 24 11.617 -14.734 1 92.75 220 VAL B O 1
ATOM 4994 N N . PRO B 1 221 ? 23.344 10.109 -13.211 1 95.44 221 PRO B N 1
ATOM 4995 C CA . PRO B 1 221 ? 23.109 9.109 -14.25 1 95.44 221 PRO B CA 1
ATOM 4996 C C . PRO B 1 221 ? 21.969 9.477 -15.188 1 95.44 221 PRO B C 1
ATOM 4998 O O . PRO B 1 221 ? 21.016 10.141 -14.766 1 95.44 221 PRO B O 1
ATOM 5001 N N . THR B 1 222 ? 22.109 9.031 -16.453 1 95.06 222 THR B N 1
ATOM 5002 C CA . THR B 1 222 ? 21.078 9.367 -17.438 1 95.06 222 THR B CA 1
ATOM 5003 C C . THR B 1 222 ? 20.719 8.148 -18.281 1 95.06 222 THR B C 1
ATOM 5005 O O . THR B 1 222 ? 21.5 7.199 -18.375 1 95.06 222 THR B O 1
ATOM 5008 N N . TRP B 1 223 ? 19.516 8.102 -18.719 1 95.12 223 TRP B N 1
ATOM 5009 C CA . TRP B 1 223 ? 19.062 7.207 -19.781 1 95.12 223 TRP B CA 1
ATOM 5010 C C . TRP B 1 223 ? 19.141 7.891 -21.141 1 95.12 223 TRP B C 1
ATOM 5012 O O . TRP B 1 223 ? 18.859 9.086 -21.266 1 95.12 223 TRP B O 1
ATOM 5022 N N . SER B 1 224 ? 19.562 7.125 -22.125 1 93.06 224 SER B N 1
ATOM 5023 C CA . SER B 1 224 ? 19.531 7.629 -23.5 1 93.06 224 SER B CA 1
ATOM 5024 C C . SER B 1 224 ? 18.312 7.086 -24.25 1 93.06 224 SER B C 1
ATOM 5026 O O . SER B 1 224 ? 18.156 5.875 -24.391 1 93.06 224 SER B O 1
ATOM 5028 N N . LEU B 1 225 ? 17.422 7.984 -24.609 1 92.5 225 LEU B N 1
ATOM 5029 C CA . LEU B 1 225 ? 16.219 7.613 -25.359 1 92.5 225 LEU B CA 1
ATOM 5030 C C . LEU B 1 225 ? 16.125 8.422 -26.641 1 92.5 225 LEU B C 1
ATOM 5032 O O . LEU B 1 225 ? 15.914 9.633 -26.609 1 92.5 225 LEU B O 1
ATOM 5036 N N . PHE B 1 226 ? 16.328 7.75 -27.766 1 92.06 226 PHE B N 1
ATOM 5037 C CA . PHE B 1 226 ? 16.25 8.344 -29.094 1 92.06 226 PHE B CA 1
ATOM 5038 C C . PHE B 1 226 ? 17.172 9.555 -29.203 1 92.06 226 PHE B C 1
ATOM 5040 O O . PHE B 1 226 ? 16.766 10.602 -29.703 1 92.06 226 PHE B O 1
ATOM 5047 N N . GLY B 1 227 ? 18.344 9.539 -28.594 1 88.38 227 GLY B N 1
ATOM 5048 C CA . GLY B 1 227 ? 19.359 10.586 -28.703 1 88.38 227 GLY B CA 1
ATOM 5049 C C . GLY B 1 227 ? 19.219 11.656 -27.641 1 88.38 227 GLY B C 1
ATOM 5050 O O . GLY B 1 227 ? 20.047 12.562 -27.547 1 88.38 227 GLY B O 1
ATOM 5051 N N . HIS B 1 228 ? 18.219 11.578 -26.797 1 93.06 228 HIS B N 1
ATOM 5052 C CA . HIS B 1 228 ? 18.016 12.539 -25.719 1 93.06 228 HIS B CA 1
ATOM 5053 C C . HIS B 1 228 ? 18.344 11.914 -24.359 1 93.06 228 HIS B C 1
ATOM 5055 O O . HIS B 1 228 ? 18.062 10.734 -24.141 1 93.06 228 HIS B O 1
ATOM 5061 N N . ALA B 1 229 ? 18.938 12.719 -23.547 1 93.62 229 ALA B N 1
ATOM 5062 C CA . ALA B 1 229 ? 19.328 12.242 -22.219 1 93.62 229 ALA B CA 1
ATOM 5063 C C . ALA B 1 229 ? 18.25 12.594 -21.188 1 93.62 229 ALA B C 1
ATOM 5065 O O . ALA B 1 229 ? 17.781 13.727 -21.141 1 93.62 229 ALA B O 1
ATOM 5066 N N . PHE B 1 230 ? 17.844 11.609 -20.438 1 94.75 230 PHE B N 1
ATOM 5067 C CA . PHE B 1 230 ? 16.906 11.789 -19.344 1 94.75 230 PHE B CA 1
ATOM 5068 C C . PHE B 1 230 ? 17.531 11.367 -18.016 1 94.75 230 PHE B C 1
ATOM 5070 O O . PHE B 1 230 ? 18.203 10.336 -17.938 1 94.75 230 PHE B O 1
ATOM 5077 N N . GLN B 1 231 ? 17.312 12.148 -17.031 1 94.31 231 GLN B N 1
ATOM 5078 C CA . GLN B 1 231 ? 17.938 11.867 -15.734 1 94.31 231 GLN B CA 1
ATOM 5079 C C . GLN B 1 231 ? 17.328 10.625 -15.086 1 94.31 231 GLN B C 1
ATOM 5081 O O . GLN B 1 231 ? 16.109 10.461 -15.078 1 94.31 231 GLN B O 1
ATOM 5086 N N . LYS B 1 232 ? 18.219 9.734 -14.664 1 95.88 232 LYS B N 1
ATOM 5087 C CA . LYS B 1 232 ? 17.844 8.508 -13.961 1 95.88 232 LYS B CA 1
ATOM 5088 C C . LYS B 1 232 ? 17.812 8.727 -12.453 1 95.88 232 LYS B C 1
ATOM 5090 O O . LYS B 1 232 ? 18.672 8.211 -11.727 1 95.88 232 LYS B O 1
ATOM 5095 N N . ILE B 1 233 ? 16.828 9.469 -11.961 1 93.94 233 ILE B N 1
ATOM 5096 C CA . ILE B 1 233 ? 16.781 9.867 -10.562 1 93.94 233 ILE B CA 1
ATOM 5097 C C . ILE B 1 233 ? 15.477 9.398 -9.93 1 93.94 233 ILE B C 1
ATOM 5099 O O . ILE B 1 233 ? 14.477 9.227 -10.625 1 93.94 233 ILE B O 1
ATOM 5103 N N . GLY B 1 234 ? 15.555 9.141 -8.672 1 94.5 234 GLY B N 1
ATOM 5104 C CA . GLY B 1 234 ? 14.367 8.844 -7.891 1 94.5 234 GLY B CA 1
ATOM 5105 C C . GLY B 1 234 ? 13.703 10.086 -7.32 1 94.5 234 GLY B C 1
ATOM 5106 O O . GLY B 1 234 ? 14.258 11.188 -7.41 1 94.5 234 GLY B O 1
ATOM 5107 N N . TYR B 1 235 ? 12.555 9.891 -6.762 1 93.56 235 TYR B N 1
ATOM 5108 C CA . TYR B 1 235 ? 11.773 11.023 -6.266 1 93.56 235 TYR B CA 1
ATOM 5109 C C . TYR B 1 235 ? 11.422 10.836 -4.793 1 93.56 235 TYR B C 1
ATOM 5111 O O . TYR B 1 235 ? 10.281 11.062 -4.387 1 93.56 235 TYR B O 1
ATOM 5119 N N . GLN B 1 236 ? 12.367 10.336 -4.027 1 90.31 236 GLN B N 1
ATOM 5120 C CA . GLN B 1 236 ? 12.188 10.195 -2.588 1 90.31 236 GLN B CA 1
ATOM 5121 C C . GLN B 1 236 ? 11.828 11.531 -1.948 1 90.31 236 GLN B C 1
ATOM 5123 O O . GLN B 1 236 ? 12.438 12.562 -2.256 1 90.31 236 GLN B O 1
ATOM 5128 N N . GLY B 1 237 ? 10.844 11.516 -1.112 1 85.88 237 GLY B N 1
ATOM 5129 C CA . GLY B 1 237 ? 10.453 12.711 -0.386 1 85.88 237 GLY B CA 1
ATOM 5130 C C . GLY B 1 237 ? 9.664 13.688 -1.233 1 85.88 237 GLY B C 1
ATOM 5131 O O . GLY B 1 237 ? 9.188 14.711 -0.731 1 85.88 237 GLY B O 1
ATOM 5132 N N . GLN B 1 238 ? 9.539 13.422 -2.508 1 88.12 238 GLN B N 1
ATOM 5133 C CA . GLN B 1 238 ? 8.805 14.305 -3.402 1 88.12 238 GLN B CA 1
ATOM 5134 C C . GLN B 1 238 ? 7.336 13.898 -3.494 1 88.12 238 GLN B C 1
ATOM 5136 O O . GLN B 1 238 ? 7.016 12.812 -3.977 1 88.12 238 GLN B O 1
ATOM 5141 N N . VAL B 1 239 ? 6.457 14.797 -3.18 1 90.06 239 VAL B N 1
ATOM 5142 C CA . VAL B 1 239 ? 5.035 14.477 -3.121 1 90.06 239 VAL B CA 1
ATOM 5143 C C . VAL B 1 239 ? 4.383 14.781 -4.469 1 90.06 239 VAL B C 1
ATOM 5145 O O . VAL B 1 239 ? 3.52 14.031 -4.93 1 90.06 239 VAL B O 1
ATOM 5148 N N . LEU B 1 240 ? 4.828 15.82 -5.156 1 91.88 240 LEU B N 1
ATOM 5149 C CA . LEU B 1 240 ? 4.141 16.312 -6.348 1 91.88 240 LEU B CA 1
ATOM 5150 C C . LEU B 1 240 ? 4.25 15.297 -7.484 1 91.88 240 LEU B C 1
ATOM 5152 O O . LEU B 1 240 ? 3.256 14.992 -8.148 1 91.88 240 LEU B O 1
ATOM 5156 N N . PRO B 1 241 ? 5.426 14.727 -7.723 1 94.88 241 PRO B N 1
ATOM 5157 C CA . PRO B 1 241 ? 5.543 13.758 -8.812 1 94.88 241 PRO B CA 1
ATOM 5158 C C . PRO B 1 241 ? 4.605 12.562 -8.648 1 94.88 241 PRO B C 1
ATOM 5160 O O . PRO B 1 241 ? 3.953 12.148 -9.609 1 94.88 241 PRO B O 1
ATOM 5163 N N . VAL B 1 242 ? 4.492 12.039 -7.48 1 96.81 242 VAL B N 1
ATOM 5164 C CA . VAL B 1 242 ? 3.678 10.844 -7.273 1 96.81 242 VAL B CA 1
ATOM 5165 C C . VAL B 1 242 ? 2.197 11.203 -7.348 1 96.81 242 VAL B C 1
ATOM 5167 O O . VAL B 1 242 ? 1.382 10.414 -7.828 1 96.81 242 VAL B O 1
ATOM 5170 N N . LEU B 1 243 ? 1.828 12.414 -6.906 1 95.38 243 LEU B N 1
ATOM 5171 C CA . LEU B 1 243 ? 0.435 12.844 -6.961 1 95.38 243 LEU B CA 1
ATOM 5172 C C . LEU B 1 243 ? -0.049 12.93 -8.406 1 95.38 243 LEU B C 1
ATOM 5174 O O . LEU B 1 243 ? -1.092 12.375 -8.75 1 95.38 243 LEU B O 1
ATOM 5178 N N . VAL B 1 244 ? 0.695 13.57 -9.227 1 96.69 244 VAL B N 1
ATOM 5179 C CA . VAL B 1 244 ? 0.312 13.773 -10.625 1 96.69 244 VAL B CA 1
ATOM 5180 C C . VAL B 1 244 ? 0.371 12.445 -11.367 1 96.69 244 VAL B C 1
ATOM 5182 O O . VAL B 1 244 ? -0.527 12.125 -12.148 1 96.69 244 VAL B O 1
ATOM 5185 N N . SER B 1 245 ? 1.396 11.672 -11.164 1 98.44 245 SER B N 1
ATOM 5186 C CA . SER B 1 245 ? 1.534 10.375 -11.812 1 98.44 245 SER B CA 1
ATOM 5187 C C . SER B 1 245 ? 0.373 9.453 -11.461 1 98.44 245 SER B C 1
ATOM 5189 O O . SER B 1 245 ? -0.151 8.742 -12.32 1 98.44 245 SER B O 1
ATOM 5191 N N . THR B 1 246 ? 0.019 9.445 -10.172 1 98.62 246 THR B N 1
ATOM 5192 C CA . THR B 1 246 ? -1.068 8.578 -9.742 1 98.62 246 THR B CA 1
ATOM 5193 C C . THR B 1 246 ? -2.393 9.016 -10.359 1 98.62 246 THR B C 1
ATOM 5195 O O . THR B 1 246 ? -3.221 8.172 -10.727 1 98.62 246 THR B O 1
ATOM 5198 N N . TYR B 1 247 ? -2.605 10.336 -10.453 1 98.19 247 TYR B N 1
ATOM 5199 C CA . TYR B 1 247 ? -3.812 10.844 -11.094 1 98.19 247 TYR B CA 1
ATOM 5200 C C . TYR B 1 247 ? -3.92 10.344 -12.531 1 98.19 247 TYR B C 1
ATOM 5202 O O . TYR B 1 247 ? -4.973 9.852 -12.945 1 98.19 247 TYR B O 1
ATOM 5210 N N . ILE B 1 248 ? -2.84 10.414 -13.227 1 98.5 248 ILE B N 1
ATOM 5211 C CA . ILE B 1 248 ? -2.799 9.984 -14.617 1 98.5 248 ILE B CA 1
ATOM 5212 C C . ILE B 1 248 ? -2.965 8.469 -14.695 1 98.5 248 ILE B C 1
ATOM 5214 O O . ILE B 1 248 ? -3.678 7.961 -15.562 1 98.5 248 ILE B O 1
ATOM 5218 N N . MET B 1 249 ? -2.352 7.73 -13.867 1 98.62 249 MET B N 1
ATOM 5219 C CA . MET B 1 249 ? -2.447 6.273 -13.844 1 98.62 249 MET B CA 1
ATOM 5220 C C . MET B 1 249 ? -3.896 5.828 -13.672 1 98.62 249 MET B C 1
ATOM 5222 O O . MET B 1 249 ? -4.352 4.914 -14.359 1 98.62 249 MET B O 1
ATOM 5226 N N . VAL B 1 250 ? -4.59 6.496 -12.742 1 98.44 250 VAL B N 1
ATOM 5227 C CA . VAL B 1 250 ? -5.977 6.133 -12.461 1 98.44 250 VAL B CA 1
ATOM 5228 C C . VAL B 1 250 ? -6.844 6.43 -13.68 1 98.44 250 VAL B C 1
ATOM 5230 O O . VAL B 1 250 ? -7.758 5.664 -14 1 98.44 250 VAL B O 1
ATOM 5233 N N . LYS B 1 251 ? -6.578 7.527 -14.344 1 98.25 251 LYS B N 1
ATOM 5234 C CA . LYS B 1 251 ? -7.316 7.852 -15.555 1 98.25 251 LYS B CA 1
ATOM 5235 C C . LYS B 1 251 ? -7.098 6.793 -16.641 1 98.25 251 LYS B C 1
ATOM 5237 O O . LYS B 1 251 ? -8.047 6.383 -17.312 1 98.25 251 LYS B O 1
ATOM 5242 N N . ILE B 1 252 ? -5.902 6.367 -16.797 1 98.38 252 ILE B N 1
ATOM 5243 C CA . ILE B 1 252 ? -5.586 5.336 -17.781 1 98.38 252 ILE B CA 1
ATOM 5244 C C . ILE B 1 252 ? -6.238 4.02 -17.375 1 98.38 252 ILE B C 1
ATOM 5246 O O . ILE B 1 252 ? -6.805 3.314 -18.203 1 98.38 252 ILE B O 1
ATOM 5250 N N . GLU B 1 253 ? -6.074 3.68 -16.109 1 97.62 253 GLU B N 1
ATOM 5251 C CA . GLU B 1 253 ? -6.68 2.457 -15.586 1 97.62 253 GLU B CA 1
ATOM 5252 C C . GLU B 1 253 ? -8.18 2.42 -15.867 1 97.62 253 GLU B C 1
ATOM 5254 O O . GLU B 1 253 ? -8.703 1.413 -16.344 1 97.62 253 GLU B O 1
ATOM 5259 N N . LYS B 1 254 ? -8.875 3.502 -15.57 1 95.94 254 LYS B N 1
ATOM 5260 C CA . LYS B 1 254 ? -10.32 3.584 -15.781 1 95.94 254 LYS B CA 1
ATOM 5261 C C . LYS B 1 254 ? -10.672 3.49 -17.266 1 95.94 254 LYS B C 1
ATOM 5263 O O . LYS B 1 254 ? -11.648 2.84 -17.641 1 95.94 254 LYS B O 1
ATOM 5268 N N . PHE B 1 255 ? -9.898 4.168 -18.078 1 97.69 255 PHE B N 1
ATOM 5269 C CA . PHE B 1 255 ? -10.094 4.105 -19.516 1 97.69 255 PHE B CA 1
ATOM 5270 C C . PHE B 1 255 ? -9.938 2.678 -20.031 1 97.69 255 PHE B C 1
ATOM 5272 O O . PHE B 1 255 ? -10.766 2.193 -20.797 1 97.69 255 PHE B O 1
ATOM 5279 N N . MET B 1 256 ? -8.875 2.016 -19.562 1 96.31 256 MET B N 1
ATOM 5280 C CA . MET B 1 256 ? -8.609 0.646 -19.984 1 96.31 256 MET B CA 1
ATOM 5281 C C . MET B 1 256 ? -9.695 -0.303 -19.5 1 96.31 256 MET B C 1
ATOM 5283 O O . MET B 1 256 ? -10.094 -1.221 -20.219 1 96.31 256 MET B O 1
ATOM 5287 N N . ASN B 1 257 ? -10.164 -0.122 -18.281 1 91.81 257 ASN B N 1
ATOM 5288 C CA . ASN B 1 257 ? -11.203 -0.978 -17.734 1 91.81 257 ASN B CA 1
ATOM 5289 C C . ASN B 1 257 ? -12.5 -0.881 -18.547 1 91.81 257 ASN B C 1
ATOM 5291 O O . ASN B 1 257 ? -13.266 -1.841 -18.609 1 91.81 257 ASN B O 1
ATOM 5295 N N . LYS B 1 258 ? -12.742 0.22 -19.156 1 92.19 258 LYS B N 1
ATOM 5296 C CA . LYS B 1 258 ? -13.945 0.441 -19.953 1 92.19 258 LYS B CA 1
ATOM 5297 C C . LYS B 1 258 ? -13.844 -0.256 -21.297 1 92.19 258 LYS B C 1
ATOM 5299 O O . LYS B 1 258 ? -14.844 -0.764 -21.812 1 92.19 258 LYS B O 1
ATOM 5304 N N . ILE B 1 259 ? -12.68 -0.406 -21.844 1 95.19 259 ILE B N 1
ATOM 5305 C CA . ILE B 1 259 ? -12.555 -0.852 -23.219 1 95.19 259 ILE B CA 1
ATOM 5306 C C . ILE B 1 259 ? -12.109 -2.311 -23.25 1 95.19 259 ILE B C 1
ATOM 5308 O O . ILE B 1 259 ? -12.367 -3.025 -24.234 1 95.19 259 ILE B O 1
ATOM 5312 N N . VAL B 1 260 ? -11.375 -2.764 -22.281 1 90.69 260 VAL B N 1
ATOM 5313 C CA . VAL B 1 260 ? -10.805 -4.109 -22.297 1 90.69 260 VAL B CA 1
ATOM 5314 C C . VAL B 1 260 ? -11.844 -5.113 -21.812 1 90.69 260 VAL B C 1
ATOM 5316 O O . VAL B 1 260 ? -12.477 -4.91 -20.766 1 90.69 260 VAL B O 1
ATOM 5319 N N . PRO B 1 261 ? -12 -6.188 -22.594 1 84.38 261 PRO B N 1
ATOM 5320 C CA . PRO B 1 261 ? -12.906 -7.242 -22.125 1 84.38 261 PRO B CA 1
ATOM 5321 C C . PRO B 1 261 ? -12.461 -7.871 -20.812 1 84.38 261 PRO B C 1
ATOM 5323 O O . PRO B 1 261 ? -11.258 -7.973 -20.547 1 84.38 261 PRO B O 1
ATOM 5326 N N . ASP B 1 262 ? -13.305 -8.328 -19.984 1 79.06 262 ASP B N 1
ATOM 5327 C CA . ASP B 1 262 ? -13.086 -8.828 -18.625 1 79.06 262 ASP B CA 1
ATOM 5328 C C . ASP B 1 262 ? -12.023 -9.93 -18.609 1 79.06 262 ASP B C 1
ATOM 5330 O O . ASP B 1 262 ? -11.195 -9.984 -17.703 1 79.06 262 ASP B O 1
ATOM 5334 N N . SER B 1 263 ? -12.016 -10.75 -19.625 1 74.88 263 SER B N 1
ATOM 5335 C CA . SER B 1 263 ? -11.125 -11.898 -19.672 1 74.88 263 SER B CA 1
ATOM 5336 C C . SER B 1 263 ? -9.672 -11.469 -19.828 1 74.88 263 SER B C 1
ATOM 5338 O O . SER B 1 263 ? -8.75 -12.227 -19.531 1 74.88 263 SER B O 1
ATOM 5340 N N . PHE B 1 264 ? -9.461 -10.195 -20.25 1 84.88 264 PHE B N 1
ATOM 5341 C CA . PHE B 1 264 ? -8.102 -9.734 -20.547 1 84.88 264 PHE B CA 1
ATOM 5342 C C . PHE B 1 264 ? -7.684 -8.633 -19.578 1 84.88 264 PHE B C 1
ATOM 5344 O O . PHE B 1 264 ? -6.562 -8.125 -19.672 1 84.88 264 PHE B O 1
ATOM 5351 N N . LYS B 1 265 ? -8.492 -8.305 -18.672 1 86.75 265 LYS B N 1
ATOM 5352 C CA . LYS B 1 265 ? -8.242 -7.16 -17.797 1 86.75 265 LYS B CA 1
ATOM 5353 C C . LYS B 1 265 ? -6.996 -7.391 -16.938 1 86.75 265 LYS B C 1
ATOM 5355 O O . LYS B 1 265 ? -6.176 -6.488 -16.766 1 86.75 265 LYS B O 1
ATOM 5360 N N . LEU B 1 266 ? -6.801 -8.617 -16.453 1 83.38 266 LEU B N 1
ATOM 5361 C CA . LEU B 1 266 ? -5.66 -8.922 -15.602 1 83.38 266 LEU B CA 1
ATOM 5362 C C . LEU B 1 266 ? -4.348 -8.766 -16.375 1 83.38 266 LEU B C 1
ATOM 5364 O O . LEU B 1 266 ? -3.332 -8.375 -15.797 1 83.38 266 LEU B O 1
ATOM 5368 N N . LEU B 1 267 ? -4.398 -8.961 -17.688 1 86.12 267 LEU B N 1
ATOM 5369 C CA . LEU B 1 267 ? -3.199 -9.008 -18.516 1 86.12 267 LEU B CA 1
ATOM 5370 C C . LEU B 1 267 ? -2.881 -7.637 -19.078 1 86.12 267 LEU B C 1
ATOM 5372 O O . LEU B 1 267 ? -1.729 -7.348 -19.422 1 86.12 267 LEU B O 1
ATOM 5376 N N . LEU B 1 268 ? -3.904 -6.789 -19.188 1 92.81 268 LEU B N 1
ATOM 5377 C CA . LEU B 1 268 ? -3.68 -5.598 -20 1 92.81 268 LEU B CA 1
ATOM 5378 C C . LEU B 1 268 ? -3.822 -4.336 -19.156 1 92.81 268 LEU B C 1
ATOM 5380 O O . LEU B 1 268 ? -3.068 -3.375 -19.344 1 92.81 268 LEU B O 1
ATOM 5384 N N . VAL B 1 269 ? -4.711 -4.312 -18.25 1 94.38 269 VAL B N 1
ATOM 5385 C CA . VAL B 1 269 ? -5.082 -3.062 -17.594 1 94.38 269 VAL B CA 1
ATOM 5386 C C . VAL B 1 269 ? -3.928 -2.574 -16.719 1 94.38 269 VAL B C 1
ATOM 5388 O O . VAL B 1 269 ? -3.379 -1.495 -16.953 1 94.38 269 VAL B O 1
ATOM 5391 N N . ALA B 1 270 ? -3.508 -3.426 -15.758 1 95.44 270 ALA B N 1
ATOM 5392 C CA . ALA B 1 270 ? -2.457 -3.016 -14.828 1 95.44 270 ALA B CA 1
ATOM 5393 C C . ALA B 1 270 ? -1.127 -2.834 -15.555 1 95.44 270 ALA B C 1
ATOM 5395 O O . ALA B 1 270 ? -0.441 -1.828 -15.359 1 95.44 270 ALA B O 1
ATOM 5396 N N . PRO B 1 271 ? -0.746 -3.768 -16.484 1 95.56 271 PRO B N 1
ATOM 5397 C CA . PRO B 1 271 ? 0.533 -3.615 -17.172 1 95.56 271 PRO B CA 1
ATOM 5398 C C . PRO B 1 271 ? 0.595 -2.346 -18.031 1 95.56 271 PRO B C 1
ATOM 5400 O O . PRO B 1 271 ? 1.599 -1.63 -18 1 95.56 271 PRO B O 1
ATOM 5403 N N . ILE B 1 272 ? -0.446 -2.02 -18.719 1 97.94 272 ILE B N 1
ATOM 5404 C CA . ILE B 1 272 ? -0.454 -0.834 -19.562 1 97.94 272 ILE B CA 1
ATOM 5405 C C . ILE B 1 272 ? -0.478 0.422 -18.703 1 97.94 272 ILE B C 1
ATOM 5407 O O . ILE B 1 272 ? 0.254 1.379 -18.969 1 97.94 272 ILE B O 1
ATOM 5411 N N . ALA B 1 273 ? -1.308 0.421 -17.672 1 98.31 273 ALA B N 1
ATOM 5412 C CA . ALA B 1 273 ? -1.415 1.581 -16.797 1 98.31 273 ALA B CA 1
ATOM 5413 C C . ALA B 1 273 ? -0.071 1.905 -16.141 1 98.31 273 ALA B C 1
ATOM 5415 O O . ALA B 1 273 ? 0.361 3.061 -16.141 1 98.31 273 ALA B O 1
ATOM 5416 N N . LEU B 1 274 ? 0.608 0.917 -15.633 1 98.31 274 LEU B N 1
ATOM 5417 C CA . LEU B 1 274 ? 1.868 1.137 -14.93 1 98.31 274 LEU B CA 1
ATOM 5418 C C . LEU B 1 274 ? 2.992 1.439 -15.914 1 98.31 274 LEU B C 1
ATOM 5420 O O . LEU B 1 274 ? 3.863 2.266 -15.633 1 98.31 274 LEU B O 1
ATOM 5424 N N . LEU B 1 275 ? 3 0.764 -17.047 1 98.25 275 LEU B N 1
ATOM 5425 C CA . LEU B 1 275 ? 4.051 0.989 -18.031 1 98.25 275 LEU B CA 1
ATOM 5426 C C . LEU B 1 275 ? 3.975 2.404 -18.594 1 98.25 275 LEU B C 1
ATOM 5428 O O . LEU B 1 275 ? 4.969 3.131 -18.609 1 98.25 275 LEU B O 1
ATOM 5432 N N . VAL B 1 276 ? 2.789 2.797 -19.078 1 98.44 276 VAL B N 1
ATOM 5433 C CA . VAL B 1 276 ? 2.615 4.105 -19.703 1 98.44 276 VAL B CA 1
ATOM 5434 C C . VAL B 1 276 ? 2.875 5.203 -18.672 1 98.44 276 VAL B C 1
ATOM 5436 O O . VAL B 1 276 ? 3.602 6.16 -18.953 1 98.44 276 VAL B O 1
ATOM 5439 N N . THR B 1 277 ? 2.338 5.078 -17.5 1 98.56 277 THR B N 1
ATOM 5440 C CA . THR B 1 277 ? 2.502 6.113 -16.484 1 98.56 277 THR B CA 1
ATOM 5441 C C . THR B 1 277 ? 3.943 6.156 -15.992 1 98.56 277 THR B C 1
ATOM 5443 O O . THR B 1 277 ? 4.477 7.23 -15.703 1 98.56 277 THR B O 1
ATOM 5446 N N . GLY B 1 278 ? 4.516 4.926 -15.758 1 98.25 278 GLY B N 1
ATOM 5447 C CA . GLY B 1 278 ? 5.918 4.902 -15.375 1 98.25 278 GLY B CA 1
ATOM 5448 C C . GLY B 1 278 ? 6.812 5.637 -16.359 1 98.25 278 GLY B C 1
ATOM 5449 O O . GLY B 1 278 ? 7.648 6.449 -15.945 1 98.25 278 GLY B O 1
ATOM 5450 N N . LEU B 1 279 ? 6.613 5.379 -17.656 1 97.94 279 LEU B N 1
ATOM 5451 C CA . LEU B 1 279 ? 7.391 6.047 -18.703 1 97.94 279 LEU B CA 1
ATOM 5452 C C . LEU B 1 279 ? 7.137 7.551 -18.688 1 97.94 279 LEU B C 1
ATOM 5454 O O . LEU B 1 279 ? 8.078 8.344 -18.734 1 97.94 279 LEU B O 1
ATOM 5458 N N . LEU B 1 280 ? 5.891 7.934 -18.578 1 98.19 280 LEU B N 1
ATOM 5459 C CA . LEU B 1 280 ? 5.543 9.352 -18.531 1 98.19 280 LEU B CA 1
ATOM 5460 C C . LEU B 1 280 ? 6.16 10.023 -17.312 1 98.19 280 LEU B C 1
ATOM 5462 O O . LEU B 1 280 ? 6.555 11.188 -17.375 1 98.19 280 LEU B O 1
ATOM 5466 N N . SER B 1 281 ? 6.188 9.32 -16.188 1 97.88 281 SER B N 1
ATOM 5467 C CA . SER B 1 281 ? 6.742 9.867 -14.953 1 97.88 281 SER B CA 1
ATOM 5468 C C . SER B 1 281 ? 8.234 10.156 -15.102 1 97.88 281 SER B C 1
ATOM 5470 O O . SER B 1 281 ? 8.719 11.195 -14.648 1 97.88 281 SER B O 1
ATOM 5472 N N . PHE B 1 282 ? 8.953 9.25 -15.734 1 97.12 282 PHE B N 1
ATOM 5473 C CA . PHE B 1 282 ? 10.391 9.391 -15.883 1 97.12 282 PHE B CA 1
ATOM 5474 C C . PHE B 1 282 ? 10.727 10.461 -16.922 1 97.12 282 PHE B C 1
ATOM 5476 O O . PHE B 1 282 ? 11.711 11.188 -16.766 1 97.12 282 PHE B O 1
ATOM 5483 N N . ILE B 1 283 ? 9.898 10.586 -17.953 1 96.44 283 ILE B N 1
ATOM 5484 C CA . ILE B 1 283 ? 10.266 11.391 -19.109 1 96.44 283 ILE B CA 1
ATOM 5485 C C . ILE B 1 283 ? 9.727 12.812 -18.953 1 96.44 283 ILE B C 1
ATOM 5487 O O . ILE B 1 283 ? 10.406 13.781 -19.297 1 96.44 283 ILE B O 1
ATOM 5491 N N . ILE B 1 284 ? 8.492 12.969 -18.375 1 97.25 284 ILE B N 1
ATOM 5492 C CA . ILE B 1 284 ? 7.855 14.281 -18.406 1 97.25 284 ILE B CA 1
ATOM 5493 C C . ILE B 1 284 ? 7.422 14.688 -17 1 97.25 284 ILE B C 1
ATOM 5495 O O . ILE B 1 284 ? 7.871 15.703 -16.484 1 97.25 284 ILE B O 1
ATOM 5499 N N . ILE B 1 285 ? 6.652 13.906 -16.312 1 97.19 285 ILE B N 1
ATOM 5500 C CA . ILE B 1 285 ? 5.984 14.297 -15.078 1 97.19 285 ILE B CA 1
ATOM 5501 C C . ILE B 1 285 ? 7.023 14.578 -13.992 1 97.19 285 ILE B C 1
ATOM 5503 O O . ILE B 1 285 ? 6.98 15.617 -13.328 1 97.19 285 ILE B O 1
ATOM 5507 N N . GLY B 1 286 ? 7.918 13.602 -13.805 1 94.75 286 GLY B N 1
ATOM 5508 C CA . GLY B 1 286 ? 8.945 13.734 -12.781 1 94.75 286 GLY B CA 1
ATOM 5509 C C . GLY B 1 286 ? 9.758 15.016 -12.922 1 94.75 286 GLY B C 1
ATOM 5510 O O . GLY B 1 286 ? 9.766 15.852 -12.016 1 94.75 286 GLY B O 1
ATOM 5511 N N . PRO B 1 287 ? 10.391 15.156 -14.094 1 93.94 287 PRO B N 1
ATOM 5512 C CA . PRO B 1 287 ? 11.227 16.344 -14.305 1 93.94 287 PRO B CA 1
ATOM 5513 C C . PRO B 1 287 ? 10.438 17.641 -14.164 1 93.94 287 PRO B C 1
ATOM 5515 O O . PRO B 1 287 ? 10.922 18.594 -13.555 1 93.94 287 PRO B O 1
ATOM 5518 N N . VAL B 1 288 ? 9.242 17.719 -14.602 1 95.81 288 VAL B N 1
ATOM 5519 C CA . VAL B 1 288 ? 8.438 18.938 -14.555 1 95.81 288 VAL B CA 1
ATOM 5520 C C . VAL B 1 288 ? 8.023 19.219 -13.117 1 95.81 288 VAL B C 1
ATOM 5522 O O . VAL B 1 288 ? 8.18 20.344 -12.625 1 95.81 288 VAL B O 1
ATOM 5525 N N . THR B 1 289 ? 7.523 18.266 -12.477 1 93.88 289 THR B N 1
ATOM 5526 C CA . THR B 1 289 ? 7.039 18.469 -11.117 1 93.88 289 THR B CA 1
ATOM 5527 C C . THR B 1 289 ? 8.211 18.688 -10.156 1 93.88 289 THR B C 1
ATOM 5529 O O . THR B 1 289 ? 8.07 19.391 -9.156 1 93.88 289 THR B O 1
ATOM 5532 N N . PHE B 1 290 ? 9.266 18.047 -10.5 1 89.06 290 PHE B N 1
ATOM 5533 C CA . PHE B 1 290 ? 10.477 18.266 -9.711 1 89.06 290 PHE B CA 1
ATOM 5534 C C . PHE B 1 290 ? 10.938 19.719 -9.82 1 89.06 290 PHE B C 1
ATOM 5536 O O . PHE B 1 290 ? 11.32 20.328 -8.82 1 89.06 290 PHE B O 1
ATOM 5543 N N . ALA B 1 291 ? 10.898 20.203 -10.984 1 90.56 291 ALA B N 1
ATOM 5544 C CA . ALA B 1 291 ? 11.258 21.609 -11.211 1 90.56 291 ALA B CA 1
ATOM 5545 C C . ALA B 1 291 ? 10.297 22.531 -10.477 1 90.56 291 ALA B C 1
ATOM 5547 O O . ALA B 1 291 ? 10.719 23.531 -9.891 1 90.56 291 ALA B O 1
ATOM 5548 N N . ILE B 1 292 ? 9.055 22.234 -10.492 1 92.06 292 ILE B N 1
ATOM 5549 C CA . ILE B 1 292 ? 8.047 23.031 -9.797 1 92.06 292 ILE B CA 1
ATOM 5550 C C . ILE B 1 292 ? 8.305 22.984 -8.297 1 92.06 292 ILE B C 1
ATOM 5552 O O . ILE B 1 292 ? 8.234 24 -7.613 1 92.06 292 ILE B O 1
ATOM 5556 N N . GLY B 1 293 ? 8.586 21.781 -7.824 1 89 293 GLY B N 1
ATOM 5557 C CA . GLY B 1 293 ? 8.898 21.641 -6.414 1 89 293 GLY B CA 1
ATOM 5558 C C . GLY B 1 293 ? 10.117 22.438 -5.98 1 89 293 GLY B C 1
ATOM 5559 O O . GLY B 1 293 ? 10.109 23.062 -4.926 1 89 293 GLY B O 1
ATOM 5560 N N . ASN B 1 294 ? 11.078 22.438 -6.82 1 86.69 294 ASN B N 1
ATOM 5561 C CA . ASN B 1 294 ? 12.297 23.188 -6.527 1 86.69 294 ASN B CA 1
ATOM 5562 C C . ASN B 1 294 ? 12.039 24.703 -6.547 1 86.69 294 ASN B C 1
ATOM 5564 O O . ASN B 1 294 ? 12.602 25.438 -5.734 1 86.69 294 ASN B O 1
ATOM 5568 N N . ALA B 1 295 ? 11.273 25.062 -7.477 1 90.94 295 ALA B N 1
ATOM 5569 C CA . ALA B 1 295 ? 10.914 26.484 -7.539 1 90.94 295 ALA B CA 1
ATOM 5570 C C . ALA B 1 295 ? 10.156 26.906 -6.289 1 90.94 295 ALA B C 1
ATOM 5572 O O . ALA B 1 295 ? 10.398 27.984 -5.75 1 90.94 295 ALA B O 1
ATOM 5573 N N . MET B 1 296 ? 9.266 26.094 -5.863 1 89.88 296 MET B N 1
ATOM 5574 C CA . MET B 1 296 ? 8.516 26.359 -4.645 1 89.88 296 MET B CA 1
ATOM 5575 C C . MET B 1 296 ? 9.438 26.438 -3.436 1 89.88 296 MET B C 1
ATOM 5577 O O . MET B 1 296 ? 9.336 27.359 -2.623 1 89.88 296 MET B O 1
ATOM 5581 N N . SER B 1 297 ? 10.312 25.453 -3.338 1 88.38 297 SER B N 1
ATOM 5582 C CA . SER B 1 297 ? 11.258 25.406 -2.225 1 88.38 297 SER B CA 1
ATOM 5583 C C . SER B 1 297 ? 12.148 26.656 -2.211 1 88.38 297 SER B C 1
ATOM 5585 O O . SER B 1 297 ? 12.391 27.234 -1.151 1 88.38 297 SER B O 1
ATOM 5587 N N . SER B 1 298 ? 12.617 27.047 -3.367 1 90.5 298 SER B N 1
ATOM 5588 C CA . SER B 1 298 ? 13.461 28.234 -3.473 1 90.5 298 SER B CA 1
ATOM 5589 C C . SER B 1 298 ? 12.695 29.5 -3.078 1 90.5 298 SER B C 1
ATOM 5591 O O . SER B 1 298 ? 13.266 30.422 -2.492 1 90.5 298 SER B O 1
ATOM 5593 N N . GLY B 1 299 ? 11.492 29.469 -3.439 1 92.5 299 GLY B N 1
ATOM 5594 C CA . GLY B 1 299 ? 10.641 30.578 -3.047 1 92.5 299 GLY B CA 1
ATOM 5595 C C . GLY B 1 299 ? 10.5 30.719 -1.542 1 92.5 299 GLY B C 1
ATOM 5596 O O . GLY B 1 299 ? 10.609 31.828 -1.002 1 92.5 299 GLY B O 1
ATOM 5597 N N . PHE B 1 300 ? 10.305 29.672 -0.853 1 90.44 300 PHE B N 1
ATOM 5598 C CA . PHE B 1 300 ? 10.164 29.703 0.599 1 90.44 300 PHE B CA 1
ATOM 5599 C C . PHE B 1 300 ? 11.492 30.062 1.263 1 90.44 300 PHE B C 1
ATOM 5601 O O . PHE B 1 300 ? 11.523 30.812 2.232 1 90.44 300 PHE B O 1
ATOM 5608 N N . VAL B 1 301 ? 12.539 29.484 0.725 1 90 301 VAL B N 1
ATOM 5609 C CA . VAL B 1 301 ? 13.859 29.781 1.271 1 90 301 VAL B CA 1
ATOM 5610 C C . VAL B 1 301 ? 14.164 31.266 1.114 1 90 301 VAL B C 1
ATOM 5612 O O . VAL B 1 301 ? 14.672 31.906 2.041 1 90 301 VAL B O 1
ATOM 5615 N N . TYR B 1 302 ? 13.859 31.797 -0.024 1 93.44 302 TYR B N 1
ATOM 5616 C CA . TYR B 1 302 ? 14.055 33.219 -0.27 1 93.44 302 TYR B CA 1
ATOM 5617 C C . TYR B 1 302 ? 13.234 34.062 0.707 1 93.44 302 TYR B C 1
ATOM 5619 O O . TYR B 1 302 ? 13.742 35.031 1.283 1 93.44 302 TYR B O 1
ATOM 5627 N N . LEU B 1 303 ? 12.031 33.688 0.841 1 93.25 303 LEU B N 1
ATOM 5628 C CA . LEU B 1 303 ? 11.125 34.406 1.725 1 93.25 303 LEU B CA 1
ATOM 5629 C C . LEU B 1 303 ? 11.664 34.438 3.15 1 93.25 303 LEU B C 1
ATOM 5631 O O . LEU B 1 303 ? 11.711 35.5 3.779 1 93.25 303 LEU B O 1
ATOM 5635 N N . PHE B 1 304 ? 12.18 33.375 3.688 1 92.44 304 PHE B N 1
ATOM 5636 C CA . PHE B 1 304 ? 12.586 33.281 5.086 1 92.44 304 PHE B CA 1
ATOM 5637 C C . PHE B 1 304 ? 14.008 33.781 5.273 1 92.44 304 PHE B C 1
ATOM 5639 O O . PHE B 1 304 ? 14.406 34.125 6.387 1 92.44 304 PHE B O 1
ATOM 5646 N N . LYS B 1 305 ? 14.734 33.812 4.223 1 91.81 305 LYS B N 1
ATOM 5647 C CA . LYS B 1 305 ? 16.078 34.406 4.297 1 91.81 305 LYS B CA 1
ATOM 5648 C C . LYS B 1 305 ? 16 35.938 4.363 1 91.81 305 LYS B C 1
ATOM 5650 O O . LYS B 1 305 ? 16.75 36.562 5.113 1 91.81 305 LYS B O 1
ATOM 5655 N N . ASN B 1 306 ? 15.094 36.5 3.631 1 95.31 306 ASN B N 1
ATOM 5656 C CA . ASN B 1 306 ? 15.062 37.938 3.48 1 95.31 306 ASN B CA 1
ATOM 5657 C C . ASN B 1 306 ? 13.977 38.562 4.348 1 95.31 306 ASN B C 1
ATOM 5659 O O . ASN B 1 306 ? 14.055 39.75 4.688 1 95.31 306 ASN B O 1
ATOM 5663 N N . TYR B 1 307 ? 12.945 37.812 4.625 1 96.94 307 TYR B N 1
ATOM 5664 C CA . TYR B 1 307 ? 11.805 38.375 5.344 1 96.94 307 TYR B CA 1
ATOM 5665 C C . TYR B 1 307 ? 11.383 37.438 6.48 1 96.94 307 TYR B C 1
ATOM 5667 O O . TYR B 1 307 ? 10.188 37.156 6.648 1 96.94 307 TYR B O 1
ATOM 5675 N N . ALA B 1 308 ? 12.258 37 7.219 1 95.81 308 ALA B N 1
ATOM 5676 C CA . ALA B 1 308 ? 12.023 35.969 8.25 1 95.81 308 ALA B CA 1
ATOM 5677 C C . ALA B 1 308 ? 11 36.469 9.273 1 95.81 308 ALA B C 1
ATOM 5679 O O . ALA B 1 308 ? 10.109 35.719 9.68 1 95.81 308 ALA B O 1
ATOM 5680 N N . LEU B 1 309 ? 11.172 37.688 9.727 1 96.94 309 LEU B N 1
ATOM 5681 C CA . LEU B 1 309 ? 10.273 38.25 10.734 1 96.94 309 LEU B CA 1
ATOM 5682 C C . LEU B 1 309 ? 8.836 38.25 10.242 1 96.94 309 LEU B C 1
ATOM 5684 O O . LEU B 1 309 ? 7.93 37.781 10.93 1 96.94 309 LEU B O 1
ATOM 5688 N N . PHE B 1 310 ? 8.664 38.75 9.086 1 97.31 310 PHE B N 1
ATOM 5689 C CA . PHE B 1 310 ? 7.332 38.844 8.508 1 97.31 310 PHE B CA 1
ATOM 5690 C C . PHE B 1 310 ? 6.746 37.469 8.227 1 97.31 310 PHE B C 1
ATOM 5692 O O . PHE B 1 310 ? 5.578 37.219 8.539 1 97.31 310 PHE B O 1
ATOM 5699 N N . ALA B 1 311 ? 7.516 36.656 7.598 1 96.62 311 ALA B N 1
ATOM 5700 C CA . ALA B 1 311 ? 7.062 35.312 7.262 1 96.62 311 ALA B CA 1
ATOM 5701 C C . ALA B 1 311 ? 6.672 34.531 8.516 1 96.62 311 ALA B C 1
ATOM 5703 O O . ALA B 1 311 ? 5.652 33.844 8.531 1 96.62 311 ALA B O 1
ATOM 5704 N N . GLY B 1 312 ? 7.457 34.625 9.516 1 96.94 312 GLY B N 1
ATOM 5705 C CA . GLY B 1 312 ? 7.16 33.969 10.773 1 96.94 312 GLY B CA 1
ATOM 5706 C C . GLY B 1 312 ? 5.887 34.469 11.43 1 96.94 312 GLY B C 1
ATOM 5707 O O . GLY B 1 312 ? 5.078 33.688 11.914 1 96.94 312 GLY B O 1
ATOM 5708 N N . LEU B 1 313 ? 5.738 35.781 11.438 1 97.56 313 LEU B N 1
ATOM 5709 C CA . LEU B 1 313 ? 4.543 36.406 12.016 1 97.56 313 LEU B CA 1
ATOM 5710 C C . LEU B 1 313 ? 3.291 35.938 11.281 1 97.56 313 LEU B C 1
ATOM 5712 O O . LEU B 1 313 ? 2.303 35.562 11.914 1 97.56 313 LEU B O 1
ATOM 5716 N N . LEU B 1 314 ? 3.445 35.938 10.031 1 96.5 314 LEU B N 1
ATOM 5717 C CA . LEU B 1 314 ? 2.287 35.625 9.211 1 96.5 314 LEU B CA 1
ATOM 5718 C C . LEU B 1 314 ? 1.925 34.125 9.367 1 96.5 314 LEU B C 1
ATOM 5720 O O . LEU B 1 314 ? 0.764 33.812 9.609 1 96.5 314 LEU B O 1
ATOM 5724 N N . PHE B 1 315 ? 2.863 33.312 9.188 1 95.94 315 PHE B N 1
ATOM 5725 C CA . PHE B 1 315 ? 2.615 31.875 9.273 1 95.94 315 PHE B CA 1
ATOM 5726 C C . PHE B 1 315 ? 2.127 31.5 10.664 1 95.94 315 PHE B C 1
ATOM 5728 O O . PHE B 1 315 ? 1.149 30.766 10.805 1 95.94 315 PHE B O 1
ATOM 5735 N N . GLY B 1 316 ? 2.783 31.969 11.672 1 96.38 316 GLY B N 1
ATOM 5736 C CA . GLY B 1 316 ? 2.41 31.672 13.047 1 96.38 316 GLY B CA 1
ATOM 5737 C C . GLY B 1 316 ? 1.009 32.125 13.398 1 96.38 316 GLY B C 1
ATOM 5738 O O . GLY B 1 316 ? 0.293 31.438 14.141 1 96.38 316 GLY B O 1
ATOM 5739 N N . PHE B 1 317 ? 0.635 33.219 12.836 1 96.62 317 PHE B N 1
ATOM 5740 C CA . PHE B 1 317 ? -0.672 33.781 13.148 1 96.62 317 PHE B CA 1
ATOM 5741 C C . PHE B 1 317 ? -1.776 33.031 12.414 1 96.62 317 PHE B C 1
ATOM 5743 O O . PHE B 1 317 ? -2.867 32.844 12.961 1 96.62 317 PHE B O 1
ATOM 5750 N N . THR B 1 318 ? -1.481 32.594 11.258 1 94.62 318 THR B N 1
ATOM 5751 C CA . THR B 1 318 ? -2.547 32.094 10.398 1 94.62 318 THR B CA 1
ATOM 5752 C C . THR B 1 318 ? -2.641 30.562 10.484 1 94.62 318 THR B C 1
ATOM 5754 O O . THR B 1 318 ? -3.666 29.969 10.125 1 94.62 318 THR B O 1
ATOM 5757 N N . TYR B 1 319 ? -1.624 29.891 10.922 1 93.94 319 TYR B N 1
ATOM 5758 C CA . TYR B 1 319 ? -1.57 28.438 10.844 1 93.94 319 TYR B CA 1
ATOM 5759 C C . TYR B 1 319 ? -2.758 27.812 11.555 1 93.94 319 TYR B C 1
ATOM 5761 O O . TYR B 1 319 ? -3.438 26.938 11 1 93.94 319 TYR B O 1
ATOM 5769 N N . ALA B 1 320 ? -3.055 28.234 12.781 1 91.81 320 ALA B N 1
ATOM 5770 C CA . ALA B 1 320 ? -4.148 27.656 13.555 1 91.81 320 ALA B CA 1
ATOM 5771 C C . ALA B 1 320 ? -5.492 27.906 12.875 1 91.81 320 ALA B C 1
ATOM 5773 O O . ALA B 1 320 ? -6.395 27.062 12.953 1 91.81 320 ALA B O 1
ATOM 5774 N N . ILE B 1 321 ? -5.617 28.984 12.164 1 87.31 321 ILE B N 1
ATOM 5775 C CA . ILE B 1 321 ? -6.824 29.297 11.406 1 87.31 321 ILE B CA 1
ATOM 5776 C C . ILE B 1 321 ? -6.965 28.312 10.242 1 87.31 321 ILE B C 1
ATOM 5778 O O . ILE B 1 321 ? -8.055 27.797 9.992 1 87.31 321 ILE B O 1
ATOM 5782 N N . ILE B 1 322 ? -5.844 28.031 9.703 1 86.56 322 ILE B N 1
ATOM 5783 C CA . ILE B 1 322 ? -5.828 27.109 8.562 1 86.56 322 ILE B CA 1
ATOM 5784 C C . ILE B 1 322 ? -6.152 25.703 9.039 1 86.56 322 ILE B C 1
ATOM 5786 O O . ILE B 1 322 ? -6.82 24.938 8.336 1 86.56 322 ILE B O 1
ATOM 5790 N N . VAL B 1 323 ? -5.746 25.359 10.195 1 85.12 323 VAL B N 1
ATOM 5791 C CA . VAL B 1 323 ? -6.031 24.047 10.773 1 85.12 323 VAL B CA 1
ATOM 5792 C C . VAL B 1 323 ? -7.539 23.859 10.906 1 85.12 323 VAL B C 1
ATOM 5794 O O . VAL B 1 323 ? -8.055 22.766 10.664 1 85.12 323 VAL B O 1
ATOM 5797 N N . ILE B 1 324 ? -8.25 24.875 11.227 1 74.31 324 ILE B N 1
ATOM 5798 C CA . ILE B 1 324 ? -9.703 24.812 11.383 1 74.31 324 ILE B CA 1
ATOM 5799 C C . ILE B 1 324 ? -10.352 24.453 10.055 1 74.31 324 ILE B C 1
ATOM 5801 O O . ILE B 1 324 ? -11.336 23.703 10.023 1 74.31 324 ILE B O 1
ATOM 5805 N N . THR B 1 325 ? -9.773 24.906 9 1 70.81 325 THR B N 1
ATOM 5806 C CA . THR B 1 325 ? -10.32 24.625 7.68 1 70.81 325 THR B CA 1
ATOM 5807 C C . THR B 1 325 ? -9.953 23.219 7.223 1 70.81 325 THR B C 1
ATOM 5809 O O . THR B 1 325 ? -10.531 22.688 6.27 1 70.81 325 THR B O 1
ATOM 5812 N N . GLY B 1 326 ? -9.047 22.688 7.875 1 72.12 326 GLY B N 1
ATOM 5813 C CA . GLY B 1 326 ? -8.594 21.359 7.492 1 72.12 326 GLY B CA 1
ATOM 5814 C C . GLY B 1 326 ? -7.574 21.375 6.371 1 72.12 326 GLY B C 1
ATOM 5815 O O . GLY B 1 326 ? -7.168 20.312 5.887 1 72.12 326 GLY B O 1
ATOM 5816 N N . MET B 1 327 ? -7.043 22.516 5.965 1 76.19 327 MET B N 1
ATOM 5817 C CA . MET B 1 327 ? -6.168 22.625 4.801 1 76.19 327 MET B CA 1
ATOM 5818 C C . MET B 1 327 ? -4.703 22.703 5.227 1 76.19 327 MET B C 1
ATOM 5820 O O . MET B 1 327 ? -3.824 22.922 4.391 1 76.19 327 MET B O 1
ATOM 5824 N N . HIS B 1 328 ? -4.469 22.469 6.469 1 85.69 328 HIS B N 1
ATOM 5825 C CA . HIS B 1 328 ? -3.115 22.672 6.969 1 85.69 328 HIS B CA 1
ATOM 5826 C C . HIS B 1 328 ? -2.182 21.562 6.488 1 85.69 328 HIS B C 1
ATOM 5828 O O . HIS B 1 328 ? -0.96 21.719 6.496 1 85.69 328 HIS B O 1
ATOM 5834 N N . ASN B 1 329 ? -2.688 20.5 5.98 1 82.5 329 ASN B N 1
ATOM 5835 C CA . ASN B 1 329 ? -1.872 19.375 5.504 1 82.5 329 ASN B CA 1
ATOM 5836 C C . ASN B 1 329 ? -1.095 19.75 4.246 1 82.5 329 ASN B C 1
ATOM 5838 O O . ASN B 1 329 ? -0.114 19.094 3.896 1 82.5 329 ASN B O 1
ATOM 5842 N N . THR B 1 330 ? -1.475 20.781 3.619 1 81.5 330 THR B N 1
ATOM 5843 C CA . THR B 1 330 ? -0.753 21.281 2.455 1 81.5 330 THR B CA 1
ATOM 5844 C C . THR B 1 330 ? 0.663 21.703 2.838 1 81.5 330 THR B C 1
ATOM 5846 O O . THR B 1 330 ? 1.595 21.547 2.045 1 81.5 330 THR B O 1
ATOM 5849 N N . PHE B 1 331 ? 0.794 22.109 3.986 1 87.69 331 PHE B N 1
ATOM 5850 C CA . PHE B 1 331 ? 2.107 22.594 4.406 1 87.69 331 PHE B CA 1
ATOM 5851 C C . PHE B 1 331 ? 3.041 21.422 4.695 1 87.69 331 PHE B C 1
ATOM 5853 O O . PHE B 1 331 ? 4.262 21.578 4.691 1 87.69 331 PHE B O 1
ATOM 5860 N N . LEU B 1 332 ? 2.432 20.266 4.926 1 87.69 332 LEU B N 1
ATOM 5861 C CA . LEU B 1 332 ? 3.256 19.062 5.008 1 87.69 332 LEU B CA 1
ATOM 5862 C C . LEU B 1 332 ? 3.984 18.812 3.693 1 87.69 332 LEU B C 1
ATOM 5864 O O . LEU B 1 332 ? 5.148 18.422 3.691 1 87.69 332 LEU B O 1
ATOM 5868 N N . VAL B 1 333 ? 3.279 19.094 2.646 1 86.25 333 VAL B N 1
ATOM 5869 C CA . VAL B 1 333 ? 3.852 18.906 1.316 1 86.25 333 VAL B CA 1
ATOM 5870 C C . VAL B 1 333 ? 5.047 19.844 1.135 1 86.25 333 VAL B C 1
ATOM 5872 O O . VAL B 1 333 ? 6.094 19.422 0.634 1 86.25 333 VAL B O 1
ATOM 5875 N N . VAL B 1 334 ? 4.82 21.016 1.562 1 88.38 334 VAL B N 1
ATOM 5876 C CA . VAL B 1 334 ? 5.875 22.016 1.43 1 88.38 334 VAL B CA 1
ATOM 5877 C C . VAL B 1 334 ? 7.098 21.594 2.244 1 88.38 334 VAL B C 1
ATOM 5879 O O . VAL B 1 334 ? 8.227 21.656 1.755 1 88.38 334 VAL B O 1
ATOM 5882 N N . ASP B 1 335 ? 6.863 21.125 3.42 1 91.25 335 ASP B N 1
ATOM 5883 C CA . ASP B 1 335 ? 7.969 20.734 4.289 1 91.25 335 ASP B CA 1
ATOM 5884 C C . ASP B 1 335 ? 8.688 19.5 3.736 1 91.25 335 ASP B C 1
ATOM 5886 O O . ASP B 1 335 ? 9.914 19.391 3.826 1 91.25 335 ASP B O 1
ATOM 5890 N N . PHE B 1 336 ? 7.992 18.594 3.193 1 88.69 336 PHE B N 1
ATOM 5891 C CA . PHE B 1 336 ? 8.641 17.438 2.59 1 88.69 336 PHE B CA 1
ATOM 5892 C C . PHE B 1 336 ? 9.492 17.844 1.4 1 88.69 336 PHE B C 1
ATOM 5894 O O . PHE B 1 336 ? 10.602 17.328 1.215 1 88.69 336 PHE B O 1
ATOM 5901 N N . GLN B 1 337 ? 8.938 18.766 0.637 1 86 337 GLN B N 1
ATOM 5902 C CA . GLN B 1 337 ? 9.695 19.281 -0.501 1 86 337 GLN B CA 1
ATOM 5903 C C . GLN B 1 337 ? 10.977 19.969 -0.044 1 86 337 GLN B C 1
ATOM 5905 O O . GLN B 1 337 ? 12.023 19.828 -0.679 1 86 337 GLN B O 1
ATOM 5910 N N . LEU B 1 338 ? 10.93 20.703 1 1 88.69 338 LEU B N 1
ATOM 5911 C CA . LEU B 1 338 ? 12.094 21.422 1.53 1 88.69 338 LEU B CA 1
ATOM 5912 C C . LEU B 1 338 ? 13.125 20.438 2.074 1 88.69 338 LEU B C 1
ATOM 5914 O O . LEU B 1 338 ? 14.328 20.641 1.896 1 88.69 338 LEU B O 1
ATOM 5918 N N . LEU B 1 339 ? 12.625 19.391 2.688 1 86.5 339 LEU B N 1
ATOM 5919 C CA . LEU B 1 339 ? 13.516 18.359 3.205 1 86.5 339 LEU B CA 1
ATOM 5920 C C . LEU B 1 339 ? 14.266 17.672 2.07 1 86.5 339 LEU B C 1
ATOM 5922 O O . LEU B 1 339 ? 15.43 17.281 2.232 1 86.5 339 LEU B O 1
ATOM 5926 N N . ALA B 1 340 ? 13.594 17.531 0.999 1 81.38 340 ALA B N 1
ATOM 5927 C CA . ALA B 1 340 ? 14.164 16.828 -0.146 1 81.38 340 ALA B CA 1
ATOM 5928 C C . ALA B 1 340 ? 15 17.766 -1.013 1 81.38 340 ALA B C 1
ATOM 5930 O O . ALA B 1 340 ? 15.688 17.328 -1.935 1 81.38 340 ALA B O 1
ATOM 5931 N N . SER B 1 341 ? 14.953 19.016 -0.752 1 80.88 341 SER B N 1
ATOM 5932 C CA . SER B 1 341 ? 15.727 20.016 -1.473 1 80.88 341 SER B CA 1
ATOM 5933 C C . SER B 1 341 ? 17.141 20.125 -0.918 1 80.88 341 SER B C 1
ATOM 5935 O O . SER B 1 341 ? 17.484 19.469 0.07 1 80.88 341 SER B O 1
ATOM 5937 N N . PRO B 1 342 ? 17.969 20.859 -1.51 1 76.31 342 PRO B N 1
ATOM 5938 C CA . PRO B 1 342 ? 19.344 21.031 -1.021 1 76.31 342 PRO B CA 1
ATOM 5939 C C . PRO B 1 342 ? 19.391 21.641 0.379 1 76.31 342 PRO B C 1
ATOM 5941 O O . PRO B 1 342 ? 20.422 21.547 1.05 1 76.31 342 PRO B O 1
ATOM 5944 N N . LEU B 1 343 ? 18.328 22.266 0.803 1 78.31 343 LEU B N 1
ATOM 5945 C CA . LEU B 1 343 ? 18.281 22.766 2.17 1 78.31 343 LEU B CA 1
ATOM 5946 C C . LEU B 1 343 ? 18.328 21.625 3.176 1 78.31 343 LEU B C 1
ATOM 5948 O O . LEU B 1 343 ? 18.922 21.75 4.242 1 78.31 343 LEU B O 1
ATOM 5952 N N . HIS B 1 344 ? 17.594 20.438 2.963 1 80.62 344 HIS B N 1
ATOM 5953 C CA . HIS B 1 344 ? 17.562 19.203 3.729 1 80.62 344 HIS B CA 1
ATOM 5954 C C . HIS B 1 344 ? 16.922 19.406 5.094 1 80.62 344 HIS B C 1
ATOM 5956 O O . HIS B 1 344 ? 17.141 18.625 6.016 1 80.62 344 HIS B O 1
ATOM 5962 N N . TRP B 1 345 ? 16.25 20.594 5.25 1 88.06 345 TRP B N 1
ATOM 5963 C CA . TRP B 1 345 ? 15.594 20.906 6.516 1 88.06 345 TRP B CA 1
ATOM 5964 C C . TRP B 1 345 ? 14.141 21.328 6.289 1 88.06 345 TRP B C 1
ATOM 5966 O O . TRP B 1 345 ? 13.797 21.844 5.219 1 88.06 345 TRP B O 1
ATOM 5976 N N . ALA B 1 346 ? 13.383 21.016 7.316 1 90.31 346 ALA B N 1
ATOM 5977 C CA . ALA B 1 346 ? 12.016 21.547 7.32 1 90.31 346 ALA B CA 1
ATOM 5978 C C . ALA B 1 346 ? 11.977 22.953 7.926 1 90.31 346 ALA B C 1
ATOM 5980 O O . ALA B 1 346 ? 12.438 23.156 9.047 1 90.31 346 ALA B O 1
ATOM 5981 N N . LEU B 1 347 ? 11.445 23.844 7.176 1 90.44 347 LEU B N 1
ATOM 5982 C CA . LEU B 1 347 ? 11.43 25.25 7.562 1 90.44 347 LEU B CA 1
ATOM 5983 C C . LEU B 1 347 ? 10.18 25.578 8.359 1 90.44 347 LEU B C 1
ATOM 5985 O O . LEU B 1 347 ? 10.234 26.375 9.305 1 90.44 347 LEU B O 1
ATOM 5989 N N . LEU B 1 348 ? 9.07 24.984 8 1 93.62 348 LEU B N 1
ATOM 5990 C CA . LEU B 1 348 ? 7.781 25.375 8.562 1 93.62 348 LEU B CA 1
ATOM 5991 C C . LEU B 1 348 ? 7.449 24.547 9.797 1 93.62 348 LEU B C 1
ATOM 5993 O O . LEU B 1 348 ? 6.641 24.969 10.633 1 93.62 348 LEU B O 1
ATOM 5997 N N . TRP B 1 349 ? 8.023 23.422 9.992 1 93.31 349 TRP B N 1
ATOM 5998 C CA . TRP B 1 349 ? 7.609 22.438 10.984 1 93.31 349 TRP B CA 1
ATOM 5999 C C . TRP B 1 349 ? 7.816 22.969 12.398 1 93.31 349 TRP B C 1
ATOM 6001 O O . TRP B 1 349 ? 6.977 22.766 13.281 1 93.31 349 TRP B O 1
ATOM 6011 N N . PRO B 1 350 ? 8.953 23.656 12.656 1 95 350 PRO B N 1
ATOM 6012 C CA . PRO B 1 350 ? 9.109 24.234 13.992 1 95 350 PRO B CA 1
ATOM 6013 C C . PRO B 1 350 ? 7.992 25.203 14.352 1 95 350 PRO B C 1
ATOM 6015 O O . PRO B 1 350 ? 7.527 25.234 15.492 1 95 350 PRO B O 1
ATOM 6018 N N . MET B 1 351 ? 7.574 25.938 13.391 1 95.81 351 MET B N 1
ATOM 6019 C CA . MET B 1 351 ? 6.508 26.906 13.625 1 95.81 351 MET B CA 1
ATOM 6020 C C . MET B 1 351 ? 5.168 26.203 13.82 1 95.81 351 MET B C 1
ATOM 6022 O O . MET B 1 351 ? 4.332 26.656 14.602 1 95.81 351 MET B O 1
ATOM 6026 N N . VAL B 1 352 ? 4.973 25.125 13.117 1 94.69 352 VAL B N 1
ATOM 6027 C CA . VAL B 1 352 ? 3.779 24.312 13.305 1 94.69 352 VAL B CA 1
ATOM 6028 C C . VAL B 1 352 ? 3.74 23.781 14.742 1 94.69 352 VAL B C 1
ATOM 6030 O O . VAL B 1 352 ? 2.701 23.844 15.398 1 94.69 352 VAL B O 1
ATOM 6033 N N . ALA B 1 353 ? 4.84 23.281 15.211 1 95.19 353 ALA B N 1
ATOM 6034 C CA . ALA B 1 353 ? 4.938 22.766 16.562 1 95.19 353 ALA B CA 1
ATOM 6035 C C . ALA B 1 353 ? 4.609 23.844 17.594 1 95.19 353 ALA B C 1
ATOM 6037 O O . ALA B 1 353 ? 3.877 23.594 18.562 1 95.19 353 ALA B O 1
ATOM 6038 N N . LEU B 1 354 ? 5.125 25.016 17.359 1 96.31 354 LEU B N 1
ATOM 6039 C CA . LEU B 1 354 ? 4.895 26.109 18.297 1 96.31 354 LEU B CA 1
ATOM 6040 C C . LEU B 1 354 ? 3.426 26.531 18.297 1 96.31 354 LEU B C 1
ATOM 6042 O O . LEU B 1 354 ? 2.861 26.844 19.344 1 96.31 354 LEU B O 1
ATOM 6046 N N . SER B 1 355 ? 2.848 26.547 17.109 1 96.12 355 SER B N 1
ATOM 6047 C CA . SER B 1 355 ? 1.424 26.859 17.031 1 96.12 355 SER B CA 1
ATOM 6048 C C . SER B 1 355 ? 0.591 25.875 17.844 1 96.12 355 SER B C 1
ATOM 6050 O O . SER B 1 355 ? -0.312 26.281 18.578 1 96.12 355 SER B O 1
ATOM 6052 N N . ASN B 1 356 ? 0.906 24.625 17.719 1 94.75 356 ASN B N 1
ATOM 6053 C CA . ASN B 1 356 ? 0.175 23.594 18.438 1 94.75 356 ASN B CA 1
ATOM 6054 C C . ASN B 1 356 ? 0.398 23.703 19.953 1 94.75 356 ASN B C 1
ATOM 6056 O O . ASN B 1 356 ? -0.535 23.516 20.734 1 94.75 356 ASN B O 1
ATOM 6060 N N . ILE B 1 357 ? 1.589 24.016 20.344 1 96.12 357 ILE B N 1
ATOM 6061 C CA . ILE B 1 357 ? 1.935 24.172 21.75 1 96.12 357 ILE B CA 1
ATOM 6062 C C . ILE B 1 357 ? 1.155 25.344 22.344 1 96.12 357 ILE B C 1
ATOM 6064 O O . ILE B 1 357 ? 0.665 25.281 23.469 1 96.12 357 ILE B O 1
ATOM 6068 N N . THR B 1 358 ? 1.03 26.406 21.594 1 96.94 358 THR B N 1
ATOM 6069 C CA . THR B 1 358 ? 0.287 27.578 22.078 1 96.94 358 THR B CA 1
ATOM 6070 C C . THR B 1 358 ? -1.186 27.219 22.281 1 96.94 358 THR B C 1
ATOM 6072 O O . THR B 1 358 ? -1.814 27.688 23.234 1 96.94 358 THR B O 1
ATOM 6075 N N . GLN B 1 359 ? -1.737 26.453 21.406 1 93.88 359 GLN B N 1
ATOM 6076 C CA . GLN B 1 359 ? -3.115 26 21.578 1 93.88 359 GLN B CA 1
ATOM 6077 C C . GLN B 1 359 ? -3.27 25.141 22.828 1 93.88 359 GLN B C 1
ATOM 6079 O O . GLN B 1 359 ? -4.266 25.266 23.547 1 93.88 359 GLN B O 1
ATOM 6084 N N . GLY B 1 360 ? -2.309 24.297 23.047 1 94.75 360 GLY B N 1
ATOM 6085 C CA . GLY B 1 360 ? -2.303 23.531 24.281 1 94.75 360 GLY B CA 1
ATOM 6086 C C . GLY B 1 360 ? -2.219 24.391 25.531 1 94.75 360 GLY B C 1
ATOM 6087 O O . GLY B 1 360 ? -2.924 24.141 26.5 1 94.75 360 GLY B O 1
ATOM 6088 N N . SER B 1 361 ? -1.385 25.328 25.438 1 96.38 361 SER B N 1
ATOM 6089 C CA . SER B 1 361 ? -1.218 26.266 26.562 1 96.38 361 SER B CA 1
ATOM 6090 C C . SER B 1 361 ? -2.492 27.062 26.797 1 96.38 361 SER B C 1
ATOM 6092 O O . SER B 1 361 ? -2.84 27.344 27.953 1 96.38 361 SER B O 1
ATOM 6094 N N . GLY B 1 362 ? -3.086 27.484 25.734 1 95.38 362 GLY B N 1
ATOM 6095 C CA . GLY B 1 362 ? -4.363 28.172 25.875 1 95.38 362 GLY B CA 1
ATOM 6096 C C . GLY B 1 362 ? -5.422 27.312 26.547 1 95.38 362 GLY B C 1
ATOM 6097 O O . GLY B 1 362 ? -6.152 27.781 27.406 1 95.38 362 GLY B O 1
ATOM 6098 N N . ALA B 1 363 ? -5.531 26.094 26.125 1 92.88 363 ALA B N 1
ATOM 6099 C CA . ALA B 1 363 ? -6.48 25.172 26.734 1 92.88 363 ALA B CA 1
ATOM 6100 C C . ALA B 1 363 ? -6.164 24.953 28.219 1 92.88 363 ALA B C 1
ATOM 6102 O O . ALA B 1 363 ? -7.07 24.891 29.047 1 92.88 363 ALA B O 1
ATOM 6103 N N . LEU B 1 364 ? -4.898 24.797 28.484 1 94.19 364 LEU B N 1
ATOM 6104 C CA . LEU B 1 364 ? -4.48 24.625 29.875 1 94.19 364 LEU B CA 1
ATOM 6105 C C . LEU B 1 364 ? -4.809 25.875 30.703 1 94.19 364 LEU B C 1
ATOM 6107 O O . LEU B 1 364 ? -5.184 25.75 31.875 1 94.19 364 LEU B O 1
ATOM 6111 N N . ALA B 1 365 ? -4.559 27 30.156 1 94.94 365 ALA B N 1
ATOM 6112 C CA . ALA B 1 365 ? -4.906 28.234 30.844 1 94.94 365 ALA B CA 1
ATOM 6113 C C . ALA B 1 365 ? -6.387 28.266 31.203 1 94.94 365 ALA B C 1
ATOM 6115 O O . ALA B 1 365 ? -6.75 28.703 32.312 1 94.94 365 ALA B O 1
ATOM 6116 N N . MET B 1 366 ? -7.227 27.844 30.328 1 91.31 366 MET B N 1
ATOM 6117 C CA . MET B 1 366 ? -8.664 27.828 30.562 1 91.31 366 MET B CA 1
ATOM 6118 C C . MET B 1 366 ? -9.031 26.828 31.656 1 91.31 366 MET B C 1
ATOM 6120 O O . MET B 1 366 ? -10.023 27.016 32.375 1 91.31 366 MET B O 1
ATOM 6124 N N . PHE B 1 367 ? -8.258 25.781 31.75 1 91.44 367 PHE B N 1
ATOM 6125 C CA . PHE B 1 367 ? -8.414 24.844 32.844 1 91.44 367 PHE B CA 1
ATOM 6126 C C . PHE B 1 367 ? -8.289 25.562 34.188 1 91.44 367 PHE B C 1
ATOM 6128 O O . PHE B 1 367 ? -9.031 25.281 35.125 1 91.44 367 PHE B O 1
ATOM 6135 N N . PHE B 1 368 ? -7.395 26.484 34.281 1 93.25 368 PHE B N 1
ATOM 6136 C CA . PHE B 1 368 ? -7.133 27.172 35.531 1 93.25 368 PHE B CA 1
ATOM 6137 C C . PHE B 1 368 ? -8.094 28.344 35.719 1 93.25 368 PHE B C 1
ATOM 6139 O O . PHE B 1 368 ? -8.438 28.703 36.844 1 93.25 368 PHE B O 1
ATOM 6146 N N . LEU B 1 369 ? -8.594 28.906 34.656 1 91.94 369 LEU B N 1
ATOM 6147 C CA . LEU B 1 369 ? -9.32 30.172 34.75 1 91.94 369 LEU B CA 1
ATOM 6148 C C . LEU B 1 369 ? -10.828 29.938 34.719 1 91.94 369 LEU B C 1
ATOM 6150 O O . LEU B 1 369 ? -11.594 30.719 35.281 1 91.94 369 LEU B O 1
ATOM 6154 N N . SER B 1 370 ? -11.219 28.922 34.031 1 87.25 370 SER B N 1
ATOM 6155 C CA . SER B 1 370 ? -12.648 28.688 33.844 1 87.25 370 SER B CA 1
ATOM 6156 C C . SER B 1 370 ? -13.281 28.172 35.156 1 87.25 370 SER B C 1
ATOM 6158 O O . SER B 1 370 ? -12.656 27.422 35.906 1 87.25 370 SER B O 1
ATOM 6160 N N . LYS B 1 371 ? -14.5 28.484 35.344 1 84.69 371 LYS B N 1
ATOM 6161 C CA . LYS B 1 371 ? -15.258 28 36.5 1 84.69 371 LYS B CA 1
ATOM 6162 C C . LYS B 1 371 ? -16.188 26.859 36.094 1 84.69 371 LYS B C 1
ATOM 6164 O O . LYS B 1 371 ? -16.672 26.109 36.969 1 84.69 371 LYS B O 1
ATOM 6169 N N . ASP B 1 372 ? -16.422 26.734 34.875 1 80.25 372 ASP B N 1
ATOM 6170 C CA . ASP B 1 372 ? -17.281 25.656 34.344 1 80.25 372 ASP B CA 1
ATOM 6171 C C . ASP B 1 372 ? -16.547 24.312 34.375 1 80.25 372 ASP B C 1
ATOM 6173 O O . ASP B 1 372 ? -15.461 24.172 33.812 1 80.25 372 ASP B O 1
ATOM 6177 N N . LYS B 1 373 ? -17.141 23.344 35.062 1 76.19 373 LYS B N 1
ATOM 6178 C CA . LYS B 1 373 ? -16.531 22.031 35.25 1 76.19 373 LYS B CA 1
ATOM 6179 C C . LYS B 1 373 ? -16.281 21.344 33.906 1 76.19 373 LYS B C 1
ATOM 6181 O O . LYS B 1 373 ? -15.273 20.641 33.75 1 76.19 373 LYS B O 1
ATOM 6186 N N . LYS B 1 374 ? -17.109 21.453 33 1 69.94 374 LYS B N 1
ATOM 6187 C CA . LYS B 1 374 ? -16.969 20.828 31.703 1 69.94 374 LYS B CA 1
ATOM 6188 C C . LYS B 1 374 ? -15.766 21.406 30.953 1 69.94 374 LYS B C 1
ATOM 6190 O O . LYS B 1 374 ? -14.977 20.656 30.375 1 69.94 374 LYS B O 1
ATOM 6195 N N . THR B 1 375 ? -15.695 22.703 31 1 79.12 375 THR B N 1
ATOM 6196 C CA . THR B 1 375 ? -14.586 23.391 30.344 1 79.12 375 THR B CA 1
ATOM 6197 C C . THR B 1 375 ? -13.266 23.047 31.016 1 79.12 375 THR B C 1
ATOM 6199 O O . THR B 1 375 ? -12.242 22.875 30.359 1 79.12 375 THR B O 1
ATOM 6202 N N . LYS B 1 376 ? -13.281 22.953 32.312 1 83.62 376 LYS B N 1
ATOM 6203 C CA . LYS B 1 376 ? -12.086 22.594 33.062 1 83.62 376 LYS B CA 1
ATOM 6204 C C . LYS B 1 376 ? -11.609 21.203 32.688 1 83.62 376 LYS B C 1
ATOM 6206 O O . LYS B 1 376 ? -10.414 20.984 32.469 1 83.62 376 LYS B O 1
ATOM 6211 N N . GLY B 1 377 ? -12.516 20.266 32.688 1 78.06 377 GLY B N 1
ATOM 6212 C CA . GLY B 1 377 ? -12.18 18.906 32.312 1 78.06 377 GLY B CA 1
ATOM 6213 C C . GLY B 1 377 ? -11.625 18.781 30.922 1 78.06 377 GLY B C 1
ATOM 6214 O O . GLY B 1 377 ? -10.625 18.109 30.703 1 78.06 377 GLY B O 1
ATOM 6215 N N . LEU B 1 378 ? -12.156 19.469 30 1 78.81 378 LEU B N 1
ATOM 6216 C CA . LEU B 1 378 ? -11.719 19.453 28.609 1 78.81 378 LEU B CA 1
ATOM 6217 C C . LEU B 1 378 ? -10.383 20.172 28.438 1 78.81 378 LEU B C 1
ATOM 6219 O O . LEU B 1 378 ? -9.547 19.781 27.641 1 78.81 378 LEU B O 1
ATOM 6223 N N . GLY B 1 379 ? -10.273 21.219 29.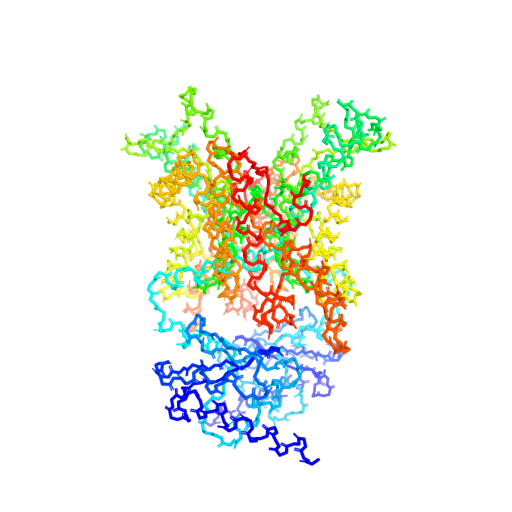172 1 86.06 379 GLY B N 1
ATOM 6224 C CA . GLY B 1 379 ? -9.039 22 29.109 1 86.06 379 GLY B CA 1
ATOM 6225 C C . GLY B 1 379 ? -7.812 21.172 29.453 1 86.06 379 GLY B C 1
ATOM 6226 O O . GLY B 1 379 ? -6.773 21.297 28.797 1 86.06 379 GLY B O 1
ATOM 6227 N N . ALA B 1 380 ? -7.945 20.375 30.422 1 86.69 380 ALA B N 1
ATOM 6228 C CA . ALA B 1 380 ? -6.816 19.547 30.844 1 86.69 380 ALA B CA 1
ATOM 6229 C C . ALA B 1 380 ? -6.504 18.469 29.797 1 86.69 380 ALA B C 1
ATOM 6231 O O . ALA B 1 380 ? -5.367 18.359 29.328 1 86.69 380 ALA B O 1
ATOM 6232 N N . THR B 1 381 ? -7.496 17.75 29.438 1 80.12 381 THR B N 1
ATOM 6233 C CA . THR B 1 381 ? -7.285 16.625 28.516 1 80.12 381 THR B CA 1
ATOM 6234 C C . THR B 1 381 ? -6.934 17.141 27.125 1 80.12 381 THR B C 1
ATOM 6236 O O . THR B 1 381 ? -6.012 16.625 26.484 1 80.12 381 THR B O 1
ATOM 6239 N N . ALA B 1 382 ? -7.594 18.156 26.672 1 84.38 382 ALA B N 1
ATOM 6240 C CA . ALA B 1 382 ? -7.355 18.703 25.344 1 84.38 382 ALA B CA 1
ATOM 6241 C C . ALA B 1 382 ? -6.023 19.453 25.281 1 84.38 382 ALA B C 1
ATOM 6243 O O . ALA B 1 382 ? -5.363 19.469 24.25 1 84.38 382 ALA B O 1
ATOM 6244 N N . GLY B 1 383 ? -5.672 20.016 26.391 1 90.81 383 GLY B N 1
ATOM 6245 C CA . GLY B 1 383 ? -4.363 20.641 26.453 1 90.81 383 GLY B CA 1
ATOM 6246 C C . GLY B 1 383 ? -3.221 19.672 26.266 1 90.81 383 GLY B C 1
ATOM 6247 O O . GLY B 1 383 ? -2.285 19.938 25.5 1 90.81 383 GLY B O 1
ATOM 6248 N N . ILE B 1 384 ? -3.326 18.609 26.859 1 89.38 384 ILE B N 1
ATOM 6249 C CA . ILE B 1 384 ? -2.285 17.594 26.781 1 89.38 384 ILE B CA 1
ATOM 6250 C C . ILE B 1 384 ? -2.184 17.078 25.344 1 89.38 384 ILE B C 1
ATOM 6252 O O . ILE B 1 384 ? -1.082 16.922 24.812 1 89.38 384 ILE B O 1
ATOM 6256 N N . THR B 1 385 ? -3.279 16.812 24.734 1 85.31 385 THR B N 1
ATOM 6257 C CA . THR B 1 385 ? -3.258 16.297 23.375 1 85.31 385 THR B CA 1
ATOM 6258 C C . THR B 1 385 ? -2.684 17.328 22.406 1 85.31 385 THR B C 1
ATOM 6260 O O . THR B 1 385 ? -1.99 16.984 21.453 1 85.31 385 THR B O 1
ATOM 6263 N N . ALA B 1 386 ? -2.959 18.547 22.672 1 91.31 386 ALA B N 1
ATOM 6264 C CA . ALA B 1 386 ? -2.42 19.625 21.844 1 91.31 386 ALA B CA 1
ATOM 6265 C C . ALA B 1 386 ? -0.903 19.719 21.984 1 91.31 386 ALA B C 1
ATOM 6267 O O . ALA B 1 386 ? -0.194 19.953 21 1 91.31 386 ALA B O 1
ATOM 6268 N N . TYR B 1 387 ? -0.398 19.578 23.203 1 93.38 387 TYR B N 1
ATOM 6269 C CA . TYR B 1 387 ? 1.043 19.562 23.422 1 93.38 387 TYR B CA 1
ATOM 6270 C C . TYR B 1 387 ? 1.702 18.406 22.688 1 93.38 387 TYR B C 1
ATOM 6272 O O . TYR B 1 387 ? 2.9 18.453 22.391 1 93.38 387 TYR B O 1
ATOM 6280 N N . LEU B 1 388 ? 0.828 17.5 22.359 1 87.75 388 LEU B N 1
ATOM 6281 C CA . LEU B 1 388 ? 1.351 16.328 21.656 1 87.75 388 LEU B CA 1
ATOM 6282 C C . LEU B 1 388 ? 1.002 16.391 20.172 1 87.75 388 LEU B C 1
ATOM 6284 O O . LEU B 1 388 ? 1.178 15.398 19.453 1 87.75 388 LEU B O 1
ATOM 6288 N N . GLY B 1 389 ? 0.473 17.469 19.719 1 87.75 389 GLY B N 1
ATOM 6289 C CA . GLY B 1 389 ? 0.35 17.703 18.297 1 87.75 389 GLY B CA 1
ATOM 6290 C C . GLY B 1 389 ? -1.071 17.562 17.781 1 87.75 389 GLY B C 1
ATOM 6291 O O . GLY B 1 389 ? -1.338 17.781 16.594 1 87.75 389 GLY B O 1
ATOM 6292 N N . VAL B 1 390 ? -2.02 17.156 18.609 1 83.94 390 VAL B N 1
ATOM 6293 C CA . VAL B 1 390 ? -3.428 17.062 18.234 1 83.94 390 VAL B CA 1
ATOM 6294 C C . VAL B 1 390 ? -4.199 18.234 18.828 1 83.94 390 VAL B C 1
ATOM 6296 O O . VAL B 1 390 ? -4.598 18.203 20 1 83.94 390 VAL B O 1
ATOM 6299 N N . THR B 1 391 ? -4.566 19.156 17.984 1 89 391 THR B N 1
ATOM 6300 C CA . THR B 1 391 ? -5.023 20.438 18.516 1 89 391 THR B CA 1
ATOM 6301 C C . THR B 1 391 ? -6.539 20.562 18.391 1 89 391 THR B C 1
ATOM 6303 O O . THR B 1 391 ? -7.145 21.438 19.016 1 89 391 THR B O 1
ATOM 6306 N N . GLU B 1 392 ? -7.199 19.703 17.672 1 76.12 392 GLU B N 1
ATOM 6307 C CA . GLU B 1 392 ? -8.617 19.844 17.359 1 76.12 392 GLU B CA 1
ATOM 6308 C C . GLU B 1 392 ? -9.461 19.844 18.625 1 76.12 392 GLU B C 1
ATOM 6310 O O . GLU B 1 392 ? -10.336 20.703 18.797 1 76.12 392 GLU B O 1
ATOM 6315 N N . PRO B 1 393 ? -9.227 18.984 19.578 1 76.38 393 PRO B N 1
ATOM 6316 C CA . PRO B 1 393 ? -10.008 19.047 20.812 1 76.38 393 PRO B CA 1
ATOM 6317 C C . PRO B 1 393 ? -9.789 20.344 21.578 1 76.38 393 PRO B C 1
ATOM 6319 O O . PRO B 1 393 ? -10.734 20.906 22.156 1 76.38 393 PRO B O 1
ATOM 6322 N N . ALA B 1 394 ? -8.625 20.828 21.562 1 86.69 394 ALA B N 1
ATOM 6323 C CA . ALA B 1 394 ? -8.312 22.078 22.266 1 86.69 394 ALA B CA 1
ATOM 6324 C C . ALA B 1 394 ? -8.945 23.266 21.562 1 86.69 394 ALA B C 1
ATOM 6326 O O . ALA B 1 394 ? -9.5 24.156 22.219 1 86.69 394 ALA B O 1
ATOM 6327 N N . MET B 1 395 ? -8.82 23.266 20.297 1 85.81 395 MET B N 1
ATOM 6328 C CA . MET B 1 395 ? -9.32 24.391 19.516 1 85.81 395 MET B CA 1
ATOM 6329 C C . MET B 1 395 ? -10.844 24.422 19.516 1 85.81 395 MET B C 1
ATOM 6331 O O . MET B 1 395 ? -11.445 25.438 19.906 1 85.81 395 MET B O 1
ATOM 6335 N N . TYR B 1 396 ? -11.461 23.344 19.328 1 72.06 396 TYR B N 1
ATOM 6336 C CA . TYR B 1 396 ? -12.914 23.312 19.188 1 72.06 396 TYR B CA 1
ATOM 6337 C C . TYR B 1 396 ? -13.594 23.234 20.547 1 72.06 396 TYR B C 1
ATOM 6339 O O . TYR B 1 396 ? -14.695 23.734 20.719 1 72.06 396 TYR B O 1
ATOM 6347 N N . GLY B 1 397 ? -12.93 22.656 21.406 1 73.62 397 GLY B N 1
ATOM 6348 C CA . GLY B 1 397 ? -13.57 22.422 22.688 1 73.62 397 GLY B CA 1
ATOM 6349 C C . GLY B 1 397 ? -13.336 23.531 23.688 1 73.62 397 GLY B C 1
ATOM 6350 O O . GLY B 1 397 ? -14.117 23.703 24.625 1 73.62 397 GLY B O 1
ATOM 6351 N N . VAL B 1 398 ? -12.273 24.234 23.453 1 84 398 VAL B N 1
ATOM 6352 C CA . VAL B 1 398 ? -11.914 25.156 24.531 1 84 398 VAL B CA 1
ATOM 6353 C C . VAL B 1 398 ? -11.625 26.531 23.953 1 84 398 VAL B C 1
ATOM 6355 O O . VAL B 1 398 ? -12.43 27.469 24.125 1 84 398 VAL B O 1
ATOM 6358 N N . THR B 1 399 ? -10.609 26.688 23.125 1 87.19 399 THR B N 1
ATOM 6359 C CA . THR B 1 399 ? -10.07 28 22.812 1 87.19 399 THR B CA 1
ATOM 6360 C C . THR B 1 399 ? -11 28.75 21.859 1 87.19 399 THR B C 1
ATOM 6362 O O . THR B 1 399 ? -11.234 29.953 22.031 1 87.19 399 THR B O 1
ATOM 6365 N N . LEU B 1 400 ? -11.508 28.094 20.891 1 79.44 400 LEU B N 1
ATOM 6366 C CA . LEU B 1 400 ? -12.352 28.766 19.906 1 79.44 400 LEU B CA 1
ATOM 6367 C C . LEU B 1 400 ? -13.672 29.203 20.516 1 79.44 400 LEU B C 1
ATOM 6369 O O . LEU B 1 400 ? -14.312 30.125 20.016 1 79.44 400 LEU B O 1
ATOM 6373 N N . ARG B 1 401 ? -14.039 28.469 21.547 1 73.5 401 ARG B N 1
ATOM 6374 C CA . ARG B 1 401 ? -15.297 28.781 22.219 1 73.5 401 ARG B CA 1
ATOM 6375 C C . ARG B 1 401 ? -15.234 30.156 22.859 1 73.5 401 ARG B C 1
ATOM 6377 O O . ARG B 1 401 ? -16.266 30.844 22.984 1 73.5 401 ARG B O 1
ATOM 6384 N N . TYR B 1 402 ? -14.023 30.406 23.203 1 76.62 402 TYR B N 1
ATOM 6385 C CA . TYR B 1 402 ? -13.836 31.703 23.859 1 76.62 402 TYR B CA 1
ATOM 6386 C C . TYR B 1 402 ? -13 32.625 23 1 76.62 402 TYR B C 1
ATOM 6388 O O . TYR B 1 402 ? -11.938 32.25 22.5 1 76.62 402 TYR B O 1
ATOM 6396 N N . LYS B 1 403 ? -13.375 33.688 22.516 1 77 403 LYS B N 1
ATOM 6397 C CA . LYS B 1 403 ? -12.727 34.625 21.609 1 77 403 LYS B CA 1
ATOM 6398 C C . LYS B 1 403 ? -11.336 35 22.109 1 77 403 LYS B C 1
ATOM 6400 O O . LYS B 1 403 ? -10.359 34.969 21.359 1 77 403 LYS B O 1
ATOM 6405 N N . TRP B 1 404 ? -11.18 35.312 23.328 1 87.25 404 TRP B N 1
ATOM 6406 C CA . TRP B 1 404 ? -9.938 35.906 23.828 1 87.25 404 TRP B CA 1
ATOM 6407 C C . TRP B 1 404 ? -8.852 34.812 23.953 1 87.25 404 TRP B C 1
ATOM 6409 O O . TRP B 1 404 ? -7.707 35.062 23.547 1 87.25 404 TRP B O 1
ATOM 6419 N N . PRO B 1 405 ? -9.242 33.656 24.484 1 90.06 405 PRO B N 1
ATOM 6420 C CA . PRO B 1 405 ? -8.203 32.625 24.531 1 90.06 405 PRO B CA 1
ATOM 6421 C C . PRO B 1 405 ? -7.672 32.281 23.156 1 90.06 405 PRO B C 1
ATOM 6423 O O . PRO B 1 405 ? -6.469 32.062 22.984 1 90.06 405 PRO B O 1
ATOM 6426 N N . TYR B 1 406 ? -8.453 32.156 22.156 1 91.56 406 TYR B N 1
ATOM 6427 C CA . TYR B 1 406 ? -8.023 31.828 20.812 1 91.56 406 TYR B CA 1
ATOM 6428 C C . TYR B 1 406 ? -7.121 32.906 20.234 1 91.56 406 TYR B C 1
ATOM 6430 O O . TYR B 1 406 ? -6.082 32.594 19.641 1 91.56 406 TYR B O 1
ATOM 6438 N N . LEU B 1 407 ? -7.504 34.125 20.422 1 94.12 407 LEU B N 1
ATOM 6439 C CA . LEU B 1 407 ? -6.707 35.25 19.938 1 94.12 407 LEU B CA 1
ATOM 6440 C C . LEU B 1 407 ? -5.344 35.281 20.625 1 94.12 407 LEU B C 1
ATOM 6442 O O . LEU B 1 407 ? -4.332 35.594 19.984 1 94.12 407 LEU B O 1
ATOM 6446 N N . ALA B 1 408 ? -5.348 35.062 21.891 1 96.19 408 ALA B N 1
ATOM 6447 C CA . ALA B 1 408 ? -4.086 35 22.625 1 96.19 408 ALA B CA 1
ATOM 6448 C C . ALA B 1 408 ? -3.168 33.938 22.062 1 96.19 408 ALA B C 1
ATOM 6450 O O . ALA B 1 408 ? -1.952 34.125 21.984 1 96.19 408 ALA B O 1
ATOM 6451 N N . CYS B 1 409 ? -3.734 32.781 21.719 1 96.94 409 CYS B N 1
ATOM 6452 C CA . CYS B 1 409 ? -2.959 31.688 21.141 1 96.94 409 CYS B CA 1
ATOM 6453 C C . CYS B 1 409 ? -2.383 32.094 19.781 1 96.94 409 CYS B C 1
ATOM 6455 O O . CYS B 1 409 ? -1.224 31.812 19.484 1 96.94 409 CYS B O 1
ATOM 6457 N N . LEU B 1 410 ? -3.15 32.812 18.969 1 96.62 410 LEU B N 1
ATOM 6458 C CA . LEU B 1 410 ? -2.703 33.25 17.656 1 96.62 410 LEU B CA 1
ATOM 6459 C C . LEU B 1 410 ? -1.542 34.219 17.766 1 96.62 410 LEU B C 1
ATOM 6461 O O . LEU B 1 410 ? -0.541 34.094 17.062 1 96.62 410 LEU B O 1
ATOM 6465 N N . ILE B 1 411 ? -1.671 35.125 18.641 1 97.62 411 ILE B N 1
ATOM 6466 C CA . ILE B 1 411 ? -0.65 36.156 18.828 1 97.62 411 ILE B CA 1
ATOM 6467 C C . ILE B 1 411 ? 0.624 35.531 19.375 1 97.62 411 ILE B C 1
ATOM 6469 O O . ILE B 1 411 ? 1.728 35.844 18.922 1 97.62 411 ILE B O 1
ATOM 6473 N N . SER B 1 412 ? 0.437 34.688 20.375 1 97.94 412 SER B N 1
ATOM 6474 C CA . SER B 1 412 ? 1.586 34 20.938 1 97.94 412 SER B CA 1
ATOM 6475 C C . SER B 1 412 ? 2.311 33.156 19.891 1 97.94 412 SER B C 1
ATOM 6477 O O . SER B 1 412 ? 3.543 33.125 19.859 1 97.94 412 SER B O 1
ATOM 6479 N N . SER B 1 413 ? 1.558 32.438 19.094 1 97.69 413 SER B N 1
ATOM 6480 C CA . SER B 1 413 ? 2.133 31.625 18.016 1 97.69 413 SER B CA 1
ATOM 6481 C C . SER B 1 413 ? 2.879 32.5 17.016 1 97.69 413 SER B C 1
ATOM 6483 O O . SER B 1 413 ? 3.963 32.125 16.562 1 97.69 413 SER B O 1
ATOM 6485 N N . ALA B 1 414 ? 2.316 33.625 16.703 1 98.25 414 ALA B N 1
ATOM 6486 C CA . ALA B 1 414 ? 2.955 34.562 15.781 1 98.25 414 ALA B CA 1
ATOM 6487 C C . ALA B 1 414 ? 4.293 35.062 16.328 1 98.25 414 ALA B C 1
ATOM 6489 O O . ALA B 1 414 ? 5.297 35.062 15.609 1 98.25 414 ALA B O 1
ATOM 6490 N N . CYS B 1 415 ? 4.32 35.438 17.547 1 98.19 415 CYS B N 1
ATOM 6491 C CA . CYS B 1 415 ? 5.535 35.938 18.188 1 98.19 415 CYS B CA 1
ATOM 6492 C C . CYS B 1 415 ? 6.594 34.844 18.281 1 98.19 415 CYS B C 1
ATOM 6494 O O . CYS B 1 415 ? 7.762 35.094 17.969 1 98.19 415 CYS B O 1
ATOM 6496 N N . ALA B 1 416 ? 6.219 33.719 18.703 1 97.62 416 ALA B N 1
ATOM 6497 C CA . ALA B 1 416 ? 7.148 32.594 18.828 1 97.62 416 ALA B CA 1
ATOM 6498 C C . ALA B 1 416 ? 7.715 32.219 17.469 1 97.62 416 ALA B C 1
ATOM 6500 O O . ALA B 1 416 ? 8.914 31.938 17.344 1 97.62 416 ALA B O 1
ATOM 6501 N N . SER B 1 417 ? 6.844 32.094 16.469 1 97.62 417 SER B N 1
ATOM 6502 C CA . SER B 1 417 ? 7.27 31.734 15.125 1 97.62 417 SER B CA 1
ATOM 6503 C C . SER B 1 417 ? 8.219 32.781 14.547 1 97.62 417 SER B C 1
ATOM 6505 O O . SER B 1 417 ? 9.203 32.438 13.898 1 97.62 417 SER B O 1
ATOM 6507 N N . ALA B 1 418 ? 7.887 34.062 14.766 1 97.62 418 ALA B N 1
ATOM 6508 C CA . ALA B 1 418 ? 8.766 35.125 14.305 1 97.62 418 ALA B CA 1
ATOM 6509 C C . ALA B 1 418 ? 10.148 35 14.938 1 97.62 418 ALA B C 1
ATOM 6511 O O . ALA B 1 418 ? 11.164 35.188 14.266 1 97.62 418 ALA B O 1
ATOM 6512 N N . TYR B 1 419 ? 10.18 34.75 16.172 1 97.75 419 TYR B N 1
ATOM 6513 C CA . TYR B 1 419 ? 11.438 34.625 16.906 1 97.75 419 TYR B CA 1
ATOM 6514 C C . TYR B 1 419 ? 12.305 33.531 16.328 1 97.75 419 TYR B C 1
ATOM 6516 O O . TYR B 1 419 ? 13.484 33.719 16.031 1 97.75 419 TYR B O 1
ATOM 6524 N N . ILE B 1 420 ? 11.758 32.375 16.125 1 96.44 420 ILE B N 1
ATOM 6525 C CA . ILE B 1 420 ? 12.578 31.25 15.68 1 96.44 420 ILE B CA 1
ATOM 6526 C C . ILE B 1 420 ? 12.914 31.422 14.203 1 96.44 420 ILE B C 1
ATOM 6528 O O . ILE B 1 420 ? 13.984 31 13.75 1 96.44 420 ILE B O 1
ATOM 6532 N N . ALA B 1 421 ? 12 32.031 13.461 1 95.81 421 ALA B N 1
ATOM 6533 C CA . ALA B 1 421 ? 12.281 32.281 12.055 1 95.81 421 ALA B CA 1
ATOM 6534 C C . ALA B 1 421 ? 13.492 33.188 11.898 1 95.81 421 ALA B C 1
ATOM 6536 O O . ALA B 1 421 ? 14.375 32.938 11.07 1 95.81 421 ALA B O 1
ATOM 6537 N N . VAL B 1 422 ? 13.594 34.25 12.688 1 96.25 422 VAL B N 1
ATOM 6538 C CA . VAL B 1 422 ? 14.68 35.219 12.617 1 96.25 422 VAL B CA 1
ATOM 6539 C C . VAL B 1 422 ? 15.992 34.562 13.055 1 96.25 422 VAL B C 1
ATOM 6541 O O . VAL B 1 422 ? 17.062 34.875 12.547 1 96.25 422 VAL B O 1
ATOM 6544 N N . HIS B 1 423 ? 15.898 33.625 13.93 1 95.94 423 HIS B N 1
ATOM 6545 C CA . HIS B 1 423 ? 17.109 32.969 14.445 1 95.94 423 HIS B CA 1
ATOM 6546 C C . HIS B 1 423 ? 17.453 31.734 13.633 1 95.94 423 HIS B C 1
ATOM 6548 O O . HIS B 1 423 ? 18.375 31 13.992 1 95.94 423 HIS B O 1
ATOM 6554 N N . GLY B 1 424 ? 16.719 31.391 12.68 1 93.19 424 GLY B N 1
ATOM 6555 C CA . GLY B 1 424 ? 17.062 30.359 11.711 1 93.19 424 GLY B CA 1
ATOM 6556 C C . GLY B 1 424 ? 16.891 28.953 12.242 1 93.19 424 GLY B C 1
ATOM 6557 O O . GLY B 1 424 ? 17.672 28.062 11.922 1 93.19 424 GLY B O 1
ATOM 6558 N N . VAL B 1 425 ? 15.922 28.75 13.102 1 92.75 425 VAL B N 1
ATOM 6559 C CA . VAL B 1 425 ? 15.664 27.422 13.648 1 92.75 425 VAL B CA 1
ATOM 6560 C C . VAL B 1 425 ? 15.008 26.547 12.586 1 92.75 425 VAL B C 1
ATOM 6562 O O . VAL B 1 425 ? 14 26.922 11.992 1 92.75 425 VAL B O 1
ATOM 6565 N N . LEU B 1 426 ? 15.57 25.344 12.32 1 91.38 426 LEU B N 1
ATOM 6566 C CA . LEU B 1 426 ? 15.094 24.391 11.336 1 91.38 426 LEU B CA 1
ATOM 6567 C C . LEU B 1 426 ? 14.914 23 11.969 1 91.38 426 LEU B C 1
ATOM 6569 O O . LEU B 1 426 ? 15.406 22.75 13.07 1 91.38 426 LEU B O 1
ATOM 6573 N N . ALA B 1 427 ? 14.109 22.25 11.297 1 90.12 427 ALA B N 1
ATOM 6574 C CA . ALA B 1 427 ? 13.883 20.891 11.789 1 90.12 427 ALA B CA 1
ATOM 6575 C C . ALA B 1 427 ? 14.484 19.859 10.836 1 90.12 427 ALA B C 1
ATOM 6577 O O . ALA B 1 427 ? 14.461 20.031 9.617 1 90.12 427 ALA B O 1
ATOM 6578 N N . THR B 1 428 ? 14.945 18.734 11.414 1 83.62 428 THR B N 1
ATOM 6579 C CA . THR B 1 428 ? 15.594 17.688 10.625 1 83.62 428 THR B CA 1
ATOM 6580 C C . THR B 1 428 ? 14.562 16.688 10.117 1 83.62 428 THR B C 1
ATOM 6582 O O . THR B 1 428 ? 14.852 15.906 9.203 1 83.62 428 THR B O 1
ATOM 6585 N N . SER B 1 429 ? 13.453 16.656 10.734 1 84.56 429 SER B N 1
ATOM 6586 C CA . SER B 1 429 ? 12.398 15.719 10.344 1 84.56 429 SER B CA 1
ATOM 6587 C C . SER B 1 429 ? 11.016 16.281 10.656 1 84.56 429 SER B C 1
ATOM 6589 O O . SER B 1 429 ? 10.898 17.344 11.289 1 84.56 429 SER B O 1
ATOM 6591 N N . ILE B 1 430 ? 10.047 15.664 10.062 1 87.06 430 ILE B N 1
ATOM 6592 C CA . ILE B 1 430 ? 8.641 15.969 10.328 1 87.06 430 ILE B CA 1
ATOM 6593 C C . ILE B 1 430 ? 8.016 14.859 11.156 1 87.06 430 ILE B C 1
ATOM 6595 O O . ILE B 1 430 ? 8.297 13.672 10.938 1 87.06 430 ILE B O 1
ATOM 6599 N N . GLY B 1 431 ? 7.203 15.188 12.148 1 85.12 431 GLY B N 1
ATOM 6600 C CA . GLY B 1 431 ? 6.586 14.195 13.016 1 85.12 431 GLY B CA 1
ATOM 6601 C C . GLY B 1 431 ? 5.426 14.75 13.828 1 85.12 431 GLY B C 1
ATOM 6602 O O . GLY B 1 431 ? 4.445 15.242 13.258 1 85.12 431 GLY B O 1
ATOM 6603 N N . VAL B 1 432 ? 5.637 14.703 15.125 1 82.25 432 VAL B N 1
ATOM 6604 C CA . VAL B 1 432 ? 4.609 15.227 16.016 1 82.25 432 VAL B CA 1
ATOM 6605 C C . VAL B 1 432 ? 4.82 16.734 16.203 1 82.25 432 VAL B C 1
ATOM 6607 O O . VAL B 1 432 ? 5.867 17.156 16.703 1 82.25 432 VAL B O 1
ATOM 6610 N N . GLY B 1 433 ? 3.811 17.438 15.773 1 88.56 433 GLY B N 1
ATOM 6611 C CA . GLY B 1 433 ? 3.898 18.891 15.812 1 88.56 433 GLY B CA 1
ATOM 6612 C C . GLY B 1 433 ? 3.568 19.469 17.172 1 88.56 433 GLY B C 1
ATOM 6613 O O . GLY B 1 433 ? 2.674 20.312 17.297 1 88.56 433 GLY B O 1
ATOM 6614 N N . GLY B 1 434 ? 4.219 19.016 18.172 1 91.75 434 GLY B N 1
ATOM 6615 C CA . GLY B 1 434 ? 4.102 19.484 19.547 1 91.75 434 GLY B CA 1
ATOM 6616 C C . GLY B 1 434 ? 5.422 19.484 20.297 1 91.75 434 GLY B C 1
ATOM 6617 O O . GLY B 1 434 ? 6.469 19.781 19.719 1 91.75 434 GLY B O 1
ATOM 6618 N N . LEU B 1 435 ? 5.387 19.188 21.547 1 90.06 435 LEU B N 1
ATOM 6619 C CA . LEU B 1 435 ? 6.566 19.203 22.406 1 90.06 435 LEU B CA 1
ATOM 6620 C C . LEU B 1 435 ? 7.617 18.219 21.891 1 90.06 435 LEU B C 1
ATOM 6622 O O . LEU B 1 435 ? 8.812 18.516 21.938 1 90.06 435 LEU B O 1
ATOM 6626 N N . PRO B 1 436 ? 7.18 17.109 21.359 1 85.75 436 PRO B N 1
ATOM 6627 C CA . PRO B 1 436 ? 8.188 16.156 20.875 1 85.75 436 PRO B CA 1
ATOM 6628 C C . PRO B 1 436 ? 8.977 16.703 19.688 1 85.75 436 PRO B C 1
ATOM 6630 O O . PRO B 1 436 ? 10.031 16.156 19.359 1 85.75 436 PRO B O 1
ATOM 6633 N N . ALA B 1 437 ? 8.492 17.703 19.031 1 88.88 437 ALA B N 1
ATOM 6634 C CA . ALA B 1 437 ? 9.164 18.281 17.875 1 88.88 437 ALA B CA 1
ATOM 6635 C C . ALA B 1 437 ? 10.516 18.875 18.25 1 88.88 437 ALA B C 1
ATOM 6637 O O . ALA B 1 437 ? 11.367 19.094 17.375 1 88.88 437 ALA B O 1
ATOM 6638 N N . PHE B 1 438 ? 10.82 19.125 19.547 1 86.31 438 PHE B N 1
ATOM 6639 C CA . PHE B 1 438 ? 12.086 19.672 20 1 86.31 438 PHE B CA 1
ATOM 6640 C C . PHE B 1 438 ? 13.195 18.641 19.891 1 86.31 438 PHE B C 1
ATOM 6642 O O . PHE B 1 438 ? 14.383 18.984 19.906 1 86.31 438 PHE B O 1
ATOM 6649 N N . LEU B 1 439 ? 12.68 17.469 19.75 1 78.56 439 LEU B N 1
ATOM 6650 C CA . LEU B 1 439 ? 13.648 16.391 19.641 1 78.56 439 LEU B CA 1
ATOM 6651 C C . LEU B 1 439 ? 14.023 16.125 18.188 1 78.56 439 LEU B C 1
ATOM 6653 O O . LEU B 1 439 ? 15.078 15.555 17.906 1 78.56 439 LEU B O 1
#

Organism: NCBI:txid29372

Nearest PDB structures (foldseek):
  3ipj-assembly2_B  TM=9.173E-01  e=1.021E-05  Clostridioides difficile 630
  3bp3-assembly2_B  TM=8.366E-01  e=4.322E-03  Escherichia coli
  1o2f-assembly1_B  TM=8.576E-01  e=5.138E-03  Escherichia coli
  3bp8-assembly1_C  TM=7.986E-01  e=8.628E-03  unclassified
  3ipj-assembly2_B  TM=9.293E-01  e=8.391E-06  Clostridioides difficile 630

Sequence (878 aa):
MENTKQFEDDLKEILEAVGGENNVSMATHCITRLRFILKDEGKVNELNLKNIGLVKGNFSANGQFQVIIGPGTVDRAYDYLLSITNIKGVSKSEAKDEAAKKLNPIQLAIKTLSDIFIPILPAIVTAGLLLGLNNILAGQGIFYANKSLIQVYPAWAGFAEMVNVIANTSFTFLTALVGWSAAKKFGGNPLLGIVLGLILVNPALLNAYSYGQAVAKHAVPTWSLFGHAFQKIGYQGQVLPVLVSTYIMVKIEKFMNKIVPDSFKLLLVAPIALLVTGLLSFIIIGPVTFAIGNAMSSGFVYLFKNYALFAGLLFGFTYAIIVITGMHNTFLVVDFQLLASPLHWALLWPMVALSNITQGSGALAMFFLSKDKKTKGLGATAGITAYLGVTEPAMYGVTLRYKWPYLACLISSACASAYIAVHGVLATSIGVGGLPAFLMENTKQFEDDLKEILEAVGGENNVSMATHCITRLRFILKDEGKVNELNLKNIGLVKGNFSANGQFQVIIGPGTVDRAYDYLLSITNIKGVSKSEAKDEAAKKLNPIQLAIKTLSDIFIPILPAIVTAGLLLGLNNILAGQGIFYANKSLIQVYPAWAGFAEMVNVIANTSFTFLTALVGWSAAKKFGGNPLLGIVLGLILVNPALLNAYSYGQAVAKHAVPTWSLFGHAFQKIGYQGQVLPVLVSTYIMVKIEKFMNKIVPDSFKLLLVAPIALLVTGLLSFIIIGPVTFAIGNAMSSGFVYLFKNYALFAGLLFGFTYAIIVITGMHNTFLVVDFQLLASPLHWALLWPMVALSNITQGSGALAMFFLSKDKKTKGLGATAGITAYLGVTEPAMYGVTLRYKWPYLACLISSACASAYIAVHGVLATSIGVGGLPAFL

Secondary structure (DSSP, 8-state):
-HHHHHHHHHHHHHHHHTT-GGGEEEEEE-SSEEEEEES-GGG--HHHHHHSTT--EEEEETTEEEEE--TTHHHHHHHHHHHHS--EE--HHHHHHHHHTTS-HHHHHHHHHHHHHGGGHHHHHHHHHHHHHHHHHH-TTSSBTTB-HHHH-GGGHHHHHHHHHHHHHHHHTHHHHHHHHHHHHHTS-HHHHHHHHHHTT-TTSBPGGGHHHHHHTT---EEEETTEEEE-B--TT-HHHHHHHHHHHHHHHHHHHHHS-GGGHHHHHHHHHHHHHHHHIIIIIHHHHHHHHHHHHHHHHHHHHH-HHHHHHHHHHHHHHHHHHT-TTHHHHHHHHHHHSTT-SBSSHHHHHHHHHHHHHHHHHHHHH---HHHHHHHHHHHHHHHTT--HHHHHHTGGGSHHHHHHHHHHHHHHHHHHHHTT--BS----SSGGGG-/-HHHHHHHHHHHHHHHHTT-GGGEEEEEE-SSEEEEEES-GGG--HHHHHTSTT--EEEEETTEEEEE--TTHHHHHHHHHHHHS--EE--HHHHHHHHHTTS-HHHHHHHHHHHHHGGGHHHHHHHHHHHHHHHHHH-TTSSBTTB-HHHH-GGGHHHHHHHHHHHHHHHHTHHHHHHHHHHHHHTS-HHHHHHHHHHTT-TTSBPGGGHHHHHHTT---EEEETTEEEE-B--TT-HHHHHHHHHHHHHHHHHHHHHS-GGGHHHHHHHHHHHHHHHHIIIIIHHHHHHHHHHHHHHHHHHHHH-HHHHHHHHHHHHHHHHHHT-TTHHHHHHHHHHHSTT-SBSSHHHHHHHHHHHHHHHHHHHHH---HHHHHHHHHHHHHHHTT--HHHHHHTGGGSHHHHHHHHHHHHHHHHHHHHTT--BS----SSGGGG-

pLDDT: mean 89.29, std 7.66, range [44.5, 98.75]

Radius of gyration: 30.92 Å; Cα contacts (8 Å, |Δi|>4): 1631; chains: 2; bounding box: 76×78×70 Å

InterPro domains:
  IPR001996 Phosphotransferase system, IIB component, type 1 [PS51098] (8-91)
  IPR001996 Phosphotransferase system, IIB component, type 1 [TIGR00826] (33-115)
  IPR003352 Phosphotransferase system, EIIC [PF02378] (114-407)
  IPR013013 Phosphotransferase system, EIIC component, type 1 [PS51103] (111-439)
  IPR018113 Phosphotransferase system EIIB, cysteine phosphorylation site [PF00367] (12-45)
  IPR018113 Phosphotransferase system EIIB, cysteine phosphorylation site [PS01035] (23-40)
  IPR018113 Phosphotransferase system EIIB, cysteine phosphorylation site [cd00212] (8-79)
  IPR036878 Glucose permease domain IIB [G3DSA:3.30.1360.60] (2-81)
  IPR036878 Glucose permease domain IIB [SSF55604] (12-86)
  IPR050558 Phosphotransferase System Sugar-Specific Components [PTHR30175] (6-438)

Solvent-accessible surface area (backbone atoms only — not comparable to full-atom values): 42245 Å² total; per-residue (Å²): 108,70,68,56,52,51,50,52,50,42,49,53,47,47,39,49,23,48,39,27,72,89,21,39,62,33,36,38,64,57,64,33,28,40,32,30,31,52,74,46,72,82,50,39,36,63,71,61,38,65,68,31,84,61,39,52,46,69,50,75,38,78,45,25,43,33,39,31,53,32,68,70,55,24,58,56,47,53,53,49,50,44,69,78,41,86,47,46,75,44,55,66,67,56,48,50,57,60,13,52,72,68,44,53,72,67,57,45,51,41,50,50,48,23,65,27,43,60,76,46,40,44,51,44,33,24,21,21,49,35,41,26,52,25,34,63,35,64,31,60,52,75,89,38,87,81,32,20,51,26,73,77,39,54,50,44,39,24,52,39,51,52,40,38,51,57,14,46,31,44,54,62,44,34,22,21,54,45,10,26,34,41,13,49,72,74,69,36,59,37,65,59,13,29,47,52,15,38,43,42,48,33,85,90,29,42,52,32,84,51,42,62,62,23,55,75,65,72,59,66,54,62,34,44,44,73,85,40,79,37,70,41,60,24,43,38,37,36,59,60,36,33,51,54,38,33,53,51,25,34,52,44,34,53,54,36,60,72,71,45,57,79,86,46,36,67,72,43,29,50,34,48,23,50,48,54,34,50,52,41,28,58,72,47,46,32,58,52,34,48,49,50,47,49,52,52,39,50,49,53,50,49,44,45,71,76,36,14,49,59,50,16,31,50,48,18,40,44,47,68,60,35,46,73,55,53,49,47,52,52,54,52,52,53,28,35,38,23,35,43,36,88,76,47,30,17,66,57,54,56,36,49,12,44,34,24,33,28,40,9,48,37,7,39,49,40,31,73,68,46,83,49,65,68,52,23,56,46,8,49,58,18,12,53,33,2,30,57,38,46,39,63,56,11,40,67,64,40,20,57,56,34,69,63,48,36,50,51,24,28,53,50,12,10,53,52,19,16,54,38,35,62,69,65,60,67,25,84,70,69,44,37,35,9,62,64,55,82,79,108,71,68,55,52,51,49,54,51,42,50,52,47,46,40,49,24,48,42,27,72,90,20,39,62,33,38,37,65,59,65,33,28,41,32,30,30,53,75,48,71,84,51,40,36,64,72,61,40,64,69,30,83,62,38,53,46,70,51,76,39,77,45,25,43,32,38,31,54,32,69,70,55,24,58,55,46,53,53,49,51,45,70,78,42,86,48,47,75,45,56,66,68,57,50,49,57,61,14,52,72,68,44,54,73,67,56,45,50,42,50,51,49,23,64,30,44,60,78,45,40,44,52,43,31,26,21,21,50,35,41,26,51,27,32,63,35,64,31,61,53,75,90,37,87,84,32,21,51,26,74,78,39,54,52,44,39,25,53,40,52,52,39,39,51,57,13,45,33,45,53,63,43,33,25,20,53,45,10,25,35,40,13,48,73,74,69,36,59,36,65,59,14,28,47,53,15,38,42,41,48,32,85,90,28,43,53,30,83,50,42,63,61,24,57,77,65,72,58,66,52,64,34,43,45,72,87,41,79,37,68,41,60,24,43,38,36,37,59,58,37,36,52,55,40,33,54,51,25,35,53,44,33,54,54,36,60,71,71,46,57,77,87,46,35,65,72,43,32,50,33,48,23,50,50,55,34,50,51,43,28,59,70,48,46,33,58,52,34,47,50,51,46,48,52,52,39,52,49,52,51,50,44,43,71,76,36,14,50,59,50,17,32,50,48,17,39,44,46,67,60,37,46,74,55,52,49,48,53,51,54,53,52,52,30,35,38,23,36,41,37,90,76,48,30,18,66,57,54,57,34,48,12,45,35,22,33,29,41,10,49,36,7,39,48,39,30,74,68,46,83,49,66,69,53,23,55,44,8,49,58,17,11,54,32,1,31,56,39,46,40,62,56,10,40,67,65,38,20,58,56,36,68,64,48,36,50,50,24,28,51,51,11,10,53,53,17,16,53,38,35,63,70,64,58,67,25,84,68,68,44,38,35,10,63,63,55,81,79

Foldseek 3Di:
DVVVVLLLVLLQQQCVQQPHQVQFQAWEDDQFKIKTQGNDNVNHNQVSNLPRPQFLDWDDFLNITITGRHGPSVVVSVVSPVVVHVHDYDDPVVVNVSSNVPDDPVSNVLVLLLQLCVVCQVLQQQLLLLVLVLCQAAPAPPPDHRGGNCRVVVVCVVVSVVSNCSNCVCQQQVQLSSLLSLCVSLPHDSVLRNVLSCLLNPPVAAELLCVVVCVVVVNFDWDADPNDTFTRHHQRLANQLSNVLSNQLRVQLVVCVVPDDPVCSVPDRSVVSSVVSSVCSRHPSVVVSLVVLQVLLVVVVVCLVVPLLPVQLVCQLCLVVVVVNSSNCVLVNNQSSNCSDPVVWGQCLLLLQLLLLLLLVLLCVCLVVPPDPQSVVLSVVLSVVSLQQDRVSSCSVHQVSPPVSVNSSSNSSSVVSSVCSNVPDTANGHHGSHPSSVD/DVVVVLLLVLLQQQCVQQPHQVQFQAWEDDFFKIKTQGNDNVNHNQVSNLPRPQFLDWDDFLNITITGRHGPSVVVSVVSVVVVHVHDYDDPVVVNVSSNVPDDPVSNVLVLLLQLCVVCQVLQQQLLLLVLVLCQAAPAPPPDHRGGNCRVVVVCVVVSVVSNCSNCVCQQQVQLSSLLSLCVSLPHDSVLRNVLSCLLNPPVAAELLCVVVCVVVVNFDWDADPNDTFTRHHQRLANQLSNVLSNQLRVQLVVCVVPDDPVCNVPDRSVVSSVVSSVCSRHPSVVVSLVVLQVLLVVVVVCLVVPLLVVQLVCQLCLVVVVVNSSNCVVVNNQSSNCSDPVVWGQCLLLLQLLLLLLLVLLCVCLVVPPDPQSVVQSVVLSVVSLQQDRVSSCSVHQVSPPVSVNSSSNSSSVVSSVCSNVVDTANGHHGSHPSSVD